Protein 1SIY (pdb70)

Sequence (91 aa):
MTCGQVQGNLAQCIGFLQKGGVVPPSCCTGVKNILNSSRTTADRRAVCSCLKAAAGAVRGINPNNAEALPGKCGVNIPYKISTSTNCNSINMTCGQVQGNLAQCIGFLQKGGVVPPSCCTGVKNILNSSRTTADRRAVCSCLKAAAGAVRGINPNNAEALPGKCGVNIPYKISTSTNCNSINMTCGQVQGNLAQCIGFLQKGGVVPPSCCTGVKNILNSSRTTADRRAVCSCLKAAAGAVRGINPNNAEALPGKCGVNIPYKISTSTNCNSINMTCGQVQGNLAQCIGFLQKGGVVPPSCCTGVKNILNSSRTTADRRAVCSCLKAAAGAVRGINPNNAEALPGKCGVNIPYKISTSTNCNSINMTCGQVQGNLAQCIGFLQKGGVVPPSCCTGVKNILNSSRTTADRRAVCSCLKAAAGAVRGINPNNAEALPGKCGVNIPYKISTSTNCNSINMTCGQVQGNLAQCIGFLQKGGVVPPSCCTGVKNILNSSRTTADRRAVCSCLKAAAGAVRGINPNNAEALPGKCGVNIPYKISTSTNCNSINMTCGQVQGNLAQCIGFLQKGGVVPPSCCTGVKNILNSSRTTADRRAVCSCLKAAAGAVRGINPNNAEALPGKCGVNIPYKISTSTNCNSINMTCGQVQGNLAQCIGFLQKGGVVPPSCCTGVKNILNSSRTTADRRAVCSCLKAAAGAVRGINPNNAEALPGKCGVNIPYKISTSTNCNSINMTCGQVQGNLAQCIGFLQKGGVVPPSCCTGVKNILNSSRTTADRRAVCSCLKAAAGAVRGINPNNAEALPGKCGVNIPYKISTSTNCNSINMTCGQVQGNLAQCIGFLQKGGVVPPSCCTGVKNILNSSRTTADRRAVCSCLKAAAGAVRGINPNNAEALPGKCGVNIPYKISTSTNCNSINMTCGQVQGNLAQCIGFLQKGGVVPPSCCTGVKNILNSSRTTADRRAVCSCLKAAAGAVRGINPNNAEALPGKCGVNIPYKISTSTNCNSINMTCGQVQGNLAQCIGFLQKGGVVPPSCCTGVKNILNSSRTTADRRAVCSCLKAAAGAVRGINPNNAEALPGKCGVNIPYKISTSTNCNSINMTCGQVQGNLAQCIGFLQKGGVVPPSCCTGVKNILNSSRTTADRRAVCSCLKAAAGAVRGINPNNAEALPGKCGVNIPYKISTSTNCNSINMTCGQVQGNLAQCIGFLQKGGVVPPSCCTGVKNILNSSRTTADRRAVCSCLKAAAGAVRGINPNNAEALPGKCGVNIPYKISTSTNCNSINMTCGQVQGNLAQCIGFLQKGGVVPPSCCTGVKNILNSSRTTADRRAVCSCLKAAAGAVRGINPNNAEALPGKCGVNIPYKISTSTNCNSIN

InterPro domains:
  IPR000528 Plant non-specific lipid-transfer protein/Par allergen [PR00382] (2-18)
  IPR000528 Plant non-specific lipid-transfer protein/Par allergen [PR00382] (22-36)
  IPR000528 Plant non-specific lipid-transfer protein/Par allergen [PR00382] (43-58)
  IPR000528 Plant non-specific lipid-transfer protein/Par allergen [PR00382] (60-77)
  IPR000528 Plant non-specific lipid-transfer protein/Par allergen [PR00382] (78-89)
  IPR000528 Plant non-specific lipid-transfer protein/Par allergen [PS00597] (69-90)
  IPR000528 Plant non-specific lipid-transfer protein/Par allergen [PTHR33076] (1-88)
  IPR016140 Bifunctional inhibitor/plant lipid transfer protein/seed storage helical domain [PF00234] (3-87)
  IPR016140 Bifunctional inhibitor/plant lipid transfer protein/seed storage helical domain [SM00499] (3-87)
  IPR036312 Bifunctional inhibitor/plant lipid transfer protein/seed storage helical domain superfamily [G3DSA:1.10.110.10] (1-91)
  IPR036312 Bifunctional inhibitor/plant lipid transfer protein/seed storage helical domain superfamily [SSF47699] (2-90)

GO terms:
  GO:0008289 lipid binding (F, IDA)
  GO:0050830 defense response to Gram-positive bacterium (P, IDA)
  GO:0050832 defense response to fungus (P, IDA)
  GO:0006869 lipid transport (P, IDA)

Nearest PDB structures (foldseek):
  1siy-assembly1_A  TM=9.151E-01  e=8.865E-16  Vigna radiata var. radiata
  2alg-assembly1_A  TM=8.058E-01  e=1.999E-11  Prunus persica
  1mid-assembly1_A  TM=8.187E-01  e=4.586E-09  Hordeum vulgare
  6iwm-assembly1_A  TM=7.610E-01  e=6.526E-09  Solanum melongena
  6frr-assembly1_A  TM=7.558E-01  e=5.281E-09  Artemisia vulgaris

Solvent-accessible surface area: 4925 Å² total; per-residue (Å²): 67,91,73,43,52,0,82,32,2,2,45,80,0,49,33,26,4,62,131,56,66,110,34,39,115,51,1,28,86,9,0,81,53,4,17,95,72,6,195,61,72,65,18,92,93,40,9,10,69,3,12,87,70,10,14,47,39,52,184,66,37,62,106,100,11,26,89,31,2,5,54,120,13,56,8,151,17,125,49,80,13,57,59,90,33,79,14,100,86,37,108

Organism: Vigna radiata var. radiata (NCBI:txid3916)

Secondary structure (DSSP, 8-state):
--TTTTHHHHHHHHHHHTS-S---HHHHHHHHHHHTTT-SSHHHHHHHHHHHHHTT--SS--HHHHHHHHHHHT---SS-S-TTS-SSTT-

B-factor: mean 1.43, std 0.85, range [0.35, 5.39]

Structure (mmCIF, N/CA/C/O backbone):
data_1SIY
#
_entry.id   1SIY
#
loop_
_atom_site.group_PDB
_atom_site.id
_atom_site.type_symbol
_atom_site.label_atom_id
_atom_site.label_alt_id
_atom_site.label_comp_id
_atom_site.label_asym_id
_atom_site.label_entity_id
_atom_site.label_seq_id
_atom_site.pdbx_PDB_ins_code
_atom_site.Cartn_x
_atom_site.Cartn_y
_atom_site.Cartn_z
_atom_site.occupancy
_atom_site.B_iso_or_equiv
_atom_site.auth_seq_id
_atom_site.auth_comp_id
_atom_site.auth_asym_id
_atom_site.auth_atom_id
_atom_site.pdbx_PDB_model_num
ATOM 1 N N . MET A 1 1 ? 13.054 0.064 4.356 1.00 1.70 1 MET A N 1
ATOM 2 C CA . MET A 1 1 ? 11.675 -0.289 4.759 1.00 1.61 1 MET A CA 1
ATOM 3 C C . MET A 1 1 ? 11.548 -0.445 6.258 1.00 0.88 1 MET A C 1
ATOM 4 O O . MET A 1 1 ? 12.328 -1.147 6.902 1.00 1.16 1 MET A O 1
ATOM 20 N N . THR A 1 2 ? 10.563 0.244 6.796 1.00 0.65 2 THR A N 1
ATOM 21 C CA . THR A 1 2 ? 10.076 -0.009 8.132 1.00 1.13 2 THR A CA 1
ATOM 22 C C . THR A 1 2 ? 8.571 -0.161 8.057 1.00 1.10 2 THR A C 1
ATOM 23 O O . THR A 1 2 ? 7.977 0.082 7.000 1.00 1.86 2 THR A O 1
ATOM 34 N N . CYS A 1 3 ? 7.941 -0.544 9.148 1.00 0.81 3 CYS A N 1
ATOM 35 C CA . CYS A 1 3 ? 6.494 -0.612 9.167 1.00 0.69 3 CYS A CA 1
ATOM 36 C C . CYS A 1 3 ? 5.928 0.792 9.371 1.00 0.65 3 CYS A C 1
ATOM 37 O O . CYS A 1 3 ? 4.747 0.976 9.654 1.00 0.79 3 CYS A O 1
ATOM 44 N N . GLY A 1 4 ? 6.801 1.786 9.206 1.00 0.57 4 GLY A N 1
ATOM 45 C CA . GLY A 1 4 ? 6.389 3.173 9.241 1.00 0.56 4 GLY A CA 1
ATOM 46 C C . GLY A 1 4 ? 6.463 3.763 7.854 1.00 0.51 4 GLY A C 1
ATOM 47 O O . GLY A 1 4 ? 5.782 4.736 7.529 1.00 0.53 4 GLY A O 1
ATOM 51 N N . GLN A 1 5 ? 7.304 3.144 7.035 1.00 0.52 5 GLN A N 1
ATOM 52 C CA . GLN A 1 5 ? 7.405 3.477 5.626 1.00 0.51 5 GLN A CA 1
ATOM 53 C C . GLN A 1 5 ? 6.077 3.160 4.952 1.00 0.46 5 GLN A C 1
ATOM 54 O O . GLN A 1 5 ? 5.536 3.963 4.194 1.00 0.52 5 GLN A O 1
ATOM 68 N N . VAL A 1 6 ? 5.547 1.980 5.265 1.00 0.43 6 VAL A N 1
ATOM 69 C CA . VAL A 1 6 ? 4.234 1.566 4.770 1.00 0.44 6 VAL A CA 1
ATOM 70 C C . VAL A 1 6 ? 3.139 2.475 5.319 1.00 0.44 6 VAL A C 1
ATOM 71 O O . VAL A 1 6 ? 2.119 2.698 4.672 1.00 0.49 6 VAL A O 1
ATOM 84 N N . GLN A 1 7 ? 3.351 3.003 6.515 1.00 0.47 7 GLN A N 1
ATOM 85 C CA . GLN A 1 7 ? 2.400 3.933 7.092 1.00 0.54 7 GLN A CA 1
ATOM 86 C C . GLN A 1 7 ? 2.286 5.172 6.222 1.00 0.58 7 GLN A C 1
ATOM 87 O O . GLN A 1 7 ? 1.193 5.631 5.944 1.00 0.70 7 GLN A O 1
ATOM 101 N N . GLY A 1 8 ? 3.407 5.684 5.743 1.00 0.60 8 GLY A N 1
ATOM 102 C CA . GLY A 1 8 ? 3.355 6.839 4.864 1.00 0.70 8 GLY A CA 1
ATOM 103 C C . GLY A 1 8 ? 2.670 6.526 3.542 1.00 0.66 8 GLY A C 1
ATOM 104 O O . GLY A 1 8 ? 2.388 7.422 2.749 1.00 0.82 8 GLY A O 1
ATOM 108 N N . ASN A 1 9 ? 2.427 5.246 3.310 1.00 0.58 9 ASN A N 1
ATOM 109 C CA . ASN A 1 9 ? 1.609 4.793 2.198 1.00 0.63 9 ASN A CA 1
ATOM 110 C C . ASN A 1 9 ? 0.138 4.810 2.620 1.00 0.62 9 ASN A C 1
ATOM 111 O O . ASN A 1 9 ? -0.647 5.649 2.175 1.00 0.78 9 ASN A O 1
ATOM 122 N N . LEU A 1 10 ? -0.208 3.914 3.535 1.00 0.56 10 LEU A N 1
ATOM 123 C CA . LEU A 1 10 ? -1.602 3.661 3.870 1.00 0.66 10 LEU A CA 1
ATOM 124 C C . LEU A 1 10 ? -2.199 4.722 4.793 1.00 0.65 10 LEU A C 1
ATOM 125 O O . LEU A 1 10 ? -3.394 4.996 4.719 1.00 0.72 10 LEU A O 1
ATOM 141 N N . ALA A 1 11 ? -1.383 5.343 5.640 1.00 0.62 11 ALA A N 1
ATOM 142 C CA . ALA A 1 11 ? -1.892 6.339 6.581 1.00 0.69 11 ALA A CA 1
ATOM 143 C C . ALA A 1 11 ? -2.400 7.561 5.833 1.00 0.63 11 ALA A C 1
ATOM 144 O O . ALA A 1 11 ? -3.344 8.222 6.261 1.00 0.72 11 ALA A O 1
ATOM 151 N N . GLN A 1 12 ? -1.779 7.840 4.697 1.00 0.56 12 GLN A N 1
ATOM 152 C CA . GLN A 1 12 ? -2.186 8.956 3.860 1.00 0.53 12 GLN A CA 1
ATOM 153 C C . GLN A 1 12 ? -3.466 8.619 3.119 1.00 0.52 12 GLN A C 1
ATOM 154 O O . GLN A 1 12 ? -4.366 9.447 2.989 1.00 0.60 12 GLN A O 1
ATOM 168 N N . CYS A 1 13 ? -3.540 7.391 2.644 1.00 0.52 13 CYS A N 1
ATOM 169 C CA . CYS A 1 13 ? -4.674 6.942 1.859 1.00 0.56 13 CYS A CA 1
ATOM 170 C C . CYS A 1 13 ? -5.880 6.645 2.733 1.00 0.53 13 CYS A C 1
ATOM 171 O O . CYS A 1 13 ? -7.004 6.697 2.253 1.00 0.56 13 CYS A O 1
ATOM 178 N N . ILE A 1 14 ? -5.645 6.351 4.013 1.00 0.58 14 ILE A N 1
ATOM 179 C CA . ILE A 1 14 ? -6.724 6.081 4.967 1.00 0.67 14 ILE A CA 1
ATOM 180 C C . ILE A 1 14 ? -7.806 7.163 4.916 1.00 0.67 14 ILE A C 1
ATOM 181 O O . ILE A 1 14 ? -8.995 6.865 5.044 1.00 0.77 14 ILE A O 1
ATOM 197 N N . GLY A 1 15 ? -7.396 8.409 4.676 1.00 0.66 15 GLY A N 1
ATOM 198 C CA . GLY A 1 15 ? -8.350 9.509 4.627 1.00 0.76 15 GLY A CA 1
ATOM 199 C C . GLY A 1 15 ? -9.157 9.542 3.344 1.00 0.86 15 GLY A C 1
ATOM 200 O O . GLY A 1 15 ? -9.713 10.570 2.957 1.00 1.45 15 GLY A O 1
ATOM 204 N N . PHE A 1 16 ? -9.190 8.404 2.694 1.00 0.61 16 PHE A N 1
ATOM 205 C CA . PHE A 1 16 ? -10.041 8.141 1.554 1.00 0.60 16 PHE A CA 1
ATOM 206 C C . PHE A 1 16 ? -10.437 6.673 1.599 1.00 0.60 16 PHE A C 1
ATOM 207 O O . PHE A 1 16 ? -11.585 6.301 1.394 1.00 0.69 16 PHE A O 1
ATOM 224 N N . LEU A 1 17 ? -9.431 5.867 1.886 1.00 0.56 17 LEU A N 1
ATOM 225 C CA . LEU A 1 17 ? -9.553 4.436 2.082 1.00 0.67 17 LEU A CA 1
ATOM 226 C C . LEU A 1 17 ? -10.662 4.105 3.085 1.00 0.79 17 LEU A C 1
ATOM 227 O O . LEU A 1 17 ? -11.485 3.222 2.845 1.00 0.87 17 LEU A O 1
ATOM 243 N N . GLN A 1 18 ? -10.674 4.824 4.202 1.00 0.87 18 GLN A N 1
ATOM 244 C CA . GLN A 1 18 ? -11.665 4.642 5.236 1.00 1.07 18 GLN A CA 1
ATOM 245 C C . GLN A 1 18 ? -12.851 5.564 4.984 1.00 1.09 18 GLN A C 1
ATOM 246 O O . GLN A 1 18 ? -14.001 5.130 4.935 1.00 1.20 18 GLN A O 1
ATOM 260 N N . LYS A 1 19 ? -12.550 6.844 4.832 1.00 1.06 19 LYS A N 1
ATOM 261 C CA . LYS A 1 19 ? -13.551 7.848 4.526 1.00 1.21 19 LYS A CA 1
ATOM 262 C C . LYS A 1 19 ? -13.198 8.543 3.217 1.00 1.34 19 LYS A C 1
ATOM 263 O O . LYS A 1 19 ? -12.323 9.403 3.179 1.00 2.08 19 LYS A O 1
ATOM 282 N N . GLY A 1 20 ? -13.860 8.126 2.145 1.00 1.18 20 GLY A N 1
ATOM 283 C CA . GLY A 1 20 ? -13.511 8.581 0.808 1.00 1.47 20 GLY A CA 1
ATOM 284 C C . GLY A 1 20 ? -13.811 10.045 0.544 1.00 1.29 20 GLY A C 1
ATOM 285 O O . GLY A 1 20 ? -14.802 10.373 -0.109 1.00 1.99 20 GLY A O 1
ATOM 289 N N . GLY A 1 21 ? -12.947 10.921 1.036 1.00 1.10 21 GLY A N 1
ATOM 290 C CA . GLY A 1 21 ? -13.075 12.331 0.749 1.00 1.37 21 GLY A CA 1
ATOM 291 C C . GLY A 1 21 ? -12.444 12.690 -0.581 1.00 1.26 21 GLY A C 1
ATOM 292 O O . GLY A 1 21 ? -13.105 13.230 -1.469 1.00 1.79 21 GLY A O 1
ATOM 296 N N . VAL A 1 22 ? -11.161 12.373 -0.718 1.00 1.14 22 VAL A N 1
ATOM 297 C CA . VAL A 1 22 ? -10.414 12.653 -1.936 1.00 1.00 22 VAL A CA 1
ATOM 298 C C . VAL A 1 22 ? -9.027 12.018 -1.847 1.00 0.82 22 VAL A C 1
ATOM 299 O O . VAL A 1 22 ? -8.508 11.823 -0.748 1.00 0.87 22 VAL A O 1
ATOM 312 N N . VAL A 1 23 ? -8.444 11.671 -2.989 1.00 0.71 23 VAL A N 1
ATOM 313 C CA . VAL A 1 23 ? -7.091 11.132 -3.014 1.00 0.58 23 VAL A CA 1
ATOM 314 C C . VAL A 1 23 ? -6.074 12.249 -3.206 1.00 0.54 23 VAL A C 1
ATOM 315 O O . VAL A 1 23 ? -5.984 12.850 -4.280 1.00 0.58 23 VAL A O 1
ATOM 328 N N . PRO A 1 24 ? -5.315 12.553 -2.155 1.00 0.54 24 PRO A N 1
ATOM 329 C CA . PRO A 1 24 ? -4.253 13.554 -2.200 1.00 0.58 24 PRO A CA 1
ATOM 330 C C . PRO A 1 24 ? -2.995 13.032 -2.896 1.00 0.55 24 PRO A C 1
ATOM 331 O O . PRO A 1 24 ? -2.780 11.817 -2.977 1.00 0.47 24 PRO A O 1
ATOM 342 N N . PRO A 1 25 ? -2.127 13.940 -3.377 1.00 0.65 25 PRO A N 1
ATOM 343 C CA . PRO A 1 25 ? -0.838 13.568 -3.979 1.00 0.67 25 PRO A CA 1
ATOM 344 C C . PRO A 1 25 ? 0.132 13.019 -2.935 1.00 0.66 25 PRO A C 1
ATOM 345 O O . PRO A 1 25 ? 1.287 12.718 -3.228 1.00 0.71 25 PRO A O 1
ATOM 356 N N . SER A 1 26 ? -0.369 12.876 -1.722 1.00 0.68 26 SER A N 1
ATOM 357 C CA . SER A 1 26 ? 0.399 12.382 -0.598 1.00 0.73 26 SER A CA 1
ATOM 358 C C . SER A 1 26 ? 0.244 10.878 -0.541 1.00 0.65 26 SER A C 1
ATOM 359 O O . SER A 1 26 ? 1.218 10.129 -0.581 1.00 0.68 26 SER A O 1
ATOM 367 N N . CYS A 1 27 ? -1.016 10.466 -0.458 1.00 0.58 27 CYS A N 1
ATOM 368 C CA . CYS A 1 27 ? -1.395 9.070 -0.539 1.00 0.55 27 CYS A CA 1
ATOM 369 C C . CYS A 1 27 ? -0.747 8.425 -1.755 1.00 0.47 27 CYS A C 1
ATOM 370 O O . CYS A 1 27 ? -0.036 7.436 -1.626 1.00 0.48 27 CYS A O 1
ATOM 377 N N . CYS A 1 28 ? -0.951 9.030 -2.926 1.00 0.42 28 CYS A N 1
ATOM 378 C CA . CYS A 1 28 ? -0.348 8.534 -4.156 1.00 0.40 28 CYS A CA 1
ATOM 379 C C . CYS A 1 28 ? 1.154 8.361 -3.988 1.00 0.45 28 CYS A C 1
ATOM 380 O O . CYS A 1 28 ? 1.695 7.274 -4.210 1.00 0.50 28 CYS A O 1
ATOM 387 N N . THR A 1 29 ? 1.820 9.423 -3.562 1.00 0.51 29 THR A N 1
ATOM 388 C CA . THR A 1 29 ? 3.261 9.407 -3.421 1.00 0.58 29 THR A CA 1
ATOM 389 C C . THR A 1 29 ? 3.732 8.285 -2.492 1.00 0.54 29 THR A C 1
ATOM 390 O O . THR A 1 29 ? 4.671 7.563 -2.822 1.00 0.56 29 THR A O 1
ATOM 401 N N . GLY A 1 30 ? 3.072 8.133 -1.348 1.00 0.54 30 GLY A N 1
ATOM 402 C CA . GLY A 1 30 ? 3.451 7.094 -0.408 1.00 0.57 30 GLY A CA 1
ATOM 403 C C . GLY A 1 30 ? 3.231 5.704 -0.968 1.00 0.47 30 GLY A C 1
ATOM 404 O O . GLY A 1 30 ? 4.062 4.810 -0.777 1.00 0.51 30 GLY A O 1
ATOM 408 N N . VAL A 1 31 ? 2.114 5.523 -1.664 1.00 0.41 31 VAL A N 1
ATOM 409 C CA . VAL A 1 31 ? 1.823 4.255 -2.318 1.00 0.44 31 VAL A CA 1
ATOM 410 C C . VAL A 1 31 ? 2.885 3.939 -3.356 1.00 0.39 31 VAL A C 1
ATOM 411 O O . VAL A 1 31 ? 3.514 2.880 -3.315 1.00 0.40 31 VAL A O 1
ATOM 424 N N . LYS A 1 32 ? 3.101 4.878 -4.268 1.00 0.40 32 LYS A N 1
ATOM 425 C CA . LYS A 1 32 ? 4.076 4.697 -5.330 1.00 0.46 32 LYS A CA 1
ATOM 426 C C . LYS A 1 32 ? 5.473 4.534 -4.737 1.00 0.44 32 LYS A C 1
ATOM 427 O O . LYS A 1 32 ? 6.339 3.885 -5.320 1.00 0.49 32 LYS A O 1
ATOM 446 N N . ASN A 1 33 ? 5.678 5.111 -3.560 1.00 0.41 33 ASN A N 1
ATOM 447 C CA . ASN A 1 33 ? 6.952 4.998 -2.862 1.00 0.44 33 ASN A CA 1
ATOM 448 C C . ASN A 1 33 ? 7.191 3.561 -2.419 1.00 0.39 33 ASN A C 1
ATOM 449 O O . ASN A 1 33 ? 8.203 2.965 -2.759 1.00 0.46 33 ASN A O 1
ATOM 460 N N . ILE A 1 34 ? 6.249 3.004 -1.670 1.00 0.36 34 ILE A N 1
ATOM 461 C CA . ILE A 1 34 ? 6.352 1.628 -1.197 1.00 0.40 34 ILE A CA 1
ATOM 462 C C . ILE A 1 34 ? 6.398 0.630 -2.357 1.00 0.48 34 ILE A C 1
ATOM 463 O O . ILE A 1 34 ? 6.943 -0.464 -2.229 1.00 0.57 34 ILE A O 1
ATOM 479 N N . LEU A 1 35 ? 5.865 1.029 -3.498 1.00 0.56 35 LEU A N 1
ATOM 480 C CA . LEU A 1 35 ? 5.780 0.135 -4.638 1.00 0.79 35 LEU A CA 1
ATOM 481 C C . LEU A 1 35 ? 6.972 0.272 -5.580 1.00 0.93 35 LEU A C 1
ATOM 482 O O . LEU A 1 35 ? 7.576 -0.725 -5.972 1.00 1.31 35 LEU A O 1
ATOM 498 N N . ASN A 1 36 ? 7.314 1.494 -5.940 1.00 0.89 36 ASN A N 1
ATOM 499 C CA . ASN A 1 36 ? 8.396 1.734 -6.887 1.00 1.06 36 ASN A CA 1
ATOM 500 C C . ASN A 1 36 ? 9.665 2.180 -6.185 1.00 1.01 36 ASN A C 1
ATOM 501 O O . ASN A 1 36 ? 10.751 1.679 -6.473 1.00 1.13 36 ASN A O 1
ATOM 512 N N . SER A 1 37 ? 9.528 3.116 -5.260 1.00 0.90 37 SER A N 1
ATOM 513 C CA . SER A 1 37 ? 10.681 3.689 -4.579 1.00 0.98 37 SER A CA 1
ATOM 514 C C . SER A 1 37 ? 11.172 2.794 -3.439 1.00 0.84 37 SER A C 1
ATOM 515 O O . SER A 1 37 ? 12.083 3.168 -2.697 1.00 0.94 37 SER A O 1
ATOM 523 N N . SER A 1 38 ? 10.561 1.624 -3.293 1.00 0.67 38 SER A N 1
ATOM 524 C CA . SER A 1 38 ? 11.039 0.625 -2.354 1.00 0.58 38 SER A CA 1
ATOM 525 C C . SER A 1 38 ? 12.460 0.208 -2.743 1.00 0.67 38 SER A C 1
ATOM 526 O O . SER A 1 38 ? 13.390 0.267 -1.932 1.00 1.22 38 SER A O 1
ATOM 534 N N . ARG A 1 39 ? 12.591 -0.206 -4.003 1.00 0.87 39 ARG A N 1
ATOM 535 C CA . ARG A 1 39 ? 13.877 -0.482 -4.646 1.00 1.08 39 ARG A CA 1
ATOM 536 C C . ARG A 1 39 ? 14.442 -1.846 -4.259 1.00 0.84 39 ARG A C 1
ATOM 537 O O . ARG A 1 39 ? 14.673 -2.692 -5.124 1.00 1.22 39 ARG A O 1
ATOM 558 N N . THR A 1 40 ? 14.652 -2.071 -2.972 1.00 0.62 40 THR A N 1
ATOM 559 C CA . THR A 1 40 ? 15.385 -3.249 -2.534 1.00 0.70 40 THR A CA 1
ATOM 560 C C . THR A 1 40 ? 14.463 -4.447 -2.345 1.00 0.75 40 THR A C 1
ATOM 561 O O . THR A 1 40 ? 13.243 -4.306 -2.284 1.00 0.61 40 THR A O 1
ATOM 572 N N . THR A 1 41 ? 15.064 -5.624 -2.261 1.00 1.03 41 THR A N 1
ATOM 573 C CA . THR A 1 41 ? 14.332 -6.856 -2.023 1.00 1.16 41 THR A CA 1
ATOM 574 C C . THR A 1 41 ? 13.656 -6.820 -0.656 1.00 1.04 41 THR A C 1
ATOM 575 O O . THR A 1 41 ? 12.490 -7.201 -0.509 1.00 0.97 41 THR A O 1
ATOM 586 N N . ALA A 1 42 ? 14.392 -6.339 0.338 1.00 1.12 42 ALA A N 1
ATOM 587 C CA . ALA A 1 42 ? 13.860 -6.201 1.684 1.00 1.18 42 ALA A CA 1
ATOM 588 C C . ALA A 1 42 ? 12.757 -5.152 1.696 1.00 0.98 42 ALA A C 1
ATOM 589 O O . ALA A 1 42 ? 11.822 -5.222 2.485 1.00 1.13 42 ALA A O 1
ATOM 596 N N . ASP A 1 43 ? 12.859 -4.199 0.784 1.00 0.74 43 ASP A N 1
ATOM 597 C CA . ASP A 1 43 ? 11.867 -3.139 0.674 1.00 0.67 43 ASP A CA 1
ATOM 598 C C . ASP A 1 43 ? 10.669 -3.590 -0.146 1.00 0.64 43 ASP A C 1
ATOM 599 O O . ASP A 1 43 ? 9.742 -2.821 -0.372 1.00 0.93 43 ASP A O 1
ATOM 608 N N . ARG A 1 44 ? 10.693 -4.838 -0.592 1.00 0.54 44 ARG A N 1
ATOM 609 C CA . ARG A 1 44 ? 9.575 -5.410 -1.331 1.00 0.61 44 ARG A CA 1
ATOM 610 C C . ARG A 1 44 ? 8.881 -6.491 -0.514 1.00 0.67 44 ARG A C 1
ATOM 611 O O . ARG A 1 44 ? 7.681 -6.422 -0.256 1.00 0.93 44 ARG A O 1
ATOM 632 N N . ARG A 1 45 ? 9.642 -7.487 -0.099 1.00 0.66 45 ARG A N 1
ATOM 633 C CA . ARG A 1 45 ? 9.071 -8.629 0.601 1.00 0.72 45 ARG A CA 1
ATOM 634 C C . ARG A 1 45 ? 8.673 -8.254 2.023 1.00 0.76 45 ARG A C 1
ATOM 635 O O . ARG A 1 45 ? 7.591 -8.612 2.487 1.00 1.28 45 ARG A O 1
ATOM 656 N N . ALA A 1 46 ? 9.528 -7.500 2.699 1.00 0.51 46 ALA A N 1
ATOM 657 C CA . ALA A 1 46 ? 9.249 -7.080 4.065 1.00 0.53 46 ALA A CA 1
ATOM 658 C C . ALA A 1 46 ? 8.190 -5.986 4.089 1.00 0.44 46 ALA A C 1
ATOM 659 O O . ALA A 1 46 ? 7.395 -5.904 5.025 1.00 0.53 46 ALA A O 1
ATOM 666 N N . VAL A 1 47 ? 8.165 -5.152 3.048 1.00 0.35 47 VAL A N 1
ATOM 667 C CA . VAL A 1 47 ? 7.211 -4.053 2.991 1.00 0.38 47 VAL A CA 1
ATOM 668 C C . VAL A 1 47 ? 5.790 -4.597 2.910 1.00 0.42 47 VAL A C 1
ATOM 669 O O . VAL A 1 47 ? 4.867 -4.051 3.516 1.00 0.50 47 VAL A O 1
ATOM 682 N N . CYS A 1 48 ? 5.625 -5.703 2.194 1.00 0.44 48 CYS A N 1
ATOM 683 C CA . CYS A 1 48 ? 4.331 -6.348 2.084 1.00 0.56 48 CYS A CA 1
ATOM 684 C C . CYS A 1 48 ? 3.958 -6.973 3.426 1.00 0.59 48 CYS A C 1
ATOM 685 O O . CYS A 1 48 ? 2.799 -6.948 3.839 1.00 0.68 48 CYS A O 1
ATOM 692 N N . SER A 1 49 ? 4.962 -7.491 4.126 1.00 0.59 49 SER A N 1
ATOM 693 C CA . SER A 1 49 ? 4.759 -8.076 5.447 1.00 0.73 49 SER A CA 1
ATOM 694 C C . SER A 1 49 ? 4.369 -7.020 6.492 1.00 0.73 49 SER A C 1
ATOM 695 O O . SER A 1 49 ? 4.061 -7.357 7.631 1.00 0.96 49 SER A O 1
ATOM 703 N N . CYS A 1 50 ? 4.400 -5.745 6.110 1.00 0.57 50 CYS A N 1
ATOM 704 C CA . CYS A 1 50 ? 3.881 -4.678 6.966 1.00 0.60 50 CYS A CA 1
ATOM 705 C C . CYS A 1 50 ? 2.518 -4.226 6.458 1.00 0.55 50 CYS A C 1
ATOM 706 O O . CYS A 1 50 ? 1.635 -3.862 7.237 1.00 0.59 50 CYS A O 1
ATOM 713 N N . LEU A 1 51 ? 2.358 -4.275 5.140 1.00 0.51 51 LEU A N 1
ATOM 714 C CA . LEU A 1 51 ? 1.109 -3.907 4.487 1.00 0.55 51 LEU A CA 1
ATOM 715 C C . LEU A 1 51 ? -0.050 -4.723 5.055 1.00 0.63 51 LEU A C 1
ATOM 716 O O . LEU A 1 51 ? -1.182 -4.248 5.137 1.00 0.63 51 LEU A O 1
ATOM 732 N N . LYS A 1 52 ? 0.261 -5.947 5.467 1.00 0.80 52 LYS A N 1
ATOM 733 C CA . LYS A 1 52 ? -0.719 -6.864 6.028 1.00 0.99 52 LYS A CA 1
ATOM 734 C C . LYS A 1 52 ? -1.426 -6.281 7.255 1.00 0.92 52 LYS A C 1
ATOM 735 O O . LYS A 1 52 ? -2.651 -6.325 7.342 1.00 1.02 52 LYS A O 1
ATOM 754 N N . ALA A 1 53 ? -0.664 -5.744 8.206 1.00 0.88 53 ALA A N 1
ATOM 755 C CA . ALA A 1 53 ? -1.259 -5.191 9.419 1.00 0.95 53 ALA A CA 1
ATOM 756 C C . ALA A 1 53 ? -1.670 -3.743 9.229 1.00 0.91 53 ALA A C 1
ATOM 757 O O . ALA A 1 53 ? -2.532 -3.240 9.944 1.00 1.10 53 ALA A O 1
ATOM 764 N N . ALA A 1 54 ? -1.050 -3.069 8.277 1.00 0.79 54 ALA A N 1
ATOM 765 C CA . ALA A 1 54 ? -1.437 -1.706 7.961 1.00 0.87 54 ALA A CA 1
ATOM 766 C C . ALA A 1 54 ? -2.803 -1.701 7.285 1.00 0.94 54 ALA A C 1
ATOM 767 O O . ALA A 1 54 ? -3.664 -0.879 7.600 1.00 1.16 54 ALA A O 1
ATOM 774 N N . ALA A 1 55 ? -3.010 -2.653 6.383 1.00 0.88 55 ALA A N 1
ATOM 775 C CA . ALA A 1 55 ? -4.317 -2.867 5.780 1.00 0.97 55 ALA A CA 1
ATOM 776 C C . ALA A 1 55 ? -5.157 -3.759 6.688 1.00 0.96 55 ALA A C 1
ATOM 777 O O . ALA A 1 55 ? -6.290 -4.113 6.372 1.00 1.07 55 ALA A O 1
ATOM 784 N N . GLY A 1 56 ? -4.575 -4.130 7.818 1.00 0.96 56 GLY A N 1
ATOM 785 C CA . GLY A 1 56 ? -5.292 -4.877 8.825 1.00 1.05 56 GLY A CA 1
ATOM 786 C C . GLY A 1 56 ? -5.739 -3.975 9.952 1.00 0.99 56 GLY A C 1
ATOM 787 O O . GLY A 1 56 ? -6.523 -4.376 10.813 1.00 1.08 56 GLY A O 1
ATOM 791 N N . ALA A 1 57 ? -5.246 -2.739 9.928 1.00 0.98 57 ALA A N 1
ATOM 792 C CA . ALA A 1 57 ? -5.607 -1.739 10.921 1.00 1.11 57 ALA A CA 1
ATOM 793 C C . ALA A 1 57 ? -6.915 -1.065 10.522 1.00 1.10 57 ALA A C 1
ATOM 794 O O . ALA A 1 57 ? -7.407 -0.165 11.201 1.00 1.53 57 ALA A O 1
ATOM 801 N N . VAL A 1 58 ? -7.440 -1.508 9.389 1.00 0.89 58 VAL A N 1
ATOM 802 C CA . VAL A 1 58 ? -8.670 -0.984 8.808 1.00 1.10 58 VAL A CA 1
ATOM 803 C C . VAL A 1 58 ? -9.862 -1.064 9.769 1.00 1.08 58 VAL A C 1
ATOM 804 O O . VAL A 1 58 ? -10.491 -2.109 9.932 1.00 1.78 58 VAL A O 1
ATOM 817 N N . ARG A 1 59 ? -10.150 0.052 10.416 1.00 0.92 59 ARG A N 1
ATOM 818 C CA . ARG A 1 59 ? -11.295 0.152 11.313 1.00 1.16 59 ARG A CA 1
ATOM 819 C C . ARG A 1 59 ? -12.361 1.039 10.685 1.00 1.18 59 ARG A C 1
ATOM 820 O O . ARG A 1 59 ? -12.233 2.262 10.675 1.00 1.83 59 ARG A O 1
ATOM 841 N N . GLY A 1 60 ? -13.396 0.417 10.136 1.00 1.26 60 GLY A N 1
ATOM 842 C CA . GLY A 1 60 ? -14.418 1.163 9.429 1.00 1.50 60 GLY A CA 1
ATOM 843 C C . GLY A 1 60 ? -13.958 1.534 8.035 1.00 1.68 60 GLY A C 1
ATOM 844 O O . GLY A 1 60 ? -14.333 2.578 7.498 1.00 2.01 60 GLY A O 1
ATOM 848 N N . ILE A 1 61 ? -13.140 0.667 7.455 1.00 1.67 61 ILE A N 1
ATOM 849 C CA . ILE A 1 61 ? -12.520 0.928 6.166 1.00 1.93 61 ILE A CA 1
ATOM 850 C C . ILE A 1 61 ? -13.474 0.604 5.015 1.00 1.67 61 ILE A C 1
ATOM 851 O O . ILE A 1 61 ? -14.587 0.123 5.230 1.00 2.21 61 ILE A O 1
ATOM 867 N N . ASN A 1 62 ? -13.018 0.863 3.800 1.00 1.52 62 ASN A N 1
ATOM 868 C CA . ASN A 1 62 ? -13.745 0.474 2.596 1.00 1.54 62 ASN A CA 1
ATOM 869 C C . ASN A 1 62 ? -12.833 -0.321 1.668 1.00 1.47 62 ASN A C 1
ATOM 870 O O . ASN A 1 62 ? -11.852 0.208 1.142 1.00 1.53 62 ASN A O 1
ATOM 881 N N . PRO A 1 63 ? -13.151 -1.607 1.452 1.00 1.67 63 PRO A N 1
ATOM 882 C CA . PRO A 1 63 ? -12.319 -2.511 0.651 1.00 1.87 63 PRO A CA 1
ATOM 883 C C . PRO A 1 63 ? -12.251 -2.088 -0.810 1.00 1.64 63 PRO A C 1
ATOM 884 O O . PRO A 1 63 ? -11.252 -2.316 -1.493 1.00 1.59 63 PRO A O 1
ATOM 895 N N . ASN A 1 64 ? -13.320 -1.461 -1.281 1.00 1.59 64 ASN A N 1
ATOM 896 C CA . ASN A 1 64 ? -13.383 -0.973 -2.655 1.00 1.51 64 ASN A CA 1
ATOM 897 C C . ASN A 1 64 ? -12.311 0.088 -2.912 1.00 1.16 64 ASN A C 1
ATOM 898 O O . ASN A 1 64 ? -11.842 0.248 -4.039 1.00 1.11 64 ASN A O 1
ATOM 909 N N . ASN A 1 65 ? -11.916 0.795 -1.861 1.00 0.99 65 ASN A N 1
ATOM 910 C CA . ASN A 1 65 ? -10.896 1.830 -1.974 1.00 0.74 65 ASN A CA 1
ATOM 911 C C . ASN A 1 65 ? -9.500 1.222 -1.928 1.00 0.69 65 ASN A C 1
ATOM 912 O O . ASN A 1 65 ? -8.530 1.852 -2.335 1.00 0.60 65 ASN A O 1
ATOM 923 N N . ALA A 1 66 ? -9.407 -0.010 -1.442 1.00 0.93 66 ALA A N 1
ATOM 924 C CA . ALA A 1 66 ? -8.121 -0.690 -1.317 1.00 1.07 66 ALA A CA 1
ATOM 925 C C . ALA A 1 66 ? -7.539 -1.014 -2.686 1.00 1.02 66 ALA A C 1
ATOM 926 O O . ALA A 1 66 ? -6.332 -0.940 -2.891 1.00 1.05 66 ALA A O 1
ATOM 933 N N . GLU A 1 67 ? -8.409 -1.361 -3.625 1.00 1.07 67 GLU A N 1
ATOM 934 C CA . GLU A 1 67 ? -7.981 -1.649 -4.988 1.00 1.12 67 GLU A CA 1
ATOM 935 C C . GLU A 1 67 ? -7.889 -0.351 -5.789 1.00 0.94 67 GLU A C 1
ATOM 936 O O . GLU A 1 67 ? -7.172 -0.260 -6.784 1.00 1.00 67 GLU A O 1
ATOM 948 N N . ALA A 1 68 ? -8.614 0.661 -5.341 1.00 0.86 68 ALA A N 1
ATOM 949 C CA . ALA A 1 68 ? -8.560 1.973 -5.969 1.00 0.92 68 ALA A CA 1
ATOM 950 C C . ALA A 1 68 ? -7.264 2.679 -5.592 1.00 0.89 68 ALA A C 1
ATOM 951 O O . ALA A 1 68 ? -6.731 3.480 -6.356 1.00 1.14 68 ALA A O 1
ATOM 958 N N . LEU A 1 69 ? -6.765 2.336 -4.413 1.00 0.79 69 LEU A N 1
ATOM 959 C CA . LEU A 1 69 ? -5.561 2.931 -3.842 1.00 1.01 69 LEU A CA 1
ATOM 960 C C . LEU A 1 69 ? -4.390 2.969 -4.844 1.00 1.08 69 LEU A C 1
ATOM 961 O O . LEU A 1 69 ? -3.878 4.050 -5.147 1.00 1.37 69 LEU A O 1
ATOM 977 N N . PRO A 1 70 ? -3.954 1.817 -5.396 1.00 0.88 70 PRO A N 1
ATOM 978 C CA . PRO A 1 70 ? -2.851 1.794 -6.363 1.00 0.91 70 PRO A CA 1
ATOM 979 C C . PRO A 1 70 ? -3.238 2.441 -7.693 1.00 1.02 70 PRO A C 1
ATOM 980 O O . PRO A 1 70 ? -2.412 3.071 -8.363 1.00 1.20 70 PRO A O 1
ATOM 991 N N . GLY A 1 71 ? -4.508 2.309 -8.054 1.00 1.06 71 GLY A N 1
ATOM 992 C CA . GLY A 1 71 ? -4.984 2.814 -9.328 1.00 1.36 71 GLY A CA 1
ATOM 993 C C . GLY A 1 71 ? -4.953 4.327 -9.416 1.00 1.09 71 GLY A C 1
ATOM 994 O O . GLY A 1 71 ? -4.640 4.882 -10.468 1.00 1.18 71 GLY A O 1
ATOM 998 N N . LYS A 1 72 ? -5.267 4.999 -8.314 1.00 0.90 72 LYS A N 1
ATOM 999 C CA . LYS A 1 72 ? -5.349 6.455 -8.315 1.00 0.78 72 LYS A CA 1
ATOM 1000 C C . LYS A 1 72 ? -3.969 7.104 -8.432 1.00 0.73 72 LYS A C 1
ATOM 1001 O O . LYS A 1 72 ? -3.850 8.225 -8.927 1.00 0.99 72 LYS A O 1
ATOM 1020 N N . CYS A 1 73 ? -2.924 6.413 -7.982 1.00 0.63 73 CYS A N 1
ATOM 1021 C CA . CYS A 1 73 ? -1.576 6.964 -8.100 1.00 0.63 73 CYS A CA 1
ATOM 1022 C C . CYS A 1 73 ? -0.965 6.613 -9.455 1.00 0.62 73 CYS A C 1
ATOM 1023 O O . CYS A 1 73 ? -0.107 7.337 -9.965 1.00 0.77 73 CYS A O 1
ATOM 1030 N N . GLY A 1 74 ? -1.407 5.502 -10.033 1.00 0.61 74 GLY A N 1
ATOM 1031 C CA . GLY A 1 74 ? -0.875 5.078 -11.309 1.00 0.67 74 GLY A CA 1
ATOM 1032 C C . GLY A 1 74 ? 0.191 4.025 -11.145 1.00 0.66 74 GLY A C 1
ATOM 1033 O O . GLY A 1 74 ? 1.239 4.083 -11.785 1.00 0.96 74 GLY A O 1
ATOM 1037 N N . VAL A 1 75 ? -0.073 3.067 -10.272 1.00 0.55 75 VAL A N 1
ATOM 1038 C CA . VAL A 1 75 ? 0.862 1.990 -10.013 1.00 0.61 75 VAL A CA 1
ATOM 1039 C C . VAL A 1 75 ? 0.166 0.634 -10.081 1.00 0.80 75 VAL A C 1
ATOM 1040 O O . VAL A 1 75 ? -0.301 0.102 -9.073 1.00 1.70 75 VAL A O 1
ATOM 1053 N N . ASN A 1 76 ? 0.063 0.101 -11.290 1.00 0.78 76 ASN A N 1
ATOM 1054 C CA . ASN A 1 76 ? -0.514 -1.220 -11.497 1.00 0.90 76 ASN A CA 1
ATOM 1055 C C . ASN A 1 76 ? 0.516 -2.297 -11.175 1.00 0.81 76 ASN A C 1
ATOM 1056 O O . ASN A 1 76 ? 1.271 -2.742 -12.042 1.00 0.99 76 ASN A O 1
ATOM 1067 N N . ILE A 1 77 ? 0.559 -2.682 -9.914 1.00 0.78 77 ILE A N 1
ATOM 1068 C CA . ILE A 1 77 ? 1.514 -3.672 -9.435 1.00 0.91 77 ILE A CA 1
ATOM 1069 C C . ILE A 1 77 ? 1.005 -5.098 -9.658 1.00 0.85 77 ILE A C 1
ATOM 1070 O O . ILE A 1 77 ? -0.204 -5.325 -9.732 1.00 0.82 77 ILE A O 1
ATOM 1086 N N . PRO A 1 78 ? 1.928 -6.069 -9.804 1.00 0.96 78 PRO A N 1
ATOM 1087 C CA . PRO A 1 78 ? 1.577 -7.487 -9.977 1.00 1.03 78 PRO A CA 1
ATOM 1088 C C . PRO A 1 78 ? 0.862 -8.051 -8.750 1.00 0.91 78 PRO A C 1
ATOM 1089 O O . PRO A 1 78 ? -0.251 -8.572 -8.849 1.00 1.28 78 PRO A O 1
ATOM 1100 N N . TYR A 1 79 ? 1.517 -7.948 -7.597 1.00 0.89 79 TYR A N 1
ATOM 1101 C CA . TYR A 1 79 ? 0.892 -8.276 -6.319 1.00 0.80 79 TYR A CA 1
ATOM 1102 C C . TYR A 1 79 ? -0.174 -7.235 -6.002 1.00 0.85 79 TYR A C 1
ATOM 1103 O O . TYR A 1 79 ? -0.222 -6.188 -6.638 1.00 1.07 79 TYR A O 1
ATOM 1121 N N . LYS A 1 80 ? -1.026 -7.503 -5.032 1.00 0.87 80 LYS A N 1
ATOM 1122 C CA . LYS A 1 80 ? -2.116 -6.585 -4.742 1.00 1.11 80 LYS A CA 1
ATOM 1123 C C . LYS A 1 80 ? -2.073 -6.063 -3.317 1.00 1.06 80 LYS A C 1
ATOM 1124 O O . LYS A 1 80 ? -1.174 -6.387 -2.544 1.00 1.49 80 LYS A O 1
ATOM 1143 N N . ILE A 1 81 ? -3.071 -5.252 -2.992 1.00 1.13 81 ILE A N 1
ATOM 1144 C CA . ILE A 1 81 ? -3.198 -4.640 -1.677 1.00 1.19 81 ILE A CA 1
ATOM 1145 C C . ILE A 1 81 ? -3.893 -5.619 -0.724 1.00 1.22 81 ILE A C 1
ATOM 1146 O O . ILE A 1 81 ? -4.333 -5.263 0.369 1.00 1.37 81 ILE A O 1
ATOM 1162 N N . SER A 1 82 ? -3.986 -6.868 -1.166 1.00 1.31 82 SER A N 1
ATOM 1163 C CA . SER A 1 82 ? -4.585 -7.923 -0.373 1.00 1.50 82 SER A CA 1
ATOM 1164 C C . SER A 1 82 ? -3.728 -8.217 0.851 1.00 1.47 82 SER A C 1
ATOM 1165 O O . SER A 1 82 ? -2.500 -8.251 0.767 1.00 1.81 82 SER A O 1
ATOM 1173 N N . THR A 1 83 ? -4.386 -8.443 1.978 1.00 1.47 83 THR A N 1
ATOM 1174 C CA . THR A 1 83 ? -3.703 -8.714 3.233 1.00 1.50 83 THR A CA 1
ATOM 1175 C C . THR A 1 83 ? -2.955 -10.048 3.191 1.00 1.59 83 THR A C 1
ATOM 1176 O O . THR A 1 83 ? -2.088 -10.316 4.025 1.00 1.72 83 THR A O 1
ATOM 1187 N N . SER A 1 84 ? -3.287 -10.875 2.211 1.00 1.68 84 SER A N 1
ATOM 1188 C CA . SER A 1 84 ? -2.643 -12.167 2.055 1.00 1.82 84 SER A CA 1
ATOM 1189 C C . SER A 1 84 ? -2.271 -12.405 0.591 1.00 1.55 84 SER A C 1
ATOM 1190 O O . SER A 1 84 ? -2.544 -13.467 0.034 1.00 1.77 84 SER A O 1
ATOM 1198 N N . THR A 1 85 ? -1.626 -11.415 -0.023 1.00 1.28 85 THR A N 1
ATOM 1199 C CA . THR A 1 85 ? -1.223 -11.524 -1.421 1.00 1.11 85 THR A CA 1
ATOM 1200 C C . THR A 1 85 ? 0.091 -12.305 -1.555 1.00 0.96 85 THR A C 1
ATOM 1201 O O . THR A 1 85 ? 0.631 -12.433 -2.657 1.00 1.52 85 THR A O 1
ATOM 1212 N N . ASN A 1 86 ? 0.571 -12.845 -0.426 1.00 1.23 86 ASN A N 1
ATOM 1213 C CA . ASN A 1 86 ? 1.828 -13.604 -0.368 1.00 1.36 86 ASN A CA 1
ATOM 1214 C C . ASN A 1 86 ? 3.025 -12.707 -0.680 1.00 1.10 86 ASN A C 1
ATOM 1215 O O . ASN A 1 86 ? 3.244 -12.305 -1.820 1.00 1.53 86 ASN A O 1
ATOM 1226 N N . CYS A 1 87 ? 3.814 -12.423 0.341 1.00 0.87 87 CYS A N 1
ATOM 1227 C CA . CYS A 1 87 ? 4.822 -11.377 0.259 1.00 0.72 87 CYS A CA 1
ATOM 1228 C C . CYS A 1 87 ? 6.227 -11.920 0.003 1.00 0.83 87 CYS A C 1
ATOM 1229 O O . CYS A 1 87 ? 7.166 -11.146 -0.162 1.00 1.10 87 CYS A O 1
ATOM 1236 N N . ASN A 1 88 ? 6.389 -13.235 -0.034 1.00 0.91 88 ASN A N 1
ATOM 1237 C CA . ASN A 1 88 ? 7.723 -13.806 -0.217 1.00 1.09 88 ASN A CA 1
ATOM 1238 C C . ASN A 1 88 ? 7.964 -14.237 -1.662 1.00 1.10 88 ASN A C 1
ATOM 1239 O O . ASN A 1 88 ? 9.094 -14.183 -2.147 1.00 1.24 88 ASN A O 1
ATOM 1250 N N . SER A 1 89 ? 6.912 -14.641 -2.359 1.00 1.12 89 SER A N 1
ATOM 1251 C CA . SER A 1 89 ? 7.053 -15.128 -3.726 1.00 1.29 89 SER A CA 1
ATOM 1252 C C . SER A 1 89 ? 6.895 -13.988 -4.735 1.00 1.42 89 SER A C 1
ATOM 1253 O O . SER A 1 89 ? 6.753 -14.219 -5.937 1.00 2.21 89 SER A O 1
ATOM 1261 N N . ILE A 1 90 ? 6.927 -12.757 -4.237 1.00 1.14 90 ILE A N 1
ATOM 1262 C CA . ILE A 1 90 ? 6.873 -11.582 -5.100 1.00 1.35 90 ILE A CA 1
ATOM 1263 C C . ILE A 1 90 ? 8.251 -11.293 -5.682 1.00 1.76 90 ILE A C 1
ATOM 1264 O O . ILE A 1 90 ? 8.374 -10.697 -6.753 1.00 2.17 90 ILE A O 1
ATOM 1280 N N . ASN A 1 91 ? 9.270 -11.745 -4.955 1.00 2.27 91 ASN A N 1
ATOM 1281 C CA . ASN A 1 91 ? 10.671 -11.509 -5.291 1.00 2.91 91 ASN A CA 1
ATOM 1282 C C . ASN A 1 91 ? 11.058 -10.050 -5.103 1.00 3.60 91 ASN A C 1
ATOM 1283 O O . ASN A 1 91 ? 11.649 -9.730 -4.049 1.00 4.24 91 ASN A O 1
ATOM 1295 N N . MET A 1 1 ? 12.790 -1.594 5.283 1.00 1.70 1 MET A N 2
ATOM 1296 C CA . MET A 1 1 ? 11.381 -1.431 5.711 1.00 1.61 1 MET A CA 2
ATOM 1297 C C . MET A 1 1 ? 11.268 -1.324 7.218 1.00 0.88 1 MET A C 2
ATOM 1298 O O . MET A 1 1 ? 11.875 -2.098 7.952 1.00 1.16 1 MET A O 2
ATOM 1314 N N . THR A 1 2 ? 10.485 -0.363 7.677 1.00 0.65 2 THR A N 2
ATOM 1315 C CA . THR A 1 2 ? 10.171 -0.259 9.090 1.00 1.13 2 THR A CA 2
ATOM 1316 C C . THR A 1 2 ? 8.732 -0.644 9.366 1.00 1.10 2 THR A C 2
ATOM 1317 O O . THR A 1 2 ? 8.291 -0.679 10.513 1.00 1.86 2 THR A O 2
ATOM 1328 N N . CYS A 1 3 ? 8.011 -0.916 8.288 1.00 0.81 3 CYS A N 2
ATOM 1329 C CA . CYS A 1 3 ? 6.561 -1.089 8.304 1.00 0.69 3 CYS A CA 2
ATOM 1330 C C . CYS A 1 3 ? 5.897 0.275 8.486 1.00 0.65 3 CYS A C 2
ATOM 1331 O O . CYS A 1 3 ? 4.762 0.488 8.069 1.00 0.79 3 CYS A O 2
ATOM 1338 N N . GLY A 1 4 ? 6.642 1.209 9.072 1.00 0.57 4 GLY A N 2
ATOM 1339 C CA . GLY A 1 4 ? 6.220 2.591 9.103 1.00 0.56 4 GLY A CA 2
ATOM 1340 C C . GLY A 1 4 ? 6.545 3.243 7.785 1.00 0.51 4 GLY A C 2
ATOM 1341 O O . GLY A 1 4 ? 5.836 4.133 7.322 1.00 0.53 4 GLY A O 2
ATOM 1345 N N . GLN A 1 5 ? 7.642 2.780 7.186 1.00 0.52 5 GLN A N 2
ATOM 1346 C CA . GLN A 1 5 ? 7.958 3.085 5.802 1.00 0.51 5 GLN A CA 2
ATOM 1347 C C . GLN A 1 5 ? 6.766 2.708 4.942 1.00 0.46 5 GLN A C 2
ATOM 1348 O O . GLN A 1 5 ? 6.334 3.469 4.080 1.00 0.52 5 GLN A O 2
ATOM 1362 N N . VAL A 1 6 ? 6.222 1.523 5.214 1.00 0.43 6 VAL A N 2
ATOM 1363 C CA . VAL A 1 6 ? 5.025 1.051 4.511 1.00 0.44 6 VAL A CA 2
ATOM 1364 C C . VAL A 1 6 ? 3.827 1.932 4.854 1.00 0.44 6 VAL A C 2
ATOM 1365 O O . VAL A 1 6 ? 3.000 2.235 3.999 1.00 0.49 6 VAL A O 2
ATOM 1378 N N . GLN A 1 7 ? 3.749 2.339 6.119 1.00 0.47 7 GLN A N 2
ATOM 1379 C CA . GLN A 1 7 ? 2.642 3.149 6.610 1.00 0.54 7 GLN A CA 2
ATOM 1380 C C . GLN A 1 7 ? 2.530 4.459 5.832 1.00 0.58 7 GLN A C 2
ATOM 1381 O O . GLN A 1 7 ? 1.436 4.985 5.664 1.00 0.70 7 GLN A O 2
ATOM 1395 N N . GLY A 1 8 ? 3.660 4.956 5.329 1.00 0.60 8 GLY A N 2
ATOM 1396 C CA . GLY A 1 8 ? 3.661 6.187 4.551 1.00 0.70 8 GLY A CA 2
ATOM 1397 C C . GLY A 1 8 ? 2.769 6.097 3.325 1.00 0.66 8 GLY A C 2
ATOM 1398 O O . GLY A 1 8 ? 2.333 7.114 2.783 1.00 0.82 8 GLY A O 2
ATOM 1402 N N . ASN A 1 9 ? 2.497 4.872 2.897 1.00 0.58 9 ASN A N 2
ATOM 1403 C CA . ASN A 1 9 ? 1.596 4.622 1.781 1.00 0.63 9 ASN A CA 2
ATOM 1404 C C . ASN A 1 9 ? 0.155 4.900 2.194 1.00 0.62 9 ASN A C 2
ATOM 1405 O O . ASN A 1 9 ? -0.543 5.697 1.568 1.00 0.78 9 ASN A O 2
ATOM 1416 N N . LEU A 1 10 ? -0.272 4.260 3.274 1.00 0.56 10 LEU A N 2
ATOM 1417 C CA . LEU A 1 10 ? -1.669 4.317 3.684 1.00 0.66 10 LEU A CA 2
ATOM 1418 C C . LEU A 1 10 ? -1.966 5.538 4.535 1.00 0.65 10 LEU A C 2
ATOM 1419 O O . LEU A 1 10 ? -3.045 6.096 4.438 1.00 0.72 10 LEU A O 2
ATOM 1435 N N . ALA A 1 11 ? -1.003 5.955 5.353 1.00 0.62 11 ALA A N 2
ATOM 1436 C CA . ALA A 1 11 ? -1.213 7.036 6.323 1.00 0.69 11 ALA A CA 2
ATOM 1437 C C . ALA A 1 11 ? -1.815 8.281 5.681 1.00 0.63 11 ALA A C 2
ATOM 1438 O O . ALA A 1 11 ? -2.575 9.011 6.319 1.00 0.72 11 ALA A O 2
ATOM 1445 N N . GLN A 1 12 ? -1.488 8.506 4.419 1.00 0.56 12 GLN A N 2
ATOM 1446 C CA . GLN A 1 12 ? -1.955 9.683 3.705 1.00 0.53 12 GLN A CA 2
ATOM 1447 C C . GLN A 1 12 ? -3.348 9.463 3.139 1.00 0.52 12 GLN A C 2
ATOM 1448 O O . GLN A 1 12 ? -4.114 10.408 2.960 1.00 0.60 12 GLN A O 2
ATOM 1462 N N . CYS A 1 13 ? -3.681 8.217 2.871 1.00 0.52 13 CYS A N 2
ATOM 1463 C CA . CYS A 1 13 ? -4.949 7.903 2.246 1.00 0.56 13 CYS A CA 2
ATOM 1464 C C . CYS A 1 13 ? -5.897 7.222 3.200 1.00 0.53 13 CYS A C 2
ATOM 1465 O O . CYS A 1 13 ? -7.002 6.869 2.816 1.00 0.56 13 CYS A O 2
ATOM 1472 N N . ILE A 1 14 ? -5.475 7.073 4.449 1.00 0.58 14 ILE A N 2
ATOM 1473 C CA . ILE A 1 14 ? -6.362 6.598 5.502 1.00 0.67 14 ILE A CA 2
ATOM 1474 C C . ILE A 1 14 ? -7.571 7.528 5.601 1.00 0.67 14 ILE A C 2
ATOM 1475 O O . ILE A 1 14 ? -8.664 7.102 5.956 1.00 0.77 14 ILE A O 2
ATOM 1491 N N . GLY A 1 15 ? -7.367 8.797 5.257 1.00 0.66 15 GLY A N 2
ATOM 1492 C CA . GLY A 1 15 ? -8.479 9.735 5.200 1.00 0.76 15 GLY A CA 2
ATOM 1493 C C . GLY A 1 15 ? -9.553 9.293 4.235 1.00 0.86 15 GLY A C 2
ATOM 1494 O O . GLY A 1 15 ? -10.691 9.071 4.622 1.00 1.45 15 GLY A O 2
ATOM 1498 N N . PHE A 1 16 ? -9.172 9.180 2.973 1.00 0.61 16 PHE A N 2
ATOM 1499 C CA . PHE A 1 16 ? -10.055 8.689 1.919 1.00 0.60 16 PHE A CA 2
ATOM 1500 C C . PHE A 1 16 ? -10.547 7.279 2.242 1.00 0.60 16 PHE A C 2
ATOM 1501 O O . PHE A 1 16 ? -11.725 6.962 2.073 1.00 0.69 16 PHE A O 2
ATOM 1518 N N . LEU A 1 17 ? -9.608 6.455 2.685 1.00 0.56 17 LEU A N 2
ATOM 1519 C CA . LEU A 1 17 ? -9.875 5.124 3.220 1.00 0.67 17 LEU A CA 2
ATOM 1520 C C . LEU A 1 17 ? -11.062 5.165 4.180 1.00 0.79 17 LEU A C 2
ATOM 1521 O O . LEU A 1 17 ? -12.032 4.435 4.014 1.00 0.87 17 LEU A O 2
ATOM 1537 N N . GLN A 1 18 ? -10.990 6.044 5.167 1.00 0.87 18 GLN A N 2
ATOM 1538 C CA . GLN A 1 18 ? -12.093 6.235 6.094 1.00 1.07 18 GLN A CA 2
ATOM 1539 C C . GLN A 1 18 ? -13.248 6.908 5.400 1.00 1.09 18 GLN A C 2
ATOM 1540 O O . GLN A 1 18 ? -14.246 6.285 5.033 1.00 1.20 18 GLN A O 2
ATOM 1554 N N . LYS A 1 19 ? -13.085 8.194 5.219 1.00 1.06 19 LYS A N 2
ATOM 1555 C CA . LYS A 1 19 ? -14.117 9.022 4.649 1.00 1.21 19 LYS A CA 2
ATOM 1556 C C . LYS A 1 19 ? -13.514 10.206 3.904 1.00 1.34 19 LYS A C 2
ATOM 1557 O O . LYS A 1 19 ? -13.366 11.297 4.459 1.00 2.08 19 LYS A O 2
ATOM 1576 N N . GLY A 1 20 ? -13.142 9.967 2.659 1.00 1.18 20 GLY A N 2
ATOM 1577 C CA . GLY A 1 20 ? -12.580 11.014 1.832 1.00 1.47 20 GLY A CA 2
ATOM 1578 C C . GLY A 1 20 ? -13.207 11.023 0.458 1.00 1.29 20 GLY A C 2
ATOM 1579 O O . GLY A 1 20 ? -14.179 10.309 0.216 1.00 1.99 20 GLY A O 2
ATOM 1583 N N . GLY A 1 21 ? -12.660 11.819 -0.445 1.00 1.10 21 GLY A N 2
ATOM 1584 C CA . GLY A 1 21 ? -13.229 11.924 -1.773 1.00 1.37 21 GLY A CA 2
ATOM 1585 C C . GLY A 1 21 ? -12.194 11.801 -2.865 1.00 1.26 21 GLY A C 2
ATOM 1586 O O . GLY A 1 21 ? -12.358 11.031 -3.814 1.00 1.79 21 GLY A O 2
ATOM 1590 N N . VAL A 1 22 ? -11.122 12.560 -2.729 1.00 1.14 22 VAL A N 2
ATOM 1591 C CA . VAL A 1 22 ? -10.100 12.638 -3.758 1.00 1.00 22 VAL A CA 2
ATOM 1592 C C . VAL A 1 22 ? -8.755 12.129 -3.240 1.00 0.82 22 VAL A C 2
ATOM 1593 O O . VAL A 1 22 ? -8.330 12.475 -2.136 1.00 0.87 22 VAL A O 2
ATOM 1606 N N . VAL A 1 23 ? -8.113 11.282 -4.035 1.00 0.71 23 VAL A N 2
ATOM 1607 C CA . VAL A 1 23 ? -6.790 10.774 -3.704 1.00 0.58 23 VAL A CA 2
ATOM 1608 C C . VAL A 1 23 ? -5.719 11.761 -4.152 1.00 0.54 23 VAL A C 2
ATOM 1609 O O . VAL A 1 23 ? -5.583 12.044 -5.346 1.00 0.58 23 VAL A O 2
ATOM 1622 N N . PRO A 1 24 ? -4.960 12.304 -3.197 1.00 0.54 24 PRO A N 2
ATOM 1623 C CA . PRO A 1 24 ? -3.922 13.288 -3.484 1.00 0.58 24 PRO A CA 2
ATOM 1624 C C . PRO A 1 24 ? -2.665 12.653 -4.078 1.00 0.55 24 PRO A C 2
ATOM 1625 O O . PRO A 1 24 ? -2.270 11.551 -3.686 1.00 0.47 24 PRO A O 2
ATOM 1636 N N . PRO A 1 25 ? -2.006 13.351 -5.024 1.00 0.65 25 PRO A N 2
ATOM 1637 C CA . PRO A 1 25 ? -0.735 12.902 -5.609 1.00 0.67 25 PRO A CA 2
ATOM 1638 C C . PRO A 1 25 ? 0.350 12.733 -4.543 1.00 0.66 25 PRO A C 2
ATOM 1639 O O . PRO A 1 25 ? 1.369 12.083 -4.764 1.00 0.71 25 PRO A O 2
ATOM 1650 N N . SER A 1 26 ? 0.089 13.301 -3.375 1.00 0.68 26 SER A N 2
ATOM 1651 C CA . SER A 1 26 ? 0.978 13.205 -2.227 1.00 0.73 26 SER A CA 2
ATOM 1652 C C . SER A 1 26 ? 0.955 11.783 -1.704 1.00 0.65 26 SER A C 2
ATOM 1653 O O . SER A 1 26 ? 1.984 11.112 -1.614 1.00 0.68 26 SER A O 2
ATOM 1661 N N . CYS A 1 27 ? -0.250 11.340 -1.375 1.00 0.58 27 CYS A N 2
ATOM 1662 C CA . CYS A 1 27 ? -0.502 9.960 -1.019 1.00 0.55 27 CYS A CA 2
ATOM 1663 C C . CYS A 1 27 ? 0.011 9.047 -2.123 1.00 0.47 27 CYS A C 2
ATOM 1664 O O . CYS A 1 27 ? 0.681 8.050 -1.856 1.00 0.48 27 CYS A O 2
ATOM 1671 N N . CYS A 1 28 ? -0.273 9.426 -3.368 1.00 0.42 28 CYS A N 2
ATOM 1672 C CA . CYS A 1 28 ? 0.174 8.660 -4.523 1.00 0.40 28 CYS A CA 2
ATOM 1673 C C . CYS A 1 28 ? 1.690 8.552 -4.594 1.00 0.45 28 CYS A C 2
ATOM 1674 O O . CYS A 1 28 ? 2.221 7.536 -5.042 1.00 0.50 28 CYS A O 2
ATOM 1681 N N . THR A 1 29 ? 2.384 9.588 -4.146 1.00 0.51 29 THR A N 2
ATOM 1682 C CA . THR A 1 29 ? 3.836 9.560 -4.099 1.00 0.58 29 THR A CA 2
ATOM 1683 C C . THR A 1 29 ? 4.306 8.453 -3.158 1.00 0.54 29 THR A C 2
ATOM 1684 O O . THR A 1 29 ? 5.256 7.735 -3.456 1.00 0.56 29 THR A O 2
ATOM 1695 N N . GLY A 1 30 ? 3.596 8.297 -2.044 1.00 0.54 30 GLY A N 2
ATOM 1696 C CA . GLY A 1 30 ? 3.939 7.273 -1.077 1.00 0.57 30 GLY A CA 2
ATOM 1697 C C . GLY A 1 30 ? 3.695 5.880 -1.609 1.00 0.47 30 GLY A C 2
ATOM 1698 O O . GLY A 1 30 ? 4.453 4.956 -1.317 1.00 0.51 30 GLY A O 2
ATOM 1702 N N . VAL A 1 31 ? 2.630 5.730 -2.387 1.00 0.41 31 VAL A N 2
ATOM 1703 C CA . VAL A 1 31 ? 2.343 4.464 -3.049 1.00 0.44 31 VAL A CA 2
ATOM 1704 C C . VAL A 1 31 ? 3.468 4.122 -4.004 1.00 0.39 31 VAL A C 2
ATOM 1705 O O . VAL A 1 31 ? 3.989 3.005 -4.013 1.00 0.40 31 VAL A O 2
ATOM 1718 N N . LYS A 1 32 ? 3.858 5.109 -4.796 1.00 0.40 32 LYS A N 2
ATOM 1719 C CA . LYS A 1 32 ? 4.975 4.955 -5.706 1.00 0.46 32 LYS A CA 2
ATOM 1720 C C . LYS A 1 32 ? 6.272 4.722 -4.935 1.00 0.44 32 LYS A C 2
ATOM 1721 O O . LYS A 1 32 ? 7.245 4.222 -5.491 1.00 0.49 32 LYS A O 2
ATOM 1740 N N . ASN A 1 33 ? 6.289 5.073 -3.649 1.00 0.41 33 ASN A N 2
ATOM 1741 C CA . ASN A 1 33 ? 7.456 4.799 -2.821 1.00 0.44 33 ASN A CA 2
ATOM 1742 C C . ASN A 1 33 ? 7.497 3.329 -2.437 1.00 0.39 33 ASN A C 2
ATOM 1743 O O . ASN A 1 33 ? 8.488 2.655 -2.678 1.00 0.46 33 ASN A O 2
ATOM 1754 N N . ILE A 1 34 ? 6.422 2.832 -1.847 1.00 0.36 34 ILE A N 2
ATOM 1755 C CA . ILE A 1 34 ? 6.335 1.426 -1.480 1.00 0.40 34 ILE A CA 2
ATOM 1756 C C . ILE A 1 34 ? 6.504 0.505 -2.685 1.00 0.48 34 ILE A C 2
ATOM 1757 O O . ILE A 1 34 ? 7.111 -0.560 -2.578 1.00 0.57 34 ILE A O 2
ATOM 1773 N N . LEU A 1 35 ? 5.997 0.919 -3.830 1.00 0.56 35 LEU A N 2
ATOM 1774 C CA . LEU A 1 35 ? 6.154 0.126 -5.041 1.00 0.79 35 LEU A CA 2
ATOM 1775 C C . LEU A 1 35 ? 7.513 0.349 -5.686 1.00 0.93 35 LEU A C 2
ATOM 1776 O O . LEU A 1 35 ? 8.368 -0.533 -5.688 1.00 1.31 35 LEU A O 2
ATOM 1792 N N . ASN A 1 36 ? 7.711 1.535 -6.225 1.00 0.89 36 ASN A N 2
ATOM 1793 C CA . ASN A 1 36 ? 8.913 1.828 -6.999 1.00 1.06 36 ASN A CA 2
ATOM 1794 C C . ASN A 1 36 ? 10.121 2.045 -6.095 1.00 1.01 36 ASN A C 2
ATOM 1795 O O . ASN A 1 36 ? 11.174 1.443 -6.300 1.00 1.13 36 ASN A O 2
ATOM 1806 N N . SER A 1 37 ? 9.958 2.887 -5.084 1.00 0.90 37 SER A N 2
ATOM 1807 C CA . SER A 1 37 ? 11.079 3.326 -4.260 1.00 0.98 37 SER A CA 2
ATOM 1808 C C . SER A 1 37 ? 11.418 2.340 -3.136 1.00 0.84 37 SER A C 2
ATOM 1809 O O . SER A 1 37 ? 12.225 2.655 -2.261 1.00 0.94 37 SER A O 2
ATOM 1817 N N . SER A 1 38 ? 10.792 1.163 -3.139 1.00 0.67 38 SER A N 2
ATOM 1818 C CA . SER A 1 38 ? 11.219 0.081 -2.259 1.00 0.58 38 SER A CA 2
ATOM 1819 C C . SER A 1 38 ? 12.689 -0.199 -2.549 1.00 0.67 38 SER A C 2
ATOM 1820 O O . SER A 1 38 ? 13.053 -0.512 -3.687 1.00 1.22 38 SER A O 2
ATOM 1828 N N . ARG A 1 39 ? 13.524 -0.046 -1.524 1.00 0.87 39 ARG A N 2
ATOM 1829 C CA . ARG A 1 39 ? 14.983 -0.028 -1.681 1.00 1.08 39 ARG A CA 2
ATOM 1830 C C . ARG A 1 39 ? 15.499 -1.218 -2.482 1.00 0.84 39 ARG A C 2
ATOM 1831 O O . ARG A 1 39 ? 16.416 -1.092 -3.291 1.00 1.22 39 ARG A O 2
ATOM 1852 N N . THR A 1 40 ? 14.891 -2.360 -2.260 1.00 0.62 40 THR A N 2
ATOM 1853 C CA . THR A 1 40 ? 15.310 -3.594 -2.887 1.00 0.70 40 THR A CA 2
ATOM 1854 C C . THR A 1 40 ? 14.180 -4.594 -2.770 1.00 0.75 40 THR A C 2
ATOM 1855 O O . THR A 1 40 ? 13.203 -4.323 -2.089 1.00 0.61 40 THR A O 2
ATOM 1866 N N . THR A 1 41 ? 14.284 -5.730 -3.428 1.00 1.03 41 THR A N 2
ATOM 1867 C CA . THR A 1 41 ? 13.281 -6.768 -3.264 1.00 1.16 41 THR A CA 2
ATOM 1868 C C . THR A 1 41 ? 13.383 -7.353 -1.863 1.00 1.04 41 THR A C 2
ATOM 1869 O O . THR A 1 41 ? 12.417 -7.893 -1.323 1.00 0.97 41 THR A O 2
ATOM 1880 N N . ALA A 1 42 ? 14.555 -7.195 -1.260 1.00 1.12 42 ALA A N 2
ATOM 1881 C CA . ALA A 1 42 ? 14.731 -7.516 0.143 1.00 1.18 42 ALA A CA 2
ATOM 1882 C C . ALA A 1 42 ? 13.888 -6.572 0.991 1.00 0.98 42 ALA A C 2
ATOM 1883 O O . ALA A 1 42 ? 13.632 -6.832 2.167 1.00 1.13 42 ALA A O 2
ATOM 1890 N N . ASP A 1 43 ? 13.445 -5.481 0.370 1.00 0.74 43 ASP A N 2
ATOM 1891 C CA . ASP A 1 43 ? 12.558 -4.531 1.018 1.00 0.67 43 ASP A CA 2
ATOM 1892 C C . ASP A 1 43 ? 11.140 -4.778 0.531 1.00 0.64 43 ASP A C 2
ATOM 1893 O O . ASP A 1 43 ? 10.191 -4.725 1.300 1.00 0.93 43 ASP A O 2
ATOM 1902 N N . ARG A 1 44 ? 11.033 -5.093 -0.760 1.00 0.54 44 ARG A N 2
ATOM 1903 C CA . ARG A 1 44 ? 9.753 -5.340 -1.421 1.00 0.61 44 ARG A CA 2
ATOM 1904 C C . ARG A 1 44 ? 8.999 -6.500 -0.782 1.00 0.67 44 ARG A C 2
ATOM 1905 O O . ARG A 1 44 ? 7.781 -6.438 -0.616 1.00 0.93 44 ARG A O 2
ATOM 1926 N N . ARG A 1 45 ? 9.715 -7.553 -0.419 1.00 0.66 45 ARG A N 2
ATOM 1927 C CA . ARG A 1 45 ? 9.083 -8.697 0.223 1.00 0.72 45 ARG A CA 2
ATOM 1928 C C . ARG A 1 45 ? 8.568 -8.313 1.605 1.00 0.76 45 ARG A C 2
ATOM 1929 O O . ARG A 1 45 ? 7.430 -8.620 1.963 1.00 1.28 45 ARG A O 2
ATOM 1950 N N . ALA A 1 46 ? 9.396 -7.610 2.360 1.00 0.51 46 ALA A N 2
ATOM 1951 C CA . ALA A 1 46 ? 9.035 -7.195 3.708 1.00 0.53 46 ALA A CA 2
ATOM 1952 C C . ALA A 1 46 ? 7.935 -6.139 3.683 1.00 0.44 46 ALA A C 2
ATOM 1953 O O . ALA A 1 46 ? 6.947 -6.240 4.416 1.00 0.53 46 ALA A O 2
ATOM 1960 N N . VAL A 1 47 ? 8.105 -5.140 2.821 1.00 0.35 47 VAL A N 2
ATOM 1961 C CA . VAL A 1 47 ? 7.170 -4.025 2.721 1.00 0.38 47 VAL A CA 2
ATOM 1962 C C . VAL A 1 47 ? 5.781 -4.518 2.319 1.00 0.42 47 VAL A C 2
ATOM 1963 O O . VAL A 1 47 ? 4.772 -3.993 2.777 1.00 0.50 47 VAL A O 2
ATOM 1976 N N . CYS A 1 48 ? 5.742 -5.556 1.496 1.00 0.44 48 CYS A N 2
ATOM 1977 C CA . CYS A 1 48 ? 4.485 -6.112 1.026 1.00 0.56 48 CYS A CA 2
ATOM 1978 C C . CYS A 1 48 ? 3.852 -7.000 2.100 1.00 0.59 48 CYS A C 2
ATOM 1979 O O . CYS A 1 48 ? 2.650 -6.925 2.353 1.00 0.68 48 CYS A O 2
ATOM 1986 N N . SER A 1 49 ? 4.664 -7.819 2.759 1.00 0.59 49 SER A N 2
ATOM 1987 C CA . SER A 1 49 ? 4.162 -8.697 3.807 1.00 0.73 49 SER A CA 2
ATOM 1988 C C . SER A 1 49 ? 3.723 -7.915 5.046 1.00 0.73 49 SER A C 2
ATOM 1989 O O . SER A 1 49 ? 2.912 -8.403 5.832 1.00 0.96 49 SER A O 2
ATOM 1997 N N . CYS A 1 50 ? 4.249 -6.709 5.233 1.00 0.57 50 CYS A N 2
ATOM 1998 C CA . CYS A 1 50 ? 3.773 -5.856 6.316 1.00 0.60 50 CYS A CA 2
ATOM 1999 C C . CYS A 1 50 ? 2.609 -5.008 5.813 1.00 0.55 50 CYS A C 2
ATOM 2000 O O . CYS A 1 50 ? 1.781 -4.537 6.593 1.00 0.59 50 CYS A O 2
ATOM 2007 N N . LEU A 1 51 ? 2.540 -4.856 4.493 1.00 0.51 51 LEU A N 2
ATOM 2008 C CA . LEU A 1 51 ? 1.465 -4.112 3.846 1.00 0.55 51 LEU A CA 2
ATOM 2009 C C . LEU A 1 51 ? 0.120 -4.780 4.117 1.00 0.63 51 LEU A C 2
ATOM 2010 O O . LEU A 1 51 ? -0.882 -4.105 4.354 1.00 0.63 51 LEU A O 2
ATOM 2026 N N . LYS A 1 52 ? 0.112 -6.111 4.102 1.00 0.80 52 LYS A N 2
ATOM 2027 C CA . LYS A 1 52 ? -1.112 -6.870 4.345 1.00 0.99 52 LYS A CA 2
ATOM 2028 C C . LYS A 1 52 ? -1.527 -6.815 5.817 1.00 0.92 52 LYS A C 2
ATOM 2029 O O . LYS A 1 52 ? -2.577 -7.335 6.199 1.00 1.02 52 LYS A O 2
ATOM 2048 N N . ALA A 1 53 ? -0.703 -6.187 6.646 1.00 0.88 53 ALA A N 2
ATOM 2049 C CA . ALA A 1 53 ? -1.092 -5.895 8.016 1.00 0.95 53 ALA A CA 2
ATOM 2050 C C . ALA A 1 53 ? -1.503 -4.437 8.132 1.00 0.91 53 ALA A C 2
ATOM 2051 O O . ALA A 1 53 ? -2.448 -4.110 8.834 1.00 1.10 53 ALA A O 2
ATOM 2058 N N . ALA A 1 54 ? -0.797 -3.566 7.422 1.00 0.79 54 ALA A N 2
ATOM 2059 C CA . ALA A 1 54 ? -1.139 -2.149 7.394 1.00 0.87 54 ALA A CA 2
ATOM 2060 C C . ALA A 1 54 ? -2.541 -1.958 6.825 1.00 0.94 54 ALA A C 2
ATOM 2061 O O . ALA A 1 54 ? -3.334 -1.174 7.343 1.00 1.16 54 ALA A O 2
ATOM 2068 N N . ALA A 1 55 ? -2.846 -2.705 5.770 1.00 0.88 55 ALA A N 2
ATOM 2069 C CA . ALA A 1 55 ? -4.164 -2.660 5.150 1.00 0.97 55 ALA A CA 2
ATOM 2070 C C . ALA A 1 55 ? -5.050 -3.782 5.681 1.00 0.96 55 ALA A C 2
ATOM 2071 O O . ALA A 1 55 ? -6.107 -4.075 5.121 1.00 1.07 55 ALA A O 2
ATOM 2078 N N . GLY A 1 56 ? -4.607 -4.409 6.762 1.00 0.96 56 GLY A N 2
ATOM 2079 C CA . GLY A 1 56 ? -5.380 -5.468 7.383 1.00 1.05 56 GLY A CA 2
ATOM 2080 C C . GLY A 1 56 ? -5.770 -5.120 8.805 1.00 0.99 56 GLY A C 2
ATOM 2081 O O . GLY A 1 56 ? -6.734 -5.661 9.346 1.00 1.08 56 GLY A O 2
ATOM 2085 N N . ALA A 1 57 ? -5.013 -4.209 9.409 1.00 0.98 57 ALA A N 2
ATOM 2086 C CA . ALA A 1 57 ? -5.274 -3.748 10.767 1.00 1.11 57 ALA A CA 2
ATOM 2087 C C . ALA A 1 57 ? -6.380 -2.698 10.772 1.00 1.10 57 ALA A C 2
ATOM 2088 O O . ALA A 1 57 ? -6.786 -2.203 11.823 1.00 1.53 57 ALA A O 2
ATOM 2095 N N . VAL A 1 58 ? -6.855 -2.367 9.581 1.00 0.89 58 VAL A N 2
ATOM 2096 C CA . VAL A 1 58 ? -7.834 -1.306 9.395 1.00 1.10 58 VAL A CA 2
ATOM 2097 C C . VAL A 1 58 ? -9.253 -1.754 9.727 1.00 1.08 58 VAL A C 2
ATOM 2098 O O . VAL A 1 58 ? -9.647 -2.886 9.450 1.00 1.78 58 VAL A O 2
ATOM 2111 N N . ARG A 1 59 ? -10.000 -0.859 10.360 1.00 0.92 59 ARG A N 2
ATOM 2112 C CA . ARG A 1 59 ? -11.428 -1.050 10.573 1.00 1.16 59 ARG A CA 2
ATOM 2113 C C . ARG A 1 59 ? -12.150 0.228 10.172 1.00 1.18 59 ARG A C 2
ATOM 2114 O O . ARG A 1 59 ? -11.913 1.285 10.752 1.00 1.83 59 ARG A O 2
ATOM 2135 N N . GLY A 1 60 ? -13.003 0.137 9.165 1.00 1.26 60 GLY A N 2
ATOM 2136 C CA . GLY A 1 60 ? -13.680 1.317 8.665 1.00 1.50 60 GLY A CA 2
ATOM 2137 C C . GLY A 1 60 ? -12.938 1.942 7.501 1.00 1.68 60 GLY A C 2
ATOM 2138 O O . GLY A 1 60 ? -13.335 2.992 6.993 1.00 2.01 60 GLY A O 2
ATOM 2142 N N . ILE A 1 61 ? -11.852 1.295 7.093 1.00 1.67 61 ILE A N 2
ATOM 2143 C CA . ILE A 1 61 ? -11.046 1.758 5.972 1.00 1.93 61 ILE A CA 2
ATOM 2144 C C . ILE A 1 61 ? -11.560 1.166 4.680 1.00 1.67 61 ILE A C 2
ATOM 2145 O O . ILE A 1 61 ? -11.652 1.829 3.650 1.00 2.21 61 ILE A O 2
ATOM 2161 N N . ASN A 1 62 ? -11.911 -0.084 4.788 1.00 1.52 62 ASN A N 2
ATOM 2162 C CA . ASN A 1 62 ? -12.403 -0.882 3.673 1.00 1.54 62 ASN A CA 2
ATOM 2163 C C . ASN A 1 62 ? -11.314 -1.066 2.627 1.00 1.47 62 ASN A C 2
ATOM 2164 O O . ASN A 1 62 ? -10.860 -0.115 1.995 1.00 1.53 62 ASN A O 2
ATOM 2175 N N . PRO A 1 63 ? -10.896 -2.313 2.413 1.00 1.67 63 PRO A N 2
ATOM 2176 C CA . PRO A 1 63 ? -9.773 -2.617 1.539 1.00 1.87 63 PRO A CA 2
ATOM 2177 C C . PRO A 1 63 ? -10.074 -2.280 0.086 1.00 1.64 63 PRO A C 2
ATOM 2178 O O . PRO A 1 63 ? -9.169 -2.193 -0.742 1.00 1.59 63 PRO A O 2
ATOM 2189 N N . ASN A 1 64 ? -11.352 -2.081 -0.207 1.00 1.59 64 ASN A N 2
ATOM 2190 C CA . ASN A 1 64 ? -11.773 -1.573 -1.508 1.00 1.51 64 ASN A CA 2
ATOM 2191 C C . ASN A 1 64 ? -11.116 -0.225 -1.779 1.00 1.16 64 ASN A C 2
ATOM 2192 O O . ASN A 1 64 ? -10.670 0.046 -2.888 1.00 1.11 64 ASN A O 2
ATOM 2203 N N . ASN A 1 65 ? -11.037 0.605 -0.741 1.00 0.99 65 ASN A N 2
ATOM 2204 C CA . ASN A 1 65 ? -10.414 1.919 -0.849 1.00 0.74 65 ASN A CA 2
ATOM 2205 C C . ASN A 1 65 ? -8.904 1.765 -0.913 1.00 0.69 65 ASN A C 2
ATOM 2206 O O . ASN A 1 65 ? -8.211 2.543 -1.565 1.00 0.60 65 ASN A O 2
ATOM 2217 N N . ALA A 1 66 ? -8.407 0.734 -0.242 1.00 0.93 66 ALA A N 2
ATOM 2218 C CA . ALA A 1 66 ? -6.976 0.479 -0.177 1.00 1.07 66 ALA A CA 2
ATOM 2219 C C . ALA A 1 66 ? -6.430 -0.013 -1.516 1.00 1.02 66 ALA A C 2
ATOM 2220 O O . ALA A 1 66 ? -5.298 0.303 -1.877 1.00 1.05 66 ALA A O 2
ATOM 2227 N N . GLU A 1 67 ? -7.223 -0.788 -2.253 1.00 1.07 67 GLU A N 2
ATOM 2228 C CA . GLU A 1 67 ? -6.803 -1.240 -3.577 1.00 1.12 67 GLU A CA 2
ATOM 2229 C C . GLU A 1 67 ? -7.212 -0.229 -4.640 1.00 0.94 67 GLU A C 2
ATOM 2230 O O . GLU A 1 67 ? -6.757 -0.289 -5.785 1.00 1.00 67 GLU A O 2
ATOM 2242 N N . ALA A 1 68 ? -8.079 0.698 -4.258 1.00 0.86 68 ALA A N 2
ATOM 2243 C CA . ALA A 1 68 ? -8.456 1.796 -5.132 1.00 0.92 68 ALA A CA 2
ATOM 2244 C C . ALA A 1 68 ? -7.286 2.757 -5.279 1.00 0.89 68 ALA A C 2
ATOM 2245 O O . ALA A 1 68 ? -7.087 3.365 -6.332 1.00 1.14 68 ALA A O 2
ATOM 2252 N N . LEU A 1 69 ? -6.505 2.853 -4.211 1.00 0.79 69 LEU A N 2
ATOM 2253 C CA . LEU A 1 69 ? -5.366 3.759 -4.144 1.00 1.01 69 LEU A CA 2
ATOM 2254 C C . LEU A 1 69 ? -4.354 3.520 -5.282 1.00 1.08 69 LEU A C 2
ATOM 2255 O O . LEU A 1 69 ? -4.112 4.426 -6.081 1.00 1.37 69 LEU A O 2
ATOM 2271 N N . PRO A 1 70 ? -3.763 2.307 -5.406 1.00 0.88 70 PRO A N 2
ATOM 2272 C CA . PRO A 1 70 ? -2.790 2.024 -6.472 1.00 0.91 70 PRO A CA 2
ATOM 2273 C C . PRO A 1 70 ? -3.395 2.192 -7.865 1.00 1.02 70 PRO A C 2
ATOM 2274 O O . PRO A 1 70 ? -2.673 2.371 -8.849 1.00 1.20 70 PRO A O 2
ATOM 2285 N N . GLY A 1 71 ? -4.720 2.138 -7.937 1.00 1.06 71 GLY A N 2
ATOM 2286 C CA . GLY A 1 71 ? -5.405 2.333 -9.195 1.00 1.36 71 GLY A CA 2
ATOM 2287 C C . GLY A 1 71 ? -5.396 3.786 -9.623 1.00 1.09 71 GLY A C 2
ATOM 2288 O O . GLY A 1 71 ? -5.242 4.088 -10.806 1.00 1.18 71 GLY A O 2
ATOM 2292 N N . LYS A 1 72 ? -5.561 4.690 -8.662 1.00 0.90 72 LYS A N 2
ATOM 2293 C CA . LYS A 1 72 ? -5.547 6.120 -8.953 1.00 0.78 72 LYS A CA 2
ATOM 2294 C C . LYS A 1 72 ? -4.145 6.567 -9.334 1.00 0.73 72 LYS A C 2
ATOM 2295 O O . LYS A 1 72 ? -3.952 7.320 -10.287 1.00 0.99 72 LYS A O 2
ATOM 2314 N N . CYS A 1 73 ? -3.167 6.081 -8.583 1.00 0.63 73 CYS A N 2
ATOM 2315 C CA . CYS A 1 73 ? -1.779 6.482 -8.768 1.00 0.63 73 CYS A CA 2
ATOM 2316 C C . CYS A 1 73 ? -1.175 5.826 -10.006 1.00 0.62 73 CYS A C 2
ATOM 2317 O O . CYS A 1 73 ? -0.128 6.254 -10.489 1.00 0.77 73 CYS A O 2
ATOM 2324 N N . GLY A 1 74 ? -1.849 4.795 -10.514 1.00 0.61 74 GLY A N 2
ATOM 2325 C CA . GLY A 1 74 ? -1.419 4.143 -11.740 1.00 0.67 74 GLY A CA 2
ATOM 2326 C C . GLY A 1 74 ? -0.014 3.586 -11.646 1.00 0.66 74 GLY A C 2
ATOM 2327 O O . GLY A 1 74 ? 0.853 3.925 -12.451 1.00 0.96 74 GLY A O 2
ATOM 2331 N N . VAL A 1 75 ? 0.218 2.735 -10.658 1.00 0.55 75 VAL A N 2
ATOM 2332 C CA . VAL A 1 75 ? 1.543 2.160 -10.452 1.00 0.61 75 VAL A CA 2
ATOM 2333 C C . VAL A 1 75 ? 1.651 0.758 -11.043 1.00 0.80 75 VAL A C 2
ATOM 2334 O O . VAL A 1 75 ? 2.695 0.117 -10.925 1.00 1.70 75 VAL A O 2
ATOM 2347 N N . ASN A 1 76 ? 0.573 0.302 -11.685 1.00 0.78 76 ASN A N 2
ATOM 2348 C CA . ASN A 1 76 ? 0.509 -1.047 -12.254 1.00 0.90 76 ASN A CA 2
ATOM 2349 C C . ASN A 1 76 ? 0.973 -2.079 -11.228 1.00 0.81 76 ASN A C 2
ATOM 2350 O O . ASN A 1 76 ? 2.054 -2.659 -11.345 1.00 0.99 76 ASN A O 2
ATOM 2361 N N . ILE A 1 77 ? 0.149 -2.291 -10.211 1.00 0.78 77 ILE A N 2
ATOM 2362 C CA . ILE A 1 77 ? 0.546 -3.081 -9.055 1.00 0.91 77 ILE A CA 2
ATOM 2363 C C . ILE A 1 77 ? 0.325 -4.579 -9.301 1.00 0.85 77 ILE A C 2
ATOM 2364 O O . ILE A 1 77 ? -0.778 -5.011 -9.628 1.00 0.82 77 ILE A O 2
ATOM 2380 N N . PRO A 1 78 ? 1.396 -5.386 -9.173 1.00 0.96 78 PRO A N 2
ATOM 2381 C CA . PRO A 1 78 ? 1.353 -6.827 -9.438 1.00 1.03 78 PRO A CA 2
ATOM 2382 C C . PRO A 1 78 ? 0.734 -7.629 -8.292 1.00 0.91 78 PRO A C 2
ATOM 2383 O O . PRO A 1 78 ? 0.494 -8.830 -8.425 1.00 1.28 78 PRO A O 2
ATOM 2394 N N . TYR A 1 79 ? 0.481 -6.970 -7.173 1.00 0.89 79 TYR A N 2
ATOM 2395 C CA . TYR A 1 79 ? -0.104 -7.630 -6.013 1.00 0.80 79 TYR A CA 2
ATOM 2396 C C . TYR A 1 79 ? -1.223 -6.779 -5.428 1.00 0.85 79 TYR A C 2
ATOM 2397 O O . TYR A 1 79 ? -1.648 -5.800 -6.041 1.00 1.07 79 TYR A O 2
ATOM 2415 N N . LYS A 1 80 ? -1.700 -7.154 -4.250 1.00 0.87 80 LYS A N 2
ATOM 2416 C CA . LYS A 1 80 ? -2.774 -6.424 -3.600 1.00 1.11 80 LYS A CA 2
ATOM 2417 C C . LYS A 1 80 ? -2.560 -6.342 -2.099 1.00 1.06 80 LYS A C 2
ATOM 2418 O O . LYS A 1 80 ? -1.627 -6.932 -1.561 1.00 1.49 80 LYS A O 2
ATOM 2437 N N . ILE A 1 81 ? -3.449 -5.613 -1.438 1.00 1.13 81 ILE A N 2
ATOM 2438 C CA . ILE A 1 81 ? -3.356 -5.385 0.000 1.00 1.19 81 ILE A CA 2
ATOM 2439 C C . ILE A 1 81 ? -4.203 -6.393 0.771 1.00 1.22 81 ILE A C 2
ATOM 2440 O O . ILE A 1 81 ? -4.513 -6.198 1.949 1.00 1.37 81 ILE A O 2
ATOM 2456 N N . SER A 1 82 ? -4.570 -7.468 0.096 1.00 1.31 82 SER A N 2
ATOM 2457 C CA . SER A 1 82 ? -5.403 -8.499 0.685 1.00 1.50 82 SER A CA 2
ATOM 2458 C C . SER A 1 82 ? -4.653 -9.263 1.774 1.00 1.47 82 SER A C 2
ATOM 2459 O O . SER A 1 82 ? -3.459 -9.534 1.650 1.00 1.81 82 SER A O 2
ATOM 2467 N N . THR A 1 83 ? -5.375 -9.605 2.832 1.00 1.47 83 THR A N 2
ATOM 2468 C CA . THR A 1 83 ? -4.802 -10.272 3.992 1.00 1.50 83 THR A CA 2
ATOM 2469 C C . THR A 1 83 ? -4.137 -11.596 3.607 1.00 1.59 83 THR A C 2
ATOM 2470 O O . THR A 1 83 ? -3.062 -11.935 4.106 1.00 1.72 83 THR A O 2
ATOM 2481 N N . SER A 1 84 ? -4.772 -12.340 2.712 1.00 1.68 84 SER A N 2
ATOM 2482 C CA . SER A 1 84 ? -4.222 -13.600 2.251 1.00 1.82 84 SER A CA 2
ATOM 2483 C C . SER A 1 84 ? -3.472 -13.391 0.942 1.00 1.55 84 SER A C 2
ATOM 2484 O O . SER A 1 84 ? -3.965 -13.710 -0.143 1.00 1.77 84 SER A O 2
ATOM 2492 N N . THR A 1 85 ? -2.313 -12.777 1.054 1.00 1.28 85 THR A N 2
ATOM 2493 C CA . THR A 1 85 ? -1.413 -12.596 -0.069 1.00 1.11 85 THR A CA 2
ATOM 2494 C C . THR A 1 85 ? 0.028 -12.641 0.424 1.00 0.96 85 THR A C 2
ATOM 2495 O O . THR A 1 85 ? 0.475 -11.749 1.143 1.00 1.52 85 THR A O 2
ATOM 2506 N N . ASN A 1 86 ? 0.739 -13.701 0.077 1.00 1.23 86 ASN A N 2
ATOM 2507 C CA . ASN A 1 86 ? 2.110 -13.859 0.528 1.00 1.36 86 ASN A CA 2
ATOM 2508 C C . ASN A 1 86 ? 3.045 -13.055 -0.361 1.00 1.10 86 ASN A C 2
ATOM 2509 O O . ASN A 1 86 ? 2.972 -13.116 -1.590 1.00 1.53 86 ASN A O 2
ATOM 2520 N N . CYS A 1 87 ? 3.904 -12.281 0.266 1.00 0.87 87 CYS A N 2
ATOM 2521 C CA . CYS A 1 87 ? 4.864 -11.471 -0.456 1.00 0.72 87 CYS A CA 2
ATOM 2522 C C . CYS A 1 87 ? 6.265 -12.006 -0.205 1.00 0.83 87 CYS A C 2
ATOM 2523 O O . CYS A 1 87 ? 7.262 -11.312 -0.391 1.00 1.10 87 CYS A O 2
ATOM 2530 N N . ASN A 1 88 ? 6.317 -13.272 0.191 1.00 0.91 88 ASN A N 2
ATOM 2531 C CA . ASN A 1 88 ? 7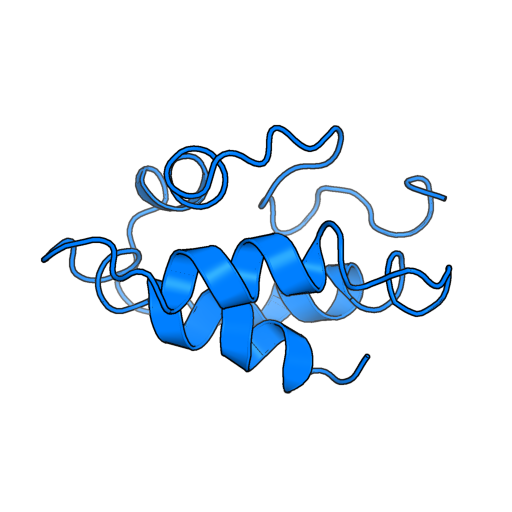.571 -13.945 0.512 1.00 1.09 88 ASN A CA 2
ATOM 2532 C C . ASN A 1 88 ? 8.352 -14.266 -0.759 1.00 1.10 88 ASN A C 2
ATOM 2533 O O . ASN A 1 88 ? 9.548 -14.544 -0.718 1.00 1.24 88 ASN A O 2
ATOM 2544 N N . SER A 1 89 ? 7.673 -14.197 -1.896 1.00 1.12 89 SER A N 2
ATOM 2545 C CA . SER A 1 89 ? 8.302 -14.483 -3.171 1.00 1.29 89 SER A CA 2
ATOM 2546 C C . SER A 1 89 ? 8.264 -13.249 -4.061 1.00 1.42 89 SER A C 2
ATOM 2547 O O . SER A 1 89 ? 9.262 -12.531 -4.164 1.00 2.21 89 SER A O 2
ATOM 2555 N N . ILE A 1 90 ? 7.089 -13.005 -4.659 1.00 1.14 90 ILE A N 2
ATOM 2556 C CA . ILE A 1 90 ? 6.839 -11.855 -5.543 1.00 1.35 90 ILE A CA 2
ATOM 2557 C C . ILE A 1 90 ? 8.056 -11.510 -6.411 1.00 1.76 90 ILE A C 2
ATOM 2558 O O . ILE A 1 90 ? 8.680 -12.401 -6.995 1.00 2.17 90 ILE A O 2
ATOM 2574 N N . ASN A 1 91 ? 8.370 -10.227 -6.502 1.00 2.27 91 ASN A N 2
ATOM 2575 C CA . ASN A 1 91 ? 9.509 -9.744 -7.277 1.00 2.91 91 ASN A CA 2
ATOM 2576 C C . ASN A 1 91 ? 9.663 -8.248 -7.064 1.00 3.60 91 ASN A C 2
ATOM 2577 O O . ASN A 1 91 ? 10.673 -7.820 -6.474 1.00 4.24 91 ASN A O 2
ATOM 2589 N N . MET A 1 1 ? 12.457 -0.823 4.637 1.00 1.70 1 MET A N 3
ATOM 2590 C CA . MET A 1 1 ? 11.131 -1.169 5.194 1.00 1.61 1 MET A CA 3
ATOM 2591 C C . MET A 1 1 ? 11.187 -1.177 6.704 1.00 0.88 1 MET A C 3
ATOM 2592 O O . MET A 1 1 ? 12.006 -1.865 7.306 1.00 1.16 1 MET A O 3
ATOM 2608 N N . THR A 1 2 ? 10.312 -0.398 7.314 1.00 0.65 2 THR A N 3
ATOM 2609 C CA . THR A 1 2 ? 10.273 -0.299 8.761 1.00 1.13 2 THR A CA 3
ATOM 2610 C C . THR A 1 2 ? 8.906 -0.658 9.302 1.00 1.10 2 THR A C 3
ATOM 2611 O O . THR A 1 2 ? 8.666 -0.611 10.507 1.00 1.86 2 THR A O 3
ATOM 2622 N N . CYS A 1 3 ? 8.015 -0.995 8.384 1.00 0.81 3 CYS A N 3
ATOM 2623 C CA . CYS A 1 3 ? 6.602 -1.248 8.670 1.00 0.69 3 CYS A CA 3
ATOM 2624 C C . CYS A 1 3 ? 5.896 0.066 9.004 1.00 0.65 3 CYS A C 3
ATOM 2625 O O . CYS A 1 3 ? 4.688 0.206 8.821 1.00 0.79 3 CYS A O 3
ATOM 2632 N N . GLY A 1 4 ? 6.674 1.040 9.452 1.00 0.57 4 GLY A N 3
ATOM 2633 C CA . GLY A 1 4 ? 6.175 2.385 9.608 1.00 0.56 4 GLY A CA 3
ATOM 2634 C C . GLY A 1 4 ? 6.316 3.120 8.300 1.00 0.51 4 GLY A C 3
ATOM 2635 O O . GLY A 1 4 ? 5.530 4.006 7.978 1.00 0.53 4 GLY A O 3
ATOM 2639 N N . GLN A 1 5 ? 7.348 2.732 7.554 1.00 0.52 5 GLN A N 3
ATOM 2640 C CA . GLN A 1 5 ? 7.499 3.116 6.163 1.00 0.51 5 GLN A CA 3
ATOM 2641 C C . GLN A 1 5 ? 6.254 2.711 5.395 1.00 0.46 5 GLN A C 3
ATOM 2642 O O . GLN A 1 5 ? 5.622 3.531 4.735 1.00 0.52 5 GLN A O 3
ATOM 2656 N N . VAL A 1 6 ? 5.892 1.436 5.521 1.00 0.43 6 VAL A N 3
ATOM 2657 C CA . VAL A 1 6 ? 4.718 0.902 4.827 1.00 0.44 6 VAL A CA 3
ATOM 2658 C C . VAL A 1 6 ? 3.448 1.615 5.274 1.00 0.44 6 VAL A C 3
ATOM 2659 O O . VAL A 1 6 ? 2.614 1.994 4.452 1.00 0.49 6 VAL A O 3
ATOM 2672 N N . GLN A 1 7 ? 3.310 1.792 6.582 1.00 0.47 7 GLN A N 3
ATOM 2673 C CA . GLN A 1 7 ? 2.134 2.431 7.148 1.00 0.54 7 GLN A CA 3
ATOM 2674 C C . GLN A 1 7 ? 2.062 3.894 6.713 1.00 0.58 7 GLN A C 3
ATOM 2675 O O . GLN A 1 7 ? 0.983 4.480 6.670 1.00 0.70 7 GLN A O 3
ATOM 2689 N N . GLY A 1 8 ? 3.215 4.469 6.364 1.00 0.60 8 GLY A N 3
ATOM 2690 C CA . GLY A 1 8 ? 3.252 5.831 5.861 1.00 0.70 8 GLY A CA 3
ATOM 2691 C C . GLY A 1 8 ? 2.469 5.980 4.571 1.00 0.66 8 GLY A C 3
ATOM 2692 O O . GLY A 1 8 ? 1.871 7.026 4.316 1.00 0.82 8 GLY A O 3
ATOM 2696 N N . ASN A 1 9 ? 2.472 4.924 3.760 1.00 0.58 9 ASN A N 3
ATOM 2697 C CA . ASN A 1 9 ? 1.664 4.869 2.543 1.00 0.63 9 ASN A CA 3
ATOM 2698 C C . ASN A 1 9 ? 0.193 5.109 2.877 1.00 0.62 9 ASN A C 3
ATOM 2699 O O . ASN A 1 9 ? -0.420 6.070 2.408 1.00 0.78 9 ASN A O 3
ATOM 2710 N N . LEU A 1 10 ? -0.352 4.259 3.737 1.00 0.56 10 LEU A N 3
ATOM 2711 C CA . LEU A 1 10 ? -1.765 4.318 4.074 1.00 0.66 10 LEU A CA 3
ATOM 2712 C C . LEU A 1 10 ? -2.081 5.536 4.937 1.00 0.65 10 LEU A C 3
ATOM 2713 O O . LEU A 1 10 ? -3.209 6.009 4.948 1.00 0.72 10 LEU A O 3
ATOM 2729 N N . ALA A 1 11 ? -1.076 6.051 5.640 1.00 0.62 11 ALA A N 3
ATOM 2730 C CA . ALA A 1 11 ? -1.257 7.206 6.518 1.00 0.69 11 ALA A CA 3
ATOM 2731 C C . ALA A 1 11 ? -1.744 8.430 5.743 1.00 0.63 11 ALA A C 3
ATOM 2732 O O . ALA A 1 11 ? -2.479 9.261 6.273 1.00 0.72 11 ALA A O 3
ATOM 2739 N N . GLN A 1 12 ? -1.324 8.543 4.490 1.00 0.56 12 GLN A N 3
ATOM 2740 C CA . GLN A 1 12 ? -1.765 9.643 3.643 1.00 0.53 12 GLN A CA 3
ATOM 2741 C C . GLN A 1 12 ? -3.081 9.292 2.976 1.00 0.52 12 GLN A C 3
ATOM 2742 O 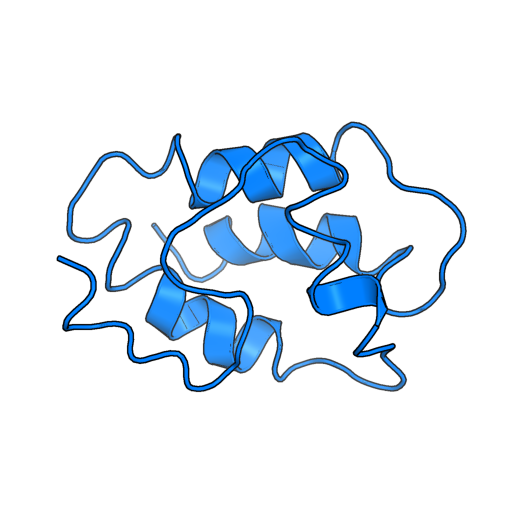O . GLN A 1 12 ? -3.961 10.135 2.806 1.00 0.60 12 GLN A O 3
ATOM 2756 N N . CYS A 1 13 ? -3.203 8.033 2.606 1.00 0.52 13 CYS A N 3
ATOM 2757 C CA . CYS A 1 13 ? -4.326 7.572 1.819 1.00 0.56 13 CYS A CA 3
ATOM 2758 C C . CYS A 1 13 ? -5.573 7.366 2.662 1.00 0.53 13 CYS A C 3
ATOM 2759 O O . CYS A 1 13 ? -6.679 7.400 2.138 1.00 0.56 13 CYS A O 3
ATOM 2766 N N . ILE A 1 14 ? -5.386 7.182 3.969 1.00 0.58 14 ILE A N 3
ATOM 2767 C CA . ILE A 1 14 ? -6.487 6.937 4.905 1.00 0.67 14 ILE A CA 3
ATOM 2768 C C . ILE A 1 14 ? -7.641 7.929 4.719 1.00 0.67 14 ILE A C 3
ATOM 2769 O O . ILE A 1 14 ? -8.808 7.554 4.826 1.00 0.77 14 ILE A O 3
ATOM 2785 N N . GLY A 1 15 ? -7.315 9.179 4.410 1.00 0.66 15 GLY A N 3
ATOM 2786 C CA . GLY A 1 15 ? -8.348 10.196 4.264 1.00 0.76 15 GLY A CA 3
ATOM 2787 C C . GLY A 1 15 ? -9.331 9.900 3.140 1.00 0.86 15 GLY A C 3
ATOM 2788 O O . GLY A 1 15 ? -10.438 10.432 3.110 1.00 1.45 15 GLY A O 3
ATOM 2792 N N . PHE A 1 16 ? -8.925 9.041 2.223 1.00 0.61 16 PHE A N 3
ATOM 2793 C CA . PHE A 1 16 ? -9.790 8.556 1.157 1.00 0.60 16 PHE A CA 3
ATOM 2794 C C . PHE A 1 16 ? -10.099 7.082 1.391 1.00 0.60 16 PHE A C 3
ATOM 2795 O O . PHE A 1 16 ? -11.201 6.602 1.141 1.00 0.69 16 PHE A O 3
ATOM 2812 N N . LEU A 1 17 ? -9.090 6.397 1.889 1.00 0.56 17 LEU A N 3
ATOM 2813 C CA . LEU A 1 17 ? -9.127 4.970 2.169 1.00 0.67 17 LEU A CA 3
ATOM 2814 C C . LEU A 1 17 ? -10.226 4.623 3.183 1.00 0.79 17 LEU A C 3
ATOM 2815 O O . LEU A 1 17 ? -10.817 3.547 3.131 1.00 0.87 17 LEU A O 3
ATOM 2831 N N . GLN A 1 18 ? -10.485 5.537 4.107 1.00 0.87 18 GLN A N 3
ATOM 2832 C CA . GLN A 1 18 ? -11.479 5.334 5.132 1.00 1.07 18 GLN A CA 3
ATOM 2833 C C . GLN A 1 18 ? -12.790 6.017 4.752 1.00 1.09 18 GLN A C 3
ATOM 2834 O O . GLN A 1 18 ? -13.855 5.400 4.759 1.00 1.20 18 GLN A O 3
ATOM 2848 N N . LYS A 1 19 ? -12.690 7.295 4.416 1.00 1.06 19 LYS A N 3
ATOM 2849 C CA . LYS A 1 19 ? -13.856 8.120 4.117 1.00 1.21 19 LYS A CA 3
ATOM 2850 C C . LYS A 1 19 ? -14.436 7.814 2.739 1.00 1.34 19 LYS A C 3
ATOM 2851 O O . LYS A 1 19 ? -15.609 7.460 2.609 1.00 2.08 19 LYS A O 3
ATOM 2870 N N . GLY A 1 20 ? -13.609 7.956 1.716 1.00 1.18 20 GLY A N 3
ATOM 2871 C CA . GLY A 1 20 ? -14.070 7.792 0.354 1.00 1.47 20 GLY A CA 3
ATOM 2872 C C . GLY A 1 20 ? -14.185 9.125 -0.358 1.00 1.29 20 GLY A C 3
ATOM 2873 O O . GLY A 1 20 ? -14.572 10.125 0.251 1.00 1.99 20 GLY A O 3
ATOM 2877 N N . GLY A 1 21 ? -13.841 9.151 -1.638 1.00 1.10 21 GLY A N 3
ATOM 2878 C CA . GLY A 1 21 ? -13.907 10.384 -2.399 1.00 1.37 21 GLY A CA 3
ATOM 2879 C C . GLY A 1 21 ? -12.785 10.505 -3.402 1.00 1.26 21 GLY A C 3
ATOM 2880 O O . GLY A 1 21 ? -12.722 9.753 -4.375 1.00 1.79 21 GLY A O 3
ATOM 2884 N N . VAL A 1 22 ? -11.891 11.448 -3.158 1.00 1.14 22 VAL A N 3
ATOM 2885 C CA . VAL A 1 22 ? -10.800 11.718 -4.075 1.00 1.00 22 VAL A CA 3
ATOM 2886 C C . VAL A 1 22 ? -9.461 11.281 -3.486 1.00 0.82 22 VAL A C 3
ATOM 2887 O O . VAL A 1 22 ? -9.286 11.248 -2.264 1.00 0.87 22 VAL A O 3
ATOM 2900 N N . VAL A 1 23 ? -8.521 10.939 -4.358 1.00 0.71 23 VAL A N 3
ATOM 2901 C CA . VAL A 1 23 ? -7.194 10.527 -3.929 1.00 0.58 23 VAL A CA 3
ATOM 2902 C C . VAL A 1 23 ? -6.217 11.690 -4.036 1.00 0.54 23 VAL A C 3
ATOM 2903 O O . VAL A 1 23 ? -6.045 12.272 -5.107 1.00 0.58 23 VAL A O 3
ATOM 2916 N N . PRO A 1 24 ? -5.579 12.052 -2.919 1.00 0.54 24 PRO A N 3
ATOM 2917 C CA . PRO A 1 24 ? -4.608 13.142 -2.892 1.00 0.58 24 PRO A CA 3
ATOM 2918 C C . PRO A 1 24 ? -3.250 12.728 -3.458 1.00 0.55 24 PRO A C 3
ATOM 2919 O O . PRO A 1 24 ? -2.811 11.591 -3.273 1.00 0.47 24 PRO A O 3
ATOM 2930 N N . PRO A 1 25 ? -2.555 13.655 -4.144 1.00 0.65 25 PRO A N 3
ATOM 2931 C CA . PRO A 1 25 ? -1.202 13.410 -4.674 1.00 0.67 25 PRO A CA 3
ATOM 2932 C C . PRO A 1 25 ? -0.204 13.083 -3.561 1.00 0.66 25 PRO A C 3
ATOM 2933 O O . PRO A 1 25 ? 0.893 12.581 -3.810 1.00 0.71 25 PRO A O 3
ATOM 2944 N N . SER A 1 26 ? -0.620 13.343 -2.333 1.00 0.68 26 SER A N 3
ATOM 2945 C CA . SER A 1 26 ? 0.174 13.053 -1.152 1.00 0.73 26 SER A CA 3
ATOM 2946 C C . SER A 1 26 ? 0.161 11.557 -0.923 1.00 0.65 26 SER A C 3
ATOM 2947 O O . SER A 1 26 ? 1.200 10.917 -0.768 1.00 0.68 26 SER A O 3
ATOM 2955 N N . CYS A 1 27 ? -1.053 11.021 -0.915 1.00 0.58 27 CYS A N 3
ATOM 2956 C CA . CYS A 1 27 ? -1.281 9.591 -0.910 1.00 0.55 27 CYS A CA 3
ATOM 2957 C C . CYS A 1 27 ? -0.510 8.960 -2.053 1.00 0.47 27 CYS A C 3
ATOM 2958 O O . CYS A 1 27 ? 0.236 8.005 -1.863 1.00 0.48 27 CYS A O 3
ATOM 2965 N N . CYS A 1 28 ? -0.660 9.550 -3.229 1.00 0.42 28 CYS A N 3
ATOM 2966 C CA . CYS A 1 28 ? -0.036 9.037 -4.434 1.00 0.40 28 CYS A CA 3
ATOM 2967 C C . CYS A 1 28 ? 1.480 9.033 -4.343 1.00 0.45 28 CYS A C 3
ATOM 2968 O O . CYS A 1 28 ? 2.149 8.207 -4.966 1.00 0.50 28 CYS A O 3
ATOM 2975 N N . THR A 1 29 ? 2.020 9.940 -3.553 1.00 0.51 29 THR A N 3
ATOM 2976 C CA . THR A 1 29 ? 3.444 9.975 -3.313 1.00 0.58 29 THR A CA 3
ATOM 2977 C C . THR A 1 29 ? 3.835 8.890 -2.308 1.00 0.54 29 THR A C 3
ATOM 2978 O O . THR A 1 29 ? 4.885 8.260 -2.434 1.00 0.56 29 THR A O 3
ATOM 2989 N N . GLY A 1 30 ? 2.965 8.657 -1.333 1.00 0.54 30 GLY A N 3
ATOM 2990 C CA . GLY A 1 30 ? 3.223 7.647 -0.322 1.00 0.57 30 GLY A CA 3
ATOM 2991 C C . GLY A 1 30 ? 3.170 6.239 -0.885 1.00 0.47 30 GLY A C 3
ATOM 2992 O O . GLY A 1 30 ? 3.975 5.385 -0.510 1.00 0.51 30 GLY A O 3
ATOM 2996 N N . VAL A 1 31 ? 2.226 5.988 -1.787 1.00 0.41 31 VAL A N 3
ATOM 2997 C CA . VAL A 1 31 ? 2.136 4.682 -2.431 1.00 0.44 31 VAL A CA 3
ATOM 2998 C C . VAL A 1 31 ? 3.345 4.473 -3.328 1.00 0.39 31 VAL A C 3
ATOM 2999 O O . VAL A 1 31 ? 3.993 3.428 -3.293 1.00 0.40 31 VAL A O 3
ATOM 3012 N N . LYS A 1 32 ? 3.645 5.492 -4.125 1.00 0.40 32 LYS A N 3
ATOM 3013 C CA . LYS A 1 32 ? 4.807 5.476 -5.001 1.00 0.46 32 LYS A CA 3
ATOM 3014 C C . LYS A 1 32 ? 6.084 5.252 -4.184 1.00 0.44 32 LYS A C 3
ATOM 3015 O O . LYS A 1 32 ? 7.071 4.708 -4.683 1.00 0.49 32 LYS A O 3
ATOM 3034 N N . ASN A 1 33 ? 6.041 5.671 -2.922 1.00 0.41 33 ASN A N 3
ATOM 3035 C CA . ASN A 1 33 ? 7.149 5.476 -1.992 1.00 0.44 33 ASN A CA 3
ATOM 3036 C C . ASN A 1 33 ? 7.322 3.992 -1.667 1.00 0.39 33 ASN A C 3
ATOM 3037 O O . ASN A 1 33 ? 8.385 3.425 -1.885 1.00 0.46 33 ASN A O 3
ATOM 3048 N N . ILE A 1 34 ? 6.266 3.362 -1.166 1.00 0.36 34 ILE A N 3
ATOM 3049 C CA . ILE A 1 34 ? 6.294 1.933 -0.849 1.00 0.40 34 ILE A CA 3
ATOM 3050 C C . ILE A 1 34 ? 6.597 1.087 -2.086 1.00 0.48 34 ILE A C 3
ATOM 3051 O O . ILE A 1 34 ? 7.070 -0.043 -1.984 1.00 0.57 34 ILE A O 3
ATOM 3067 N N . LEU A 1 35 ? 6.368 1.662 -3.252 1.00 0.56 35 LEU A N 3
ATOM 3068 C CA . LEU A 1 35 ? 6.720 1.015 -4.504 1.00 0.79 35 LEU A CA 3
ATOM 3069 C C . LEU A 1 35 ? 8.201 1.195 -4.839 1.00 0.93 35 LEU A C 3
ATOM 3070 O O . LEU A 1 35 ? 8.996 0.261 -4.739 1.00 1.31 35 LEU A O 3
ATOM 3086 N N . ASN A 1 36 ? 8.561 2.406 -5.232 1.00 0.89 36 ASN A N 3
ATOM 3087 C CA . ASN A 1 36 ? 9.905 2.687 -5.738 1.00 1.06 36 ASN A CA 3
ATOM 3088 C C . ASN A 1 36 ? 10.915 2.927 -4.623 1.00 1.01 36 ASN A C 3
ATOM 3089 O O . ASN A 1 36 ? 12.071 2.526 -4.734 1.00 1.13 36 ASN A O 3
ATOM 3100 N N . SER A 1 37 ? 10.482 3.572 -3.549 1.00 0.90 37 SER A N 3
ATOM 3101 C CA . SER A 1 37 ? 11.396 3.960 -2.481 1.00 0.98 37 SER A CA 3
ATOM 3102 C C . SER A 1 37 ? 11.691 2.796 -1.538 1.00 0.84 37 SER A C 3
ATOM 3103 O O . SER A 1 37 ? 12.562 2.905 -0.677 1.00 0.94 37 SER A O 3
ATOM 3111 N N . SER A 1 38 ? 10.956 1.693 -1.691 1.00 0.67 38 SER A N 3
ATOM 3112 C CA . SER A 1 38 ? 11.292 0.461 -0.991 1.00 0.58 38 SER A CA 3
ATOM 3113 C C . SER A 1 38 ? 12.713 0.059 -1.411 1.00 0.67 38 SER A C 3
ATOM 3114 O O . SER A 1 38 ? 13.530 -0.367 -0.597 1.00 1.22 38 SER A O 3
ATOM 3122 N N . ARG A 1 39 ? 12.969 0.206 -2.713 1.00 0.87 39 ARG A N 3
ATOM 3123 C CA . ARG A 1 39 ? 14.317 0.216 -3.293 1.00 1.08 39 ARG A CA 3
ATOM 3124 C C . ARG A 1 39 ? 14.781 -1.182 -3.651 1.00 0.84 39 ARG A C 3
ATOM 3125 O O . ARG A 1 39 ? 14.980 -1.506 -4.823 1.00 1.22 39 ARG A O 3
ATOM 3146 N N . THR A 1 40 ? 14.945 -2.006 -2.645 1.00 0.62 40 THR A N 3
ATOM 3147 C CA . THR A 1 40 ? 15.499 -3.330 -2.838 1.00 0.70 40 THR A CA 3
ATOM 3148 C C . THR A 1 40 ? 14.406 -4.382 -2.806 1.00 0.75 40 THR A C 3
ATOM 3149 O O . THR A 1 40 ? 13.312 -4.142 -2.307 1.00 0.61 40 THR A O 3
ATOM 3160 N N . THR A 1 41 ? 14.709 -5.546 -3.353 1.00 1.03 41 THR A N 3
ATOM 3161 C CA . THR A 1 41 ? 13.784 -6.664 -3.337 1.00 1.16 41 THR A CA 3
ATOM 3162 C C . THR A 1 41 ? 13.552 -7.117 -1.905 1.00 1.04 41 THR A C 3
ATOM 3163 O O . THR A 1 41 ? 12.468 -7.580 -1.545 1.00 0.97 41 THR A O 3
ATOM 3174 N N . ALA A 1 42 ? 14.582 -6.946 -1.082 1.00 1.12 42 ALA A N 3
ATOM 3175 C CA . ALA A 1 42 ? 14.493 -7.260 0.332 1.00 1.18 42 ALA A CA 3
ATOM 3176 C C . ALA A 1 42 ? 13.488 -6.339 1.007 1.00 0.98 42 ALA A C 3
ATOM 3177 O O . ALA A 1 42 ? 12.969 -6.645 2.079 1.00 1.13 42 ALA A O 3
ATOM 3184 N N . ASP A 1 43 ? 13.203 -5.216 0.359 1.00 0.74 43 ASP A N 3
ATOM 3185 C CA . ASP A 1 43 ? 12.196 -4.291 0.850 1.00 0.67 43 ASP A CA 3
ATOM 3186 C C . ASP A 1 43 ? 10.876 -4.585 0.177 1.00 0.64 43 ASP A C 3
ATOM 3187 O O . ASP A 1 43 ? 9.834 -4.610 0.814 1.00 0.93 43 ASP A O 3
ATOM 3196 N N . ARG A 1 44 ? 10.959 -4.844 -1.118 1.00 0.54 44 ARG A N 3
ATOM 3197 C CA . ARG A 1 44 ? 9.794 -5.053 -1.969 1.00 0.61 44 ARG A CA 3
ATOM 3198 C C . ARG A 1 44 ? 8.942 -6.224 -1.478 1.00 0.67 44 ARG A C 3
ATOM 3199 O O . ARG A 1 44 ? 7.732 -6.251 -1.683 1.00 0.93 44 ARG A O 3
ATOM 3220 N N . ARG A 1 45 ? 9.575 -7.190 -0.827 1.00 0.66 45 ARG A N 3
ATOM 3221 C CA . ARG A 1 45 ? 8.840 -8.295 -0.221 1.00 0.72 45 ARG A CA 3
ATOM 3222 C C . ARG A 1 45 ? 8.442 -7.962 1.211 1.00 0.76 45 ARG A C 3
ATOM 3223 O O . ARG A 1 45 ? 7.311 -8.214 1.629 1.00 1.28 45 ARG A O 3
ATOM 3244 N N . ALA A 1 46 ? 9.376 -7.381 1.953 1.00 0.51 46 ALA A N 3
ATOM 3245 C CA . ALA A 1 46 ? 9.145 -7.038 3.355 1.00 0.53 46 ALA A CA 3
ATOM 3246 C C . ALA A 1 46 ? 8.019 -6.018 3.502 1.00 0.44 46 ALA A C 3
ATOM 3247 O O . ALA A 1 46 ? 7.254 -6.057 4.469 1.00 0.53 46 ALA A O 3
ATOM 3254 N N . VAL A 1 47 ? 7.917 -5.108 2.538 1.00 0.35 47 VAL A N 3
ATOM 3255 C CA . VAL A 1 47 ? 6.863 -4.107 2.539 1.00 0.38 47 VAL A CA 3
ATOM 3256 C C . VAL A 1 47 ? 5.505 -4.771 2.372 1.00 0.42 47 VAL A C 3
ATOM 3257 O O . VAL A 1 47 ? 4.512 -4.294 2.901 1.00 0.50 47 VAL A O 3
ATOM 3270 N N . CYS A 1 48 ? 5.477 -5.896 1.671 1.00 0.44 48 CYS A N 3
ATOM 3271 C CA . CYS A 1 48 ? 4.251 -6.664 1.509 1.00 0.56 48 CYS A CA 3
ATOM 3272 C C . CYS A 1 48 ? 3.885 -7.340 2.828 1.00 0.59 48 CYS A C 3
ATOM 3273 O O . CYS A 1 48 ? 2.722 -7.346 3.238 1.00 0.68 48 CYS A O 3
ATOM 3280 N N . SER A 1 49 ? 4.893 -7.879 3.510 1.00 0.59 49 SER A N 3
ATOM 3281 C CA . SER A 1 49 ? 4.684 -8.546 4.789 1.00 0.73 49 SER A CA 3
ATOM 3282 C C . SER A 1 49 ? 4.128 -7.578 5.834 1.00 0.73 49 SER A C 3
ATOM 3283 O O . SER A 1 49 ? 3.444 -7.990 6.770 1.00 0.96 49 SER A O 3
ATOM 3291 N N . CYS A 1 50 ? 4.426 -6.298 5.674 1.00 0.57 50 CYS A N 3
ATOM 3292 C CA . CYS A 1 50 ? 3.855 -5.279 6.541 1.00 0.60 50 CYS A CA 3
ATOM 3293 C C . CYS A 1 50 ? 2.569 -4.733 5.932 1.00 0.55 50 CYS A C 3
ATOM 3294 O O . CYS A 1 50 ? 1.629 -4.398 6.654 1.00 0.59 50 CYS A O 3
ATOM 3301 N N . LEU A 1 51 ? 2.530 -4.656 4.602 1.00 0.51 51 LEU A N 3
ATOM 3302 C CA . LEU A 1 51 ? 1.340 -4.225 3.878 1.00 0.55 51 LEU A CA 3
ATOM 3303 C C . LEU A 1 51 ? 0.101 -4.988 4.344 1.00 0.63 51 LEU A C 3
ATOM 3304 O O . LEU A 1 51 ? -0.958 -4.397 4.554 1.00 0.63 51 LEU A O 3
ATOM 3320 N N . LYS A 1 52 ? 0.251 -6.296 4.527 1.00 0.80 52 LYS A N 3
ATOM 3321 C CA . LYS A 1 52 ? -0.862 -7.150 4.919 1.00 0.99 52 LYS A CA 3
ATOM 3322 C C . LYS A 1 52 ? -1.366 -6.812 6.324 1.00 0.92 52 LYS A C 3
ATOM 3323 O O . LYS A 1 52 ? -2.519 -7.083 6.658 1.00 1.02 52 LYS A O 3
ATOM 3342 N N . ALA A 1 53 ? -0.510 -6.208 7.143 1.00 0.88 53 ALA A N 3
ATOM 3343 C CA . ALA A 1 53 ? -0.922 -5.754 8.466 1.00 0.95 53 ALA A CA 3
ATOM 3344 C C . ALA A 1 53 ? -1.435 -4.329 8.396 1.00 0.91 53 ALA A C 3
ATOM 3345 O O . ALA A 1 53 ? -2.326 -3.950 9.141 1.00 1.10 53 ALA A O 3
ATOM 3352 N N . ALA A 1 54 ? -0.863 -3.542 7.496 1.00 0.79 54 ALA A N 3
ATOM 3353 C CA . ALA A 1 54 ? -1.308 -2.174 7.282 1.00 0.87 54 ALA A CA 3
ATOM 3354 C C . ALA A 1 54 ? -2.737 -2.158 6.753 1.00 0.94 54 ALA A C 3
ATOM 3355 O O . ALA A 1 54 ? -3.592 -1.433 7.257 1.00 1.16 54 ALA A O 3
ATOM 3362 N N . ALA A 1 55 ? -2.994 -2.996 5.753 1.00 0.88 55 ALA A N 3
ATOM 3363 C CA . ALA A 1 55 ? -4.327 -3.120 5.176 1.00 0.97 55 ALA A CA 3
ATOM 3364 C C . ALA A 1 55 ? -5.251 -3.876 6.123 1.00 0.96 55 ALA A C 3
ATOM 3365 O O . ALA A 1 55 ? -6.469 -3.895 5.942 1.00 1.07 55 ALA A O 3
ATOM 3372 N N . GLY A 1 56 ? -4.663 -4.502 7.135 1.00 0.96 56 GLY A N 3
ATOM 3373 C CA . GLY A 1 56 ? -5.443 -5.200 8.131 1.00 1.05 56 GLY A CA 3
ATOM 3374 C C . GLY A 1 56 ? -5.595 -4.389 9.401 1.00 0.99 56 GLY A C 3
ATOM 3375 O O . GLY A 1 56 ? -6.330 -4.773 10.308 1.00 1.08 56 GLY A O 3
ATOM 3379 N N . ALA A 1 57 ? -4.904 -3.258 9.461 1.00 0.98 57 ALA A N 3
ATOM 3380 C CA . ALA A 1 57 ? -4.949 -2.388 10.630 1.00 1.11 57 ALA A CA 3
ATOM 3381 C C . ALA A 1 57 ? -6.133 -1.431 10.529 1.00 1.10 57 ALA A C 3
ATOM 3382 O O . ALA A 1 57 ? -6.435 -0.685 11.461 1.00 1.53 57 ALA A O 3
ATOM 3389 N N . VAL A 1 58 ? -6.791 -1.469 9.377 1.00 0.89 58 VAL A N 3
ATOM 3390 C CA . VAL A 1 58 ? -7.902 -0.576 9.068 1.00 1.10 58 VAL A CA 3
ATOM 3391 C C . VAL A 1 58 ? -9.045 -0.701 10.084 1.00 1.08 58 VAL A C 3
ATOM 3392 O O . VAL A 1 58 ? -9.686 -1.748 10.205 1.00 1.78 58 VAL A O 3
ATOM 3405 N N . ARG A 1 59 ? -9.260 0.365 10.846 1.00 0.92 59 ARG A N 3
ATOM 3406 C CA . ARG A 1 59 ? -10.372 0.444 11.783 1.00 1.16 59 ARG A CA 3
ATOM 3407 C C . ARG A 1 59 ? -11.343 1.522 11.318 1.00 1.18 59 ARG A C 3
ATOM 3408 O O . ARG A 1 59 ? -11.166 2.705 11.618 1.00 1.83 59 ARG A O 3
ATOM 3429 N N . GLY A 1 60 ? -12.340 1.116 10.550 1.00 1.26 60 GLY A N 3
ATOM 3430 C CA . GLY A 1 60 ? -13.237 2.065 9.920 1.00 1.50 60 GLY A CA 3
ATOM 3431 C C . GLY A 1 60 ? -12.812 2.326 8.495 1.00 1.68 60 GLY A C 3
ATOM 3432 O O . GLY A 1 60 ? -13.554 2.902 7.698 1.00 2.01 60 GLY A O 3
ATOM 3436 N N . ILE A 1 61 ? -11.599 1.884 8.186 1.00 1.67 61 ILE A N 3
ATOM 3437 C CA . ILE A 1 61 ? -11.025 2.059 6.868 1.00 1.93 61 ILE A CA 3
ATOM 3438 C C . ILE A 1 61 ? -11.442 0.903 5.970 1.00 1.67 61 ILE A C 3
ATOM 3439 O O . ILE A 1 61 ? -11.656 -0.218 6.432 1.00 2.21 61 ILE A O 3
ATOM 3455 N N . ASN A 1 62 ? -11.533 1.186 4.692 1.00 1.52 62 ASN A N 3
ATOM 3456 C CA . ASN A 1 62 ? -11.955 0.200 3.712 1.00 1.54 62 ASN A CA 3
ATOM 3457 C C . ASN A 1 62 ? -10.817 -0.107 2.756 1.00 1.47 62 ASN A C 3
ATOM 3458 O O . ASN A 1 62 ? -10.350 0.769 2.031 1.00 1.53 62 ASN A O 3
ATOM 3469 N N . PRO A 1 63 ? -10.364 -1.365 2.731 1.00 1.67 63 PRO A N 3
ATOM 3470 C CA . PRO A 1 63 ? -9.258 -1.772 1.884 1.00 1.87 63 PRO A CA 3
ATOM 3471 C C . PRO A 1 63 ? -9.672 -1.826 0.418 1.00 1.64 63 PRO A C 3
ATOM 3472 O O . PRO A 1 63 ? -8.834 -1.932 -0.471 1.00 1.59 63 PRO A O 3
ATOM 3483 N N . ASN A 1 64 ? -10.974 -1.744 0.181 1.00 1.59 64 ASN A N 3
ATOM 3484 C CA . ASN A 1 64 ? -11.504 -1.610 -1.170 1.00 1.51 64 ASN A CA 3
ATOM 3485 C C . ASN A 1 64 ? -10.949 -0.352 -1.832 1.00 1.16 64 ASN A C 3
ATOM 3486 O O . ASN A 1 64 ? -10.634 -0.348 -3.020 1.00 1.11 64 ASN A O 3
ATOM 3497 N N . ASN A 1 65 ? -10.797 0.701 -1.041 1.00 0.99 65 ASN A N 3
ATOM 3498 C CA . ASN A 1 65 ? -10.270 1.966 -1.537 1.00 0.74 65 ASN A CA 3
ATOM 3499 C C . ASN A 1 65 ? -8.771 1.863 -1.776 1.00 0.69 65 ASN A C 3
ATOM 3500 O O . ASN A 1 65 ? -8.197 2.657 -2.514 1.00 0.60 65 ASN A O 3
ATOM 3511 N N . ALA A 1 66 ? -8.141 0.866 -1.162 1.00 0.93 66 ALA A N 3
ATOM 3512 C CA . ALA A 1 66 ? -6.713 0.639 -1.355 1.00 1.07 66 ALA A CA 3
ATOM 3513 C C . ALA A 1 66 ? -6.454 0.068 -2.739 1.00 1.02 66 ALA A C 3
ATOM 3514 O O . ALA A 1 66 ? -5.358 0.187 -3.275 1.00 1.05 66 ALA A O 3
ATOM 3521 N N . GLU A 1 67 ? -7.481 -0.542 -3.314 1.00 1.07 67 GLU A N 3
ATOM 3522 C CA . GLU A 1 67 ? -7.425 -1.028 -4.683 1.00 1.12 67 GLU A CA 3
ATOM 3523 C C . GLU A 1 67 ? -7.520 0.150 -5.651 1.00 0.94 67 GLU A C 3
ATOM 3524 O O . GLU A 1 67 ? -7.078 0.082 -6.799 1.00 1.00 67 GLU A O 3
ATOM 3536 N N . ALA A 1 68 ? -8.092 1.240 -5.164 1.00 0.86 68 ALA A N 3
ATOM 3537 C CA . ALA A 1 68 ? -8.274 2.438 -5.964 1.00 0.92 68 ALA A CA 3
ATOM 3538 C C . ALA A 1 68 ? -7.010 3.293 -5.968 1.00 0.89 68 ALA A C 3
ATOM 3539 O O . ALA A 1 68 ? -6.798 4.100 -6.877 1.00 1.14 68 ALA A O 3
ATOM 3546 N N . LEU A 1 69 ? -6.170 3.098 -4.958 1.00 0.79 69 LEU A N 3
ATOM 3547 C CA . LEU A 1 69 ? -4.950 3.888 -4.800 1.00 1.01 69 LEU A CA 3
ATOM 3548 C C . LEU A 1 69 ? -4.008 3.732 -6.004 1.00 1.08 69 LEU A C 3
ATOM 3549 O O . LEU A 1 69 ? -3.676 4.723 -6.654 1.00 1.37 69 LEU A O 3
ATOM 3565 N N . PRO A 1 70 ? -3.580 2.494 -6.348 1.00 0.88 70 PRO A N 3
ATOM 3566 C CA . PRO A 1 70 ? -2.633 2.275 -7.447 1.00 0.91 70 PRO A CA 3
ATOM 3567 C C . PRO A 1 70 ? -3.157 2.781 -8.789 1.00 1.02 70 PRO A C 3
ATOM 3568 O O . PRO A 1 70 ? -2.369 3.086 -9.690 1.00 1.20 70 PRO A O 3
ATOM 3579 N N . GLY A 1 71 ? -4.478 2.879 -8.908 1.00 1.06 71 GLY A N 3
ATOM 3580 C CA . GLY A 1 71 ? -5.082 3.347 -10.139 1.00 1.36 71 GLY A CA 3
ATOM 3581 C C . GLY A 1 71 ? -4.944 4.846 -10.313 1.00 1.09 71 GLY A C 3
ATOM 3582 O O . GLY A 1 71 ? -4.398 5.312 -11.310 1.00 1.18 71 GLY A O 3
ATOM 3586 N N . LYS A 1 72 ? -5.414 5.603 -9.329 1.00 0.90 72 LYS A N 3
ATOM 3587 C CA . LYS A 1 72 ? -5.390 7.062 -9.407 1.00 0.78 72 LYS A CA 3
ATOM 3588 C C . LYS A 1 72 ? -3.973 7.615 -9.247 1.00 0.73 72 LYS A C 3
ATOM 3589 O O . LYS A 1 72 ? -3.687 8.742 -9.651 1.00 0.99 72 LYS A O 3
ATOM 3608 N N . CYS A 1 73 ? -3.086 6.819 -8.667 1.00 0.63 73 CYS A N 3
ATOM 3609 C CA . CYS A 1 73 ? -1.705 7.239 -8.470 1.00 0.63 73 CYS A CA 3
ATOM 3610 C C . CYS A 1 73 ? -0.816 6.749 -9.610 1.00 0.62 73 CYS A C 3
ATOM 3611 O O . CYS A 1 73 ? 0.409 6.854 -9.546 1.00 0.77 73 CYS A O 3
ATOM 3618 N N . GLY A 1 74 ? -1.457 6.207 -10.649 1.00 0.61 74 GLY A N 3
ATOM 3619 C CA . GLY A 1 74 ? -0.774 5.890 -11.894 1.00 0.67 74 GLY A CA 3
ATOM 3620 C C . GLY A 1 74 ? 0.363 4.897 -11.750 1.00 0.66 74 GLY A C 3
ATOM 3621 O O . GLY A 1 74 ? 1.371 4.999 -12.452 1.00 0.96 74 GLY A O 3
ATOM 3625 N N . VAL A 1 75 ? 0.215 3.927 -10.863 1.00 0.55 75 VAL A N 3
ATOM 3626 C CA . VAL A 1 75 ? 1.263 2.932 -10.681 1.00 0.61 75 VAL A CA 3
ATOM 3627 C C . VAL A 1 75 ? 0.794 1.534 -11.080 1.00 0.80 75 VAL A C 3
ATOM 3628 O O . VAL A 1 75 ? 1.501 0.839 -11.803 1.00 1.70 75 VAL A O 3
ATOM 3641 N N . ASN A 1 76 ? -0.406 1.156 -10.630 1.00 0.78 76 ASN A N 3
ATOM 3642 C CA . ASN A 1 76 ? -1.013 -0.153 -10.941 1.00 0.90 76 ASN A CA 3
ATOM 3643 C C . ASN A 1 76 ? -0.056 -1.310 -10.654 1.00 0.81 76 ASN A C 3
ATOM 3644 O O . ASN A 1 76 ? 0.777 -1.671 -11.489 1.00 0.99 76 ASN A O 3
ATOM 3655 N N . ILE A 1 77 ? -0.173 -1.899 -9.477 1.00 0.78 77 ILE A N 3
ATOM 3656 C CA . ILE A 1 77 ? 0.749 -2.946 -9.069 1.00 0.91 77 ILE A CA 3
ATOM 3657 C C . ILE A 1 77 ? 0.107 -4.326 -9.160 1.00 0.85 77 ILE A C 3
ATOM 3658 O O . ILE A 1 77 ? -1.118 -4.452 -9.126 1.00 0.82 77 ILE A O 3
ATOM 3674 N N . PRO A 1 78 ? 0.932 -5.373 -9.317 1.00 0.96 78 PRO A N 3
ATOM 3675 C CA . PRO A 1 78 ? 0.477 -6.762 -9.253 1.00 1.03 78 PRO A CA 3
ATOM 3676 C C . PRO A 1 78 ? 0.158 -7.168 -7.816 1.00 0.91 78 PRO A C 3
ATOM 3677 O O . PRO A 1 78 ? -0.076 -6.306 -6.975 1.00 1.28 78 PRO A O 3
ATOM 3688 N N . TYR A 1 79 ? 0.154 -8.480 -7.559 1.00 0.89 79 TYR A N 3
ATOM 3689 C CA . TYR A 1 79 ? -0.125 -9.060 -6.234 1.00 0.80 79 TYR A CA 3
ATOM 3690 C C . TYR A 1 79 ? -1.377 -8.465 -5.580 1.00 0.85 79 TYR A C 3
ATOM 3691 O O . TYR A 1 79 ? -2.213 -7.856 -6.249 1.00 1.07 79 TYR A O 3
ATOM 3709 N N . LYS A 1 80 ? -1.529 -8.694 -4.280 1.00 0.87 80 LYS A N 3
ATOM 3710 C CA . LYS A 1 80 ? -2.698 -8.229 -3.548 1.00 1.11 80 LYS A CA 3
ATOM 3711 C C . LYS A 1 80 ? -2.282 -7.590 -2.231 1.00 1.06 80 LYS A C 3
ATOM 3712 O O . LYS A 1 80 ? -1.153 -7.758 -1.779 1.00 1.49 80 LYS A O 3
ATOM 3731 N N . ILE A 1 81 ? -3.205 -6.858 -1.627 1.00 1.13 81 ILE A N 3
ATOM 3732 C CA . ILE A 1 81 ? -2.968 -6.228 -0.333 1.00 1.19 81 ILE A CA 3
ATOM 3733 C C . ILE A 1 81 ? -3.481 -7.119 0.793 1.00 1.22 81 ILE A C 3
ATOM 3734 O O . ILE A 1 81 ? -3.323 -6.811 1.974 1.00 1.37 81 ILE A O 3
ATOM 3750 N N . SER A 1 82 ? -4.105 -8.219 0.403 1.00 1.31 82 SER A N 3
ATOM 3751 C CA . SER A 1 82 ? -4.711 -9.144 1.342 1.00 1.50 82 SER A CA 3
ATOM 3752 C C . SER A 1 82 ? -3.655 -9.844 2.198 1.00 1.47 82 SER A C 3
ATOM 3753 O O . SER A 1 82 ? -2.478 -9.895 1.838 1.00 1.81 82 SER A O 3
ATOM 3761 N N . THR A 1 83 ? -4.085 -10.402 3.324 1.00 1.47 83 THR A N 3
ATOM 3762 C CA . THR A 1 83 ? -3.181 -11.100 4.229 1.00 1.50 83 THR A CA 3
ATOM 3763 C C . THR A 1 83 ? -2.769 -12.455 3.657 1.00 1.59 83 THR A C 3
ATOM 3764 O O . THR A 1 83 ? -1.811 -13.075 4.120 1.00 1.72 83 THR A O 3
ATOM 3775 N N . SER A 1 84 ? -3.496 -12.903 2.645 1.00 1.68 84 SER A N 3
ATOM 3776 C CA . SER A 1 84 ? -3.229 -14.187 2.013 1.00 1.82 84 SER A CA 3
ATOM 3777 C C . SER A 1 84 ? -2.248 -14.032 0.849 1.00 1.55 84 SER A C 3
ATOM 3778 O O . SER A 1 84 ? -2.165 -14.894 -0.025 1.00 1.77 84 SER A O 3
ATOM 3786 N N . THR A 1 85 ? -1.516 -12.929 0.847 1.00 1.28 85 THR A N 3
ATOM 3787 C CA . THR A 1 85 ? -0.541 -12.657 -0.193 1.00 1.11 85 THR A CA 3
ATOM 3788 C C . THR A 1 85 ? 0.801 -13.280 0.166 1.00 0.96 85 THR A C 3
ATOM 3789 O O . THR A 1 85 ? 1.303 -13.103 1.277 1.00 1.52 85 THR A O 3
ATOM 3800 N N . ASN A 1 86 ? 1.365 -14.026 -0.774 1.00 1.23 86 ASN A N 3
ATOM 3801 C CA . ASN A 1 86 ? 2.639 -14.695 -0.555 1.00 1.36 86 ASN A CA 3
ATOM 3802 C C . ASN A 1 86 ? 3.801 -13.713 -0.709 1.00 1.10 86 ASN A C 3
ATOM 3803 O O . ASN A 1 86 ? 4.570 -13.762 -1.671 1.00 1.53 86 ASN A O 3
ATOM 3814 N N . CYS A 1 87 ? 3.917 -12.820 0.263 1.00 0.87 87 CYS A N 3
ATOM 3815 C CA . CYS A 1 87 ? 4.925 -11.765 0.245 1.00 0.72 87 CYS A CA 3
ATOM 3816 C C . CYS A 1 87 ? 6.338 -12.3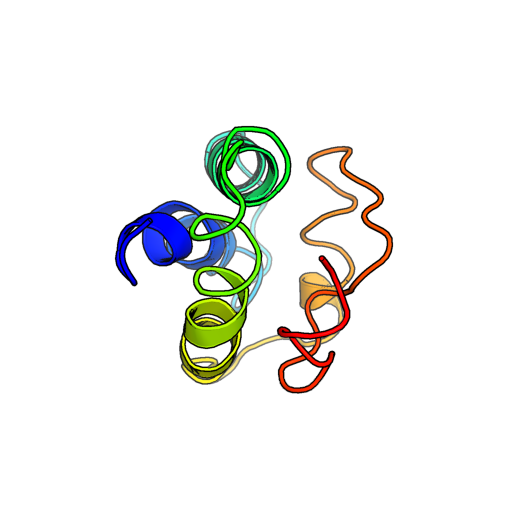42 0.313 1.00 0.83 87 CYS A C 3
ATOM 3817 O O . CYS A 1 87 ? 7.311 -11.658 -0.005 1.00 1.10 87 CYS A O 3
ATOM 3824 N N . ASN A 1 88 ? 6.443 -13.603 0.721 1.00 0.91 88 ASN A N 3
ATOM 3825 C CA . ASN A 1 88 ? 7.729 -14.293 0.764 1.00 1.09 88 ASN A CA 3
ATOM 3826 C C . ASN A 1 88 ? 8.309 -14.452 -0.641 1.00 1.10 88 ASN A C 3
ATOM 3827 O O . ASN A 1 88 ? 9.526 -14.534 -0.814 1.00 1.24 88 ASN A O 3
ATOM 3838 N N . SER A 1 89 ? 7.439 -14.483 -1.645 1.00 1.12 89 SER A N 3
ATOM 3839 C CA . SER A 1 89 ? 7.880 -14.664 -3.018 1.00 1.29 89 SER A CA 3
ATOM 3840 C C . SER A 1 89 ? 7.526 -13.450 -3.872 1.00 1.42 89 SER A C 3
ATOM 3841 O O . SER A 1 89 ? 8.404 -12.648 -4.198 1.00 2.21 89 SER A O 3
ATOM 3849 N N . ILE A 1 90 ? 6.230 -13.319 -4.188 1.00 1.14 90 ILE A N 3
ATOM 3850 C CA . ILE A 1 90 ? 5.710 -12.272 -5.083 1.00 1.35 90 ILE A CA 3
ATOM 3851 C C . ILE A 1 90 ? 6.683 -11.942 -6.219 1.00 1.76 90 ILE A C 3
ATOM 3852 O O . ILE A 1 90 ? 7.014 -12.810 -7.030 1.00 2.17 90 ILE A O 3
ATOM 3868 N N . ASN A 1 91 ? 7.128 -10.692 -6.272 1.00 2.27 91 ASN A N 3
ATOM 3869 C CA . ASN A 1 91 ? 8.113 -10.251 -7.243 1.00 2.91 91 ASN A CA 3
ATOM 3870 C C . ASN A 1 91 ? 8.484 -8.810 -6.955 1.00 3.60 91 ASN A C 3
ATOM 3871 O O . ASN A 1 91 ? 9.604 -8.568 -6.462 1.00 4.24 91 ASN A O 3
ATOM 3883 N N . MET A 1 1 ? 13.396 -0.837 5.033 1.00 1.70 1 MET A N 4
ATOM 3884 C CA . MET A 1 1 ? 11.919 -0.865 5.098 1.00 1.61 1 MET A CA 4
ATOM 3885 C C . MET A 1 1 ? 11.443 -1.103 6.503 1.00 0.88 1 MET A C 4
ATOM 3886 O O . MET A 1 1 ? 11.948 -1.965 7.222 1.00 1.16 1 MET A O 4
ATOM 3902 N N . THR A 1 2 ? 10.469 -0.312 6.882 1.00 0.65 2 THR A N 4
ATOM 3903 C CA . THR A 1 2 ? 9.757 -0.513 8.111 1.00 1.13 2 THR A CA 4
ATOM 3904 C C . THR A 1 2 ? 8.278 -0.380 7.826 1.00 1.10 2 THR A C 4
ATOM 3905 O O . THR A 1 2 ? 7.893 0.159 6.787 1.00 1.86 2 THR A O 4
ATOM 3916 N N . CYS A 1 3 ? 7.441 -0.863 8.726 1.00 0.81 3 CYS A N 4
ATOM 3917 C CA . CYS A 1 3 ? 6.004 -0.720 8.558 1.00 0.69 3 CYS A CA 4
ATOM 3918 C C . CYS A 1 3 ? 5.634 0.756 8.729 1.00 0.65 3 CYS A C 4
ATOM 3919 O O . CYS A 1 3 ? 4.470 1.143 8.655 1.00 0.79 3 CYS A O 4
ATOM 3926 N N . GLY A 1 4 ? 6.664 1.582 8.912 1.00 0.57 4 GLY A N 4
ATOM 3927 C CA . GLY A 1 4 ? 6.479 3.011 8.995 1.00 0.56 4 GLY A CA 4
ATOM 3928 C C . GLY A 1 4 ? 6.723 3.640 7.646 1.00 0.51 4 GLY A C 4
ATOM 3929 O O . GLY A 1 4 ? 6.282 4.756 7.369 1.00 0.53 4 GLY A O 4
ATOM 3933 N N . GLN A 1 5 ? 7.426 2.896 6.797 1.00 0.52 5 GLN A N 4
ATOM 3934 C CA . GLN A 1 5 ? 7.637 3.289 5.418 1.00 0.51 5 GLN A CA 4
ATOM 3935 C C . GLN A 1 5 ? 6.319 3.169 4.676 1.00 0.46 5 GLN A C 4
ATOM 3936 O O . GLN A 1 5 ? 5.905 4.078 3.958 1.00 0.52 5 GLN A O 4
ATOM 3950 N N . VAL A 1 6 ? 5.647 2.038 4.881 1.00 0.43 6 VAL A N 4
ATOM 3951 C CA . VAL A 1 6 ? 4.318 1.826 4.311 1.00 0.44 6 VAL A CA 4
ATOM 3952 C C . VAL A 1 6 ? 3.314 2.757 4.970 1.00 0.44 6 VAL A C 4
ATOM 3953 O O . VAL A 1 6 ? 2.324 3.155 4.364 1.00 0.49 6 VAL A O 4
ATOM 3966 N N . GLN A 1 7 ? 3.578 3.118 6.215 1.00 0.47 7 GLN A N 4
ATOM 3967 C CA . GLN A 1 7 ? 2.729 4.071 6.902 1.00 0.54 7 GLN A CA 4
ATOM 3968 C C . GLN A 1 7 ? 2.947 5.465 6.317 1.00 0.58 7 GLN A C 4
ATOM 3969 O O . GLN A 1 7 ? 2.211 6.393 6.620 1.00 0.70 7 GLN A O 4
ATOM 3983 N N . GLY A 1 8 ? 3.974 5.604 5.482 1.00 0.60 8 GLY A N 4
ATOM 3984 C CA . GLY A 1 8 ? 4.134 6.812 4.694 1.00 0.70 8 GLY A CA 4
ATOM 3985 C C . GLY A 1 8 ? 3.133 6.836 3.555 1.00 0.66 8 GLY A C 4
ATOM 3986 O O . GLY A 1 8 ? 2.600 7.886 3.201 1.00 0.82 8 GLY A O 4
ATOM 3990 N N . ASN A 1 9 ? 2.904 5.659 2.980 1.00 0.58 9 ASN A N 4
ATOM 3991 C CA . ASN A 1 9 ? 1.809 5.437 2.039 1.00 0.63 9 ASN A CA 4
ATOM 3992 C C . ASN A 1 9 ? 0.483 5.706 2.753 1.00 0.62 9 ASN A C 4
ATOM 3993 O O . ASN A 1 9 ? -0.272 6.614 2.396 1.00 0.78 9 ASN A O 4
ATOM 4004 N N . LEU A 1 10 ? 0.258 4.934 3.805 1.00 0.56 10 LEU A N 4
ATOM 4005 C CA . LEU A 1 10 ? -1.002 4.929 4.535 1.00 0.66 10 LEU A CA 4
ATOM 4006 C C . LEU A 1 10 ? -1.370 6.294 5.117 1.00 0.65 10 LEU A C 4
ATOM 4007 O O . LEU A 1 10 ? -2.509 6.731 4.983 1.00 0.72 10 LEU A O 4
ATOM 4023 N N . ALA A 1 11 ? -0.415 6.970 5.750 1.00 0.62 11 ALA A N 4
ATOM 4024 C CA . ALA A 1 11 ? -0.701 8.228 6.449 1.00 0.69 11 ALA A CA 4
ATOM 4025 C C . ALA A 1 11 ? -1.264 9.293 5.513 1.00 0.63 11 ALA A C 4
ATOM 4026 O O . ALA A 1 11 ? -2.020 10.166 5.934 1.00 0.72 11 ALA A O 4
ATOM 4033 N N . GLN A 1 12 ? -0.897 9.218 4.245 1.00 0.56 12 GLN A N 4
ATOM 4034 C CA . GLN A 1 12 ? -1.365 10.183 3.265 1.00 0.53 12 GLN A CA 4
ATOM 4035 C C . GLN A 1 12 ? -2.750 9.807 2.756 1.00 0.52 12 GLN A C 4
ATOM 4036 O O . GLN A 1 12 ? -3.607 10.664 2.535 1.00 0.60 12 GLN A O 4
ATOM 4050 N N . CYS A 1 13 ? -2.955 8.515 2.580 1.00 0.52 13 CYS A N 4
ATOM 4051 C CA . CYS A 1 13 ? -4.182 7.993 1.994 1.00 0.56 13 CYS A CA 4
ATOM 4052 C C . CYS A 1 13 ? -5.278 7.846 3.028 1.00 0.53 13 CYS A C 4
ATOM 4053 O O . CYS A 1 13 ? -6.451 7.829 2.676 1.00 0.56 13 CYS A O 4
ATOM 4060 N N . ILE A 1 14 ? -4.891 7.768 4.298 1.00 0.58 14 ILE A N 4
ATOM 4061 C CA . ILE A 1 14 ? -5.839 7.682 5.409 1.00 0.67 14 ILE A CA 4
ATOM 4062 C C . ILE A 1 14 ? -6.977 8.700 5.259 1.00 0.67 14 ILE A C 4
ATOM 4063 O O . ILE A 1 14 ? -8.124 8.413 5.603 1.00 0.77 14 ILE A O 4
ATOM 4079 N N . GLY A 1 15 ? -6.662 9.870 4.698 1.00 0.66 15 GLY A N 4
ATOM 4080 C CA . GLY A 1 15 ? -7.655 10.918 4.538 1.00 0.76 15 GLY A CA 4
ATOM 4081 C C . GLY A 1 15 ? -8.577 10.705 3.368 1.00 0.86 15 GLY A C 4
ATOM 4082 O O . GLY A 1 15 ? -9.094 11.652 2.776 1.00 1.45 15 GLY A O 4
ATOM 4086 N N . PHE A 1 16 ? -8.751 9.452 3.041 1.00 0.61 16 PHE A N 4
ATOM 4087 C CA . PHE A 1 16 ? -9.760 8.998 2.111 1.00 0.60 16 PHE A CA 4
ATOM 4088 C C . PHE A 1 16 ? -10.027 7.533 2.403 1.00 0.60 16 PHE A C 4
ATOM 4089 O O . PHE A 1 16 ? -11.163 7.072 2.431 1.00 0.69 16 PHE A O 4
ATOM 4106 N N . LEU A 1 17 ? -8.925 6.840 2.625 1.00 0.56 17 LEU A N 4
ATOM 4107 C CA . LEU A 1 17 ? -8.882 5.462 3.077 1.00 0.67 17 LEU A CA 4
ATOM 4108 C C . LEU A 1 17 ? -9.861 5.222 4.225 1.00 0.79 17 LEU A C 4
ATOM 4109 O O . LEU A 1 17 ? -10.754 4.379 4.127 1.00 0.87 17 LEU A O 4
ATOM 4125 N N . GLN A 1 18 ? -9.709 5.993 5.295 1.00 0.87 18 GLN A N 4
ATOM 4126 C CA . GLN A 1 18 ? -10.468 5.779 6.504 1.00 1.07 18 GLN A CA 4
ATOM 4127 C C . GLN A 1 18 ? -11.825 6.469 6.437 1.00 1.09 18 GLN A C 4
ATOM 4128 O O . GLN A 1 18 ? -12.854 5.873 6.756 1.00 1.20 18 GLN A O 4
ATOM 4142 N N . LYS A 1 19 ? -11.818 7.726 6.026 1.00 1.06 19 LYS A N 4
ATOM 4143 C CA . LYS A 1 19 ? -13.033 8.524 5.990 1.00 1.21 19 LYS A CA 4
ATOM 4144 C C . LYS A 1 19 ? -13.807 8.282 4.694 1.00 1.34 19 LYS A C 4
ATOM 4145 O O . LYS A 1 19 ? -14.781 7.527 4.675 1.00 2.08 19 LYS A O 4
ATOM 4164 N N . GLY A 1 20 ? -13.364 8.909 3.613 1.00 1.18 20 GLY A N 4
ATOM 4165 C CA . GLY A 1 20 ? -14.026 8.745 2.337 1.00 1.47 20 GLY A CA 4
ATOM 4166 C C . GLY A 1 20 ? -14.130 10.053 1.585 1.00 1.29 20 GLY A C 4
ATOM 4167 O O . GLY A 1 20 ? -14.460 11.086 2.169 1.00 1.99 20 GLY A O 4
ATOM 4171 N N . GLY A 1 21 ? -13.843 10.019 0.294 1.00 1.10 21 GLY A N 4
ATOM 4172 C CA . GLY A 1 21 ? -13.910 11.221 -0.506 1.00 1.37 21 GLY A CA 4
ATOM 4173 C C . GLY A 1 21 ? -13.129 11.097 -1.789 1.00 1.26 21 GLY A C 4
ATOM 4174 O O . GLY A 1 21 ? -13.524 10.369 -2.701 1.00 1.79 21 GLY A O 4
ATOM 4178 N N . VAL A 1 22 ? -12.006 11.795 -1.847 1.00 1.14 22 VAL A N 4
ATOM 4179 C CA . VAL A 1 22 ? -11.187 11.829 -3.048 1.00 1.00 22 VAL A CA 4
ATOM 4180 C C . VAL A 1 22 ? -9.750 11.434 -2.730 1.00 0.82 22 VAL A C 4
ATOM 4181 O O . VAL A 1 22 ? -9.306 11.546 -1.584 1.00 0.87 22 VAL A O 4
ATOM 4194 N N . VAL A 1 23 ? -9.029 10.973 -3.740 1.00 0.71 23 VAL A N 4
ATOM 4195 C CA . VAL A 1 23 ? -7.655 10.533 -3.552 1.00 0.58 23 VAL A CA 4
ATOM 4196 C C . VAL A 1 23 ? -6.686 11.647 -3.913 1.00 0.54 23 VAL A C 4
ATOM 4197 O O . VAL A 1 23 ? -6.709 12.166 -5.029 1.00 0.58 23 VAL A O 4
ATOM 4210 N N . PRO A 1 24 ? -5.839 12.047 -2.963 1.00 0.54 24 PRO A N 4
ATOM 4211 C CA . PRO A 1 24 ? -4.851 13.094 -3.168 1.00 0.58 24 PRO A CA 4
ATOM 4212 C C . PRO A 1 24 ? -3.580 12.561 -3.826 1.00 0.55 24 PRO A C 4
ATOM 4213 O O . PRO A 1 24 ? -3.100 11.476 -3.485 1.00 0.47 24 PRO A O 4
ATOM 4224 N N . PRO A 1 25 ? -3.014 13.320 -4.780 1.00 0.65 25 PRO A N 4
ATOM 4225 C CA . PRO A 1 25 ? -1.753 12.961 -5.454 1.00 0.67 25 PRO A CA 4
ATOM 4226 C C . PRO A 1 25 ? -0.590 12.799 -4.472 1.00 0.66 25 PRO A C 4
ATOM 4227 O O . PRO A 1 25 ? 0.460 12.258 -4.813 1.00 0.71 25 PRO A O 4
ATOM 4238 N N . SER A 1 26 ? -0.804 13.256 -3.249 1.00 0.68 26 SER A N 4
ATOM 4239 C CA . SER A 1 26 ? 0.181 13.143 -2.185 1.00 0.73 26 SER A CA 4
ATOM 4240 C C . SER A 1 26 ? 0.197 11.703 -1.708 1.00 0.65 26 SER A C 4
ATOM 4241 O O . SER A 1 26 ? 1.235 11.041 -1.678 1.00 0.68 26 SER A O 4
ATOM 4249 N N . CYS A 1 27 ? -0.993 11.239 -1.350 1.00 0.58 27 CYS A N 4
ATOM 4250 C CA . CYS A 1 27 ? -1.248 9.841 -1.079 1.00 0.55 27 CYS A CA 4
ATOM 4251 C C . CYS A 1 27 ? -0.735 8.985 -2.230 1.00 0.47 27 CYS A C 4
ATOM 4252 O O . CYS A 1 27 ? 0.043 8.056 -2.018 1.00 0.48 27 CYS A O 4
ATOM 4259 N N . CYS A 1 28 ? -1.133 9.342 -3.449 1.00 0.42 28 CYS A N 4
ATOM 4260 C CA . CYS A 1 28 ? -0.723 8.599 -4.631 1.00 0.40 28 CYS A CA 4
ATOM 4261 C C . CYS A 1 28 ? 0.790 8.511 -4.752 1.00 0.45 28 CYS A C 4
ATOM 4262 O O . CYS A 1 28 ? 1.331 7.468 -5.126 1.00 0.50 28 CYS A O 4
ATOM 4269 N N . THR A 1 29 ? 1.470 9.598 -4.424 1.00 0.51 29 THR A N 4
ATOM 4270 C CA . THR A 1 29 ? 2.920 9.616 -4.441 1.00 0.58 29 THR A CA 4
ATOM 4271 C C . THR A 1 29 ? 3.481 8.620 -3.429 1.00 0.54 29 THR A C 4
ATOM 4272 O O . THR A 1 29 ? 4.382 7.850 -3.745 1.00 0.56 29 THR A O 4
ATOM 4283 N N . GLY A 1 30 ? 2.913 8.611 -2.227 1.00 0.54 30 GLY A N 4
ATOM 4284 C CA . GLY A 1 30 ? 3.393 7.725 -1.181 1.00 0.57 30 GLY A CA 4
ATOM 4285 C C . GLY A 1 30 ? 3.172 6.263 -1.503 1.00 0.47 30 GLY A C 4
ATOM 4286 O O . GLY A 1 30 ? 4.033 5.425 -1.225 1.00 0.51 30 GLY A O 4
ATOM 4290 N N . VAL A 1 31 ? 2.020 5.949 -2.081 1.00 0.41 31 VAL A N 4
ATOM 4291 C CA . VAL A 1 31 ? 1.749 4.591 -2.537 1.00 0.44 31 VAL A CA 4
ATOM 4292 C C . VAL A 1 31 ? 2.776 4.206 -3.580 1.00 0.39 31 VAL A C 4
ATOM 4293 O O . VAL A 1 31 ? 3.328 3.109 -3.551 1.00 0.40 31 VAL A O 4
ATOM 4306 N N . LYS A 1 32 ? 3.051 5.134 -4.480 1.00 0.40 32 LYS A N 4
ATOM 4307 C CA . LYS A 1 32 ? 4.051 4.922 -5.503 1.00 0.46 32 LYS A CA 4
ATOM 4308 C C . LYS A 1 32 ? 5.442 4.793 -4.879 1.00 0.44 32 LYS A C 4
ATOM 4309 O O . LYS A 1 32 ? 6.290 4.071 -5.398 1.00 0.49 32 LYS A O 4
ATOM 4328 N N . ASN A 1 33 ? 5.672 5.467 -3.750 1.00 0.41 33 ASN A N 4
ATOM 4329 C CA . ASN A 1 33 ? 6.940 5.321 -3.040 1.00 0.44 33 ASN A CA 4
ATOM 4330 C C . ASN A 1 33 ? 7.089 3.896 -2.529 1.00 0.39 33 ASN A C 4
ATOM 4331 O O . ASN A 1 33 ? 8.161 3.308 -2.597 1.00 0.46 33 ASN A O 4
ATOM 4342 N N . ILE A 1 34 ? 6.003 3.333 -2.030 1.00 0.36 34 ILE A N 4
ATOM 4343 C CA . ILE A 1 34 ? 6.009 1.964 -1.547 1.00 0.40 34 ILE A CA 4
ATOM 4344 C C . ILE A 1 34 ? 6.147 0.952 -2.694 1.00 0.48 34 ILE A C 4
ATOM 4345 O O . ILE A 1 34 ? 6.391 -0.237 -2.466 1.00 0.57 34 ILE A O 4
ATOM 4361 N N . LEU A 1 35 ? 6.045 1.446 -3.921 1.00 0.56 35 LEU A N 4
ATOM 4362 C CA . LEU A 1 35 ? 6.078 0.595 -5.104 1.00 0.79 35 LEU A CA 4
ATOM 4363 C C . LEU A 1 35 ? 7.268 0.928 -6.002 1.00 0.93 35 LEU A C 4
ATOM 4364 O O . LEU A 1 35 ? 7.437 0.361 -7.082 1.00 1.31 35 LEU A O 4
ATOM 4380 N N . ASN A 1 36 ? 8.087 1.849 -5.539 1.00 0.89 36 ASN A N 4
ATOM 4381 C CA . ASN A 1 36 ? 9.268 2.277 -6.290 1.00 1.06 36 ASN A CA 4
ATOM 4382 C C . ASN A 1 36 ? 10.457 2.469 -5.351 1.00 1.01 36 ASN A C 4
ATOM 4383 O O . ASN A 1 36 ? 11.552 1.967 -5.604 1.00 1.13 36 ASN A O 4
ATOM 4394 N N . SER A 1 37 ? 10.225 3.172 -4.252 1.00 0.90 37 SER A N 4
ATOM 4395 C CA . SER A 1 37 ? 11.279 3.476 -3.294 1.00 0.98 37 SER A CA 4
ATOM 4396 C C . SER A 1 37 ? 11.576 2.274 -2.395 1.00 0.84 37 SER A C 4
ATOM 4397 O O . SER A 1 37 ? 12.443 2.344 -1.524 1.00 0.94 37 SER A O 4
ATOM 4405 N N . SER A 1 38 ? 10.838 1.182 -2.593 1.00 0.67 38 SER A N 4
ATOM 4406 C CA . SER A 1 38 ? 11.160 -0.084 -1.958 1.00 0.58 38 SER A CA 4
ATOM 4407 C C . SER A 1 38 ? 12.539 -0.532 -2.440 1.00 0.67 38 SER A C 4
ATOM 4408 O O . SER A 1 38 ? 12.680 -1.097 -3.524 1.00 1.22 38 SER A O 4
ATOM 4416 N N . ARG A 1 39 ? 13.538 -0.228 -1.625 1.00 0.87 39 ARG A N 4
ATOM 4417 C CA . ARG A 1 39 ? 14.942 -0.320 -2.008 1.00 1.08 39 ARG A CA 4
ATOM 4418 C C . ARG A 1 39 ? 15.337 -1.704 -2.525 1.00 0.84 39 ARG A C 4
ATOM 4419 O O . ARG A 1 39 ? 15.574 -1.874 -3.721 1.00 1.22 39 ARG A O 4
ATOM 4440 N N . THR A 1 40 ? 15.403 -2.689 -1.642 1.00 0.62 40 THR A N 4
ATOM 4441 C CA . THR A 1 40 ? 15.940 -3.988 -2.018 1.00 0.70 40 THR A CA 4
ATOM 4442 C C . THR A 1 40 ? 14.903 -5.098 -1.924 1.00 0.75 40 THR A C 4
ATOM 4443 O O . THR A 1 40 ? 13.732 -4.852 -1.646 1.00 0.61 40 THR A O 4
ATOM 4454 N N . THR A 1 41 ? 15.359 -6.325 -2.161 1.00 1.03 41 THR A N 4
ATOM 4455 C CA . THR A 1 41 ? 14.533 -7.513 -2.018 1.00 1.16 41 THR A CA 4
ATOM 4456 C C . THR A 1 41 ? 14.036 -7.644 -0.584 1.00 1.04 41 THR A C 4
ATOM 4457 O O . THR A 1 41 ? 12.884 -8.006 -0.336 1.00 0.97 41 THR A O 4
ATOM 4468 N N . ALA A 1 42 ? 14.919 -7.324 0.360 1.00 1.12 42 ALA A N 4
ATOM 4469 C CA . ALA A 1 42 ? 14.586 -7.369 1.774 1.00 1.18 42 ALA A CA 4
ATOM 4470 C C . ALA A 1 42 ? 13.607 -6.258 2.120 1.00 0.98 42 ALA A C 4
ATOM 4471 O O . ALA A 1 42 ? 12.924 -6.309 3.140 1.00 1.13 42 ALA A O 4
ATOM 4478 N N . ASP A 1 43 ? 13.542 -5.255 1.251 1.00 0.74 43 ASP A N 4
ATOM 4479 C CA . ASP A 1 43 ? 12.597 -4.168 1.411 1.00 0.67 43 ASP A CA 4
ATOM 4480 C C . ASP A 1 43 ? 11.276 -4.552 0.765 1.00 0.64 43 ASP A C 4
ATOM 4481 O O . ASP A 1 43 ? 10.205 -4.253 1.289 1.00 0.93 43 ASP A O 4
ATOM 4490 N N . ARG A 1 44 ? 11.375 -5.242 -0.369 1.00 0.54 44 ARG A N 4
ATOM 4491 C CA . ARG A 1 44 ? 10.209 -5.703 -1.114 1.00 0.61 44 ARG A CA 4
ATOM 4492 C C . ARG A 1 44 ? 9.420 -6.736 -0.326 1.00 0.67 44 ARG A C 4
ATOM 4493 O O . ARG A 1 44 ? 8.235 -6.552 -0.072 1.00 0.93 44 ARG A O 4
ATOM 4514 N N . ARG A 1 45 ? 10.091 -7.802 0.090 1.00 0.66 45 ARG A N 4
ATOM 4515 C CA . ARG A 1 45 ? 9.440 -8.901 0.812 1.00 0.72 45 ARG A CA 4
ATOM 4516 C C . ARG A 1 45 ? 9.248 -8.546 2.274 1.00 0.76 45 ARG A C 4
ATOM 4517 O O . ARG A 1 45 ? 9.275 -9.396 3.166 1.00 1.28 45 ARG A O 4
ATOM 4538 N N . ALA A 1 46 ? 9.042 -7.271 2.485 1.00 0.51 46 ALA A N 4
ATOM 4539 C CA . ALA A 1 46 ? 8.735 -6.719 3.788 1.00 0.53 46 ALA A CA 4
ATOM 4540 C C . ALA A 1 46 ? 7.621 -5.690 3.652 1.00 0.44 46 ALA A C 4
ATOM 4541 O O . ALA A 1 46 ? 6.674 -5.670 4.443 1.00 0.53 46 ALA A O 4
ATOM 4548 N N . VAL A 1 47 ? 7.736 -4.844 2.626 1.00 0.35 47 VAL A N 4
ATOM 4549 C CA . VAL A 1 47 ? 6.732 -3.824 2.349 1.00 0.38 47 VAL A CA 4
ATOM 4550 C C . VAL A 1 47 ? 5.380 -4.460 2.038 1.00 0.42 47 VAL A C 4
ATOM 4551 O O . VAL A 1 47 ? 4.343 -3.981 2.498 1.00 0.50 47 VAL A O 4
ATOM 4564 N N . CYS A 1 48 ? 5.404 -5.555 1.293 1.00 0.44 48 CYS A N 4
ATOM 4565 C CA . CYS A 1 48 ? 4.185 -6.259 0.927 1.00 0.56 48 CYS A CA 4
ATOM 4566 C C . CYS A 1 48 ? 3.449 -6.761 2.169 1.00 0.59 48 CYS A C 4
ATOM 4567 O O . CYS A 1 48 ? 2.232 -6.629 2.266 1.00 0.68 48 CYS A O 4
ATOM 4574 N N . SER A 1 49 ? 4.195 -7.317 3.119 1.00 0.59 49 SER A N 4
ATOM 4575 C CA . SER A 1 49 ? 3.619 -7.795 4.373 1.00 0.73 49 SER A CA 4
ATOM 4576 C C . SER A 1 49 ? 2.921 -6.668 5.137 1.00 0.73 49 SER A C 4
ATOM 4577 O O . SER A 1 49 ? 1.765 -6.805 5.532 1.00 0.96 49 SER A O 4
ATOM 4585 N N . CYS A 1 50 ? 3.624 -5.557 5.333 1.00 0.57 50 CYS A N 4
ATOM 4586 C CA . CYS A 1 50 ? 3.075 -4.421 6.074 1.00 0.60 50 CYS A CA 4
ATOM 4587 C C . CYS A 1 50 ? 1.851 -3.854 5.359 1.00 0.55 50 CYS A C 4
ATOM 4588 O O . CYS A 1 50 ? 0.834 -3.558 5.987 1.00 0.59 50 CYS A O 4
ATOM 4595 N N . LEU A 1 51 ? 1.952 -3.731 4.039 1.00 0.51 51 LEU A N 4
ATOM 4596 C CA . LEU A 1 51 ? 0.865 -3.205 3.224 1.00 0.55 51 LEU A CA 4
ATOM 4597 C C . LEU A 1 51 ? -0.375 -4.094 3.321 1.00 0.63 51 LEU A C 4
ATOM 4598 O O . LEU A 1 51 ? -1.477 -3.603 3.563 1.00 0.63 51 LEU A O 4
ATOM 4614 N N . LYS A 1 52 ? -0.192 -5.399 3.155 1.00 0.80 52 LYS A N 4
ATOM 4615 C CA . LYS A 1 52 ? -1.318 -6.323 3.146 1.00 0.99 52 LYS A CA 4
ATOM 4616 C C . LYS A 1 52 ? -1.874 -6.530 4.556 1.00 0.92 52 LYS A C 4
ATOM 4617 O O . LYS A 1 52 ? -3.054 -6.828 4.725 1.00 1.02 52 LYS A O 4
ATOM 4636 N N . ALA A 1 53 ? -1.030 -6.364 5.573 1.00 0.88 53 ALA A N 4
ATOM 4637 C CA . ALA A 1 53 ? -1.488 -6.487 6.952 1.00 0.95 53 ALA A CA 4
ATOM 4638 C C . ALA A 1 53 ? -2.431 -5.354 7.298 1.00 0.91 53 ALA A C 4
ATOM 4639 O O . ALA A 1 53 ? -3.390 -5.549 8.032 1.00 1.10 53 ALA 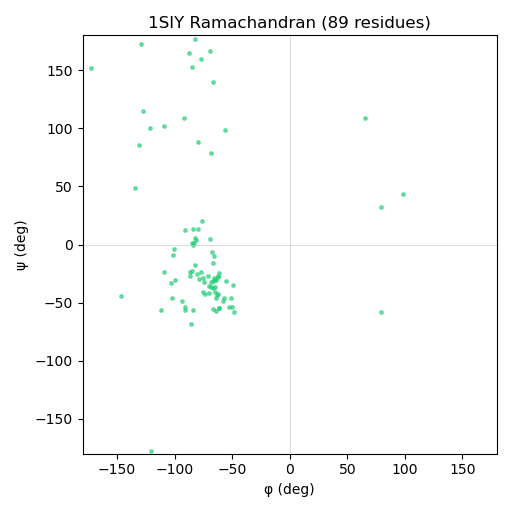A O 4
ATOM 4646 N N . ALA A 1 54 ? -2.158 -4.177 6.750 1.00 0.79 54 ALA A N 4
ATOM 4647 C CA . ALA A 1 54 ? -2.979 -3.000 7.001 1.00 0.87 54 ALA A CA 4
ATOM 4648 C C . ALA A 1 54 ? -4.432 -3.251 6.607 1.00 0.94 54 ALA A C 4
ATOM 4649 O O . ALA A 1 54 ? -5.350 -2.728 7.235 1.00 1.16 54 ALA A O 4
ATOM 4656 N N . ALA A 1 55 ? -4.632 -4.078 5.583 1.00 0.88 55 ALA A N 4
ATOM 4657 C CA . ALA A 1 55 ? -5.972 -4.416 5.118 1.00 0.97 55 ALA A CA 4
ATOM 4658 C C . ALA A 1 55 ? -6.753 -5.187 6.179 1.00 0.96 55 ALA A C 4
ATOM 4659 O O . ALA A 1 55 ? -7.980 -5.102 6.245 1.00 1.07 55 ALA A O 4
ATOM 4666 N N . GLY A 1 56 ? -6.041 -5.941 7.005 1.00 0.96 56 GLY A N 4
ATOM 4667 C CA . GLY A 1 56 ? -6.689 -6.718 8.042 1.00 1.05 56 GLY A CA 4
ATOM 4668 C C . GLY A 1 56 ? -6.525 -6.096 9.414 1.00 0.99 56 GLY A C 4
ATOM 4669 O O . GLY A 1 56 ? -7.295 -6.381 10.330 1.00 1.08 56 GLY A O 4
ATOM 4673 N N . ALA A 1 57 ? -5.506 -5.258 9.558 1.00 0.98 57 ALA A N 4
ATOM 4674 C CA . ALA A 1 57 ? -5.226 -4.593 10.823 1.00 1.11 57 ALA A CA 4
ATOM 4675 C C . ALA A 1 57 ? -6.117 -3.366 10.997 1.00 1.10 57 ALA A C 4
ATOM 4676 O O . ALA A 1 57 ? -6.631 -3.102 12.086 1.00 1.53 57 ALA A O 4
ATOM 4683 N N . VAL A 1 58 ? -6.298 -2.625 9.911 1.00 0.89 58 VAL A N 4
ATOM 4684 C CA . VAL A 1 58 ? -7.073 -1.394 9.929 1.00 1.10 58 VAL A CA 4
ATOM 4685 C C . VAL A 1 58 ? -8.423 -1.616 9.272 1.00 1.08 58 VAL A C 4
ATOM 4686 O O . VAL A 1 58 ? -8.504 -1.892 8.084 1.00 1.78 58 VAL A O 4
ATOM 4699 N N . ARG A 1 59 ? -9.489 -1.510 10.052 1.00 0.92 59 ARG A N 4
ATOM 4700 C CA . ARG A 1 59 ? -10.834 -1.592 9.497 1.00 1.16 59 ARG A CA 4
ATOM 4701 C C . ARG A 1 59 ? -11.165 -0.279 8.828 1.00 1.18 59 ARG A C 4
ATOM 4702 O O . ARG A 1 59 ? -12.104 -0.160 8.041 1.00 1.83 59 ARG A O 4
ATOM 4723 N N . GLY A 1 60 ? -10.336 0.689 9.142 1.00 1.26 60 GLY A N 4
ATOM 4724 C CA . GLY A 1 60 ? -10.396 1.978 8.499 1.00 1.50 60 GLY A CA 4
ATOM 4725 C C . GLY A 1 60 ? -9.568 1.982 7.233 1.00 1.68 60 GLY A C 4
ATOM 4726 O O . GLY A 1 60 ? -9.348 3.026 6.629 1.00 2.01 60 GLY A O 4
ATOM 4730 N N . ILE A 1 61 ? -9.083 0.800 6.848 1.00 1.67 61 ILE A N 4
ATOM 4731 C CA . ILE A 1 61 ? -8.398 0.645 5.577 1.00 1.93 61 ILE A CA 4
ATOM 4732 C C . ILE A 1 61 ? -9.434 0.687 4.481 1.00 1.67 61 ILE A C 4
ATOM 4733 O O . ILE A 1 61 ? -9.148 1.021 3.338 1.00 2.21 61 ILE A O 4
ATOM 4749 N N . ASN A 1 62 ? -10.643 0.369 4.908 1.00 1.52 62 ASN A N 4
ATOM 4750 C CA . ASN A 1 62 ? -11.836 0.308 4.051 1.00 1.54 62 ASN A CA 4
ATOM 4751 C C . ASN A 1 62 ? -11.542 -0.313 2.692 1.00 1.47 62 ASN A C 4
ATOM 4752 O O . ASN A 1 62 ? -11.062 0.363 1.789 1.00 1.53 62 ASN A O 4
ATOM 4763 N N . PRO A 1 63 ? -11.851 -1.608 2.531 1.00 1.67 63 PRO A N 4
ATOM 4764 C CA . PRO A 1 63 ? -11.560 -2.356 1.307 1.00 1.87 63 PRO A CA 4
ATOM 4765 C C . PRO A 1 63 ? -11.898 -1.585 0.028 1.00 1.64 63 PRO A C 4
ATOM 4766 O O . PRO A 1 63 ? -11.153 -1.637 -0.949 1.00 1.59 63 PRO A O 4
ATOM 4777 N N . ASN A 1 64 ? -13.021 -0.867 0.051 1.00 1.59 64 ASN A N 4
ATOM 4778 C CA . ASN A 1 64 ? -13.450 -0.047 -1.084 1.00 1.51 64 ASN A CA 4
ATOM 4779 C C . ASN A 1 64 ? -12.371 0.958 -1.472 1.00 1.16 64 ASN A C 4
ATOM 4780 O O . ASN A 1 64 ? -12.086 1.157 -2.649 1.00 1.11 64 ASN A O 4
ATOM 4791 N N . ASN A 1 65 ? -11.757 1.567 -0.470 1.00 0.99 65 ASN A N 4
ATOM 4792 C CA . ASN A 1 65 ? -10.770 2.609 -0.690 1.00 0.74 65 ASN A CA 4
ATOM 4793 C C . ASN A 1 65 ? -9.383 2.007 -0.843 1.00 0.69 65 ASN A C 4
ATOM 4794 O O . ASN A 1 65 ? -8.550 2.532 -1.575 1.00 0.60 65 ASN A O 4
ATOM 4805 N N . ALA A 1 66 ? -9.147 0.896 -0.156 1.00 0.93 66 ALA A N 4
ATOM 4806 C CA . ALA A 1 66 ? -7.875 0.187 -0.249 1.00 1.07 66 ALA A CA 4
ATOM 4807 C C . ALA A 1 66 ? -7.668 -0.379 -1.652 1.00 1.02 66 ALA A C 4
ATOM 4808 O O . ALA A 1 66 ? -6.550 -0.406 -2.162 1.00 1.05 66 ALA A O 4
ATOM 4815 N N . GLU A 1 67 ? -8.756 -0.826 -2.268 1.00 1.07 67 GLU A N 4
ATOM 4816 C CA . GLU A 1 67 ? -8.711 -1.348 -3.628 1.00 1.12 67 GLU A CA 4
ATOM 4817 C C . GLU A 1 67 ? -8.706 -0.191 -4.627 1.00 0.94 67 GLU A C 4
ATOM 4818 O O . GLU A 1 67 ? -8.119 -0.281 -5.708 1.00 1.00 67 GLU A O 4
ATOM 4830 N N . ALA A 1 68 ? -9.349 0.904 -4.241 1.00 0.86 68 ALA A N 4
ATOM 4831 C CA . ALA A 1 68 ? -9.437 2.096 -5.076 1.00 0.92 68 ALA A CA 4
ATOM 4832 C C . ALA A 1 68 ? -8.102 2.824 -5.146 1.00 0.89 68 ALA A C 4
ATOM 4833 O O . ALA A 1 68 ? -7.831 3.553 -6.103 1.00 1.14 68 ALA A O 4
ATOM 4840 N N . LEU A 1 69 ? -7.285 2.615 -4.126 1.00 0.79 69 LEU A N 4
ATOM 4841 C CA . LEU A 1 69 ? -6.013 3.308 -3.987 1.00 1.01 69 LEU A CA 4
ATOM 4842 C C . LEU A 1 69 ? -5.087 3.060 -5.192 1.00 1.08 69 LEU A C 4
ATOM 4843 O O . LEU A 1 69 ? -4.750 4.006 -5.909 1.00 1.37 69 LEU A O 4
ATOM 4859 N N . PRO A 1 70 ? -4.675 1.798 -5.461 1.00 0.88 70 PRO A N 4
ATOM 4860 C CA . PRO A 1 70 ? -3.811 1.497 -6.605 1.00 0.91 70 PRO A CA 4
ATOM 4861 C C . PRO A 1 70 ? -4.500 1.773 -7.940 1.00 1.02 70 PRO A C 4
ATOM 4862 O O . PRO A 1 70 ? -3.859 1.777 -8.993 1.00 1.20 70 PRO A O 4
ATOM 4873 N N . GLY A 1 71 ? -5.804 2.016 -7.886 1.00 1.06 71 GLY A N 4
ATOM 4874 C CA . GLY A 1 71 ? -6.551 2.346 -9.078 1.00 1.36 71 GLY A CA 4
ATOM 4875 C C . GLY A 1 71 ? -6.308 3.775 -9.519 1.00 1.09 71 GLY A C 4
ATOM 4876 O O . GLY A 1 71 ? -5.750 4.015 -10.589 1.00 1.18 71 GLY A O 4
ATOM 4880 N N . LYS A 1 72 ? -6.709 4.724 -8.681 1.00 0.90 72 LYS A N 4
ATOM 4881 C CA . LYS A 1 72 ? -6.557 6.145 -8.983 1.00 0.78 72 LYS A CA 4
ATOM 4882 C C . LYS A 1 72 ? -5.095 6.552 -9.138 1.00 0.73 72 LYS A C 4
ATOM 4883 O O . LYS A 1 72 ? -4.774 7.432 -9.937 1.00 0.99 72 LYS A O 4
ATOM 4902 N N . CYS A 1 73 ? -4.211 5.910 -8.392 1.00 0.63 73 CYS A N 4
ATOM 4903 C CA . CYS A 1 73 ? -2.800 6.273 -8.417 1.00 0.63 73 CYS A CA 4
ATOM 4904 C C . CYS A 1 73 ? -2.058 5.571 -9.553 1.00 0.62 73 CYS A C 4
ATOM 4905 O O . CYS A 1 73 ? -0.858 5.775 -9.741 1.00 0.77 73 CYS A O 4
ATOM 4912 N N . GLY A 1 74 ? -2.781 4.741 -10.308 1.00 0.61 74 GLY A N 4
ATOM 4913 C CA . GLY A 1 74 ? -2.225 4.126 -11.501 1.00 0.67 74 GLY A CA 4
ATOM 4914 C C . GLY A 1 74 ? -1.078 3.190 -11.196 1.00 0.66 74 GLY A C 4
ATOM 4915 O O . GLY A 1 74 ? -0.163 3.028 -12.002 1.00 0.96 74 GLY A O 4
ATOM 4919 N N . VAL A 1 75 ? -1.134 2.558 -10.040 1.00 0.55 75 VAL A N 4
ATOM 4920 C CA . VAL A 1 75 ? -0.063 1.682 -9.607 1.00 0.61 75 VAL A CA 4
ATOM 4921 C C . VAL A 1 75 ? -0.524 0.229 -9.567 1.00 0.80 75 VAL A C 4
ATOM 4922 O O . VAL A 1 75 ? -0.750 -0.348 -8.504 1.00 1.70 75 VAL A O 4
ATOM 4935 N N . ASN A 1 76 ? -0.698 -0.344 -10.746 1.00 0.78 76 ASN A N 4
ATOM 4936 C CA . ASN A 1 76 ? -1.085 -1.740 -10.859 1.00 0.90 76 ASN A CA 4
ATOM 4937 C C . ASN A 1 76 ? 0.148 -2.630 -10.906 1.00 0.81 76 ASN A C 4
ATOM 4938 O O . ASN A 1 76 ? 0.756 -2.822 -11.960 1.00 0.99 76 ASN A O 4
ATOM 4949 N N . ILE A 1 77 ? 0.536 -3.128 -9.746 1.00 0.78 77 ILE A N 4
ATOM 4950 C CA . ILE A 1 77 ? 1.663 -4.045 -9.632 1.00 0.91 77 ILE A CA 4
ATOM 4951 C C . ILE A 1 77 ? 1.158 -5.475 -9.417 1.00 0.85 77 ILE A C 4
ATOM 4952 O O . ILE A 1 77 ? -0.010 -5.668 -9.085 1.00 0.82 77 ILE A O 4
ATOM 4968 N N . PRO A 1 78 ? 2.025 -6.491 -9.619 1.00 0.96 78 PRO A N 4
ATOM 4969 C CA . PRO A 1 78 ? 1.640 -7.908 -9.497 1.00 1.03 78 PRO A CA 4
ATOM 4970 C C . PRO A 1 78 ? 0.946 -8.234 -8.175 1.00 0.91 78 PRO A C 4
ATOM 4971 O O . PRO A 1 78 ? -0.187 -8.716 -8.163 1.00 1.28 78 PRO A O 4
ATOM 4982 N N . TYR A 1 79 ? 1.630 -7.972 -7.066 1.00 0.89 79 TYR A N 4
ATOM 4983 C CA . TYR A 1 79 ? 1.065 -8.221 -5.745 1.00 0.80 79 TYR A CA 4
ATOM 4984 C C . TYR A 1 79 ? 0.009 -7.173 -5.420 1.00 0.85 79 TYR A C 4
ATOM 4985 O O . TYR A 1 79 ? 0.025 -6.080 -5.984 1.00 1.07 79 TYR A O 4
ATOM 5003 N N . LYS A 1 80 ? -0.901 -7.499 -4.518 1.00 0.87 80 LYS A N 4
ATOM 5004 C CA . LYS A 1 80 ? -2.004 -6.601 -4.217 1.00 1.11 80 LYS A CA 4
ATOM 5005 C C . LYS A 1 80 ? -2.221 -6.433 -2.720 1.00 1.06 80 LYS A C 4
ATOM 5006 O O . LYS A 1 80 ? -1.426 -6.895 -1.905 1.00 1.49 80 LYS A O 4
ATOM 5025 N N . ILE A 1 81 ? -3.315 -5.754 -2.388 1.00 1.13 81 ILE A N 4
ATOM 5026 C CA . ILE A 1 81 ? -3.694 -5.490 -1.006 1.00 1.19 81 ILE A CA 4
ATOM 5027 C C . ILE A 1 81 ? -4.157 -6.779 -0.323 1.00 1.22 81 ILE A C 4
ATOM 5028 O O . ILE A 1 81 ? -4.251 -6.859 0.901 1.00 1.37 81 ILE A O 4
ATOM 5044 N N . SER A 1 82 ? -4.433 -7.782 -1.141 1.00 1.31 82 SER A N 4
ATOM 5045 C CA . SER A 1 82 ? -4.881 -9.081 -0.667 1.00 1.50 82 SER A CA 4
ATOM 5046 C C . SER A 1 82 ? -3.852 -9.688 0.292 1.00 1.47 82 SER A C 4
ATOM 5047 O O . SER A 1 82 ? -2.663 -9.744 -0.013 1.00 1.81 82 SER A O 4
ATOM 5055 N N . THR A 1 83 ? -4.324 -10.152 1.441 1.00 1.47 83 THR A N 4
ATOM 5056 C CA . THR A 1 83 ? -3.441 -10.638 2.494 1.00 1.50 83 THR A CA 4
ATOM 5057 C C . THR A 1 83 ? -2.736 -11.938 2.102 1.00 1.59 83 THR A C 4
ATOM 5058 O O . THR A 1 83 ? -1.687 -12.276 2.655 1.00 1.72 83 THR A O 4
ATOM 5069 N N . SER A 1 84 ? -3.305 -12.654 1.140 1.00 1.68 84 SER A N 4
ATOM 5070 C CA . SER A 1 84 ? -2.734 -13.913 0.672 1.00 1.82 84 SER A CA 4
ATOM 5071 C C . SER A 1 84 ? -1.842 -13.690 -0.549 1.00 1.55 84 SER A C 4
ATOM 5072 O O . SER A 1 84 ? -1.469 -14.643 -1.238 1.00 1.77 84 SER A O 4
ATOM 5080 N N . THR A 1 85 ? -1.498 -12.432 -0.812 1.00 1.28 85 THR A N 4
ATOM 5081 C CA . THR A 1 85 ? -0.668 -12.093 -1.959 1.00 1.11 85 THR A CA 4
ATOM 5082 C C . THR A 1 85 ? 0.728 -12.707 -1.814 1.00 0.96 85 THR A C 4
ATOM 5083 O O . THR A 1 85 ? 1.188 -12.973 -0.697 1.00 1.52 85 THR A O 4
ATOM 5094 N N . ASN A 1 86 ? 1.391 -12.931 -2.942 1.00 1.23 86 ASN A N 4
ATOM 5095 C CA . ASN A 1 86 ? 2.691 -13.608 -2.970 1.00 1.36 86 ASN A CA 4
ATOM 5096 C C . ASN A 1 86 ? 3.829 -12.683 -2.522 1.00 1.10 86 ASN A C 4
ATOM 5097 O O . ASN A 1 86 ? 4.855 -12.567 -3.189 1.00 1.53 86 ASN A O 4
ATOM 5108 N N . CYS A 1 87 ? 3.649 -12.082 -1.354 1.00 0.87 87 CYS A N 4
ATOM 5109 C CA . CYS A 1 87 ? 4.594 -11.117 -0.793 1.00 0.72 87 CYS A CA 4
ATOM 5110 C C . CYS A 1 87 ? 6.031 -11.654 -0.733 1.00 0.83 87 CYS A C 4
ATOM 5111 O O . CYS A 1 87 ? 6.981 -10.940 -1.030 1.00 1.10 87 CYS A O 4
ATOM 5118 N N . ASN A 1 88 ? 6.188 -12.915 -0.378 1.00 0.91 88 ASN A N 4
ATOM 5119 C CA . ASN A 1 88 ? 7.519 -13.486 -0.205 1.00 1.09 88 ASN A CA 4
ATOM 5120 C C . ASN A 1 88 ? 7.990 -14.131 -1.502 1.00 1.10 88 ASN A C 4
ATOM 5121 O O . ASN A 1 88 ? 9.114 -14.616 -1.599 1.00 1.24 88 ASN A O 4
ATOM 5132 N N . SER A 1 89 ? 7.135 -14.097 -2.509 1.00 1.12 89 SER A N 4
ATOM 5133 C CA . SER A 1 89 ? 7.436 -14.726 -3.783 1.00 1.29 89 SER A CA 4
ATOM 5134 C C . SER A 1 89 ? 7.621 -13.682 -4.884 1.00 1.42 89 SER A C 4
ATOM 5135 O O . SER A 1 89 ? 7.871 -14.023 -6.040 1.00 2.21 89 SER A O 4
ATOM 5143 N N . ILE A 1 90 ? 7.500 -12.407 -4.523 1.00 1.14 90 ILE A N 4
ATOM 5144 C CA . ILE A 1 90 ? 7.673 -11.320 -5.486 1.00 1.35 90 ILE A CA 4
ATOM 5145 C C . ILE A 1 90 ? 9.143 -11.113 -5.817 1.00 1.76 90 ILE A C 4
ATOM 5146 O O . ILE A 1 90 ? 9.486 -10.813 -6.960 1.00 2.17 90 ILE A O 4
ATOM 5162 N N . ASN A 1 91 ? 9.992 -11.304 -4.810 1.00 2.27 91 ASN A N 4
ATOM 5163 C CA . ASN A 1 91 ? 11.428 -11.050 -4.918 1.00 2.91 91 ASN A CA 4
ATOM 5164 C C . ASN A 1 91 ? 11.701 -9.564 -5.083 1.00 3.60 91 ASN A C 4
ATOM 5165 O O . ASN A 1 91 ? 11.833 -8.881 -4.053 1.00 4.24 91 ASN A O 4
ATOM 5177 N N . MET A 1 1 ? 13.590 -0.302 4.454 1.00 1.70 1 MET A N 5
ATOM 5178 C CA . MET A 1 1 ? 12.155 -0.519 4.728 1.00 1.61 1 MET A CA 5
ATOM 5179 C C . MET A 1 1 ? 11.877 -0.556 6.208 1.00 0.88 1 MET A C 5
ATOM 5180 O O . MET A 1 1 ? 12.500 -1.293 6.970 1.00 1.16 1 MET A O 5
ATOM 5196 N N . THR A 1 2 ? 10.941 0.275 6.599 1.00 0.65 2 THR A N 5
ATOM 5197 C CA . THR A 1 2 ? 10.351 0.210 7.906 1.00 1.13 2 THR A CA 5
ATOM 5198 C C . THR A 1 2 ? 8.859 0.063 7.716 1.00 1.10 2 THR A C 5
ATOM 5199 O O . THR A 1 2 ? 8.355 0.278 6.610 1.00 1.86 2 THR A O 5
ATOM 5210 N N . CYS A 1 3 ? 8.137 -0.280 8.758 1.00 0.81 3 CYS A N 5
ATOM 5211 C CA . CYS A 1 3 ? 6.693 -0.302 8.661 1.00 0.69 3 CYS A CA 5
ATOM 5212 C C . CYS A 1 3 ? 6.178 1.129 8.785 1.00 0.65 3 CYS A C 5
ATOM 5213 O O . CYS A 1 3 ? 4.979 1.375 8.900 1.00 0.79 3 CYS A O 5
ATOM 5220 N N . GLY A 1 4 ? 7.117 2.072 8.720 1.00 0.57 4 GLY A N 5
ATOM 5221 C CA . GLY A 1 4 ? 6.780 3.478 8.693 1.00 0.56 4 GLY A CA 5
ATOM 5222 C C . GLY A 1 4 ? 6.893 3.996 7.284 1.00 0.51 4 GLY A C 5
ATOM 5223 O O . GLY A 1 4 ? 6.232 4.961 6.894 1.00 0.53 4 GLY A O 5
ATOM 5227 N N . GLN A 1 5 ? 7.750 3.335 6.521 1.00 0.52 5 GLN A N 5
ATOM 5228 C CA . GLN A 1 5 ? 7.863 3.568 5.095 1.00 0.51 5 GLN A CA 5
ATOM 5229 C C . GLN A 1 5 ? 6.558 3.175 4.416 1.00 0.46 5 GLN A C 5
ATOM 5230 O O . GLN A 1 5 ? 6.012 3.921 3.604 1.00 0.52 5 GLN A O 5
ATOM 5244 N N . VAL A 1 6 ? 6.047 2.003 4.789 1.00 0.43 6 VAL A N 5
ATOM 5245 C CA . VAL A 1 6 ? 4.786 1.508 4.250 1.00 0.44 6 VAL A CA 5
ATOM 5246 C C . VAL A 1 6 ? 3.598 2.234 4.886 1.00 0.44 6 VAL A C 5
ATOM 5247 O O . VAL A 1 6 ? 2.508 2.276 4.317 1.00 0.49 6 VAL A O 5
ATOM 5260 N N . GLN A 1 7 ? 3.817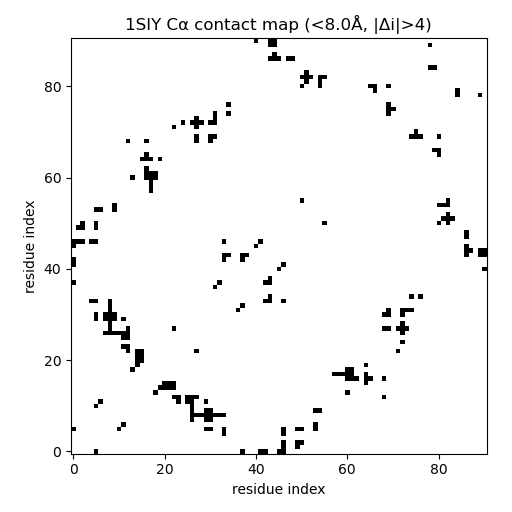 2.815 6.065 1.00 0.47 7 GLN A N 5
ATOM 5261 C CA . GLN A 1 7 ? 2.794 3.630 6.713 1.00 0.54 7 GLN A CA 5
ATOM 5262 C C . GLN A 1 7 ? 2.367 4.753 5.786 1.00 0.58 7 GLN A C 5
ATOM 5263 O O . GLN A 1 7 ? 1.186 4.926 5.518 1.00 0.70 7 GLN A O 5
ATOM 5277 N N . GLY A 1 8 ? 3.347 5.482 5.258 1.00 0.60 8 GLY A N 5
ATOM 5278 C CA . GLY A 1 8 ? 3.066 6.603 4.377 1.00 0.70 8 GLY A CA 5
ATOM 5279 C C . GLY A 1 8 ? 2.342 6.188 3.108 1.00 0.66 8 GLY A C 5
ATOM 5280 O O . GLY A 1 8 ? 1.764 7.021 2.418 1.00 0.82 8 GLY A O 5
ATOM 5284 N N . ASN A 1 9 ? 2.368 4.896 2.807 1.00 0.58 9 ASN A N 5
ATOM 5285 C CA . ASN A 1 9 ? 1.708 4.373 1.618 1.00 0.63 9 ASN A CA 5
ATOM 5286 C C . ASN A 1 9 ? 0.189 4.402 1.793 1.00 0.62 9 ASN A C 5
ATOM 5287 O O . ASN A 1 9 ? -0.541 4.756 0.875 1.00 0.78 9 ASN A O 5
ATOM 5298 N N . LEU A 1 10 ? -0.280 4.063 2.989 1.00 0.56 10 LEU A N 5
ATOM 5299 C CA . LEU A 1 10 ? -1.718 4.017 3.243 1.00 0.66 10 LEU A CA 5
ATOM 5300 C C . LEU A 1 10 ? -2.184 5.148 4.145 1.00 0.65 10 LEU A C 5
ATOM 5301 O O . LEU A 1 10 ? -3.307 5.618 4.011 1.00 0.72 10 LEU A O 5
ATOM 5317 N N . ALA A 1 11 ? -1.325 5.593 5.053 1.00 0.62 11 ALA A N 5
ATOM 5318 C CA . ALA A 1 11 ? -1.703 6.592 6.051 1.00 0.69 11 ALA A CA 5
ATOM 5319 C C . ALA A 1 11 ? -2.150 7.899 5.412 1.00 0.63 11 ALA A C 5
ATOM 5320 O O . ALA A 1 11 ? -2.860 8.689 6.029 1.00 0.72 11 ALA A O 5
ATOM 5327 N N . GLN A 1 12 ? -1.738 8.131 4.180 1.00 0.56 12 GLN A N 5
ATOM 5328 C CA . GLN A 1 12 ? -2.084 9.369 3.507 1.00 0.53 12 GLN A CA 5
ATOM 5329 C C . GLN A 1 12 ? -3.385 9.229 2.742 1.00 0.52 12 GLN A C 5
ATOM 5330 O O . GLN A 1 12 ? -4.063 10.220 2.475 1.00 0.60 12 GLN A O 5
ATOM 5344 N N . CYS A 1 13 ? -3.746 8.007 2.389 1.00 0.52 13 CYS A N 5
ATOM 5345 C CA . CYS A 1 13 ? -5.021 7.782 1.743 1.00 0.56 13 CYS A CA 5
ATOM 5346 C C . CYS A 1 13 ? -6.046 7.297 2.741 1.00 0.53 13 CYS A C 5
ATOM 5347 O O . CYS A 1 13 ? -7.225 7.275 2.436 1.00 0.56 13 CYS A O 5
ATOM 5354 N N . ILE A 1 14 ? -5.583 6.949 3.944 1.00 0.58 14 ILE A N 5
ATOM 5355 C CA . ILE A 1 14 ? -6.421 6.350 4.973 1.00 0.67 14 ILE A CA 5
ATOM 5356 C C . ILE A 1 14 ? -7.691 7.160 5.225 1.00 0.67 14 ILE A C 5
ATOM 5357 O O . ILE A 1 14 ? -8.710 6.609 5.625 1.00 0.77 14 ILE A O 5
ATOM 5373 N N . GLY A 1 15 ? -7.632 8.464 4.981 1.00 0.66 15 GLY A N 5
ATOM 5374 C CA . GLY A 1 15 ? -8.833 9.276 5.068 1.00 0.76 15 GLY A CA 5
ATOM 5375 C C . GLY A 1 15 ? -9.897 8.812 4.099 1.00 0.86 15 GLY A C 5
ATOM 5376 O O . GLY A 1 15 ? -10.977 8.398 4.496 1.00 1.45 15 GLY A O 5
ATOM 5380 N N . PHE A 1 16 ? -9.573 8.884 2.822 1.00 0.61 16 PHE A N 5
ATOM 5381 C CA . PHE A 1 16 ? -10.438 8.387 1.760 1.00 0.60 16 PHE A CA 5
ATOM 5382 C C . PHE A 1 16 ? -10.628 6.879 1.892 1.00 0.60 16 PHE A C 5
ATOM 5383 O O . PHE A 1 16 ? -11.704 6.342 1.643 1.00 0.69 16 PHE A O 5
ATOM 5400 N N . LEU A 1 17 ? -9.556 6.230 2.299 1.00 0.56 17 LEU A N 5
ATOM 5401 C CA . LEU A 1 17 ? -9.500 4.793 2.488 1.00 0.67 17 LEU A CA 5
ATOM 5402 C C . LEU A 1 17 ? -10.571 4.341 3.475 1.00 0.79 17 LEU A C 5
ATOM 5403 O O . LEU A 1 17 ? -11.342 3.425 3.195 1.00 0.87 17 LEU A O 5
ATOM 5419 N N . GLN A 1 18 ? -10.627 5.012 4.622 1.00 0.87 18 GLN A N 5
ATOM 5420 C CA . GLN A 1 18 ? -11.498 4.614 5.705 1.00 1.07 18 GLN A CA 5
ATOM 5421 C C . GLN A 1 18 ? -12.816 5.385 5.669 1.00 1.09 18 GLN A C 5
ATOM 5422 O O . GLN A 1 18 ? -13.894 4.797 5.731 1.00 1.20 18 GLN A O 5
ATOM 5436 N N . LYS A 1 19 ? -12.722 6.704 5.567 1.00 1.06 19 LYS A N 5
ATOM 5437 C CA . LYS A 1 19 ? -13.897 7.563 5.619 1.00 1.21 19 LYS A CA 5
ATOM 5438 C C . LYS A 1 19 ? -14.442 7.803 4.218 1.00 1.34 19 LYS A C 5
ATOM 5439 O O . LYS A 1 19 ? -15.623 7.580 3.946 1.00 2.08 19 LYS A O 5
ATOM 5458 N N . GLY A 1 20 ? -13.568 8.263 3.339 1.00 1.18 20 GLY A N 5
ATOM 5459 C CA . GLY A 1 20 ? -13.965 8.607 1.990 1.00 1.47 20 GLY A CA 5
ATOM 5460 C C . GLY A 1 20 ? -13.481 9.991 1.617 1.00 1.29 20 GLY A C 5
ATOM 5461 O O . GLY A 1 20 ? -12.977 10.719 2.472 1.00 1.99 20 GLY A O 5
ATOM 5465 N N . GLY A 1 21 ? -13.609 10.357 0.351 1.00 1.10 21 GLY A N 5
ATOM 5466 C CA . GLY A 1 21 ? -13.194 11.678 -0.075 1.00 1.37 21 GLY A CA 5
ATOM 5467 C C . GLY A 1 21 ? -12.497 11.671 -1.420 1.00 1.26 21 GLY A C 5
ATOM 5468 O O . GLY A 1 21 ? -13.142 11.541 -2.460 1.00 1.79 21 GLY A O 5
ATOM 5472 N N . VAL A 1 22 ? -11.178 11.807 -1.399 1.00 1.14 22 VAL A N 5
ATOM 5473 C CA . VAL A 1 22 ? -10.388 11.898 -2.620 1.00 1.00 22 VAL A CA 5
ATOM 5474 C C . VAL A 1 22 ? -8.964 11.410 -2.360 1.00 0.82 22 VAL A C 5
ATOM 5475 O O . VAL A 1 22 ? -8.480 11.478 -1.228 1.00 0.87 22 VAL A O 5
ATOM 5488 N N . VAL A 1 23 ? -8.307 10.896 -3.395 1.00 0.71 23 VAL A N 5
ATOM 5489 C CA . VAL A 1 23 ? -6.918 10.481 -3.285 1.00 0.58 23 VAL A CA 5
ATOM 5490 C C . VAL A 1 23 ? -5.989 11.636 -3.646 1.00 0.54 23 VAL A C 5
ATOM 5491 O O . VAL A 1 23 ? -5.928 12.069 -4.797 1.00 0.58 23 VAL A O 5
ATOM 5504 N N . PRO A 1 24 ? -5.279 12.160 -2.647 1.00 0.54 24 PRO A N 5
ATOM 5505 C CA . PRO A 1 24 ? -4.340 13.264 -2.831 1.00 0.58 24 PRO A CA 5
ATOM 5506 C C . PRO A 1 24 ? -3.011 12.809 -3.439 1.00 0.55 24 PRO A C 5
ATOM 5507 O O . PRO A 1 24 ? -2.563 11.683 -3.204 1.00 0.47 24 PRO A O 5
ATOM 5518 N N . PRO A 1 25 ? -2.351 13.690 -4.215 1.00 0.65 25 PRO A N 5
ATOM 5519 C CA . PRO A 1 25 ? -1.013 13.421 -4.767 1.00 0.67 25 PRO A CA 5
ATOM 5520 C C . PRO A 1 25 ? 0.027 13.205 -3.662 1.00 0.66 25 PRO A C 5
ATOM 5521 O O . PRO A 1 25 ? 1.138 12.732 -3.909 1.00 0.71 25 PRO A O 5
ATOM 5532 N N . SER A 1 26 ? -0.370 13.528 -2.442 1.00 0.68 26 SER A N 5
ATOM 5533 C CA . SER A 1 26 ? 0.460 13.317 -1.269 1.00 0.73 26 SER A CA 5
ATOM 5534 C C . SER A 1 26 ? 0.535 11.832 -1.003 1.00 0.65 26 SER A C 5
ATOM 5535 O O . SER A 1 26 ? 1.611 11.238 -0.983 1.00 0.68 26 SER A O 5
ATOM 5543 N N . CYS A 1 27 ? -0.644 11.243 -0.840 1.00 0.58 27 CYS A N 5
ATOM 5544 C CA . CYS A 1 27 ? -0.786 9.809 -0.707 1.00 0.55 27 CYS A CA 5
ATOM 5545 C C . CYS A 1 27 ? -0.102 9.111 -1.865 1.00 0.47 27 CYS A C 5
ATOM 5546 O O . CYS A 1 27 ? 0.615 8.134 -1.668 1.00 0.48 27 CYS A O 5
ATOM 5553 N N . CYS A 1 28 ? -0.306 9.642 -3.073 1.00 0.42 28 CYS A N 5
ATOM 5554 C CA . CYS A 1 28 ? 0.330 9.100 -4.265 1.00 0.40 28 CYS A CA 5
ATOM 5555 C C . CYS A 1 28 ? 1.824 8.932 -4.036 1.00 0.45 28 CYS A C 5
ATOM 5556 O O . CYS A 1 28 ? 2.397 7.883 -4.328 1.00 0.50 28 CYS A O 5
ATOM 5563 N N . THR A 1 29 ? 2.433 9.946 -3.458 1.00 0.51 29 THR A N 5
ATOM 5564 C CA . THR A 1 29 ? 3.861 9.948 -3.254 1.00 0.58 29 THR A CA 5
ATOM 5565 C C . THR A 1 29 ? 4.292 8.796 -2.334 1.00 0.54 29 THR A C 5
ATOM 5566 O O . THR A 1 29 ? 5.314 8.147 -2.570 1.00 0.56 29 THR A O 5
ATOM 5577 N N . GLY A 1 30 ? 3.497 8.535 -1.300 1.00 0.54 30 GLY A N 5
ATOM 5578 C CA . GLY A 1 30 ? 3.781 7.425 -0.407 1.00 0.57 30 GLY A CA 5
ATOM 5579 C C . GLY A 1 30 ? 3.453 6.085 -1.037 1.00 0.47 30 GLY A C 5
ATOM 5580 O O . GLY A 1 30 ? 4.121 5.081 -0.777 1.00 0.51 30 GLY A O 5
ATOM 5584 N N . VAL A 1 31 ? 2.424 6.067 -1.869 1.00 0.41 31 VAL A N 5
ATOM 5585 C CA . VAL A 1 31 ? 2.041 4.857 -2.578 1.00 0.44 31 VAL A CA 5
ATOM 5586 C C . VAL A 1 31 ? 3.111 4.466 -3.580 1.00 0.39 31 VAL A C 5
ATOM 5587 O O . VAL A 1 31 ? 3.566 3.320 -3.598 1.00 0.40 31 VAL A O 5
ATOM 5600 N N . LYS A 1 32 ? 3.537 5.422 -4.392 1.00 0.40 32 LYS A N 5
ATOM 5601 C CA . LYS A 1 32 ? 4.566 5.162 -5.381 1.00 0.46 32 LYS A CA 5
ATOM 5602 C C . LYS A 1 32 ? 5.896 4.873 -4.691 1.00 0.44 32 LYS A C 5
ATOM 5603 O O . LYS A 1 32 ? 6.803 4.297 -5.275 1.00 0.49 32 LYS A O 5
ATOM 5622 N N . ASN A 1 33 ? 5.996 5.260 -3.429 1.00 0.41 33 ASN A N 5
ATOM 5623 C CA . ASN A 1 33 ? 7.183 4.973 -2.639 1.00 0.44 33 ASN A CA 5
ATOM 5624 C C . ASN A 1 33 ? 7.338 3.464 -2.457 1.00 0.39 33 ASN A C 5
ATOM 5625 O O . ASN A 1 33 ? 8.422 2.921 -2.608 1.00 0.46 33 ASN A O 5
ATOM 5636 N N . ILE A 1 34 ? 6.231 2.789 -2.172 1.00 0.36 34 ILE A N 5
ATOM 5637 C CA . ILE A 1 34 ? 6.232 1.333 -1.997 1.00 0.40 34 ILE A CA 5
ATOM 5638 C C . ILE A 1 34 ? 6.176 0.627 -3.355 1.00 0.48 34 ILE A C 5
ATOM 5639 O O . ILE A 1 34 ? 6.474 -0.563 -3.476 1.00 0.57 34 ILE A O 5
ATOM 5655 N N . LEU A 1 35 ? 5.858 1.387 -4.389 1.00 0.56 35 LEU A N 5
ATOM 5656 C CA . LEU A 1 35 ? 5.646 0.820 -5.713 1.00 0.79 35 LEU A CA 5
ATOM 5657 C C . LEU A 1 35 ? 6.593 1.397 -6.739 1.00 0.93 35 LEU A C 5
ATOM 5658 O O . LEU A 1 35 ? 6.333 1.382 -7.942 1.00 1.31 35 LEU A O 5
ATOM 5674 N N . ASN A 1 36 ? 7.695 1.884 -6.240 1.00 0.89 36 ASN A N 5
ATOM 5675 C CA . ASN A 1 36 ? 8.774 2.406 -7.080 1.00 1.06 36 ASN A CA 5
ATOM 5676 C C . ASN A 1 36 ? 10.032 2.627 -6.259 1.00 1.01 36 ASN A C 5
ATOM 5677 O O . ASN A 1 36 ? 11.094 2.105 -6.586 1.00 1.13 36 ASN A O 5
ATOM 5688 N N . SER A 1 37 ? 9.903 3.389 -5.184 1.00 0.90 37 SER A N 5
ATOM 5689 C CA . SER A 1 37 ? 11.045 3.715 -4.347 1.00 0.98 37 SER A CA 5
ATOM 5690 C C . SER A 1 37 ? 11.414 2.549 -3.429 1.00 0.84 37 SER A C 5
ATOM 5691 O O . SER A 1 37 ? 12.395 2.622 -2.692 1.00 0.94 37 SER A O 5
ATOM 5699 N N . SER A 1 38 ? 10.621 1.483 -3.471 1.00 0.67 38 SER A N 5
ATOM 5700 C CA . SER A 1 38 ? 10.950 0.265 -2.760 1.00 0.58 38 SER A CA 5
ATOM 5701 C C . SER A 1 38 ? 12.056 -0.462 -3.530 1.00 0.67 38 SER A C 5
ATOM 5702 O O . SER A 1 38 ? 11.822 -1.049 -4.591 1.00 1.22 38 SER A O 5
ATOM 5710 N N . ARG A 1 39 ? 13.274 -0.379 -3.007 1.00 0.87 39 ARG A N 5
ATOM 5711 C CA . ARG A 1 39 ? 14.467 -0.719 -3.781 1.00 1.08 39 ARG A CA 5
ATOM 5712 C C . ARG A 1 39 ? 14.680 -2.222 -3.906 1.00 0.84 39 ARG A C 5
ATOM 5713 O O . ARG A 1 39 ? 14.363 -2.825 -4.932 1.00 1.22 39 ARG A O 5
ATOM 5734 N N . THR A 1 40 ? 15.235 -2.814 -2.865 1.00 0.62 40 THR A N 5
ATOM 5735 C CA . THR A 1 40 ? 15.642 -4.205 -2.910 1.00 0.70 40 THR A CA 5
ATOM 5736 C C . THR A 1 40 ? 14.535 -5.098 -2.387 1.00 0.75 40 THR A C 5
ATOM 5737 O O . THR A 1 40 ? 13.490 -4.612 -1.971 1.00 0.61 40 THR A O 5
ATOM 5748 N N . THR A 1 41 ? 14.762 -6.399 -2.398 1.00 1.03 41 THR A N 5
ATOM 5749 C CA . THR A 1 41 ? 13.801 -7.343 -1.859 1.00 1.16 41 THR A CA 5
ATOM 5750 C C . THR A 1 41 ? 13.619 -7.114 -0.362 1.00 1.04 41 THR A C 5
ATOM 5751 O O . THR A 1 41 ? 12.532 -7.291 0.180 1.00 0.97 41 THR A O 5
ATOM 5762 N N . ALA A 1 42 ? 14.685 -6.679 0.298 1.00 1.12 42 ALA A N 5
ATOM 5763 C CA . ALA A 1 42 ? 14.629 -6.366 1.720 1.00 1.18 42 ALA A CA 5
ATOM 5764 C C . ALA A 1 42 ? 13.796 -5.111 1.952 1.00 0.98 42 ALA A C 5
ATOM 5765 O O . ALA A 1 42 ? 13.398 -4.810 3.077 1.00 1.13 42 ALA A O 5
ATOM 5772 N N . ASP A 1 43 ? 13.523 -4.395 0.870 1.00 0.74 43 ASP A N 5
ATOM 5773 C CA . ASP A 1 43 ? 12.742 -3.164 0.927 1.00 0.67 43 ASP A CA 5
ATOM 5774 C C . ASP A 1 43 ? 11.431 -3.359 0.167 1.00 0.64 43 ASP A C 5
ATOM 5775 O O . ASP A 1 43 ? 10.654 -2.428 -0.024 1.00 0.93 43 ASP A O 5
ATOM 5784 N N . ARG A 1 44 ? 11.179 -4.601 -0.235 1.00 0.54 44 ARG A N 5
ATOM 5785 C CA . ARG A 1 44 ? 10.059 -4.918 -1.117 1.00 0.61 44 ARG A CA 5
ATOM 5786 C C . ARG A 1 44 ? 9.250 -6.094 -0.574 1.00 0.67 44 ARG A C 5
ATOM 5787 O O . ARG A 1 44 ? 8.026 -6.032 -0.492 1.00 0.93 44 ARG A O 5
ATOM 5808 N N . ARG A 1 45 ? 9.937 -7.154 -0.179 1.00 0.66 45 ARG A N 5
ATOM 5809 C CA . ARG A 1 45 ? 9.284 -8.334 0.372 1.00 0.72 45 ARG A CA 5
ATOM 5810 C C . ARG A 1 45 ? 9.053 -8.168 1.874 1.00 0.76 45 ARG A C 5
ATOM 5811 O O . ARG A 1 45 ? 8.292 -8.908 2.488 1.00 1.28 45 ARG A O 5
ATOM 5832 N N . ALA A 1 46 ? 9.705 -7.185 2.463 1.00 0.51 46 ALA A N 5
ATOM 5833 C CA . ALA A 1 46 ? 9.491 -6.885 3.866 1.00 0.53 46 ALA A CA 5
ATOM 5834 C C . ALA A 1 46 ? 8.320 -5.922 4.025 1.00 0.44 46 ALA A C 5
ATOM 5835 O O . ALA A 1 46 ? 7.623 -5.931 5.039 1.00 0.53 46 ALA A O 5
ATOM 5842 N N . VAL A 1 47 ? 8.095 -5.108 2.996 1.00 0.35 47 VAL A N 5
ATOM 5843 C CA . VAL A 1 47 ? 7.068 -4.074 3.045 1.00 0.38 47 VAL A CA 5
ATOM 5844 C C . VAL A 1 47 ? 5.685 -4.654 2.751 1.00 0.42 47 VAL A C 5
ATOM 5845 O O . VAL A 1 47 ? 4.694 -4.212 3.328 1.00 0.50 47 VAL A O 5
ATOM 5858 N N . CYS A 1 48 ? 5.622 -5.667 1.890 1.00 0.44 48 CYS A N 5
ATOM 5859 C CA . CYS A 1 48 ? 4.353 -6.321 1.581 1.00 0.56 48 CYS A CA 5
ATOM 5860 C C . CYS A 1 48 ? 3.823 -7.055 2.806 1.00 0.59 48 CYS A C 5
ATOM 5861 O O . CYS A 1 48 ? 2.614 -7.150 3.016 1.00 0.68 48 CYS A O 5
ATOM 5868 N N . SER A 1 49 ? 4.746 -7.561 3.615 1.00 0.59 49 SER A N 5
ATOM 5869 C CA . SER A 1 49 ? 4.405 -8.194 4.884 1.00 0.73 49 SER A CA 5
ATOM 5870 C C . SER A 1 49 ? 3.656 -7.219 5.792 1.00 0.73 49 SER A C 5
ATOM 5871 O O . SER A 1 49 ? 2.686 -7.592 6.451 1.00 0.96 49 SER A O 5
ATOM 5879 N N . CYS A 1 50 ? 4.092 -5.965 5.808 1.00 0.57 50 CYS A N 5
ATOM 5880 C CA . CYS A 1 50 ? 3.446 -4.957 6.635 1.00 0.60 50 CYS A CA 5
ATOM 5881 C C . CYS A 1 50 ? 2.239 -4.357 5.918 1.00 0.55 50 CYS A C 5
ATOM 5882 O O . CYS A 1 50 ? 1.287 -3.920 6.561 1.00 0.59 50 CYS A O 5
ATOM 5889 N N . LEU A 1 51 ? 2.278 -4.340 4.586 1.00 0.51 51 LEU A N 5
ATOM 5890 C CA . LEU A 1 51 ? 1.113 -3.958 3.792 1.00 0.55 51 LEU A CA 5
ATOM 5891 C C . LEU A 1 51 ? -0.046 -4.900 4.118 1.00 0.63 51 LEU A C 5
ATOM 5892 O O . LEU A 1 51 ? -1.203 -4.489 4.184 1.00 0.63 51 LEU A O 5
ATOM 5908 N N . LYS A 1 52 ? 0.292 -6.168 4.340 1.00 0.80 52 LYS A N 5
ATOM 5909 C CA . LYS A 1 52 ? -0.664 -7.177 4.784 1.00 0.99 52 LYS A CA 5
ATOM 5910 C C . LYS A 1 52 ? -1.388 -6.730 6.056 1.00 0.92 52 LYS A C 5
ATOM 5911 O O . LYS A 1 52 ? -2.592 -6.945 6.202 1.00 1.02 52 LYS A O 5
ATOM 5930 N N . ALA A 1 53 ? -0.657 -6.101 6.971 1.00 0.88 53 ALA A N 5
ATOM 5931 C CA . ALA A 1 53 ? -1.268 -5.564 8.179 1.00 0.95 53 ALA A CA 5
ATOM 5932 C C . ALA A 1 53 ? -2.059 -4.313 7.856 1.00 0.91 53 ALA A C 5
ATOM 5933 O O . ALA A 1 53 ? -3.181 -4.151 8.317 1.00 1.10 53 ALA A O 5
ATOM 5940 N N . ALA A 1 54 ? -1.463 -3.442 7.051 1.00 0.79 54 ALA A N 5
ATOM 5941 C CA . ALA A 1 54 ? -2.067 -2.166 6.693 1.00 0.87 54 ALA A CA 5
ATOM 5942 C C . ALA A 1 54 ? -3.415 -2.356 6.004 1.00 0.94 54 ALA A C 5
ATOM 5943 O O . ALA A 1 54 ? -4.350 -1.583 6.225 1.00 1.16 54 ALA A O 5
ATOM 5950 N N . ALA A 1 55 ? -3.512 -3.396 5.182 1.00 0.88 55 ALA A N 5
ATOM 5951 C CA . ALA A 1 55 ? -4.761 -3.737 4.506 1.00 0.97 55 ALA A CA 5
ATOM 5952 C C . ALA A 1 55 ? -5.865 -4.026 5.519 1.00 0.96 55 ALA A C 5
ATOM 5953 O O . ALA A 1 55 ? -7.046 -3.806 5.253 1.00 1.07 55 ALA A O 5
ATOM 5960 N N . GLY A 1 56 ? -5.466 -4.514 6.683 1.00 0.96 56 GLY A N 5
ATOM 5961 C CA . GLY A 1 56 ? -6.411 -4.779 7.743 1.00 1.05 56 GLY A CA 5
ATOM 5962 C C . GLY A 1 56 ? -6.224 -3.832 8.909 1.00 0.99 56 GLY A C 5
ATOM 5963 O O . GLY A 1 56 ? -6.669 -4.110 10.021 1.00 1.08 56 GLY A O 5
ATOM 5967 N N . ALA A 1 57 ? -5.555 -2.713 8.650 1.00 0.98 57 ALA A N 5
ATOM 5968 C CA . ALA A 1 57 ? -5.286 -1.712 9.674 1.00 1.11 57 ALA A CA 5
ATOM 5969 C C . ALA A 1 57 ? -5.973 -0.398 9.314 1.00 1.10 57 ALA A C 5
ATOM 5970 O O . ALA A 1 57 ? -5.617 0.666 9.821 1.00 1.53 57 ALA A O 5
ATOM 5977 N N . VAL A 1 58 ? -6.975 -0.489 8.445 1.00 0.89 58 VAL A N 5
ATOM 5978 C CA . VAL A 1 58 ? -7.625 0.693 7.883 1.00 1.10 58 VAL A CA 5
ATOM 5979 C C . VAL A 1 58 ? -8.505 1.400 8.905 1.00 1.08 58 VAL A C 5
ATOM 5980 O O . VAL A 1 58 ? -8.823 2.582 8.760 1.00 1.78 58 VAL A O 5
ATOM 5993 N N . ARG A 1 59 ? -8.865 0.667 9.945 1.00 0.92 59 ARG A N 5
ATOM 5994 C CA . ARG A 1 59 ? -9.732 1.175 11.016 1.00 1.16 59 ARG A CA 5
ATOM 5995 C C . ARG A 1 59 ? -11.094 1.569 10.451 1.00 1.18 59 ARG A C 5
ATOM 5996 O O . ARG A 1 59 ? -11.782 2.449 10.969 1.00 1.83 59 ARG A O 5
ATOM 6017 N N . GLY A 1 60 ? -11.477 0.860 9.404 1.00 1.26 60 GLY A N 5
ATOM 6018 C CA . GLY A 1 60 ? -12.657 1.186 8.633 1.00 1.50 60 GLY A CA 5
ATOM 6019 C C . GLY A 1 60 ? -12.489 0.648 7.235 1.00 1.68 60 GLY A C 5
ATOM 6020 O O . GLY A 1 60 ? -12.338 1.402 6.276 1.00 2.01 60 GLY A O 5
ATOM 6024 N N . ILE A 1 61 ? -12.497 -0.672 7.141 1.00 1.67 61 ILE A N 5
ATOM 6025 C CA . ILE A 1 61 ? -12.032 -1.368 5.952 1.00 1.93 61 ILE A CA 5
ATOM 6026 C C . ILE A 1 61 ? -12.905 -1.092 4.733 1.00 1.67 61 ILE A C 5
ATOM 6027 O O . ILE A 1 61 ? -14.093 -1.423 4.711 1.00 2.21 61 ILE A O 5
ATOM 6043 N N . ASN A 1 62 ? -12.296 -0.488 3.725 1.00 1.52 62 ASN A N 5
ATOM 6044 C CA . ASN A 1 62 ? -12.944 -0.288 2.437 1.00 1.54 62 ASN A CA 5
ATOM 6045 C C . ASN A 1 62 ? -12.091 -0.879 1.324 1.00 1.47 62 ASN A C 5
ATOM 6046 O O . ASN A 1 62 ? -11.114 -0.273 0.887 1.00 1.53 62 ASN A O 5
ATOM 6057 N N . PRO A 1 63 ? -12.452 -2.083 0.856 1.00 1.67 63 PRO A N 5
ATOM 6058 C CA . PRO A 1 63 ? -11.685 -2.812 -0.162 1.00 1.87 63 PRO A CA 5
ATOM 6059 C C . PRO A 1 63 ? -11.625 -2.065 -1.487 1.00 1.64 63 PRO A C 5
ATOM 6060 O O . PRO A 1 63 ? -10.606 -2.089 -2.186 1.00 1.59 63 PRO A O 5
ATOM 6071 N N . ASN A 1 64 ? -12.723 -1.404 -1.831 1.00 1.59 64 ASN A N 5
ATOM 6072 C CA . ASN A 1 64 ? -12.793 -0.638 -3.073 1.00 1.51 64 ASN A CA 5
ATOM 6073 C C . ASN A 1 64 ? -11.760 0.485 -3.062 1.00 1.16 64 ASN A C 5
ATOM 6074 O O . ASN A 1 64 ? -11.106 0.754 -4.069 1.00 1.11 64 ASN A O 5
ATOM 6085 N N . ASN A 1 65 ? -11.583 1.108 -1.901 1.00 0.99 65 ASN A N 5
ATOM 6086 C CA . ASN A 1 65 ? -10.636 2.205 -1.766 1.00 0.74 65 ASN A CA 5
ATOM 6087 C C . ASN A 1 65 ? -9.214 1.672 -1.682 1.00 0.69 65 ASN A C 5
ATOM 6088 O O . ASN A 1 65 ? -8.263 2.357 -2.045 1.00 0.60 65 ASN A O 5
ATOM 6099 N N . ALA A 1 66 ? -9.078 0.437 -1.211 1.00 0.93 66 ALA A N 5
ATOM 6100 C CA . ALA A 1 66 ? -7.777 -0.213 -1.130 1.00 1.07 66 ALA A CA 5
ATOM 6101 C C . ALA A 1 66 ? -7.221 -0.487 -2.524 1.00 1.02 66 ALA A C 5
ATOM 6102 O O . ALA A 1 66 ? -6.011 -0.530 -2.725 1.00 1.05 66 ALA A O 5
ATOM 6109 N N . GLU A 1 67 ? -8.118 -0.667 -3.484 1.00 1.07 67 GLU A N 5
ATOM 6110 C CA . GLU A 1 67 ? -7.722 -0.881 -4.870 1.00 1.12 67 GLU A CA 5
ATOM 6111 C C . GLU A 1 67 ? -7.530 0.462 -5.572 1.00 0.94 67 GLU A C 5
ATOM 6112 O O . GLU A 1 67 ? -6.801 0.569 -6.559 1.00 1.00 67 GLU A O 5
ATOM 6124 N N . ALA A 1 68 ? -8.184 1.489 -5.043 1.00 0.86 68 ALA A N 5
ATOM 6125 C CA . ALA A 1 68 ? -8.040 2.845 -5.559 1.00 0.92 68 ALA A CA 5
ATOM 6126 C C . ALA A 1 68 ? -6.709 3.447 -5.117 1.00 0.89 68 ALA A C 5
ATOM 6127 O O . ALA A 1 68 ? -6.197 4.380 -5.741 1.00 1.14 68 ALA A O 5
ATOM 6134 N N . LEU A 1 69 ? -6.161 2.887 -4.042 1.00 0.79 69 LEU A N 5
ATOM 6135 C CA . LEU A 1 69 ? -4.887 3.328 -3.477 1.00 1.01 69 LEU A CA 5
ATOM 6136 C C . LEU A 1 69 ? -3.762 3.314 -4.530 1.00 1.08 69 LEU A C 5
ATOM 6137 O O . LEU A 1 69 ? -3.186 4.358 -4.831 1.00 1.37 69 LEU A O 5
ATOM 6153 N N . PRO A 1 70 ? -3.444 2.145 -5.137 1.00 0.88 70 PRO A N 5
ATOM 6154 C CA . PRO A 1 70 ? -2.395 2.064 -6.156 1.00 0.91 70 PRO A CA 5
ATOM 6155 C C . PRO A 1 70 ? -2.870 2.568 -7.516 1.00 1.02 70 PRO A C 5
ATOM 6156 O O . PRO A 1 70 ? -2.138 2.508 -8.507 1.00 1.20 70 PRO A O 5
ATOM 6167 N N . GLY A 1 71 ? -4.091 3.072 -7.554 1.00 1.06 71 GLY A N 5
ATOM 6168 C CA . GLY A 1 71 ? -4.662 3.528 -8.797 1.00 1.36 71 GLY A CA 5
ATOM 6169 C C . GLY A 1 71 ? -4.372 4.986 -9.084 1.00 1.09 71 GLY A C 5
ATOM 6170 O O . GLY A 1 71 ? -3.797 5.315 -10.120 1.00 1.18 71 GLY A O 5
ATOM 6174 N N . LYS A 1 72 ? -4.731 5.860 -8.155 1.00 0.90 72 LYS A N 5
ATOM 6175 C CA . LYS A 1 72 ? -4.672 7.297 -8.405 1.00 0.78 72 LYS A CA 5
ATOM 6176 C C . LYS A 1 72 ? -3.271 7.885 -8.216 1.00 0.73 72 LYS A C 5
ATOM 6177 O O . LYS A 1 72 ? -3.114 9.103 -8.140 1.00 0.99 72 LYS A O 5
ATOM 6196 N N . CYS A 1 73 ? -2.255 7.035 -8.152 1.00 0.63 73 CYS A N 5
ATOM 6197 C CA . CYS A 1 73 ? -0.880 7.514 -8.253 1.00 0.63 73 CYS A CA 5
ATOM 6198 C C . CYS A 1 73 ? -0.267 7.032 -9.567 1.00 0.62 73 CYS A C 5
ATOM 6199 O O . CYS A 1 73 ? 0.887 7.328 -9.881 1.00 0.77 73 CYS A O 5
ATOM 6206 N N . GLY A 1 74 ? -1.060 6.290 -10.339 1.00 0.61 74 GLY A N 5
ATOM 6207 C CA . GLY A 1 74 ? -0.590 5.755 -11.601 1.00 0.67 74 GLY A CA 5
ATOM 6208 C C . GLY A 1 74 ? 0.528 4.746 -11.419 1.00 0.66 74 GLY A C 5
ATOM 6209 O O . GLY A 1 74 ? 1.606 4.892 -11.994 1.00 0.96 74 GLY A O 5
ATOM 6213 N N . VAL A 1 75 ? 0.278 3.724 -10.611 1.00 0.55 75 VAL A N 5
ATOM 6214 C CA . VAL A 1 75 ? 1.278 2.691 -10.368 1.00 0.61 75 VAL A CA 5
ATOM 6215 C C . VAL A 1 75 ? 0.753 1.305 -10.717 1.00 0.80 75 VAL A C 5
ATOM 6216 O O . VAL A 1 75 ? 1.335 0.618 -11.559 1.00 1.70 75 VAL A O 5
ATOM 6229 N N . ASN A 1 76 ? -0.361 0.923 -10.094 1.00 0.78 76 ASN A N 5
ATOM 6230 C CA . ASN A 1 76 ? -0.922 -0.426 -10.228 1.00 0.90 76 ASN A CA 5
ATOM 6231 C C . ASN A 1 76 ? 0.028 -1.459 -9.632 1.00 0.81 76 ASN A C 5
ATOM 6232 O O . ASN A 1 76 ? 1.109 -1.718 -10.162 1.00 0.99 76 ASN A O 5
ATOM 6243 N N . ILE A 1 77 ? -0.393 -2.056 -8.532 1.00 0.78 77 ILE A N 5
ATOM 6244 C CA . ILE A 1 77 ? 0.468 -2.935 -7.756 1.00 0.91 77 ILE A CA 5
ATOM 6245 C C . ILE A 1 77 ? 0.546 -4.336 -8.376 1.00 0.85 77 ILE A C 5
ATOM 6246 O O . ILE A 1 77 ? -0.470 -4.912 -8.774 1.00 0.82 77 ILE A O 5
ATOM 6262 N N . PRO A 1 78 ? 1.772 -4.876 -8.518 1.00 0.96 78 PRO A N 5
ATOM 6263 C CA . PRO A 1 78 ? 2.003 -6.194 -9.126 1.00 1.03 78 PRO A CA 5
ATOM 6264 C C . PRO A 1 78 ? 1.432 -7.333 -8.290 1.00 0.91 78 PRO A C 5
ATOM 6265 O O . PRO A 1 78 ? 0.972 -8.345 -8.824 1.00 1.28 78 PRO A O 5
ATOM 6276 N N . TYR A 1 79 ? 1.469 -7.170 -6.979 1.00 0.89 79 TYR A N 5
ATOM 6277 C CA . TYR A 1 79 ? 0.917 -8.164 -6.076 1.00 0.80 79 TYR A CA 5
ATOM 6278 C C . TYR A 1 79 ? -0.380 -7.651 -5.468 1.00 0.85 79 TYR A C 5
ATOM 6279 O O . TYR A 1 79 ? -0.871 -6.594 -5.856 1.00 1.07 79 TYR A O 5
ATOM 6297 N N . LYS A 1 80 ? -0.945 -8.400 -4.534 1.00 0.87 80 LYS A N 5
ATOM 6298 C CA . LYS A 1 80 ? -2.236 -8.036 -3.969 1.00 1.11 80 LYS A CA 5
ATOM 6299 C C . LYS A 1 80 ? -2.092 -6.993 -2.872 1.00 1.06 80 LYS A C 5
ATOM 6300 O O . LYS A 1 80 ? -1.010 -6.790 -2.316 1.00 1.49 80 LYS A O 5
ATOM 6319 N N . ILE A 1 81 ? -3.201 -6.339 -2.573 1.00 1.13 81 ILE A N 5
ATOM 6320 C CA . ILE A 1 81 ? -3.279 -5.410 -1.457 1.00 1.19 81 ILE A CA 5
ATOM 6321 C C . ILE A 1 81 ? -4.092 -6.025 -0.323 1.00 1.22 81 ILE A C 5
ATOM 6322 O O . ILE A 1 81 ? -4.727 -5.322 0.461 1.00 1.37 81 ILE A O 5
ATOM 6338 N N . SER A 1 82 ? -4.052 -7.349 -0.240 1.00 1.31 82 SER A N 5
ATOM 6339 C CA . SER A 1 82 ? -4.848 -8.080 0.733 1.00 1.50 82 SER A CA 5
ATOM 6340 C C . SER A 1 82 ? -3.951 -8.705 1.804 1.00 1.47 82 SER A C 5
ATOM 6341 O O . SER A 1 82 ? -2.729 -8.524 1.797 1.00 1.81 82 SER A O 5
ATOM 6349 N N . THR A 1 83 ? -4.564 -9.441 2.714 1.00 1.47 83 THR A N 5
ATOM 6350 C CA . THR A 1 83 ? -3.849 -10.110 3.784 1.00 1.50 83 THR A CA 5
ATOM 6351 C C . THR A 1 83 ? -3.268 -11.439 3.304 1.00 1.59 83 THR A C 5
ATOM 6352 O O . THR A 1 83 ? -2.256 -11.911 3.817 1.00 1.72 83 THR A O 5
ATOM 6363 N N . SER A 1 84 ? -3.901 -12.017 2.293 1.00 1.68 84 SER A N 5
ATOM 6364 C CA . SER A 1 84 ? -3.487 -13.308 1.761 1.00 1.82 84 SER A CA 5
ATOM 6365 C C . SER A 1 84 ? -2.520 -13.132 0.588 1.00 1.55 84 SER A C 5
ATOM 6366 O O . SER A 1 84 ? -2.364 -14.029 -0.243 1.00 1.77 84 SER A O 5
ATOM 6374 N N . THR A 1 85 ? -1.857 -11.984 0.547 1.00 1.28 85 THR A N 5
ATOM 6375 C CA . THR A 1 85 ? -0.936 -11.660 -0.534 1.00 1.11 85 THR A CA 5
ATOM 6376 C C . THR A 1 85 ? 0.286 -12.584 -0.530 1.00 0.96 85 THR A C 5
ATOM 6377 O O . THR A 1 85 ? 0.771 -12.994 0.526 1.00 1.52 85 THR A O 5
ATOM 6388 N N . ASN A 1 86 ? 0.775 -12.898 -1.725 1.00 1.23 86 ASN A N 5
ATOM 6389 C CA . ASN A 1 86 ? 1.941 -13.767 -1.913 1.00 1.36 86 ASN A CA 5
ATOM 6390 C C . ASN A 1 86 ? 3.245 -13.019 -1.619 1.00 1.10 86 ASN A C 5
ATOM 6391 O O . ASN A 1 86 ? 4.235 -13.182 -2.333 1.00 1.53 86 ASN A O 5
ATOM 6402 N N . CYS A 1 87 ? 3.246 -12.242 -0.542 1.00 0.87 87 CYS A N 5
ATOM 6403 C CA . CYS A 1 87 ? 4.362 -11.363 -0.199 1.00 0.72 87 CYS A CA 5
ATOM 6404 C C . CYS A 1 87 ? 5.693 -12.110 -0.098 1.00 0.83 87 CYS A C 5
ATOM 6405 O O . CYS A 1 87 ? 6.727 -11.600 -0.529 1.00 1.10 87 CYS A O 5
ATOM 6412 N N . ASN A 1 88 ? 5.668 -13.326 0.437 1.00 0.91 88 ASN A N 5
ATOM 6413 C CA . ASN A 1 88 ? 6.895 -14.091 0.650 1.00 1.09 88 ASN A CA 5
ATOM 6414 C C . ASN A 1 88 ? 7.470 -14.587 -0.680 1.00 1.10 88 ASN A C 5
ATOM 6415 O O . ASN A 1 88 ? 8.539 -15.192 -0.726 1.00 1.24 88 ASN A O 5
ATOM 6426 N N . SER A 1 89 ? 6.767 -14.311 -1.769 1.00 1.12 89 SER A N 5
ATOM 6427 C CA . SER A 1 89 ? 7.244 -14.683 -3.084 1.00 1.29 89 SER A CA 5
ATOM 6428 C C . SER A 1 89 ? 7.357 -13.442 -3.959 1.00 1.42 89 SER A C 5
ATOM 6429 O O . SER A 1 89 ? 8.458 -12.929 -4.165 1.00 2.21 89 SER A O 5
ATOM 6437 N N . ILE A 1 90 ? 6.199 -12.947 -4.413 1.00 1.14 90 ILE A N 5
ATOM 6438 C CA . ILE A 1 90 ? 6.097 -11.779 -5.299 1.00 1.35 90 ILE A CA 5
ATOM 6439 C C . ILE A 1 90 ? 7.253 -11.701 -6.307 1.00 1.76 90 ILE A C 5
ATOM 6440 O O . ILE A 1 90 ? 7.597 -12.701 -6.943 1.00 2.17 90 ILE A O 5
ATOM 6456 N N . ASN A 1 91 ? 7.824 -10.515 -6.457 1.00 2.27 91 ASN A N 5
ATOM 6457 C CA . ASN A 1 91 ? 8.920 -10.275 -7.383 1.00 2.91 91 ASN A CA 5
ATOM 6458 C C . ASN A 1 91 ? 9.383 -8.837 -7.233 1.00 3.60 91 ASN A C 5
ATOM 6459 O O . ASN A 1 91 ? 8.552 -7.931 -7.469 1.00 4.24 91 ASN A O 5
ATOM 6471 N N . MET A 1 1 ? 13.180 -0.807 5.026 1.00 1.70 1 MET A N 6
ATOM 6472 C CA . MET A 1 1 ? 11.757 -1.105 5.289 1.00 1.61 1 MET A CA 6
ATOM 6473 C C . MET A 1 1 ? 11.459 -1.244 6.763 1.00 0.88 1 MET A C 6
ATOM 6474 O O . MET A 1 1 ? 12.150 -1.933 7.512 1.00 1.16 1 MET A O 6
ATOM 6490 N N . THR A 1 2 ? 10.416 -0.552 7.155 1.00 0.65 2 THR A N 6
ATOM 6491 C CA . THR A 1 2 ? 9.755 -0.774 8.412 1.00 1.13 2 THR A CA 6
ATOM 6492 C C . THR A 1 2 ? 8.272 -0.622 8.147 1.00 1.10 2 THR A C 6
ATOM 6493 O O . THR A 1 2 ? 7.898 -0.010 7.146 1.00 1.86 2 THR A O 6
ATOM 6504 N N . CYS A 1 3 ? 7.419 -1.165 8.995 1.00 0.81 3 CYS A N 6
ATOM 6505 C CA . CYS A 1 3 ? 5.980 -1.038 8.781 1.00 0.69 3 CYS A CA 6
ATOM 6506 C C . CYS A 1 3 ? 5.548 0.415 8.988 1.00 0.65 3 CYS A C 6
ATOM 6507 O O . CYS A 1 3 ? 4.365 0.741 8.980 1.00 0.79 3 CYS A O 6
ATOM 6514 N N . GLY A 1 4 ? 6.540 1.287 9.149 1.00 0.57 4 GLY A N 6
ATOM 6515 C CA . GLY A 1 4 ? 6.300 2.711 9.199 1.00 0.56 4 GLY A CA 6
ATOM 6516 C C . GLY A 1 4 ? 6.546 3.322 7.840 1.00 0.51 4 GLY A C 6
ATOM 6517 O O . GLY A 1 4 ? 6.036 4.392 7.513 1.00 0.53 4 GLY A O 6
ATOM 6521 N N . GLN A 1 5 ? 7.324 2.604 7.037 1.00 0.52 5 GLN A N 6
ATOM 6522 C CA . GLN A 1 5 ? 7.590 2.998 5.669 1.00 0.51 5 GLN A CA 6
ATOM 6523 C C . GLN A 1 5 ? 6.353 2.741 4.830 1.00 0.46 5 GLN A C 6
ATOM 6524 O O . GLN A 1 5 ? 5.907 3.604 4.074 1.00 0.52 5 GLN A O 6
ATOM 6538 N N . VAL A 1 6 ? 5.784 1.549 4.994 1.00 0.43 6 VAL A N 6
ATOM 6539 C CA . VAL A 1 6 ? 4.554 1.195 4.296 1.00 0.44 6 VAL A CA 6
ATOM 6540 C C . VAL A 1 6 ? 3.375 1.953 4.900 1.00 0.44 6 VAL A C 6
ATOM 6541 O O . VAL A 1 6 ? 2.354 2.161 4.251 1.00 0.49 6 VAL A O 6
ATOM 6554 N N . GLN A 1 7 ? 3.532 2.378 6.149 1.00 0.47 7 GLN A N 6
ATOM 6555 C CA . GLN A 1 7 ? 2.499 3.143 6.827 1.00 0.54 7 GLN A CA 6
ATOM 6556 C C . GLN A 1 7 ? 2.282 4.470 6.118 1.00 0.58 7 GLN A C 6
ATOM 6557 O O . GLN A 1 7 ? 1.164 4.966 6.058 1.00 0.70 7 GLN A O 6
ATOM 6571 N N . GLY A 1 8 ? 3.358 5.023 5.562 1.00 0.60 8 GLY A N 6
ATOM 6572 C CA . GLY A 1 8 ? 3.257 6.257 4.802 1.00 0.70 8 GLY A CA 6
ATOM 6573 C C . GLY A 1 8 ? 2.352 6.112 3.593 1.00 0.66 8 GLY A C 6
ATOM 6574 O O . GLY A 1 8 ? 1.712 7.072 3.171 1.00 0.82 8 GLY A O 6
ATOM 6578 N N . ASN A 1 9 ? 2.294 4.899 3.049 1.00 0.58 9 ASN A N 6
ATOM 6579 C CA . ASN A 1 9 ? 1.422 4.594 1.919 1.00 0.63 9 ASN A CA 6
ATOM 6580 C C . ASN A 1 9 ? -0.040 4.789 2.311 1.00 0.62 9 ASN A C 6
ATOM 6581 O O . ASN A 1 9 ? -0.797 5.475 1.627 1.00 0.78 9 ASN A O 6
ATOM 6592 N N . LEU A 1 10 ? -0.416 4.209 3.442 1.00 0.56 10 LEU A N 6
ATOM 6593 C CA . LEU A 1 10 ? -1.792 4.278 3.915 1.00 0.66 10 LEU A CA 6
ATOM 6594 C C . LEU A 1 10 ? -2.078 5.621 4.583 1.00 0.65 10 LEU A C 6
ATOM 6595 O O . LEU A 1 10 ? -3.161 6.173 4.429 1.00 0.72 10 LEU A O 6
ATOM 6611 N N . ALA A 1 11 ? -1.094 6.150 5.305 1.00 0.62 11 ALA A N 6
ATOM 6612 C CA . ALA A 1 11 ? -1.279 7.343 6.131 1.00 0.69 11 ALA A CA 6
ATOM 6613 C C . ALA A 1 11 ? -1.848 8.523 5.350 1.00 0.63 11 ALA A C 6
ATOM 6614 O O . ALA A 1 11 ? -2.741 9.218 5.833 1.00 0.72 11 ALA A O 6
ATOM 6621 N N . GLN A 1 12 ? -1.354 8.744 4.144 1.00 0.56 12 GLN A N 6
ATOM 6622 C CA . GLN A 1 12 ? -1.755 9.916 3.371 1.00 0.53 12 GLN A CA 6
ATOM 6623 C C . GLN A 1 12 ? -2.997 9.626 2.552 1.00 0.52 12 GLN A C 6
ATOM 6624 O O . GLN A 1 12 ? -3.527 10.500 1.866 1.00 0.60 12 GLN A O 6
ATOM 6638 N N . CYS A 1 13 ? -3.452 8.398 2.624 1.00 0.52 13 CYS A N 6
ATOM 6639 C CA . CYS A 1 13 ? -4.684 8.009 1.980 1.00 0.56 13 CYS A CA 6
ATOM 6640 C C . CYS A 1 13 ? -5.721 7.643 3.002 1.00 0.53 13 CYS A C 6
ATOM 6641 O O . CYS A 1 13 ? -6.818 7.249 2.643 1.00 0.56 13 CYS A O 6
ATOM 6648 N N . ILE A 1 14 ? -5.371 7.800 4.274 1.00 0.58 14 ILE A N 6
ATOM 6649 C CA . ILE A 1 14 ? -6.285 7.486 5.373 1.00 0.67 14 ILE A CA 6
ATOM 6650 C C . ILE A 1 14 ? -7.615 8.216 5.186 1.00 0.67 14 ILE A C 6
ATOM 6651 O O . ILE A 1 14 ? -8.671 7.701 5.550 1.00 0.77 14 ILE A O 6
ATOM 6667 N N . GLY A 1 15 ? -7.556 9.404 4.592 1.00 0.66 15 GLY A N 6
ATOM 6668 C CA . GLY A 1 15 ? -8.775 10.118 4.242 1.00 0.76 15 GLY A CA 6
ATOM 6669 C C . GLY A 1 15 ? -9.685 9.302 3.351 1.00 0.86 15 GLY A C 6
ATOM 6670 O O . GLY A 1 15 ? -10.787 8.936 3.742 1.00 1.45 15 GLY A O 6
ATOM 6674 N N . PHE A 1 16 ? -9.208 9.027 2.147 1.00 0.61 16 PHE A N 6
ATOM 6675 C CA . PHE A 1 16 ? -9.928 8.204 1.180 1.00 0.60 16 PHE A CA 6
ATOM 6676 C C . PHE A 1 16 ? -10.169 6.801 1.735 1.00 0.60 16 PHE A C 6
ATOM 6677 O O . PHE A 1 16 ? -11.190 6.176 1.471 1.00 0.69 16 PHE A O 6
ATOM 6694 N N . LEU A 1 17 ? -9.205 6.331 2.494 1.00 0.56 17 LEU A N 6
ATOM 6695 C CA . LEU A 1 17 ? -9.271 5.053 3.183 1.00 0.67 17 LEU A CA 6
ATOM 6696 C C . LEU A 1 17 ? -10.521 4.978 4.060 1.00 0.79 17 LEU A C 6
ATOM 6697 O O . LEU A 1 17 ? -11.246 3.984 4.041 1.00 0.87 17 LEU A O 6
ATOM 6713 N N . GLN A 1 18 ? -10.778 6.044 4.810 1.00 0.87 18 GLN A N 6
ATOM 6714 C CA . GLN A 1 18 ? -11.936 6.093 5.696 1.00 1.07 18 GLN A CA 6
ATOM 6715 C C . GLN A 1 18 ? -13.165 6.595 4.960 1.00 1.09 18 GLN A C 6
ATOM 6716 O O . GLN A 1 18 ? -14.168 5.893 4.827 1.00 1.20 18 GLN A O 6
ATOM 6730 N N . LYS A 1 19 ? -13.058 7.824 4.491 1.00 1.06 19 LYS A N 6
ATOM 6731 C CA . LYS A 1 19 ? -14.178 8.528 3.871 1.00 1.21 19 LYS A CA 6
ATOM 6732 C C . LYS A 1 19 ? -14.598 7.887 2.550 1.00 1.34 19 LYS A C 6
ATOM 6733 O O . LYS A 1 19 ? -15.782 7.833 2.225 1.00 2.08 19 LYS A O 6
ATOM 6752 N N . GLY A 1 20 ? -13.627 7.394 1.799 1.00 1.18 20 GLY A N 6
ATOM 6753 C CA . GLY A 1 20 ? -13.905 6.904 0.465 1.00 1.47 20 GLY A CA 6
ATOM 6754 C C . GLY A 1 20 ? -13.982 8.041 -0.530 1.00 1.29 20 GLY A C 6
ATOM 6755 O O . GLY A 1 20 ? -14.774 8.005 -1.474 1.00 1.99 20 GLY A O 6
ATOM 6759 N N . GLY A 1 21 ? -13.155 9.058 -0.320 1.00 1.10 21 GLY A N 6
ATOM 6760 C CA . GLY A 1 21 ? -13.190 10.230 -1.164 1.00 1.37 21 GLY A CA 6
ATOM 6761 C C . GLY A 1 21 ? -11.829 10.845 -1.362 1.00 1.26 21 GLY A C 6
ATOM 6762 O O . GLY A 1 21 ? -11.139 11.148 -0.391 1.00 1.79 21 GLY A O 6
ATOM 6766 N N . VAL A 1 22 ? -11.463 10.971 -2.637 1.00 1.14 22 VAL A N 6
ATOM 6767 C CA . VAL A 1 22 ? -10.277 11.699 -3.121 1.00 1.00 22 VAL A CA 6
ATOM 6768 C C . VAL A 1 22 ? -8.945 11.117 -2.632 1.00 0.82 22 VAL A C 6
ATOM 6769 O O . VAL A 1 22 ? -8.711 10.917 -1.442 1.00 0.87 22 VAL A O 6
ATOM 6782 N N . VAL A 1 23 ? -8.070 10.833 -3.590 1.00 0.71 23 VAL A N 6
ATOM 6783 C CA . VAL A 1 23 ? -6.718 10.396 -3.287 1.00 0.58 23 VAL A CA 6
ATOM 6784 C C . VAL A 1 23 ? -5.736 11.499 -3.649 1.00 0.54 23 VAL A C 6
ATOM 6785 O O . VAL A 1 23 ? -5.693 11.949 -4.797 1.00 0.58 23 VAL A O 6
ATOM 6798 N N . PRO A 1 24 ? -4.959 11.973 -2.674 1.00 0.54 24 PRO A N 6
ATOM 6799 C CA . PRO A 1 24 ? -4.022 13.072 -2.874 1.00 0.58 24 PRO A CA 6
ATOM 6800 C C . PRO A 1 24 ? -2.736 12.619 -3.563 1.00 0.55 24 PRO A C 6
ATOM 6801 O O . PRO A 1 24 ? -2.260 11.504 -3.335 1.00 0.47 24 PRO A O 6
ATOM 6812 N N . PRO A 1 25 ? -2.145 13.487 -4.405 1.00 0.65 25 PRO A N 6
ATOM 6813 C CA . PRO A 1 25 ? -0.863 13.211 -5.075 1.00 0.67 25 PRO A CA 6
ATOM 6814 C C . PRO A 1 25 ? 0.259 12.983 -4.068 1.00 0.66 25 PRO A C 6
ATOM 6815 O O . PRO A 1 25 ? 1.319 12.445 -4.395 1.00 0.71 25 PRO A O 6
ATOM 6826 N N . SER A 1 26 ? -0.011 13.367 -2.832 1.00 0.68 26 SER A N 6
ATOM 6827 C CA . SER A 1 26 ? 0.924 13.204 -1.740 1.00 0.73 26 SER A CA 6
ATOM 6828 C C . SER A 1 26 ? 0.988 11.735 -1.387 1.00 0.65 26 SER A C 6
ATOM 6829 O O . SER A 1 26 ? 2.060 11.125 -1.363 1.00 0.68 26 SER A O 6
ATOM 6837 N N . CYS A 1 27 ? -0.191 11.177 -1.134 1.00 0.58 27 CYS A N 6
ATOM 6838 C CA . CYS A 1 27 ? -0.338 9.753 -0.930 1.00 0.55 27 CYS A CA 6
ATOM 6839 C C . CYS A 1 27 ? 0.243 9.014 -2.117 1.00 0.47 27 CYS A C 6
ATOM 6840 O O . CYS A 1 27 ? 1.048 8.106 -1.958 1.00 0.48 27 CYS A O 6
ATOM 6847 N N . CYS A 1 28 ? -0.166 9.441 -3.313 1.00 0.42 28 CYS A N 6
ATOM 6848 C CA . CYS A 1 28 ? 0.240 8.782 -4.543 1.00 0.40 28 CYS A CA 6
ATOM 6849 C C . CYS A 1 28 ? 1.749 8.680 -4.668 1.00 0.45 28 CYS A C 6
ATOM 6850 O O . CYS A 1 28 ? 2.269 7.663 -5.120 1.00 0.50 28 CYS A O 6
ATOM 6857 N N . THR A 1 29 ? 2.450 9.721 -4.253 1.00 0.51 29 THR A N 6
ATOM 6858 C CA . THR A 1 29 ? 3.898 9.688 -4.233 1.00 0.58 29 THR A CA 6
ATOM 6859 C C . THR A 1 29 ? 4.392 8.601 -3.276 1.00 0.54 29 THR A C 6
ATOM 6860 O O . THR A 1 29 ? 5.246 7.795 -3.633 1.00 0.56 29 THR A O 6
ATOM 6871 N N . GLY A 1 30 ? 3.810 8.553 -2.080 1.00 0.54 30 GLY A N 6
ATOM 6872 C CA . GLY A 1 30 ? 4.188 7.546 -1.103 1.00 0.57 30 GLY A CA 6
ATOM 6873 C C . GLY A 1 30 ? 3.796 6.144 -1.532 1.00 0.47 30 GLY A C 6
ATOM 6874 O O . GLY A 1 30 ? 4.484 5.170 -1.211 1.00 0.51 30 GLY A O 6
ATOM 6878 N N . VAL A 1 31 ? 2.681 6.035 -2.240 1.00 0.41 31 VAL A N 6
ATOM 6879 C CA . VAL A 1 31 ? 2.284 4.772 -2.839 1.00 0.44 31 VAL A CA 6
ATOM 6880 C C . VAL A 1 31 ? 3.363 4.320 -3.807 1.00 0.39 31 VAL A C 6
ATOM 6881 O O . VAL A 1 31 ? 3.796 3.168 -3.783 1.00 0.40 31 VAL A O 6
ATOM 6894 N N . LYS A 1 32 ? 3.824 5.252 -4.627 1.00 0.40 32 LYS A N 6
ATOM 6895 C CA . LYS A 1 32 ? 4.890 4.972 -5.568 1.00 0.46 32 LYS A CA 6
ATOM 6896 C C . LYS A 1 32 ? 6.212 4.735 -4.836 1.00 0.44 32 LYS A C 6
ATOM 6897 O O . LYS A 1 32 ? 7.126 4.126 -5.382 1.00 0.49 32 LYS A O 6
ATOM 6916 N N . ASN A 1 33 ? 6.314 5.211 -3.593 1.00 0.41 33 ASN A N 6
ATOM 6917 C CA . ASN A 1 33 ? 7.484 4.919 -2.769 1.00 0.44 33 ASN A CA 6
ATOM 6918 C C . ASN A 1 33 ? 7.536 3.436 -2.429 1.00 0.39 33 ASN A C 6
ATOM 6919 O O . ASN A 1 33 ? 8.553 2.786 -2.614 1.00 0.46 33 ASN A O 6
ATOM 6930 N N . ILE A 1 34 ? 6.429 2.901 -1.948 1.00 0.36 34 ILE A N 6
ATOM 6931 C CA . ILE A 1 34 ? 6.362 1.499 -1.554 1.00 0.40 34 ILE A CA 6
ATOM 6932 C C . ILE A 1 34 ? 6.498 0.559 -2.756 1.00 0.48 34 ILE A C 6
ATOM 6933 O O . ILE A 1 34 ? 6.908 -0.593 -2.615 1.00 0.57 34 ILE A O 6
ATOM 6949 N N . LEU A 1 35 ? 6.193 1.060 -3.941 1.00 0.56 35 LEU A N 6
ATOM 6950 C CA . LEU A 1 35 ? 6.335 0.267 -5.151 1.00 0.79 35 LEU A CA 6
ATOM 6951 C C . LEU A 1 35 ? 7.693 0.488 -5.814 1.00 0.93 35 LEU A C 6
ATOM 6952 O O . LEU A 1 35 ? 8.498 -0.432 -5.942 1.00 1.31 35 LEU A O 6
ATOM 6968 N N . ASN A 1 36 ? 7.931 1.712 -6.233 1.00 0.89 36 ASN A N 6
ATOM 6969 C CA . ASN A 1 36 ? 9.138 2.057 -6.986 1.00 1.06 36 ASN A CA 6
ATOM 6970 C C . ASN A 1 36 ? 10.325 2.384 -6.076 1.00 1.01 36 ASN A C 6
ATOM 6971 O O . ASN A 1 36 ? 11.453 1.984 -6.356 1.00 1.13 36 ASN A O 6
ATOM 6982 N N . SER A 1 37 ? 10.073 3.107 -4.990 1.00 0.90 37 SER A N 6
ATOM 6983 C CA . SER A 1 37 ? 11.151 3.599 -4.133 1.00 0.98 37 SER A CA 6
ATOM 6984 C C . SER A 1 37 ? 11.593 2.543 -3.117 1.00 0.84 37 SER A C 6
ATOM 6985 O O . SER A 1 37 ? 12.567 2.749 -2.389 1.00 0.94 37 SER A O 6
ATOM 6993 N N . SER A 1 38 ? 10.873 1.427 -3.055 1.00 0.67 38 SER A N 6
ATOM 6994 C CA . SER A 1 38 ? 11.310 0.294 -2.255 1.00 0.58 38 SER A CA 6
ATOM 6995 C C . SER A 1 38 ? 12.682 -0.138 -2.767 1.00 0.67 38 SER A C 6
ATOM 6996 O O . SER A 1 38 ? 12.804 -0.640 -3.887 1.00 1.22 38 SER A O 6
ATOM 7004 N N . ARG A 1 39 ? 13.706 0.078 -1.960 1.00 0.87 39 ARG A N 6
ATOM 7005 C CA . ARG A 1 39 ? 15.079 0.020 -2.441 1.00 1.08 39 ARG A CA 6
ATOM 7006 C C . ARG A 1 39 ? 15.482 -1.387 -2.857 1.00 0.84 39 ARG A C 6
ATOM 7007 O O . ARG A 1 39 ? 16.123 -1.576 -3.892 1.00 1.22 39 ARG A O 6
ATOM 7028 N N . THR A 1 40 ? 15.093 -2.370 -2.072 1.00 0.62 40 THR A N 6
ATOM 7029 C CA . THR A 1 40 ? 15.505 -3.739 -2.322 1.00 0.70 40 THR A CA 6
ATOM 7030 C C . THR A 1 40 ? 14.303 -4.671 -2.308 1.00 0.75 40 THR A C 6
ATOM 7031 O O . THR A 1 40 ? 13.188 -4.250 -2.003 1.00 0.61 40 THR A O 6
ATOM 7042 N N . THR A 1 41 ? 14.523 -5.938 -2.628 1.00 1.03 41 THR A N 6
ATOM 7043 C CA . THR A 1 41 ? 13.468 -6.925 -2.524 1.00 1.16 41 THR A CA 6
ATOM 7044 C C . THR A 1 41 ? 13.113 -7.137 -1.067 1.00 1.04 41 THR A C 6
ATOM 7045 O O . THR A 1 41 ? 11.951 -7.253 -0.723 1.00 0.97 41 THR A O 6
ATOM 7056 N N . ALA A 1 42 ? 14.129 -7.162 -0.211 1.00 1.12 42 ALA A N 6
ATOM 7057 C CA . ALA A 1 42 ? 13.911 -7.304 1.222 1.00 1.18 42 ALA A CA 6
ATOM 7058 C C . ALA A 1 42 ? 13.121 -6.122 1.761 1.00 0.98 42 ALA A C 6
ATOM 7059 O O . ALA A 1 42 ? 12.507 -6.200 2.827 1.00 1.13 42 ALA A O 6
ATOM 7066 N N . ASP A 1 43 ? 13.130 -5.035 1.001 1.00 0.74 43 ASP A N 6
ATOM 7067 C CA . ASP A 1 43 ? 12.400 -3.840 1.363 1.00 0.67 43 ASP A CA 6
ATOM 7068 C C . ASP A 1 43 ? 10.949 -3.994 0.929 1.00 0.64 43 ASP A C 6
ATOM 7069 O O . ASP A 1 43 ? 10.026 -3.745 1.702 1.00 0.93 43 ASP A O 6
ATOM 7078 N N . ARG A 1 44 ? 10.760 -4.466 -0.299 1.00 0.54 44 ARG A N 6
ATOM 7079 C CA . ARG A 1 44 ? 9.429 -4.599 -0.881 1.00 0.61 44 ARG A CA 6
ATOM 7080 C C . ARG A 1 44 ? 8.720 -5.839 -0.346 1.00 0.67 44 ARG A C 6
ATOM 7081 O O . ARG A 1 44 ? 7.492 -5.887 -0.256 1.00 0.93 44 ARG A O 6
ATOM 7102 N N . ARG A 1 45 ? 9.511 -6.833 0.003 1.00 0.66 45 ARG A N 6
ATOM 7103 C CA . ARG A 1 45 ? 9.013 -8.085 0.551 1.00 0.72 45 ARG A CA 6
ATOM 7104 C C . ARG A 1 45 ? 8.221 -7.815 1.822 1.00 0.76 45 ARG A C 6
ATOM 7105 O O . ARG A 1 45 ? 7.038 -8.149 1.925 1.00 1.28 45 ARG A O 6
ATOM 7126 N N . ALA A 1 46 ? 8.880 -7.175 2.773 1.00 0.51 46 ALA A N 6
ATOM 7127 C CA . ALA A 1 46 ? 8.264 -6.853 4.044 1.00 0.53 46 ALA A CA 6
ATOM 7128 C C . ALA A 1 46 ? 7.221 -5.757 3.883 1.00 0.44 46 ALA A C 6
ATOM 7129 O O . ALA A 1 46 ? 6.190 -5.766 4.562 1.00 0.53 46 ALA A O 6
ATOM 7136 N N . VAL A 1 47 ? 7.480 -4.816 2.975 1.00 0.35 47 VAL A N 6
ATOM 7137 C CA . VAL A 1 47 ? 6.588 -3.680 2.796 1.00 0.38 47 VAL A CA 6
ATOM 7138 C C . VAL A 1 47 ? 5.222 -4.138 2.317 1.00 0.42 47 VAL A C 6
ATOM 7139 O O . VAL A 1 47 ? 4.203 -3.640 2.778 1.00 0.50 47 VAL A O 6
ATOM 7152 N N . CYS A 1 48 ? 5.204 -5.120 1.429 1.00 0.44 48 CYS A N 6
ATOM 7153 C CA . CYS A 1 48 ? 3.960 -5.612 0.872 1.00 0.56 48 CYS A CA 6
ATOM 7154 C C . CYS A 1 48 ? 3.249 -6.509 1.883 1.00 0.59 48 CYS A C 6
ATOM 7155 O O . CYS A 1 48 ? 2.021 -6.508 1.976 1.00 0.68 48 CYS A O 6
ATOM 7162 N N . SER A 1 49 ? 4.030 -7.254 2.657 1.00 0.59 49 SER A N 6
ATOM 7163 C CA . SER A 1 49 ? 3.475 -8.111 3.695 1.00 0.73 49 SER A CA 6
ATOM 7164 C C . SER A 1 49 ? 2.762 -7.280 4.766 1.00 0.73 49 SER A C 6
ATOM 7165 O O . SER A 1 49 ? 1.655 -7.617 5.184 1.00 0.96 49 SER A O 6
ATOM 7173 N N . CYS A 1 50 ? 3.382 -6.185 5.206 1.00 0.57 50 CYS A N 6
ATOM 7174 C CA . CYS A 1 50 ? 2.747 -5.319 6.199 1.00 0.60 50 CYS A CA 6
ATOM 7175 C C . CYS A 1 50 ? 1.670 -4.468 5.531 1.00 0.55 50 CYS A C 6
ATOM 7176 O O . CYS A 1 50 ? 0.723 -4.020 6.178 1.00 0.59 50 CYS A O 6
ATOM 7183 N N . LEU A 1 51 ? 1.830 -4.259 4.229 1.00 0.51 51 LEU A N 6
ATOM 7184 C CA . LEU A 1 51 ? 0.841 -3.562 3.416 1.00 0.55 51 LEU A CA 6
ATOM 7185 C C . LEU A 1 51 ? -0.501 -4.281 3.482 1.00 0.63 51 LEU A C 6
ATOM 7186 O O . LEU A 1 51 ? -1.519 -3.690 3.845 1.00 0.63 51 LEU A O 6
ATOM 7202 N N . LYS A 1 52 ? -0.486 -5.568 3.154 1.00 0.80 52 LYS A N 6
ATOM 7203 C CA . LYS A 1 52 ? -1.701 -6.368 3.161 1.00 0.99 52 LYS A CA 6
ATOM 7204 C C . LYS A 1 52 ? -2.229 -6.527 4.585 1.00 0.92 52 LYS A C 6
ATOM 7205 O O . LYS A 1 52 ? -3.436 -6.638 4.802 1.00 1.02 52 LYS A O 6
ATOM 7224 N N . ALA A 1 53 ? -1.318 -6.526 5.557 1.00 0.88 53 ALA A N 6
ATOM 7225 C CA . ALA A 1 53 ? -1.706 -6.627 6.955 1.00 0.95 53 ALA A CA 6
ATOM 7226 C C . ALA A 1 53 ? -2.462 -5.390 7.388 1.00 0.91 53 ALA A C 6
ATOM 7227 O O . ALA A 1 53 ? -3.436 -5.491 8.117 1.00 1.10 53 ALA A O 6
ATOM 7234 N N . ALA A 1 54 ? -2.012 -4.227 6.927 1.00 0.79 54 ALA A N 6
ATOM 7235 C CA . ALA A 1 54 ? -2.638 -2.958 7.286 1.00 0.87 54 ALA A CA 6
ATOM 7236 C C . ALA A 1 54 ? -4.106 -2.932 6.881 1.00 0.94 54 ALA A C 6
ATOM 7237 O O . ALA A 1 54 ? -4.942 -2.374 7.592 1.00 1.16 54 ALA A O 6
ATOM 7244 N N . ALA A 1 55 ? -4.413 -3.551 5.745 1.00 0.88 55 ALA A N 6
ATOM 7245 C CA . ALA A 1 55 ? -5.785 -3.615 5.252 1.00 0.97 55 ALA A CA 6
ATOM 7246 C C . ALA A 1 55 ? -6.668 -4.434 6.188 1.00 0.96 55 ALA A C 6
ATOM 7247 O O . ALA A 1 55 ? -7.857 -4.157 6.343 1.00 1.07 55 ALA A O 6
ATOM 7254 N N . GLY A 1 56 ? -6.075 -5.437 6.820 1.00 0.96 56 GLY A N 6
ATOM 7255 C CA . GLY A 1 56 ? -6.810 -6.258 7.761 1.00 1.05 56 GLY A CA 6
ATOM 7256 C C . GLY A 1 56 ? -6.586 -5.823 9.195 1.00 0.99 56 GLY A C 6
ATOM 7257 O O . GLY A 1 56 ? -7.236 -6.322 10.112 1.00 1.08 56 GLY A O 6
ATOM 7261 N N . ALA A 1 57 ? -5.663 -4.893 9.383 1.00 0.98 57 ALA A N 6
ATOM 7262 C CA . ALA A 1 57 ? -5.333 -4.386 10.704 1.00 1.11 57 ALA A CA 6
ATOM 7263 C C . ALA A 1 57 ? -6.222 -3.201 11.054 1.00 1.10 57 ALA A C 6
ATOM 7264 O O . ALA A 1 57 ? -6.917 -3.201 12.071 1.00 1.53 57 ALA A O 6
ATOM 7271 N N . VAL A 1 58 ? -6.206 -2.203 10.180 1.00 0.89 58 VAL A N 6
ATOM 7272 C CA . VAL A 1 58 ? -6.944 -0.968 10.396 1.00 1.10 58 VAL A CA 6
ATOM 7273 C C . VAL A 1 58 ? -8.388 -1.122 9.938 1.00 1.08 58 VAL A C 6
ATOM 7274 O O . VAL A 1 58 ? -8.662 -1.239 8.746 1.00 1.78 58 VAL A O 6
ATOM 7287 N N . ARG A 1 59 ? -9.309 -1.104 10.894 1.00 0.92 59 ARG A N 6
ATOM 7288 C CA . ARG A 1 59 ? -10.727 -1.298 10.599 1.00 1.16 59 ARG A CA 6
ATOM 7289 C C . ARG A 1 59 ? -11.321 -0.056 9.954 1.00 1.18 59 ARG A C 6
ATOM 7290 O O . ARG A 1 59 ? -12.456 -0.055 9.476 1.00 1.83 59 ARG A O 6
ATOM 7311 N N . GLY A 1 60 ? -10.523 0.988 9.935 1.00 1.26 60 GLY A N 6
ATOM 7312 C CA . GLY A 1 60 ? -10.918 2.228 9.301 1.00 1.50 60 GLY A CA 6
ATOM 7313 C C . GLY A 1 60 ? -10.143 2.466 8.029 1.00 1.68 60 GLY A C 6
ATOM 7314 O O . GLY A 1 60 ? -10.261 3.517 7.410 1.00 2.01 60 GLY A O 6
ATOM 7318 N N . ILE A 1 61 ? -9.343 1.481 7.638 1.00 1.67 61 ILE A N 6
ATOM 7319 C CA . ILE A 1 61 ? -8.533 1.602 6.436 1.00 1.93 61 ILE A CA 6
ATOM 7320 C C . ILE A 1 61 ? -9.335 1.166 5.236 1.00 1.67 61 ILE A C 6
ATOM 7321 O O . ILE A 1 61 ? -9.129 1.634 4.120 1.00 2.21 61 ILE A O 6
ATOM 7337 N N . ASN A 1 62 ? -10.270 0.287 5.519 1.00 1.52 62 ASN A N 6
ATOM 7338 C CA . ASN A 1 62 ? -11.132 -0.316 4.507 1.00 1.54 62 ASN A CA 6
ATOM 7339 C C . ASN A 1 62 ? -10.301 -0.991 3.416 1.00 1.47 62 ASN A C 6
ATOM 7340 O O . ASN A 1 62 ? -9.826 -0.335 2.492 1.00 1.53 62 ASN A O 6
ATOM 7351 N N . PRO A 1 63 ? -10.117 -2.318 3.528 1.00 1.67 63 PRO A N 6
ATOM 7352 C CA . PRO A 1 63 ? -9.294 -3.107 2.604 1.00 1.87 63 PRO A CA 6
ATOM 7353 C C . PRO A 1 63 ? -9.499 -2.731 1.135 1.00 1.64 63 PRO A C 6
ATOM 7354 O O . PRO A 1 63 ? -8.534 -2.588 0.384 1.00 1.59 63 PRO A O 6
ATOM 7365 N N . ASN A 1 64 ? -10.756 -2.552 0.741 1.00 1.59 64 ASN A N 6
ATOM 7366 C CA . ASN A 1 64 ? -11.089 -2.224 -0.648 1.00 1.51 64 ASN A CA 6
ATOM 7367 C C . ASN A 1 64 ? -10.479 -0.893 -1.066 1.00 1.16 64 ASN A C 6
ATOM 7368 O O . ASN A 1 64 ? -10.091 -0.721 -2.217 1.00 1.11 64 ASN A O 6
ATOM 7379 N N . ASN A 1 65 ? -10.385 0.040 -0.127 1.00 0.99 65 ASN A N 6
ATOM 7380 C CA . ASN A 1 65 ? -9.803 1.343 -0.405 1.00 0.74 65 ASN A CA 6
ATOM 7381 C C . ASN A 1 65 ? -8.288 1.241 -0.397 1.00 0.69 65 ASN A C 6
ATOM 7382 O O . ASN A 1 65 ? -7.608 1.905 -1.176 1.00 0.60 65 ASN A O 6
ATOM 7393 N N . ALA A 1 66 ? -7.766 0.377 0.466 1.00 0.93 66 ALA A N 6
ATOM 7394 C CA . ALA A 1 66 ? -6.329 0.162 0.568 1.00 1.07 66 ALA A CA 6
ATOM 7395 C C . ALA A 1 66 ? -5.760 -0.380 -0.742 1.00 1.02 66 ALA A C 6
ATOM 7396 O O . ALA A 1 66 ? -4.700 0.047 -1.193 1.00 1.05 66 ALA A O 6
ATOM 7403 N N . GLU A 1 67 ? -6.478 -1.311 -1.367 1.00 1.07 67 GLU A N 6
ATOM 7404 C CA . GLU A 1 67 ? -6.032 -1.867 -2.637 1.00 1.12 67 GLU A CA 6
ATOM 7405 C C . GLU A 1 67 ? -6.607 -1.081 -3.811 1.00 0.94 67 GLU A C 6
ATOM 7406 O O . GLU A 1 67 ? -6.454 -1.466 -4.973 1.00 1.00 67 GLU A O 6
ATOM 7418 N N . ALA A 1 68 ? -7.243 0.038 -3.501 1.00 0.86 68 ALA A N 6
ATOM 7419 C CA . ALA A 1 68 ? -7.753 0.938 -4.522 1.00 0.92 68 ALA A CA 6
ATOM 7420 C C . ALA A 1 68 ? -6.762 2.070 -4.765 1.00 0.89 68 ALA A C 6
ATOM 7421 O O . ALA A 1 68 ? -6.863 2.797 -5.755 1.00 1.14 68 ALA A O 6
ATOM 7428 N N . LEU A 1 69 ? -5.804 2.209 -3.854 1.00 0.79 69 LEU A N 6
ATOM 7429 C CA . LEU A 1 69 ? -4.784 3.250 -3.952 1.00 1.01 69 LEU A CA 6
ATOM 7430 C C . LEU A 1 69 ? -3.956 3.110 -5.233 1.00 1.08 69 LEU A C 6
ATOM 7431 O O . LEU A 1 69 ? -3.825 4.076 -5.985 1.00 1.37 69 LEU A O 6
ATOM 7447 N N . PRO A 1 70 ? -3.391 1.909 -5.518 1.00 0.88 70 PRO A N 6
ATOM 7448 C CA . PRO A 1 70 ? -2.608 1.681 -6.739 1.00 0.91 70 PRO A CA 6
ATOM 7449 C C . PRO A 1 70 ? -3.373 2.070 -8.004 1.00 1.02 70 PRO A C 6
ATOM 7450 O O . PRO A 1 70 ? -2.780 2.525 -8.982 1.00 1.20 70 PRO A O 6
ATOM 7461 N N . GLY A 1 71 ? -4.694 1.925 -7.961 1.00 1.06 71 GLY A N 6
ATOM 7462 C CA . GLY A 1 71 ? -5.521 2.234 -9.114 1.00 1.36 71 GLY A CA 6
ATOM 7463 C C . GLY A 1 71 ? -5.675 3.726 -9.340 1.00 1.09 71 GLY A C 6
ATOM 7464 O O . GLY A 1 71 ? -5.951 4.163 -10.455 1.00 1.18 71 GLY A O 6
ATOM 7468 N N . LYS A 1 72 ? -5.502 4.512 -8.286 1.00 0.90 72 LYS A N 6
ATOM 7469 C CA . LYS A 1 72 ? -5.629 5.963 -8.384 1.00 0.78 72 LYS A CA 6
ATOM 7470 C C . LYS A 1 72 ? -4.273 6.653 -8.474 1.00 0.73 72 LYS A C 6
ATOM 7471 O O . LYS A 1 72 ? -4.206 7.865 -8.675 1.00 0.99 72 LYS A O 6
ATOM 7490 N N . CYS A 1 73 ? -3.196 5.895 -8.333 1.00 0.63 73 CYS A N 6
ATOM 7491 C CA . CYS A 1 73 ? -1.865 6.492 -8.300 1.00 0.63 73 CYS A CA 6
ATOM 7492 C C . CYS A 1 73 ? -0.961 5.974 -9.421 1.00 0.62 73 CYS A C 6
ATOM 7493 O O . CYS A 1 73 ? 0.252 6.171 -9.386 1.00 0.77 73 CYS A O 6
ATOM 7500 N N . GLY A 1 74 ? -1.558 5.320 -10.414 1.00 0.61 74 GLY A N 6
ATOM 7501 C CA . GLY A 1 74 ? -0.833 4.968 -11.626 1.00 0.67 74 GLY A CA 6
ATOM 7502 C C . GLY A 1 74 ? 0.136 3.817 -11.447 1.00 0.66 74 GLY A C 6
ATOM 7503 O O . GLY A 1 74 ? 1.122 3.713 -12.182 1.00 0.96 74 GLY A O 6
ATOM 7507 N N . VAL A 1 75 ? -0.137 2.940 -10.494 1.00 0.55 75 VAL A N 6
ATOM 7508 C CA . VAL A 1 75 ? 0.741 1.807 -10.240 1.00 0.61 75 VAL A CA 6
ATOM 7509 C C . VAL A 1 75 ? -0.033 0.491 -10.156 1.00 0.80 75 VAL A C 6
ATOM 7510 O O . VAL A 1 75 ? -0.363 0.011 -9.073 1.00 1.70 75 VAL A O 6
ATOM 7523 N N . ASN A 1 76 ? -0.338 -0.074 -11.313 1.00 0.78 76 ASN A N 6
ATOM 7524 C CA . ASN A 1 76 ? -1.027 -1.356 -11.384 1.00 0.90 76 ASN A CA 6
ATOM 7525 C C . ASN A 1 76 ? -0.041 -2.513 -11.296 1.00 0.81 76 ASN A C 6
ATOM 7526 O O . ASN A 1 76 ? 0.531 -2.930 -12.303 1.00 0.99 76 ASN A O 6
ATOM 7537 N N . ILE A 1 77 ? 0.183 -3.008 -10.091 1.00 0.78 77 ILE A N 6
ATOM 7538 C CA . ILE A 1 77 ? 0.965 -4.225 -9.915 1.00 0.91 77 ILE A CA 6
ATOM 7539 C C . ILE A 1 77 ? 0.056 -5.438 -9.749 1.00 0.85 77 ILE A C 6
ATOM 7540 O O . ILE A 1 77 ? -1.085 -5.311 -9.292 1.00 0.82 77 ILE A O 6
ATOM 7556 N N . PRO A 1 78 ? 0.548 -6.630 -10.140 1.00 0.96 78 PRO A N 6
ATOM 7557 C CA . PRO A 1 78 ? -0.212 -7.878 -10.047 1.00 1.03 78 PRO A CA 6
ATOM 7558 C C . PRO A 1 78 ? -0.443 -8.320 -8.605 1.00 0.91 78 PRO A C 6
ATOM 7559 O O . PRO A 1 78 ? -1.311 -9.159 -8.339 1.00 1.28 78 PRO A O 6
ATOM 7570 N N . TYR A 1 79 ? 0.328 -7.770 -7.671 1.00 0.89 79 TYR A N 6
ATOM 7571 C CA . TYR A 1 79 ? 0.126 -8.099 -6.273 1.00 0.80 79 TYR A CA 6
ATOM 7572 C C . TYR A 1 79 ? -0.938 -7.200 -5.676 1.00 0.85 79 TYR A C 6
ATOM 7573 O O . TYR A 1 79 ? -1.016 -6.012 -5.988 1.00 1.07 79 TYR A O 6
ATOM 7591 N N . LYS A 1 80 ? -1.782 -7.777 -4.845 1.00 0.87 80 LYS A N 6
ATOM 7592 C CA . LYS A 1 80 ? -2.868 -7.033 -4.253 1.00 1.11 80 LYS A CA 6
ATOM 7593 C C . LYS A 1 80 ? -2.649 -6.839 -2.768 1.00 1.06 80 LYS A C 6
ATOM 7594 O O . LYS A 1 80 ? -1.929 -7.597 -2.125 1.00 1.49 80 LYS A O 6
ATOM 7613 N N . ILE A 1 81 ? -3.290 -5.814 -2.239 1.00 1.13 81 ILE A N 6
ATOM 7614 C CA . ILE A 1 81 ? -3.204 -5.487 -0.829 1.00 1.19 81 ILE A CA 6
ATOM 7615 C C . ILE A 1 81 ? -4.095 -6.462 -0.040 1.00 1.22 81 ILE A C 6
ATOM 7616 O O . ILE A 1 81 ? -4.204 -6.408 1.186 1.00 1.37 81 ILE A O 6
ATOM 7632 N N . SER A 1 82 ? -4.718 -7.377 -0.775 1.00 1.31 82 SER A N 6
ATOM 7633 C CA . SER A 1 82 ? -5.499 -8.452 -0.178 1.00 1.50 82 SER A CA 6
ATOM 7634 C C . SER A 1 82 ? -4.608 -9.337 0.700 1.00 1.47 82 SER A C 6
ATOM 7635 O O . SER A 1 82 ? -3.448 -9.588 0.369 1.00 1.81 82 SER A O 6
ATOM 7643 N N . THR A 1 83 ? -5.159 -9.828 1.806 1.00 1.47 83 THR A N 6
ATOM 7644 C CA . THR A 1 83 ? -4.393 -10.615 2.773 1.00 1.50 83 THR A CA 6
ATOM 7645 C C . THR A 1 83 ? -3.975 -11.978 2.211 1.00 1.59 83 THR A C 6
ATOM 7646 O O . THR A 1 83 ? -3.141 -12.674 2.798 1.00 1.72 83 THR A O 6
ATOM 7657 N N . SER A 1 84 ? -4.548 -12.348 1.075 1.00 1.68 84 SER A N 6
ATOM 7658 C CA . SER A 1 84 ? -4.274 -13.635 0.453 1.00 1.82 84 SER A CA 6
ATOM 7659 C C . SER A 1 84 ? -2.989 -13.598 -0.375 1.00 1.55 84 SER A C 6
ATOM 7660 O O . SER A 1 84 ? -2.484 -14.636 -0.807 1.00 1.77 84 SER A O 6
ATOM 7668 N N . THR A 1 85 ? -2.464 -12.399 -0.591 1.00 1.28 85 THR A N 6
ATOM 7669 C CA . THR A 1 85 ? -1.261 -12.222 -1.387 1.00 1.11 85 THR A CA 6
ATOM 7670 C C . THR A 1 85 ? -0.028 -12.657 -0.609 1.00 0.96 85 THR A C 6
ATOM 7671 O O . THR A 1 85 ? 0.084 -12.401 0.592 1.00 1.52 85 THR A O 6
ATOM 7682 N N . ASN A 1 86 ? 0.889 -13.332 -1.281 1.00 1.23 86 ASN A N 6
ATOM 7683 C CA . ASN A 1 86 ? 2.153 -13.679 -0.665 1.00 1.36 86 ASN A CA 6
ATOM 7684 C C . ASN A 1 86 ? 3.245 -12.759 -1.206 1.00 1.10 86 ASN A C 6
ATOM 7685 O O . ASN A 1 86 ? 3.649 -12.845 -2.363 1.00 1.53 86 ASN A O 6
ATOM 7696 N N . CYS A 1 87 ? 3.679 -11.837 -0.365 1.00 0.87 87 CYS A N 6
ATOM 7697 C CA . CYS A 1 87 ? 4.645 -10.826 -0.768 1.00 0.72 87 CYS A CA 6
ATOM 7698 C C . CYS A 1 87 ? 6.057 -11.266 -0.429 1.00 0.83 87 CYS A C 6
ATOM 7699 O O . CYS A 1 87 ? 7.017 -10.517 -0.605 1.00 1.10 87 CYS A O 6
ATOM 7706 N N . ASN A 1 88 ? 6.180 -12.494 0.045 1.00 0.91 88 ASN A N 6
ATOM 7707 C CA . ASN A 1 88 ? 7.475 -13.055 0.389 1.00 1.09 88 ASN A CA 6
ATOM 7708 C C . ASN A 1 88 ? 8.118 -13.687 -0.836 1.00 1.10 88 ASN A C 6
ATOM 7709 O O . ASN A 1 88 ? 9.047 -14.484 -0.728 1.00 1.24 88 ASN A O 6
ATOM 7720 N N . SER A 1 89 ? 7.623 -13.305 -2.003 1.00 1.12 89 SER A N 6
ATOM 7721 C CA . SER A 1 89 ? 8.196 -13.733 -3.256 1.00 1.29 89 SER A CA 6
ATOM 7722 C C . SER A 1 89 ? 8.316 -12.518 -4.167 1.00 1.42 89 SER A C 6
ATOM 7723 O O . SER A 1 89 ? 9.326 -11.813 -4.121 1.00 2.21 89 SER A O 6
ATOM 7731 N N . ILE A 1 90 ? 7.246 -12.266 -4.931 1.00 1.14 90 ILE A N 6
ATOM 7732 C CA . ILE A 1 90 ? 7.089 -11.081 -5.788 1.00 1.35 90 ILE A CA 6
ATOM 7733 C C . ILE A 1 90 ? 8.386 -10.678 -6.501 1.00 1.76 90 ILE A C 6
ATOM 7734 O O . ILE A 1 90 ? 9.276 -11.505 -6.704 1.00 2.17 90 ILE A O 6
ATOM 7750 N N . ASN A 1 91 ? 8.430 -9.414 -6.922 1.00 2.27 91 ASN A N 6
ATOM 7751 C CA . ASN A 1 91 ? 9.606 -8.792 -7.552 1.00 2.91 91 ASN A CA 6
ATOM 7752 C C . ASN A 1 91 ? 9.157 -7.577 -8.351 1.00 3.60 91 ASN A C 6
ATOM 7753 O O . ASN A 1 91 ? 8.890 -7.726 -9.566 1.00 4.24 91 ASN A O 6
ATOM 7765 N N . MET A 1 1 ? 13.428 -0.443 3.989 1.00 1.70 1 MET A N 7
ATOM 7766 C CA . MET A 1 1 ? 12.140 -0.928 4.525 1.00 1.61 1 MET A CA 7
ATOM 7767 C C . MET A 1 1 ? 12.046 -0.816 6.030 1.00 0.88 1 MET A C 7
ATOM 7768 O O . MET A 1 1 ? 12.942 -1.218 6.772 1.00 1.16 1 MET A O 7
ATOM 7784 N N . THR A 1 2 ? 10.934 -0.246 6.442 1.00 0.65 2 THR A N 7
ATOM 7785 C CA . THR A 1 2 ? 10.418 -0.362 7.784 1.00 1.13 2 THR A CA 7
ATOM 7786 C C . THR A 1 2 ? 8.907 -0.384 7.644 1.00 1.10 2 THR A C 7
ATOM 7787 O O . THR A 1 2 ? 8.388 0.028 6.605 1.00 1.86 2 THR A O 7
ATOM 7798 N N . CYS A 1 3 ? 8.189 -0.833 8.658 1.00 0.81 3 CYS A N 7
ATOM 7799 C CA . CYS A 1 3 ? 6.734 -0.747 8.641 1.00 0.69 3 CYS A CA 7
ATOM 7800 C C . CYS A 1 3 ? 6.329 0.725 8.791 1.00 0.65 3 CYS A C 7
ATOM 7801 O O . CYS A 1 3 ? 5.150 1.070 8.878 1.00 0.79 3 CYS A O 7
ATOM 7808 N N . GLY A 1 4 ? 7.347 1.588 8.790 1.00 0.57 4 GLY A N 7
ATOM 7809 C CA . GLY A 1 4 ? 7.145 3.015 8.846 1.00 0.56 4 GLY A CA 7
ATOM 7810 C C . GLY A 1 4 ? 7.353 3.625 7.482 1.00 0.51 4 GLY A C 7
ATOM 7811 O O . GLY A 1 4 ? 6.751 4.644 7.145 1.00 0.53 4 GLY A O 7
ATOM 7815 N N . GLN A 1 5 ? 8.210 2.982 6.688 1.00 0.52 5 GLN A N 7
ATOM 7816 C CA . GLN A 1 5 ? 8.366 3.343 5.289 1.00 0.51 5 GLN A CA 7
ATOM 7817 C C . GLN A 1 5 ? 7.049 3.070 4.590 1.00 0.46 5 GLN A C 7
ATOM 7818 O O . GLN A 1 5 ? 6.561 3.878 3.799 1.00 0.52 5 GLN A O 7
ATOM 7832 N N . VAL A 1 6 ? 6.472 1.927 4.937 1.00 0.43 6 VAL A N 7
ATOM 7833 C CA . VAL A 1 6 ? 5.157 1.526 4.467 1.00 0.44 6 VAL A CA 7
ATOM 7834 C C . VAL A 1 6 ? 4.093 2.503 4.958 1.00 0.44 6 VAL A C 7
ATOM 7835 O O . VAL A 1 6 ? 3.166 2.849 4.225 1.00 0.49 6 VAL A O 7
ATOM 7848 N N . GLN A 1 7 ? 4.245 2.949 6.204 1.00 0.47 7 GLN A N 7
ATOM 7849 C CA . GLN A 1 7 ? 3.291 3.865 6.819 1.00 0.54 7 GLN A CA 7
ATOM 7850 C C . GLN A 1 7 ? 3.173 5.159 6.017 1.00 0.58 7 GLN A C 7
ATOM 7851 O O . GLN A 1 7 ? 2.131 5.802 6.031 1.00 0.70 7 GLN A O 7
ATOM 7865 N N . GLY A 1 8 ? 4.234 5.522 5.299 1.00 0.60 8 GLY A N 7
ATOM 7866 C CA . GLY A 1 8 ? 4.188 6.712 4.461 1.00 0.70 8 GLY A CA 7
ATOM 7867 C C . GLY A 1 8 ? 3.112 6.615 3.391 1.00 0.66 8 GLY A C 7
ATOM 7868 O O . GLY A 1 8 ? 2.573 7.625 2.946 1.00 0.82 8 GLY A O 7
ATOM 7872 N N . ASN A 1 9 ? 2.804 5.390 2.987 1.00 0.58 9 ASN A N 7
ATOM 7873 C CA . ASN A 1 9 ? 1.704 5.136 2.065 1.00 0.63 9 ASN A CA 7
ATOM 7874 C C . ASN A 1 9 ? 0.383 5.268 2.817 1.00 0.62 9 ASN A C 7
ATOM 7875 O O . ASN A 1 9 ? -0.418 6.166 2.551 1.00 0.78 9 ASN A O 7
ATOM 7886 N N . LEU A 1 10 ? 0.198 4.395 3.801 1.00 0.56 10 LEU A N 7
ATOM 7887 C CA . LEU A 1 10 ? -1.063 4.296 4.528 1.00 0.66 10 LEU A CA 7
ATOM 7888 C C . LEU A 1 10 ? -1.455 5.608 5.202 1.00 0.65 10 LEU A C 7
ATOM 7889 O O . LEU A 1 10 ? -2.589 6.046 5.078 1.00 0.72 10 LEU A O 7
ATOM 7905 N N . ALA A 1 11 ? -0.511 6.248 5.884 1.00 0.62 11 ALA A N 7
ATOM 7906 C CA . ALA A 1 11 ? -0.805 7.426 6.703 1.00 0.69 11 ALA A CA 7
ATOM 7907 C C . ALA A 1 11 ? -1.529 8.515 5.915 1.00 0.63 11 ALA A C 7
ATOM 7908 O O . ALA A 1 11 ? -2.398 9.208 6.445 1.00 0.72 11 ALA A O 7
ATOM 7915 N N . GLN A 1 12 ? -1.181 8.652 4.650 1.00 0.56 12 GLN A N 7
ATOM 7916 C CA . GLN A 1 12 ? -1.738 9.708 3.819 1.00 0.53 12 GLN A CA 7
ATOM 7917 C C . GLN A 1 12 ? -2.979 9.231 3.087 1.00 0.52 12 GLN A C 7
ATOM 7918 O O . GLN A 1 12 ? -3.886 10.010 2.795 1.00 0.60 12 GLN A O 7
ATOM 7932 N N . CYS A 1 13 ? -3.012 7.948 2.803 1.00 0.52 13 CYS A N 7
ATOM 7933 C CA . CYS A 1 13 ? -4.055 7.376 1.978 1.00 0.56 13 CYS A CA 7
ATOM 7934 C C . CYS A 1 13 ? -5.205 6.836 2.812 1.00 0.53 13 CYS A C 7
ATOM 7935 O O . CYS A 1 13 ? -6.292 6.609 2.293 1.00 0.56 13 CYS A O 7
ATOM 7942 N N . ILE A 1 14 ? -4.964 6.659 4.108 1.00 0.58 14 ILE A N 7
ATOM 7943 C CA . ILE A 1 14 ? -5.987 6.166 5.037 1.00 0.67 14 ILE A CA 7
ATOM 7944 C C . ILE A 1 14 ? -7.252 7.038 4.995 1.00 0.67 14 ILE A C 7
ATOM 7945 O O . ILE A 1 14 ? -8.344 6.565 5.303 1.00 0.77 14 ILE A O 7
ATOM 7961 N N . GLY A 1 15 ? -7.105 8.303 4.606 1.00 0.66 15 GLY A N 7
ATOM 7962 C CA . GLY A 1 15 ? -8.264 9.166 4.436 1.00 0.76 15 GLY A CA 7
ATOM 7963 C C . GLY A 1 15 ? -9.269 8.596 3.461 1.00 0.86 15 GLY A C 7
ATOM 7964 O O . GLY A 1 15 ? -10.366 8.219 3.851 1.00 1.45 15 GLY A O 7
ATOM 7968 N N . PHE A 1 16 ? -8.880 8.542 2.195 1.00 0.61 16 PHE A N 7
ATOM 7969 C CA . PHE A 1 16 ? -9.699 7.950 1.137 1.00 0.60 16 PHE A CA 7
ATOM 7970 C C . PHE A 1 16 ? -9.927 6.464 1.405 1.00 0.60 16 PHE A C 7
ATOM 7971 O O . PHE A 1 16 ? -10.984 5.914 1.097 1.00 0.69 16 PHE A O 7
ATOM 7988 N N . LEU A 1 17 ? -8.914 5.829 1.968 1.00 0.56 17 LEU A N 7
ATOM 7989 C CA . LEU A 1 17 ? -9.005 4.457 2.444 1.00 0.67 17 LEU A CA 7
ATOM 7990 C C . LEU A 1 17 ? -10.226 4.270 3.334 1.00 0.79 17 LEU A C 7
ATOM 7991 O O . LEU A 1 17 ? -10.954 3.295 3.193 1.00 0.87 17 LEU A O 7
ATOM 8007 N N . GLN A 1 18 ? -10.452 5.216 4.234 1.00 0.87 18 GLN A N 7
ATOM 8008 C CA . GLN A 1 18 ? -11.538 5.131 5.169 1.00 1.07 18 GLN A CA 7
ATOM 8009 C C . GLN A 1 18 ? -12.788 5.777 4.585 1.00 1.09 18 GLN A C 7
ATOM 8010 O O . GLN A 1 18 ? -13.845 5.155 4.503 1.00 1.20 18 GLN A O 7
ATOM 8024 N N . LYS A 1 19 ? -12.656 7.033 4.186 1.00 1.06 19 LYS A N 7
ATOM 8025 C CA . LYS A 1 19 ? -13.739 7.751 3.525 1.00 1.21 19 LYS A CA 7
ATOM 8026 C C . LYS A 1 19 ? -13.343 8.086 2.093 1.00 1.34 19 LYS A C 7
ATOM 8027 O O . LYS A 1 19 ? -12.682 9.096 1.838 1.00 2.08 19 LYS A O 7
ATOM 8046 N N . GLY A 1 20 ? -13.721 7.212 1.171 1.00 1.18 20 GLY A N 7
ATOM 8047 C CA . GLY A 1 20 ? -13.406 7.403 -0.230 1.00 1.47 20 GLY A CA 7
ATOM 8048 C C . GLY A 1 20 ? -14.060 8.635 -0.820 1.00 1.29 20 GLY A C 7
ATOM 8049 O O . GLY A 1 20 ? -15.280 8.679 -0.996 1.00 1.99 20 GLY A O 7
ATOM 8053 N N . GLY A 1 21 ? -13.248 9.637 -1.118 1.00 1.10 21 GLY A N 7
ATOM 8054 C CA . GLY A 1 21 ? -13.751 10.859 -1.712 1.00 1.37 21 GLY A CA 7
ATOM 8055 C C . GLY A 1 21 ? -12.701 11.542 -2.561 1.00 1.26 21 GLY A C 7
ATOM 8056 O O . GLY A 1 21 ? -12.880 11.709 -3.767 1.00 1.79 21 GLY A O 7
ATOM 8060 N N . VAL A 1 22 ? -11.597 11.919 -1.936 1.00 1.14 22 VAL A N 7
ATOM 8061 C CA . VAL A 1 22 ? -10.523 12.604 -2.634 1.00 1.00 22 VAL A CA 7
ATOM 8062 C C . VAL A 1 22 ? -9.168 11.983 -2.286 1.00 0.82 22 VAL A C 7
ATOM 8063 O O . VAL A 1 22 ? -8.888 11.689 -1.123 1.00 0.87 22 VAL A O 7
ATOM 8076 N N . VAL A 1 23 ? -8.348 11.758 -3.306 1.00 0.71 23 VAL A N 7
ATOM 8077 C CA . VAL A 1 23 ? -7.009 11.220 -3.104 1.00 0.58 23 VAL A CA 7
ATOM 8078 C C . VAL A 1 23 ? -5.969 12.319 -3.275 1.00 0.54 23 VAL A C 7
ATOM 8079 O O . VAL A 1 23 ? -5.838 12.902 -4.351 1.00 0.58 23 VAL A O 7
ATOM 8092 N N . PRO A 1 24 ? -5.236 12.629 -2.207 1.00 0.54 24 PRO A N 7
ATOM 8093 C CA . PRO A 1 24 ? -4.161 13.617 -2.251 1.00 0.58 24 PRO A CA 7
ATOM 8094 C C . PRO A 1 24 ? -2.917 13.086 -2.966 1.00 0.55 24 PRO A C 7
ATOM 8095 O O . PRO A 1 24 ? -2.504 11.947 -2.745 1.00 0.47 24 PRO A O 7
ATOM 8106 N N . PRO A 1 25 ? -2.298 13.913 -3.832 1.00 0.65 25 PRO A N 7
ATOM 8107 C CA . PRO A 1 25 ? -1.063 13.550 -4.549 1.00 0.67 25 PRO A CA 7
ATOM 8108 C C . PRO A 1 25 ? 0.079 13.195 -3.598 1.00 0.66 25 PRO A C 7
ATOM 8109 O O . PRO A 1 25 ? 1.064 12.572 -3.989 1.00 0.71 25 PRO A O 7
ATOM 8120 N N . SER A 1 26 ? -0.087 13.571 -2.343 1.00 0.68 26 SER A N 7
ATOM 8121 C CA . SER A 1 26 ? 0.892 13.290 -1.306 1.00 0.73 26 SER A CA 7
ATOM 8122 C C . SER A 1 26 ? 0.796 11.823 -0.937 1.00 0.65 26 SER A C 7
ATOM 8123 O O . SER A 1 26 ? 1.791 11.097 -0.920 1.00 0.68 26 SER A O 7
ATOM 8131 N N . CYS A 1 27 ? -0.431 11.412 -0.655 1.00 0.58 27 CYS A N 7
ATOM 8132 C CA . CYS A 1 27 ? -0.773 10.013 -0.488 1.00 0.55 27 CYS A CA 7
ATOM 8133 C C . CYS A 1 27 ? -0.245 9.222 -1.676 1.00 0.47 27 CYS A C 7
ATOM 8134 O O . CYS A 1 27 ? 0.457 8.225 -1.510 1.00 0.48 27 CYS A O 7
ATOM 8141 N N . CYS A 1 28 ? -0.537 9.717 -2.875 1.00 0.42 28 CYS A N 7
ATOM 8142 C CA . CYS A 1 28 ? -0.098 9.064 -4.095 1.00 0.40 28 CYS A CA 7
ATOM 8143 C C . CYS A 1 28 ? 1.419 8.960 -4.178 1.00 0.45 28 CYS A C 7
ATOM 8144 O O . CYS A 1 28 ? 1.956 7.983 -4.700 1.00 0.50 28 CYS A O 7
ATOM 8151 N N . THR A 1 29 ? 2.108 9.957 -3.643 1.00 0.51 29 THR A N 7
ATOM 8152 C CA . THR A 1 29 ? 3.557 9.933 -3.597 1.00 0.58 29 THR A CA 7
ATOM 8153 C C . THR A 1 29 ? 4.040 8.779 -2.715 1.00 0.54 29 THR A C 7
ATOM 8154 O O . THR A 1 29 ? 5.016 8.105 -3.035 1.00 0.56 29 THR A O 7
ATOM 8165 N N . GLY A 1 30 ? 3.329 8.544 -1.615 1.00 0.54 30 GLY A N 7
ATOM 8166 C CA . GLY A 1 30 ? 3.697 7.476 -0.705 1.00 0.57 30 GLY A CA 7
ATOM 8167 C C . GLY A 1 30 ? 3.427 6.106 -1.285 1.00 0.47 30 GLY A C 7
ATOM 8168 O O . GLY A 1 30 ? 4.174 5.160 -1.036 1.00 0.51 30 GLY A O 7
ATOM 8172 N N . VAL A 1 31 ? 2.352 5.994 -2.052 1.00 0.41 31 VAL A N 7
ATOM 8173 C CA . VAL A 1 31 ? 2.053 4.757 -2.757 1.00 0.44 31 VAL A CA 7
ATOM 8174 C C . VAL A 1 31 ? 3.160 4.473 -3.755 1.00 0.39 31 VAL A C 7
ATOM 8175 O O . VAL A 1 31 ? 3.679 3.361 -3.829 1.00 0.40 31 VAL A O 7
ATOM 8188 N N . LYS A 1 32 ? 3.532 5.506 -4.502 1.00 0.40 32 LYS A N 7
ATOM 8189 C CA . LYS A 1 32 ? 4.643 5.422 -5.435 1.00 0.46 32 LYS A CA 7
ATOM 8190 C C . LYS A 1 32 ? 5.945 5.086 -4.707 1.00 0.44 32 LYS A C 7
ATOM 8191 O O . LYS A 1 32 ? 6.850 4.494 -5.289 1.00 0.49 32 LYS A O 7
ATOM 8210 N N . ASN A 1 33 ? 6.032 5.449 -3.430 1.00 0.41 33 ASN A N 7
ATOM 8211 C CA . ASN A 1 33 ? 7.188 5.084 -2.622 1.00 0.44 33 ASN A CA 7
ATOM 8212 C C . ASN A 1 33 ? 7.197 3.585 -2.349 1.00 0.39 33 ASN A C 7
ATOM 8213 O O . ASN A 1 33 ? 8.191 2.908 -2.577 1.00 0.46 33 ASN A O 7
ATOM 8224 N N . ILE A 1 34 ? 6.077 3.072 -1.878 1.00 0.36 34 ILE A N 7
ATOM 8225 C CA . ILE A 1 34 ? 5.945 1.656 -1.562 1.00 0.40 34 ILE A CA 7
ATOM 8226 C C . ILE A 1 34 ? 6.046 0.778 -2.813 1.00 0.48 34 ILE A C 7
ATOM 8227 O O . ILE A 1 34 ? 6.350 -0.414 -2.732 1.00 0.57 34 ILE A O 7
ATOM 8243 N N . LEU A 1 35 ? 5.841 1.376 -3.973 1.00 0.56 35 LEU A N 7
ATOM 8244 C CA . LEU A 1 35 ? 6.044 0.666 -5.225 1.00 0.79 35 LEU A CA 7
ATOM 8245 C C . LEU A 1 35 ? 7.458 0.870 -5.755 1.00 0.93 35 LEU A C 7
ATOM 8246 O O . LEU A 1 35 ? 8.283 -0.043 -5.724 1.00 1.31 35 LEU A O 7
ATOM 8262 N N . ASN A 1 36 ? 7.734 2.073 -6.219 1.00 0.89 36 ASN A N 7
ATOM 8263 C CA . ASN A 1 36 ? 9.006 2.381 -6.874 1.00 1.06 36 ASN A CA 7
ATOM 8264 C C . ASN A 1 36 ? 10.143 2.571 -5.873 1.00 1.01 36 ASN A C 7
ATOM 8265 O O . ASN A 1 36 ? 11.242 2.054 -6.071 1.00 1.13 36 ASN A O 7
ATOM 8276 N N . SER A 1 37 ? 9.882 3.306 -4.800 1.00 0.90 37 SER A N 7
ATOM 8277 C CA . SER A 1 37 ? 10.929 3.651 -3.840 1.00 0.98 37 SER A CA 7
ATOM 8278 C C . SER A 1 37 ? 11.293 2.484 -2.921 1.00 0.84 37 SER A C 7
ATOM 8279 O O . SER A 1 37 ? 12.189 2.611 -2.086 1.00 0.94 37 SER A O 7
ATOM 8287 N N . SER A 1 38 ? 10.592 1.362 -3.068 1.00 0.67 38 SER A N 7
ATOM 8288 C CA . SER A 1 38 ? 10.969 0.130 -2.389 1.00 0.58 38 SER A CA 7
ATOM 8289 C C . SER A 1 38 ? 12.430 -0.184 -2.726 1.00 0.67 38 SER A C 7
ATOM 8290 O O . SER A 1 38 ? 12.794 -0.340 -3.898 1.00 1.22 38 SER A O 7
ATOM 8298 N N . ARG A 1 39 ? 13.258 -0.233 -1.689 1.00 0.87 39 ARG A N 7
ATOM 8299 C CA . ARG A 1 39 ? 14.712 -0.255 -1.839 1.00 1.08 39 ARG A CA 7
ATOM 8300 C C . ARG A 1 39 ? 15.211 -1.485 -2.593 1.00 0.84 39 ARG A C 7
ATOM 8301 O O . ARG A 1 39 ? 16.235 -1.426 -3.269 1.00 1.22 39 ARG A O 7
ATOM 8322 N N . THR A 1 40 ? 14.487 -2.584 -2.489 1.00 0.62 40 THR A N 7
ATOM 8323 C CA . THR A 1 40 ? 14.940 -3.848 -3.048 1.00 0.70 40 THR A CA 7
ATOM 8324 C C . THR A 1 40 ? 13.846 -4.897 -2.888 1.00 0.75 40 THR A C 7
ATOM 8325 O O . THR A 1 40 ? 12.745 -4.578 -2.453 1.00 0.61 40 THR A O 7
ATOM 8336 N N . THR A 1 41 ? 14.137 -6.138 -3.230 1.00 1.03 41 THR A N 7
ATOM 8337 C CA . THR A 1 41 ? 13.169 -7.205 -3.059 1.00 1.16 41 THR A CA 7
ATOM 8338 C C . THR A 1 41 ? 13.019 -7.540 -1.582 1.00 1.04 41 THR A C 7
ATOM 8339 O O . THR A 1 41 ? 11.937 -7.905 -1.122 1.00 0.97 41 THR A O 7
ATOM 8350 N N . ALA A 1 42 ? 14.112 -7.411 -0.840 1.00 1.12 42 ALA A N 7
ATOM 8351 C CA . ALA A 1 42 ? 14.066 -7.546 0.607 1.00 1.18 42 ALA A CA 7
ATOM 8352 C C . ALA A 1 42 ? 13.170 -6.464 1.199 1.00 0.98 42 ALA A C 7
ATOM 8353 O O . ALA A 1 42 ? 12.652 -6.599 2.307 1.00 1.13 42 ALA A O 7
ATOM 8360 N N . ASP A 1 43 ? 12.981 -5.400 0.429 1.00 0.74 43 ASP A N 7
ATOM 8361 C CA . ASP A 1 43 ? 12.089 -4.326 0.811 1.00 0.67 43 ASP A CA 7
ATOM 8362 C C . ASP A 1 43 ? 10.683 -4.690 0.349 1.00 0.64 43 ASP A C 7
ATOM 8363 O O . ASP A 1 43 ? 9.723 -4.572 1.096 1.00 0.93 43 ASP A O 7
ATOM 8372 N N . ARG A 1 44 ? 10.609 -5.188 -0.886 1.00 0.54 44 ARG A N 7
ATOM 8373 C CA . ARG A 1 44 ? 9.353 -5.604 -1.515 1.00 0.61 44 ARG A CA 7
ATOM 8374 C C . ARG A 1 44 ? 8.604 -6.627 -0.666 1.00 0.67 44 ARG A C 7
ATOM 8375 O O . ARG A 1 44 ? 7.398 -6.502 -0.443 1.00 0.93 44 ARG A O 7
ATOM 8396 N N . ARG A 1 45 ? 9.315 -7.647 -0.211 1.00 0.66 45 ARG A N 7
ATOM 8397 C CA . ARG A 1 45 ? 8.704 -8.693 0.601 1.00 0.72 45 ARG A CA 7
ATOM 8398 C C . ARG A 1 45 ? 8.149 -8.104 1.889 1.00 0.76 45 ARG A C 7
ATOM 8399 O O . ARG A 1 45 ? 6.980 -8.295 2.227 1.00 1.28 45 ARG A O 7
ATOM 8420 N N . ALA A 1 46 ? 8.994 -7.356 2.582 1.00 0.51 46 ALA A N 7
ATOM 8421 C CA . ALA A 1 46 ? 8.651 -6.820 3.888 1.00 0.53 46 ALA A CA 7
ATOM 8422 C C . ALA A 1 46 ? 7.582 -5.736 3.791 1.00 0.44 46 ALA A C 7
ATOM 8423 O O . ALA A 1 46 ? 6.661 -5.701 4.609 1.00 0.53 46 ALA A O 7
ATOM 8430 N N . VAL A 1 47 ? 7.695 -4.859 2.795 1.00 0.35 47 VAL A N 7
ATOM 8431 C CA . VAL A 1 47 ? 6.713 -3.792 2.603 1.00 0.38 47 VAL A CA 7
ATOM 8432 C C . VAL A 1 47 ? 5.328 -4.389 2.395 1.00 0.42 47 VAL A C 7
ATOM 8433 O O . VAL A 1 47 ? 4.343 -3.871 2.908 1.00 0.50 47 VAL A O 7
ATOM 8446 N N . CYS A 1 48 ? 5.272 -5.507 1.681 1.00 0.44 48 CYS A N 7
ATOM 8447 C CA . CYS A 1 48 ? 4.018 -6.207 1.463 1.00 0.56 48 CYS A CA 7
ATOM 8448 C C . CYS A 1 48 ? 3.526 -6.811 2.775 1.00 0.59 48 CYS A C 7
ATOM 8449 O O . CYS A 1 48 ? 2.355 -6.678 3.130 1.00 0.68 48 CYS A O 7
ATOM 8456 N N . SER A 1 49 ? 4.435 -7.443 3.512 1.00 0.59 49 SER A N 7
ATOM 8457 C CA . SER A 1 49 ? 4.095 -8.048 4.793 1.00 0.73 49 SER A CA 7
ATOM 8458 C C . SER A 1 49 ? 3.585 -6.996 5.780 1.00 0.73 49 SER A C 7
ATOM 8459 O O . SER A 1 49 ? 2.672 -7.256 6.562 1.00 0.96 49 SER A O 7
ATOM 8467 N N . CYS A 1 50 ? 4.167 -5.806 5.735 1.00 0.57 50 CYS A N 7
ATOM 8468 C CA . CYS A 1 50 ? 3.719 -4.714 6.585 1.00 0.60 50 CYS A CA 7
ATOM 8469 C C . CYS A 1 50 ? 2.417 -4.117 6.061 1.00 0.55 50 CYS A C 7
ATOM 8470 O O . CYS A 1 50 ? 1.477 -3.901 6.829 1.00 0.59 50 CYS A O 7
ATOM 8477 N N . LEU A 1 51 ? 2.339 -3.876 4.750 1.00 0.51 51 LEU A N 7
ATOM 8478 C CA . LEU A 1 51 ? 1.158 -3.231 4.190 1.00 0.55 51 LEU A CA 7
ATOM 8479 C C . LEU A 1 51 ? -0.077 -4.121 4.342 1.00 0.63 51 LEU A C 7
ATOM 8480 O O . LEU A 1 51 ? -1.188 -3.618 4.502 1.00 0.63 51 LEU A O 7
ATOM 8496 N N . LYS A 1 52 ? 0.116 -5.442 4.314 1.00 0.80 52 LYS A N 7
ATOM 8497 C CA . LYS A 1 52 ? -1.005 -6.367 4.441 1.00 0.99 52 LYS A CA 7
ATOM 8498 C C . LYS A 1 52 ? -1.506 -6.409 5.883 1.00 0.92 52 LYS A C 7
ATOM 8499 O O . LYS A 1 52 ? -2.663 -6.742 6.137 1.00 1.02 52 LYS A O 7
ATOM 8518 N N . ALA A 1 53 ? -0.636 -6.057 6.828 1.00 0.88 53 ALA A N 7
ATOM 8519 C CA . ALA A 1 53 ? -1.058 -5.930 8.215 1.00 0.95 53 ALA A CA 7
ATOM 8520 C C . ALA A 1 53 ? -1.769 -4.615 8.412 1.00 0.91 53 ALA A C 7
ATOM 8521 O O . ALA A 1 53 ? -2.663 -4.515 9.236 1.00 1.10 53 ALA A O 7
ATOM 8528 N N . ALA A 1 54 ? -1.359 -3.607 7.657 1.00 0.79 54 ALA A N 7
ATOM 8529 C CA . ALA A 1 54 ? -2.027 -2.318 7.684 1.00 0.87 54 ALA A CA 7
ATOM 8530 C C . ALA A 1 54 ? -3.419 -2.445 7.082 1.00 0.94 54 ALA A C 7
ATOM 8531 O O . ALA A 1 54 ? -4.393 -1.934 7.629 1.00 1.16 54 ALA A O 7
ATOM 8538 N N . ALA A 1 55 ? -3.504 -3.166 5.966 1.00 0.88 55 ALA A N 7
ATOM 8539 C CA . ALA A 1 55 ? -4.777 -3.436 5.310 1.00 0.97 55 ALA A CA 7
ATOM 8540 C C . ALA A 1 55 ? -5.586 -4.470 6.092 1.00 0.96 55 ALA A C 7
ATOM 8541 O O . ALA A 1 55 ? -6.756 -4.708 5.802 1.00 1.07 55 ALA A O 7
ATOM 8548 N N . GLY A 1 56 ? -4.943 -5.091 7.073 1.00 0.96 56 GLY A N 7
ATOM 8549 C CA . GLY A 1 56 ? -5.625 -6.035 7.935 1.00 1.05 56 GLY A CA 7
ATOM 8550 C C . GLY A 1 56 ? -5.888 -5.447 9.305 1.00 0.99 56 GLY A C 7
ATOM 8551 O O . GLY A 1 56 ? -6.637 -6.011 10.103 1.00 1.08 56 GLY A O 7
ATOM 8555 N N . ALA A 1 57 ? -5.269 -4.302 9.576 1.00 0.98 57 ALA A N 7
ATOM 8556 C CA . ALA A 1 57 ? -5.437 -3.615 10.847 1.00 1.11 57 ALA A CA 7
ATOM 8557 C C . ALA A 1 57 ? -6.553 -2.584 10.737 1.00 1.10 57 ALA A C 7
ATOM 8558 O O . ALA A 1 57 ? -6.878 -1.890 11.701 1.00 1.53 57 ALA A O 7
ATOM 8565 N N . VAL A 1 58 ? -7.114 -2.485 9.537 1.00 0.89 58 VAL A N 7
ATOM 8566 C CA . VAL A 1 58 ? -8.089 -1.456 9.205 1.00 1.10 58 VAL A CA 7
ATOM 8567 C C . VAL A 1 58 ? -9.356 -1.544 10.055 1.00 1.08 58 VAL A C 7
ATOM 8568 O O . VAL A 1 58 ? -9.926 -2.620 10.251 1.00 1.78 58 VAL A O 7
ATOM 8581 N N . ARG A 1 59 ? -9.775 -0.393 10.561 1.00 0.92 59 ARG A N 7
ATOM 8582 C CA . ARG A 1 59 ? -10.997 -0.276 11.330 1.00 1.16 59 ARG A CA 7
ATOM 8583 C C . ARG A 1 59 ? -11.884 0.813 10.727 1.00 1.18 59 ARG A C 7
ATOM 8584 O O . ARG A 1 59 ? -11.647 2.006 10.931 1.00 1.83 59 ARG A O 7
ATOM 8605 N N . GLY A 1 60 ? -12.876 0.398 9.946 1.00 1.26 60 GLY A N 7
ATOM 8606 C CA . GLY A 1 60 ? -13.764 1.348 9.297 1.00 1.50 60 GLY A CA 7
ATOM 8607 C C . GLY A 1 60 ? -13.180 1.861 7.999 1.00 1.68 60 GLY A C 7
ATOM 8608 O O . GLY A 1 60 ? -13.631 2.871 7.460 1.00 2.01 60 GLY A O 7
ATOM 8612 N N . ILE A 1 61 ? -12.181 1.154 7.498 1.00 1.67 61 ILE A N 7
ATOM 8613 C CA . ILE A 1 61 ? -11.455 1.572 6.311 1.00 1.93 61 ILE A CA 7
ATOM 8614 C C . ILE A 1 61 ? -12.105 1.032 5.047 1.00 1.67 61 ILE A C 7
ATOM 8615 O O . ILE A 1 61 ? -12.887 1.720 4.391 1.00 2.21 61 ILE A O 7
ATOM 8631 N N . ASN A 1 62 ? -11.772 -0.217 4.779 1.00 1.52 62 ASN A N 7
ATOM 8632 C CA . ASN A 1 62 ? -12.158 -0.977 3.591 1.00 1.54 62 ASN A CA 7
ATOM 8633 C C . ASN A 1 62 ? -11.023 -0.978 2.586 1.00 1.47 62 ASN A C 7
ATOM 8634 O O . ASN A 1 62 ? -10.751 0.022 1.919 1.00 1.53 62 ASN A O 7
ATOM 8645 N N . PRO A 1 63 ? -10.346 -2.125 2.465 1.00 1.67 63 PRO A N 7
ATOM 8646 C CA . PRO A 1 63 ? -9.175 -2.259 1.613 1.00 1.87 63 PRO A CA 7
ATOM 8647 C C . PRO A 1 63 ? -9.544 -2.220 0.141 1.00 1.64 63 PRO A C 7
ATOM 8648 O O . PRO A 1 63 ? -8.676 -2.170 -0.724 1.00 1.59 63 PRO A O 7
ATOM 8659 N N . ASN A 1 64 ? -10.840 -2.260 -0.125 1.00 1.59 64 ASN A N 7
ATOM 8660 C CA . ASN A 1 64 ? -11.364 -1.979 -1.457 1.00 1.51 64 ASN A CA 7
ATOM 8661 C C . ASN A 1 64 ? -10.830 -0.635 -1.944 1.00 1.16 64 ASN A C 7
ATOM 8662 O O . ASN A 1 64 ? -10.468 -0.482 -3.106 1.00 1.11 64 ASN A O 7
ATOM 8673 N N . ASN A 1 65 ? -10.752 0.325 -1.028 1.00 0.99 65 ASN A N 7
ATOM 8674 C CA . ASN A 1 65 ? -10.256 1.655 -1.351 1.00 0.74 65 ASN A CA 7
ATOM 8675 C C . ASN A 1 65 ? -8.737 1.640 -1.446 1.00 0.69 65 ASN A C 7
ATOM 8676 O O . ASN A 1 65 ? -8.141 2.394 -2.208 1.00 0.60 65 ASN A O 7
ATOM 8687 N N . ALA A 1 66 ? -8.119 0.756 -0.675 1.00 0.93 66 ALA A N 7
ATOM 8688 C CA . ALA A 1 66 ? -6.669 0.623 -0.670 1.00 1.07 66 ALA A CA 7
ATOM 8689 C C . ALA A 1 66 ? -6.189 -0.070 -1.937 1.00 1.02 66 ALA A C 7
ATOM 8690 O O . ALA A 1 66 ? -5.072 0.153 -2.391 1.00 1.05 66 ALA A O 7
ATOM 8697 N N . GLU A 1 67 ? -7.043 -0.912 -2.502 1.00 1.07 67 GLU A N 7
ATOM 8698 C CA . GLU A 1 67 ? -6.739 -1.592 -3.753 1.00 1.12 67 GLU A CA 7
ATOM 8699 C C . GLU A 1 67 ? -7.158 -0.715 -4.933 1.00 0.94 67 GLU A C 7
ATOM 8700 O O . GLU A 1 67 ? -6.661 -0.868 -6.050 1.00 1.00 67 GLU A O 7
ATOM 8712 N N . ALA A 1 68 ? -8.065 0.217 -4.664 1.00 0.86 68 ALA A N 7
ATOM 8713 C CA . ALA A 1 68 ? -8.446 1.232 -5.638 1.00 0.92 68 ALA A CA 7
ATOM 8714 C C . ALA A 1 68 ? -7.373 2.312 -5.705 1.00 0.89 68 ALA A C 7
ATOM 8715 O O . ALA A 1 68 ? -7.214 3.000 -6.715 1.00 1.14 68 ALA A O 7
ATOM 8722 N N . LEU A 1 69 ? -6.635 2.432 -4.609 1.00 0.79 69 LEU A N 7
ATOM 8723 C CA . LEU A 1 69 ? -5.567 3.414 -4.463 1.00 1.01 69 LEU A CA 7
ATOM 8724 C C . LEU A 1 69 ? -4.518 3.318 -5.587 1.00 1.08 69 LEU A C 7
ATOM 8725 O O . LEU A 1 69 ? -4.204 4.331 -6.215 1.00 1.37 69 LEU A O 7
ATOM 8741 N N . PRO A 1 70 ? -3.958 2.113 -5.871 1.00 0.88 70 PRO A N 7
ATOM 8742 C CA . PRO A 1 70 ? -2.988 1.933 -6.960 1.00 0.91 70 PRO A CA 7
ATOM 8743 C C . PRO A 1 70 ? -3.525 2.419 -8.305 1.00 1.02 70 PRO A C 7
ATOM 8744 O O . PRO A 1 70 ? -2.759 2.836 -9.175 1.00 1.20 70 PRO A O 7
ATOM 8755 N N . GLY A 1 71 ? -4.840 2.367 -8.463 1.00 1.06 71 GLY A N 7
ATOM 8756 C CA . GLY A 1 71 ? -5.459 2.826 -9.687 1.00 1.36 71 GLY A CA 7
ATOM 8757 C C . GLY A 1 71 ? -5.482 4.339 -9.778 1.00 1.09 71 GLY A C 7
ATOM 8758 O O . GLY A 1 71 ? -5.204 4.907 -10.832 1.00 1.18 71 GLY A O 7
ATOM 8762 N N . LYS A 1 72 ? -5.790 4.986 -8.660 1.00 0.90 72 LYS A N 7
ATOM 8763 C CA . LYS A 1 72 ? -5.886 6.439 -8.614 1.00 0.78 72 LYS A CA 7
ATOM 8764 C C . LYS A 1 72 ? -4.524 7.088 -8.824 1.00 0.73 72 LYS A C 7
ATOM 8765 O O . LYS A 1 72 ? -4.406 8.089 -9.530 1.00 0.99 72 LYS A O 7
ATOM 8784 N N . CYS A 1 73 ? -3.496 6.503 -8.223 1.00 0.63 73 CYS A N 7
ATOM 8785 C CA . CYS A 1 73 ? -2.149 7.056 -8.304 1.00 0.63 73 CYS A CA 7
ATOM 8786 C C . CYS A 1 73 ? -1.423 6.548 -9.551 1.00 0.62 73 CYS A C 7
ATOM 8787 O O . CYS A 1 73 ? -0.232 6.802 -9.737 1.00 0.77 73 CYS A O 7
ATOM 8794 N N . GLY A 1 74 ? -2.161 5.829 -10.397 1.00 0.61 74 GLY A N 7
ATOM 8795 C CA . GLY A 1 74 ? -1.656 5.418 -11.696 1.00 0.67 74 GLY A CA 7
ATOM 8796 C C . GLY A 1 74 ? -0.449 4.512 -11.616 1.00 0.66 74 GLY A C 7
ATOM 8797 O O . GLY A 1 74 ? 0.552 4.742 -12.293 1.00 0.96 74 GLY A O 7
ATOM 8801 N N . VAL A 1 75 ? -0.536 3.479 -10.795 1.00 0.55 75 VAL A N 7
ATOM 8802 C CA . VAL A 1 75 ? 0.550 2.522 -10.679 1.00 0.61 75 VAL A CA 7
ATOM 8803 C C . VAL A 1 75 ? 0.070 1.099 -10.963 1.00 0.80 75 VAL A C 7
ATOM 8804 O O . VAL A 1 75 ? 0.106 0.653 -12.112 1.00 1.70 75 VAL A O 7
ATOM 8817 N N . ASN A 1 76 ? -0.394 0.412 -9.916 1.00 0.78 76 ASN A N 7
ATOM 8818 C CA . ASN A 1 76 ? -0.904 -0.963 -10.006 1.00 0.90 76 ASN A CA 7
ATOM 8819 C C . ASN A 1 76 ? 0.223 -1.956 -10.313 1.00 0.81 76 ASN A C 7
ATOM 8820 O O . ASN A 1 76 ? 1.070 -1.723 -11.176 1.00 0.99 76 ASN A O 7
ATOM 8831 N N . ILE A 1 77 ? 0.226 -3.063 -9.579 1.00 0.78 77 ILE A N 7
ATOM 8832 C CA . ILE A 1 77 ? 1.264 -4.085 -9.695 1.00 0.91 77 ILE A CA 7
ATOM 8833 C C . ILE A 1 77 ? 0.631 -5.477 -9.756 1.00 0.85 77 ILE A C 7
ATOM 8834 O O . ILE A 1 77 ? -0.579 -5.614 -9.547 1.00 0.82 77 ILE A O 7
ATOM 8850 N N . PRO A 1 78 ? 1.425 -6.526 -10.074 1.00 0.96 78 PRO A N 7
ATOM 8851 C CA . PRO A 1 78 ? 0.939 -7.914 -10.107 1.00 1.03 78 PRO A CA 7
ATOM 8852 C C . PRO A 1 78 ? 0.194 -8.311 -8.835 1.00 0.91 78 PRO A C 7
ATOM 8853 O O . PRO A 1 78 ? -0.957 -8.744 -8.898 1.00 1.28 78 PRO A O 7
ATOM 8864 N N . TYR A 1 79 ? 0.838 -8.159 -7.682 1.00 0.89 79 TYR A N 7
ATOM 8865 C CA . TYR A 1 79 ? 0.176 -8.441 -6.415 1.00 0.80 79 TYR A CA 7
ATOM 8866 C C . TYR A 1 79 ? -0.787 -7.312 -6.079 1.00 0.85 79 TYR A C 7
ATOM 8867 O O . TYR A 1 79 ? -0.722 -6.235 -6.668 1.00 1.07 79 TYR A O 7
ATOM 8885 N N . LYS A 1 80 ? -1.681 -7.549 -5.135 1.00 0.87 80 LYS A N 7
ATOM 8886 C CA . LYS A 1 80 ? -2.682 -6.557 -4.787 1.00 1.11 80 LYS A CA 7
ATOM 8887 C C . LYS A 1 80 ? -2.679 -6.276 -3.298 1.00 1.06 80 LYS A C 7
ATOM 8888 O O . LYS A 1 80 ? -1.886 -6.848 -2.553 1.00 1.49 80 LYS A O 7
ATOM 8907 N N . ILE A 1 81 ? -3.573 -5.393 -2.875 1.00 1.13 81 ILE A N 7
ATOM 8908 C CA . ILE A 1 81 ? -3.683 -5.020 -1.476 1.00 1.19 81 ILE A CA 7
ATOM 8909 C C . ILE A 1 81 ? -4.526 -6.048 -0.732 1.00 1.22 81 ILE A C 7
ATOM 8910 O O . ILE A 1 81 ? -4.505 -6.123 0.498 1.00 1.37 81 ILE A O 7
ATOM 8926 N N . SER A 1 82 ? -5.268 -6.843 -1.496 1.00 1.31 82 SER A N 7
ATOM 8927 C CA . SER A 1 82 ? -6.039 -7.938 -0.928 1.00 1.50 82 SER A CA 7
ATOM 8928 C C . SER A 1 82 ? -5.101 -8.899 -0.202 1.00 1.47 82 SER A C 7
ATOM 8929 O O . SER A 1 82 ? -4.083 -9.327 -0.755 1.00 1.81 82 SER A O 7
ATOM 8937 N N . THR A 1 83 ? -5.456 -9.240 1.028 1.00 1.47 83 THR A N 7
ATOM 8938 C CA . THR A 1 83 ? -4.591 -10.014 1.909 1.00 1.50 83 THR A CA 7
ATOM 8939 C C . THR A 1 83 ? -4.561 -11.503 1.549 1.00 1.59 83 THR A C 7
ATOM 8940 O O . THR A 1 83 ? -4.448 -12.366 2.423 1.00 1.72 83 THR A O 7
ATOM 8951 N N . SER A 1 84 ? -4.637 -11.798 0.260 1.00 1.68 84 SER A N 7
ATOM 8952 C CA . SER A 1 84 ? -4.604 -13.169 -0.219 1.00 1.82 84 SER A CA 7
ATOM 8953 C C . SER A 1 84 ? -3.259 -13.494 -0.872 1.00 1.55 84 SER A C 7
ATOM 8954 O O . SER A 1 84 ? -2.945 -14.658 -1.122 1.00 1.77 84 SER A O 7
ATOM 8962 N N . THR A 1 85 ? -2.466 -12.466 -1.141 1.00 1.28 85 THR A N 7
ATOM 8963 C CA . THR A 1 85 ? -1.178 -12.654 -1.793 1.00 1.11 85 THR A CA 7
ATOM 8964 C C . THR A 1 85 ? -0.107 -13.034 -0.764 1.00 0.96 85 THR A C 7
ATOM 8965 O O . THR A 1 85 ? -0.161 -12.614 0.396 1.00 1.52 85 THR A O 7
ATOM 8976 N N . ASN A 1 86 ? 0.842 -13.862 -1.183 1.00 1.23 86 ASN A N 7
ATOM 8977 C CA . ASN A 1 86 ? 1.914 -14.303 -0.302 1.00 1.36 86 ASN A CA 7
ATOM 8978 C C . ASN A 1 86 ? 3.154 -13.444 -0.509 1.00 1.10 86 ASN A C 7
ATOM 8979 O O . ASN A 1 86 ? 3.930 -13.661 -1.443 1.00 1.53 86 ASN A O 7
ATOM 8990 N N . CYS A 1 87 ? 3.329 -12.476 0.376 1.00 0.87 87 CYS A N 7
ATOM 8991 C CA . CYS A 1 87 ? 4.395 -11.483 0.261 1.00 0.72 87 CYS A CA 7
ATOM 8992 C C . CYS A 1 87 ? 5.781 -12.102 0.411 1.00 0.83 87 CYS A C 7
ATOM 8993 O O . CYS A 1 87 ? 6.775 -11.530 -0.033 1.00 1.10 87 CYS A O 7
ATOM 9000 N N . ASN A 1 88 ? 5.848 -13.278 1.010 1.00 0.91 88 ASN A N 7
ATOM 9001 C CA . ASN A 1 88 ? 7.128 -13.924 1.264 1.00 1.09 88 ASN A CA 7
ATOM 9002 C C . ASN A 1 88 ? 7.603 -14.678 0.029 1.00 1.10 88 ASN A C 7
ATOM 9003 O O . ASN A 1 88 ? 8.586 -15.416 0.075 1.00 1.24 88 ASN A O 7
ATOM 9014 N N . SER A 1 89 ? 6.901 -14.487 -1.080 1.00 1.12 89 SER A N 7
ATOM 9015 C CA . SER A 1 89 ? 7.241 -15.144 -2.323 1.00 1.29 89 SER A CA 7
ATOM 9016 C C . SER A 1 89 ? 6.862 -14.254 -3.496 1.00 1.42 89 SER A C 7
ATOM 9017 O O . SER A 1 89 ? 6.738 -14.718 -4.629 1.00 2.21 89 SER A O 7
ATOM 9025 N N . ILE A 1 90 ? 6.678 -12.970 -3.220 1.00 1.14 90 ILE A N 7
ATOM 9026 C CA . ILE A 1 90 ? 6.374 -12.023 -4.275 1.00 1.35 90 ILE A CA 7
ATOM 9027 C C . ILE A 1 90 ? 7.654 -11.556 -4.944 1.00 1.76 90 ILE A C 7
ATOM 9028 O O . ILE A 1 90 ? 8.759 -11.821 -4.458 1.00 2.17 90 ILE A O 7
ATOM 9044 N N . ASN A 1 91 ? 7.481 -10.868 -6.050 1.00 2.27 91 ASN A N 7
ATOM 9045 C CA . ASN A 1 91 ? 8.585 -10.294 -6.815 1.00 2.91 91 ASN A CA 7
ATOM 9046 C C . ASN A 1 91 ? 8.025 -9.576 -8.033 1.00 3.60 91 ASN A C 7
ATOM 9047 O O . ASN A 1 91 ? 7.896 -10.218 -9.097 1.00 4.24 91 ASN A O 7
ATOM 9059 N N . MET A 1 1 ? 13.419 0.251 4.009 1.00 1.70 1 MET A N 8
ATOM 9060 C CA . MET A 1 1 ? 12.143 -0.363 4.434 1.00 1.61 1 MET A CA 8
ATOM 9061 C C . MET A 1 1 ? 12.025 -0.428 5.936 1.00 0.88 1 MET A C 8
ATOM 9062 O O . MET A 1 1 ? 12.979 -0.710 6.657 1.00 1.16 1 MET A O 8
ATOM 9078 N N . THR A 1 2 ? 10.829 -0.125 6.368 1.00 0.65 2 THR A N 8
ATOM 9079 C CA . THR A 1 2 ? 10.383 -0.339 7.713 1.00 1.13 2 THR A CA 8
ATOM 9080 C C . THR A 1 2 ? 8.875 -0.391 7.648 1.00 1.10 2 THR A C 8
ATOM 9081 O O . THR A 1 2 ? 8.297 0.069 6.661 1.00 1.86 2 THR A O 8
ATOM 9092 N N . CYS A 1 3 ? 8.223 -0.941 8.650 1.00 0.81 3 CYS A N 8
ATOM 9093 C CA . CYS A 1 3 ? 6.771 -1.011 8.629 1.00 0.69 3 CYS A CA 8
ATOM 9094 C C . CYS A 1 3 ? 6.188 0.392 8.833 1.00 0.65 3 CYS A C 8
ATOM 9095 O O . CYS A 1 3 ? 4.982 0.570 9.000 1.00 0.79 3 CYS A O 8
ATOM 9102 N N . GLY A 1 4 ? 7.075 1.385 8.788 1.00 0.57 4 GLY A N 8
ATOM 9103 C CA . GLY A 1 4 ? 6.671 2.773 8.802 1.00 0.56 4 GLY A CA 8
ATOM 9104 C C . GLY A 1 4 ? 6.811 3.377 7.421 1.00 0.51 4 GLY A C 8
ATOM 9105 O O . GLY A 1 4 ? 6.238 4.423 7.119 1.00 0.53 4 GLY A O 8
ATOM 9109 N N . GLN A 1 5 ? 7.573 2.690 6.575 1.00 0.52 5 GLN A N 8
ATOM 9110 C CA . GLN A 1 5 ? 7.719 3.077 5.180 1.00 0.51 5 GLN A CA 8
ATOM 9111 C C . GLN A 1 5 ? 6.414 2.790 4.456 1.00 0.46 5 GLN A C 8
ATOM 9112 O O . GLN A 1 5 ? 5.909 3.618 3.700 1.00 0.52 5 GLN A O 8
ATOM 9126 N N . VAL A 1 6 ? 5.864 1.610 4.715 1.00 0.43 6 VAL A N 8
ATOM 9127 C CA . VAL A 1 6 ? 4.557 1.243 4.181 1.00 0.44 6 VAL A CA 8
ATOM 9128 C C . VAL A 1 6 ? 3.474 2.137 4.776 1.00 0.44 6 VAL A C 8
ATOM 9129 O O . VAL A 1 6 ? 2.474 2.442 4.127 1.00 0.49 6 VAL A O 8
ATOM 9142 N N . GLN A 1 7 ? 3.682 2.566 6.016 1.00 0.47 7 GLN A N 8
ATOM 9143 C CA . GLN A 1 7 ? 2.786 3.534 6.628 1.00 0.54 7 GLN A CA 8
ATOM 9144 C C . GLN A 1 7 ? 2.768 4.813 5.810 1.00 0.58 7 GLN A C 8
ATOM 9145 O O . GLN A 1 7 ? 1.719 5.381 5.568 1.00 0.70 7 GLN A O 8
ATOM 9159 N N . GLY A 1 8 ? 3.924 5.243 5.340 1.00 0.60 8 GLY A N 8
ATOM 9160 C CA . GLY A 1 8 ? 3.971 6.435 4.515 1.00 0.70 8 GLY A CA 8
ATOM 9161 C C . GLY A 1 8 ? 3.230 6.262 3.200 1.00 0.66 8 GLY A C 8
ATOM 9162 O O . GLY A 1 8 ? 3.023 7.225 2.468 1.00 0.82 8 GLY A O 8
ATOM 9166 N N . ASN A 1 9 ? 2.844 5.027 2.903 1.00 0.58 9 ASN A N 8
ATOM 9167 C CA . ASN A 1 9 ? 1.963 4.733 1.780 1.00 0.63 9 ASN A CA 8
ATOM 9168 C C . ASN A 1 9 ? 0.508 4.808 2.238 1.00 0.62 9 ASN A C 8
ATOM 9169 O O . ASN A 1 9 ? -0.247 5.700 1.845 1.00 0.78 9 ASN A O 8
ATOM 9180 N N . LEU A 1 10 ? 0.146 3.895 3.128 1.00 0.56 10 LEU A N 8
ATOM 9181 C CA . LEU A 1 10 ? -1.250 3.648 3.456 1.00 0.66 10 LEU A CA 8
ATOM 9182 C C . LEU A 1 10 ? -1.776 4.547 4.575 1.00 0.65 10 LEU A C 8
ATOM 9183 O O . LEU A 1 10 ? -2.984 4.664 4.753 1.00 0.72 10 LEU A O 8
ATOM 9199 N N . ALA A 1 11 ? -0.889 5.201 5.313 1.00 0.62 11 ALA A N 8
ATOM 9200 C CA . ALA A 1 11 ? -1.318 6.047 6.428 1.00 0.69 11 ALA A CA 8
ATOM 9201 C C . ALA A 1 11 ? -1.848 7.388 5.931 1.00 0.63 11 ALA A C 8
ATOM 9202 O O . ALA A 1 11 ? -2.541 8.098 6.658 1.00 0.72 11 ALA A O 8
ATOM 9209 N N . GLN A 1 12 ? -1.528 7.732 4.691 1.00 0.56 12 GLN A N 8
ATOM 9210 C CA . GLN A 1 12 ? -2.014 8.979 4.114 1.00 0.53 12 GLN A CA 8
ATOM 9211 C C . GLN A 1 12 ? -3.395 8.774 3.526 1.00 0.52 12 GLN A C 8
ATOM 9212 O O . GLN A 1 12 ? -4.283 9.611 3.682 1.00 0.60 12 GLN A O 8
ATOM 9226 N N . CYS A 1 13 ? -3.576 7.648 2.863 1.00 0.52 13 CYS A N 8
ATOM 9227 C CA . CYS A 1 13 ? -4.845 7.337 2.241 1.00 0.56 13 CYS A CA 8
ATOM 9228 C C . CYS A 1 13 ? -5.763 6.586 3.176 1.00 0.53 13 CYS A C 8
ATOM 9229 O O . CYS A 1 13 ? -6.906 6.335 2.825 1.00 0.56 13 CYS A O 8
ATOM 9236 N N . ILE A 1 14 ? -5.275 6.258 4.371 1.00 0.58 14 ILE A N 8
ATOM 9237 C CA . ILE A 1 14 ? -6.077 5.570 5.369 1.00 0.67 14 ILE A CA 8
ATOM 9238 C C . ILE A 1 14 ? -7.372 6.340 5.662 1.00 0.67 14 ILE A C 8
ATOM 9239 O O . ILE A 1 14 ? -8.358 5.761 6.103 1.00 0.77 14 ILE A O 8
ATOM 9255 N N . GLY A 1 15 ? -7.358 7.650 5.408 1.00 0.66 15 GLY A N 8
ATOM 9256 C CA . GLY A 1 15 ? -8.575 8.441 5.523 1.00 0.76 15 GLY A CA 8
ATOM 9257 C C . GLY A 1 15 ? -9.636 8.003 4.536 1.00 0.86 15 GLY A C 8
ATOM 9258 O O . GLY A 1 15 ? -10.707 7.544 4.923 1.00 1.45 15 GLY A O 8
ATOM 9262 N N . PHE A 1 16 ? -9.332 8.173 3.257 1.00 0.61 16 PHE A N 8
ATOM 9263 C CA . PHE A 1 16 ? -10.178 7.690 2.170 1.00 0.60 16 PHE A CA 8
ATOM 9264 C C . PHE A 1 16 ? -10.431 6.190 2.319 1.00 0.60 16 PHE A C 8
ATOM 9265 O O . PHE A 1 16 ? -11.525 5.697 2.064 1.00 0.69 16 PHE A O 8
ATOM 9282 N N . LEU A 1 17 ? -9.391 5.498 2.736 1.00 0.56 17 LEU A N 8
ATOM 9283 C CA . LEU A 1 17 ? -9.422 4.073 3.016 1.00 0.67 17 LEU A CA 8
ATOM 9284 C C . LEU A 1 17 ? -10.508 3.729 4.040 1.00 0.79 17 LEU A C 8
ATOM 9285 O O . LEU A 1 17 ? -11.223 2.739 3.895 1.00 0.87 17 LEU A O 8
ATOM 9301 N N . GLN A 1 18 ? -10.624 4.556 5.065 1.00 0.87 18 GLN A N 8
ATOM 9302 C CA . GLN A 1 18 ? -11.583 4.335 6.130 1.00 1.07 18 GLN A CA 8
ATOM 9303 C C . GLN A 1 18 ? -12.934 4.983 5.827 1.00 1.09 18 GLN A C 8
ATOM 9304 O O . GLN A 1 18 ? -13.952 4.300 5.728 1.00 1.20 18 GLN A O 8
ATOM 9318 N N . LYS A 1 19 ? -12.937 6.303 5.679 1.00 1.06 19 LYS A N 8
ATOM 9319 C CA . LYS A 1 19 ? -14.176 7.059 5.643 1.00 1.21 19 LYS A CA 8
ATOM 9320 C C . LYS A 1 19 ? -14.663 7.282 4.214 1.00 1.34 19 LYS A C 8
ATOM 9321 O O . LYS A 1 19 ? -15.846 7.548 3.986 1.00 2.08 19 LYS A O 8
ATOM 9340 N N . GLY A 1 20 ? -13.754 7.174 3.258 1.00 1.18 20 GLY A N 8
ATOM 9341 C CA . GLY A 1 20 ? -14.110 7.400 1.871 1.00 1.47 20 GLY A CA 8
ATOM 9342 C C . GLY A 1 20 ? -14.133 8.872 1.511 1.00 1.29 20 GLY A C 8
ATOM 9343 O O . GLY A 1 20 ? -15.148 9.548 1.687 1.00 1.99 20 GLY A O 8
ATOM 9347 N N . GLY A 1 21 ? -13.011 9.374 1.012 1.00 1.10 21 GLY A N 8
ATOM 9348 C CA . GLY A 1 21 ? -12.931 10.761 0.599 1.00 1.37 21 GLY A CA 8
ATOM 9349 C C . GLY A 1 21 ? -12.219 10.916 -0.720 1.00 1.26 21 GLY A C 8
ATOM 9350 O O . GLY A 1 21 ? -12.709 10.468 -1.759 1.00 1.79 21 GLY A O 8
ATOM 9354 N N . VAL A 1 22 ? -11.050 11.529 -0.679 1.00 1.14 22 VAL A N 8
ATOM 9355 C CA . VAL A 1 22 ? -10.278 11.771 -1.883 1.00 1.00 22 VAL A CA 8
ATOM 9356 C C . VAL A 1 22 ? -8.840 11.300 -1.704 1.00 0.82 22 VAL A C 8
ATOM 9357 O O . VAL A 1 22 ? -8.352 11.182 -0.577 1.00 0.87 22 VAL A O 8
ATOM 9370 N N . VAL A 1 23 ? -8.170 11.028 -2.811 1.00 0.71 23 VAL A N 8
ATOM 9371 C CA . VAL A 1 23 ? -6.796 10.559 -2.775 1.00 0.58 23 VAL A CA 8
ATOM 9372 C C . VAL A 1 23 ? -5.850 11.655 -3.249 1.00 0.54 23 VAL A C 8
ATOM 9373 O O . VAL A 1 23 ? -5.900 12.077 -4.404 1.00 0.58 23 VAL A O 8
ATOM 9386 N N . PRO A 1 24 ? -4.995 12.146 -2.349 1.00 0.54 24 PRO A N 8
ATOM 9387 C CA . PRO A 1 24 ? -4.054 13.217 -2.642 1.00 0.58 24 PRO A CA 8
ATOM 9388 C C . PRO A 1 24 ? -2.772 12.701 -3.295 1.00 0.55 24 PRO A C 8
ATOM 9389 O O . PRO A 1 24 ? -2.365 11.557 -3.070 1.00 0.47 24 PRO A O 8
ATOM 9400 N N . PRO A 1 25 ? -2.100 13.545 -4.101 1.00 0.65 25 PRO A N 8
ATOM 9401 C CA . PRO A 1 25 ? -0.824 13.190 -4.733 1.00 0.67 25 PRO A CA 8
ATOM 9402 C C . PRO A 1 25 ? 0.265 12.911 -3.700 1.00 0.66 25 PRO A C 8
ATOM 9403 O O . PRO A 1 25 ? 1.312 12.347 -4.017 1.00 0.71 25 PRO A O 8
ATOM 9414 N N . SER A 1 26 ? -0.013 13.284 -2.463 1.00 0.68 26 SER A N 8
ATOM 9415 C CA . SER A 1 26 ? 0.894 13.059 -1.352 1.00 0.73 26 SER A CA 8
ATOM 9416 C C . SER A 1 26 ? 0.916 11.578 -1.043 1.00 0.65 26 SER A C 8
ATOM 9417 O O . SER A 1 26 ? 1.961 10.929 -1.100 1.00 0.68 26 SER A O 8
ATOM 9425 N N . CYS A 1 27 ? -0.267 11.060 -0.746 1.00 0.58 27 CYS A N 8
ATOM 9426 C CA . CYS A 1 27 ? -0.474 9.635 -0.583 1.00 0.55 27 CYS A CA 8
ATOM 9427 C C . CYS A 1 27 ? 0.026 8.895 -1.814 1.00 0.47 27 CYS A C 8
ATOM 9428 O O . CYS A 1 27 ? 0.714 7.884 -1.708 1.00 0.48 27 CYS A O 8
ATOM 9435 N N . CYS A 1 28 ? -0.302 9.430 -2.989 1.00 0.42 28 CYS A N 8
ATOM 9436 C CA . CYS A 1 28 ? 0.113 8.820 -4.242 1.00 0.40 28 CYS A CA 8
ATOM 9437 C C . CYS A 1 28 ? 1.627 8.765 -4.376 1.00 0.45 28 CYS A C 8
ATOM 9438 O O . CYS A 1 28 ? 2.166 7.905 -5.077 1.00 0.50 28 CYS A O 8
ATOM 9445 N N . THR A 1 29 ? 2.314 9.673 -3.706 1.00 0.51 29 THR A N 8
ATOM 9446 C CA . THR A 1 29 ? 3.759 9.645 -3.689 1.00 0.58 29 THR A CA 8
ATOM 9447 C C . THR A 1 29 ? 4.243 8.581 -2.704 1.00 0.54 29 THR A C 8
ATOM 9448 O O . THR A 1 29 ? 5.257 7.927 -2.931 1.00 0.56 29 THR A O 8
ATOM 9459 N N . GLY A 1 30 ? 3.492 8.397 -1.620 1.00 0.54 30 GLY A N 8
ATOM 9460 C CA . GLY A 1 30 ? 3.794 7.342 -0.668 1.00 0.57 30 GLY A CA 8
ATOM 9461 C C . GLY A 1 30 ? 3.581 5.963 -1.267 1.00 0.47 30 GLY A C 8
ATOM 9462 O O . GLY A 1 30 ? 4.354 5.037 -1.014 1.00 0.51 30 GLY A O 8
ATOM 9466 N N . VAL A 1 31 ? 2.528 5.826 -2.065 1.00 0.41 31 VAL A N 8
ATOM 9467 C CA . VAL A 1 31 ? 2.289 4.591 -2.797 1.00 0.44 31 VAL A CA 8
ATOM 9468 C C . VAL A 1 31 ? 3.418 4.363 -3.786 1.00 0.39 31 VAL A C 8
ATOM 9469 O O . VAL A 1 31 ? 3.997 3.280 -3.844 1.00 0.40 31 VAL A O 8
ATOM 9482 N N . LYS A 1 32 ? 3.744 5.404 -4.550 1.00 0.40 32 LYS A N 8
ATOM 9483 C CA . LYS A 1 32 ? 4.847 5.337 -5.498 1.00 0.46 32 LYS A CA 8
ATOM 9484 C C . LYS A 1 32 ? 6.156 5.031 -4.768 1.00 0.44 32 LYS A C 8
ATOM 9485 O O . LYS A 1 32 ? 7.040 4.372 -5.312 1.00 0.49 32 LYS A O 8
ATOM 9504 N N . ASN A 1 33 ? 6.265 5.513 -3.533 1.00 0.41 33 ASN A N 8
ATOM 9505 C CA . ASN A 1 33 ? 7.412 5.217 -2.674 1.00 0.44 33 ASN A CA 8
ATOM 9506 C C . ASN A 1 33 ? 7.536 3.717 -2.477 1.00 0.39 33 ASN A C 8
ATOM 9507 O O . ASN A 1 33 ? 8.585 3.130 -2.706 1.00 0.46 33 ASN A O 8
ATOM 9518 N N . ILE A 1 34 ? 6.444 3.103 -2.065 1.00 0.36 34 ILE A N 8
ATOM 9519 C CA . ILE A 1 34 ? 6.397 1.669 -1.849 1.00 0.40 34 ILE A CA 8
ATOM 9520 C C . ILE A 1 34 ? 6.596 0.873 -3.147 1.00 0.48 34 ILE A C 8
ATOM 9521 O O . ILE A 1 34 ? 6.840 -0.335 -3.129 1.00 0.57 34 ILE A O 8
ATOM 9537 N N . LEU A 1 35 ? 6.519 1.555 -4.272 1.00 0.56 35 LEU A N 8
ATOM 9538 C CA . LEU A 1 35 ? 6.896 0.963 -5.552 1.00 0.79 35 LEU A CA 8
ATOM 9539 C C . LEU A 1 35 ? 8.384 1.161 -5.836 1.00 0.93 35 LEU A C 8
ATOM 9540 O O . LEU A 1 35 ? 9.155 0.207 -5.926 1.00 1.31 35 LEU A O 8
ATOM 9556 N N . ASN A 1 36 ? 8.765 2.416 -5.975 1.00 0.89 36 ASN A N 8
ATOM 9557 C CA . ASN A 1 36 ? 10.120 2.797 -6.381 1.00 1.06 36 ASN A CA 8
ATOM 9558 C C . ASN A 1 36 ? 11.131 2.676 -5.240 1.00 1.01 36 ASN A C 8
ATOM 9559 O O . ASN A 1 36 ? 12.201 2.086 -5.405 1.00 1.13 36 ASN A O 8
ATOM 9570 N N . SER A 1 37 ? 10.786 3.233 -4.088 1.00 0.90 37 SER A N 8
ATOM 9571 C CA . SER A 1 37 ? 11.726 3.365 -2.987 1.00 0.98 37 SER A CA 8
ATOM 9572 C C . SER A 1 37 ? 11.864 2.062 -2.208 1.00 0.84 37 SER A C 8
ATOM 9573 O O . SER A 1 37 ? 12.767 1.931 -1.380 1.00 0.94 37 SER A O 8
ATOM 9581 N N . SER A 1 38 ? 10.969 1.108 -2.443 1.00 0.67 38 SER A N 8
ATOM 9582 C CA . SER A 1 38 ? 11.168 -0.229 -1.915 1.00 0.58 38 SER A CA 8
ATOM 9583 C C . SER A 1 38 ? 12.282 -0.880 -2.735 1.00 0.67 38 SER A C 8
ATOM 9584 O O . SER A 1 38 ? 12.042 -1.471 -3.788 1.00 1.22 38 SER A O 8
ATOM 9592 N N . ARG A 1 39 ? 13.508 -0.717 -2.273 1.00 0.87 39 ARG A N 8
ATOM 9593 C CA . ARG A 1 39 ? 14.658 -0.915 -3.137 1.00 1.08 39 ARG A CA 8
ATOM 9594 C C . ARG A 1 39 ? 15.214 -2.330 -3.088 1.00 0.84 39 ARG A C 8
ATOM 9595 O O . ARG A 1 39 ? 15.129 -3.074 -4.063 1.00 1.22 39 ARG A O 8
ATOM 9616 N N . THR A 1 40 ? 15.782 -2.695 -1.958 1.00 0.62 40 THR A N 8
ATOM 9617 C CA . THR A 1 40 ? 16.579 -3.907 -1.869 1.00 0.70 40 THR A CA 8
ATOM 9618 C C . THR A 1 40 ? 15.712 -5.127 -1.600 1.00 0.75 40 THR A C 8
ATOM 9619 O O . THR A 1 40 ? 14.492 -5.024 -1.538 1.00 0.61 40 THR A O 8
ATOM 9630 N N . THR A 1 41 ? 16.344 -6.278 -1.439 1.00 1.03 41 THR A N 8
ATOM 9631 C CA . THR A 1 41 ? 15.624 -7.499 -1.130 1.00 1.16 41 THR A CA 8
ATOM 9632 C C . THR A 1 41 ? 14.987 -7.389 0.246 1.00 1.04 41 THR A C 8
ATOM 9633 O O . THR A 1 41 ? 13.842 -7.764 0.438 1.00 0.97 41 THR A O 8
ATOM 9644 N N . ALA A 1 42 ? 15.733 -6.839 1.197 1.00 1.12 42 ALA A N 8
ATOM 9645 C CA . ALA A 1 42 ? 15.218 -6.639 2.543 1.00 1.18 42 ALA A CA 8
ATOM 9646 C C . ALA A 1 42 ? 14.084 -5.622 2.539 1.00 0.98 42 ALA A C 8
ATOM 9647 O O . ALA A 1 42 ? 13.285 -5.554 3.471 1.00 1.13 42 ALA A O 8
ATOM 9654 N N . ASP A 1 43 ? 14.028 -4.833 1.476 1.00 0.74 43 ASP A N 8
ATOM 9655 C CA . ASP A 1 43 ? 12.949 -3.870 1.287 1.00 0.67 43 ASP A CA 8
ATOM 9656 C C . ASP A 1 43 ? 11.771 -4.519 0.585 1.00 0.64 43 ASP A C 8
ATOM 9657 O O . ASP A 1 43 ? 10.625 -4.360 1.000 1.00 0.93 43 ASP A O 8
ATOM 9666 N N . ARG A 1 44 ? 12.065 -5.267 -0.462 1.00 0.54 44 ARG A N 8
ATOM 9667 C CA . ARG A 1 44 ? 11.028 -5.877 -1.282 1.00 0.61 44 ARG A CA 8
ATOM 9668 C C . ARG A 1 44 ? 10.722 -7.280 -0.788 1.00 0.67 44 ARG A C 8
ATOM 9669 O O . ARG A 1 44 ? 10.222 -8.099 -1.541 1.00 0.93 44 ARG A O 8
ATOM 9690 N N . ARG A 1 45 ? 11.077 -7.541 0.465 1.00 0.66 45 ARG A N 8
ATOM 9691 C CA . ARG A 1 45 ? 10.715 -8.771 1.156 1.00 0.72 45 ARG A CA 8
ATOM 9692 C C . ARG A 1 45 ? 10.492 -8.428 2.615 1.00 0.76 45 ARG A C 8
ATOM 9693 O O . ARG A 1 45 ? 11.014 -9.057 3.541 1.00 1.28 45 ARG A O 8
ATOM 9714 N N . ALA A 1 46 ? 9.727 -7.379 2.772 1.00 0.51 46 ALA A N 8
ATOM 9715 C CA . ALA A 1 46 ? 9.278 -6.884 4.059 1.00 0.53 46 ALA A CA 8
ATOM 9716 C C . ALA A 1 46 ? 8.105 -5.938 3.841 1.00 0.44 46 ALA A C 8
ATOM 9717 O O . ALA A 1 46 ? 7.183 -5.851 4.659 1.00 0.53 46 ALA A O 8
ATOM 9724 N N . VAL A 1 47 ? 8.151 -5.224 2.717 1.00 0.35 47 VAL A N 8
ATOM 9725 C CA . VAL A 1 47 ? 7.113 -4.277 2.358 1.00 0.38 47 VAL A CA 8
ATOM 9726 C C . VAL A 1 47 ? 5.761 -4.957 2.143 1.00 0.42 47 VAL A C 8
ATOM 9727 O O . VAL A 1 47 ? 4.739 -4.425 2.561 1.00 0.50 47 VAL A O 8
ATOM 9740 N N . CYS A 1 48 ? 5.745 -6.137 1.528 1.00 0.44 48 CYS A N 8
ATOM 9741 C CA . CYS A 1 48 ? 4.482 -6.838 1.300 1.00 0.56 48 CYS A CA 8
ATOM 9742 C C . CYS A 1 48 ? 3.965 -7.380 2.626 1.00 0.59 48 CYS A C 8
ATOM 9743 O O . CYS A 1 48 ? 2.760 -7.374 2.889 1.00 0.68 48 CYS A O 8
ATOM 9750 N N . SER A 1 49 ? 4.887 -7.838 3.466 1.00 0.59 49 SER A N 8
ATOM 9751 C CA . SER A 1 49 ? 4.545 -8.258 4.819 1.00 0.73 49 SER A CA 8
ATOM 9752 C C . SER A 1 49 ? 3.808 -7.141 5.565 1.00 0.73 49 SER A C 8
ATOM 9753 O O . SER A 1 49 ? 2.712 -7.349 6.089 1.00 0.96 49 SER A O 8
ATOM 9761 N N . CYS A 1 50 ? 4.395 -5.947 5.572 1.00 0.57 50 CYS A N 8
ATOM 9762 C CA . CYS A 1 50 ? 3.818 -4.810 6.283 1.00 0.60 50 CYS A CA 8
ATOM 9763 C C . CYS A 1 50 ? 2.600 -4.255 5.548 1.00 0.55 50 CYS A C 8
ATOM 9764 O O . CYS A 1 50 ? 1.659 -3.771 6.175 1.00 0.59 50 CYS A O 8
ATOM 9771 N N . LEU A 1 51 ? 2.618 -4.347 4.221 1.00 0.51 51 LEU A N 8
ATOM 9772 C CA . LEU A 1 51 ? 1.528 -3.849 3.384 1.00 0.55 51 LEU A CA 8
ATOM 9773 C C . LEU A 1 51 ? 0.190 -4.420 3.836 1.00 0.63 51 LEU A C 8
ATOM 9774 O O . LEU A 1 51 ? -0.797 -3.695 3.966 1.00 0.63 51 LEU A O 8
ATOM 9790 N N . LYS A 1 52 ? 0.173 -5.720 4.100 1.00 0.80 52 LYS A N 8
ATOM 9791 C CA . LYS A 1 52 ? -1.042 -6.399 4.525 1.00 0.99 52 LYS A CA 8
ATOM 9792 C C . LYS A 1 52 ? -1.492 -5.921 5.900 1.00 0.92 52 LYS A C 8
ATOM 9793 O O . LYS A 1 52 ? -2.680 -5.725 6.138 1.00 1.02 52 LYS A O 8
ATOM 9812 N N . ALA A 1 53 ? -0.544 -5.722 6.806 1.00 0.88 53 ALA A N 8
ATOM 9813 C CA . ALA A 1 53 ? -0.881 -5.298 8.154 1.00 0.95 53 ALA A CA 8
ATOM 9814 C C . ALA A 1 53 ? -1.352 -3.854 8.165 1.00 0.91 53 ALA A C 8
ATOM 9815 O O . ALA A 1 53 ? -2.260 -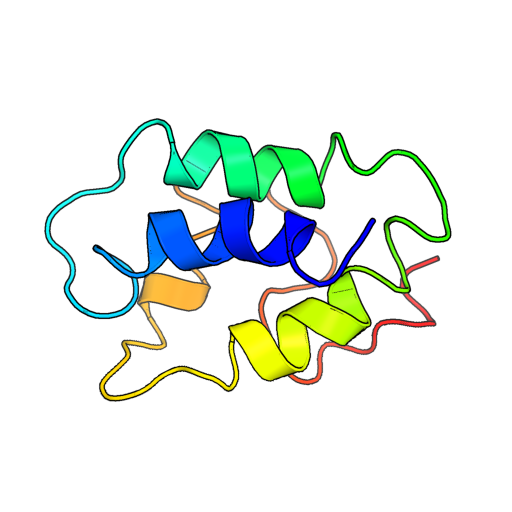3.503 8.905 1.00 1.10 53 ALA A O 8
ATOM 9822 N N . ALA A 1 54 ? -0.735 -3.023 7.340 1.00 0.79 54 ALA A N 8
ATOM 9823 C CA . ALA A 1 54 ? -1.087 -1.614 7.275 1.00 0.87 54 ALA A CA 8
ATOM 9824 C C . ALA A 1 54 ? -2.479 -1.428 6.680 1.00 0.94 54 ALA A C 8
ATOM 9825 O O . ALA A 1 54 ? -3.292 -0.674 7.215 1.00 1.16 54 ALA A O 8
ATOM 9832 N N . ALA A 1 55 ? -2.759 -2.136 5.590 1.00 0.88 55 ALA A N 8
ATOM 9833 C CA . ALA A 1 55 ? -4.065 -2.055 4.942 1.00 0.97 55 ALA A CA 8
ATOM 9834 C C . ALA A 1 55 ? -5.130 -2.751 5.781 1.00 0.96 55 ALA A C 8
ATOM 9835 O O . ALA A 1 55 ? -6.318 -2.448 5.674 1.00 1.07 55 ALA A O 8
ATOM 9842 N N . GLY A 1 56 ? -4.697 -3.693 6.612 1.00 0.96 56 GLY A N 8
ATOM 9843 C CA . GLY A 1 56 ? -5.615 -4.394 7.485 1.00 1.05 56 GLY A CA 8
ATOM 9844 C C . GLY A 1 56 ? -5.661 -3.789 8.874 1.00 0.99 56 GLY A C 8
ATOM 9845 O O . GLY A 1 56 ? -6.373 -4.279 9.752 1.00 1.08 56 GLY A O 8
ATOM 9849 N N . ALA A 1 57 ? -4.905 -2.712 9.069 1.00 0.98 57 ALA A N 8
ATOM 9850 C CA . ALA A 1 57 ? -4.857 -2.020 10.353 1.00 1.11 57 ALA A CA 8
ATOM 9851 C C . ALA A 1 57 ? -6.010 -1.033 10.461 1.00 1.10 57 ALA A C 8
ATOM 9852 O O . ALA A 1 57 ? -6.202 -0.381 11.489 1.00 1.53 57 ALA A O 8
ATOM 9859 N N . VAL A 1 58 ? -6.765 -0.927 9.378 1.00 0.89 58 VAL A N 8
ATOM 9860 C CA . VAL A 1 58 ? -7.848 0.036 9.272 1.00 1.10 58 VAL A CA 8
ATOM 9861 C C . VAL A 1 58 ? -9.020 -0.303 10.189 1.00 1.08 58 VAL A C 8
ATOM 9862 O O . VAL A 1 58 ? -9.055 -1.351 10.834 1.00 1.78 58 VAL A O 8
ATOM 9875 N N . ARG A 1 59 ? -9.975 0.609 10.224 1.00 0.92 59 ARG A N 8
ATOM 9876 C CA . ARG A 1 59 ? -11.191 0.458 11.002 1.00 1.16 59 ARG A CA 8
ATOM 9877 C C . ARG A 1 59 ? -12.311 1.127 10.226 1.00 1.18 59 ARG A C 8
ATOM 9878 O O . ARG A 1 59 ? -12.118 2.204 9.663 1.00 1.83 59 ARG A O 8
ATOM 9899 N N . GLY A 1 60 ? -13.456 0.474 10.158 1.00 1.26 60 GLY A N 8
ATOM 9900 C CA . GLY A 1 60 ? -14.451 0.830 9.164 1.00 1.50 60 GLY A CA 8
ATOM 9901 C C . GLY A 1 60 ? -14.181 0.047 7.899 1.00 1.68 60 GLY A C 8
ATOM 9902 O O . GLY A 1 60 ? -15.098 -0.382 7.198 1.00 2.01 60 GLY A O 8
ATOM 9906 N N . ILE A 1 61 ? -12.884 -0.126 7.637 1.00 1.67 61 ILE A N 8
ATOM 9907 C CA . ILE A 1 61 ? -12.364 -1.071 6.656 1.00 1.93 61 ILE A CA 8
ATOM 9908 C C . ILE A 1 61 ? -12.464 -0.556 5.228 1.00 1.67 61 ILE A C 8
ATOM 9909 O O . ILE A 1 61 ? -13.441 0.086 4.841 1.00 2.21 61 ILE A O 8
ATOM 9925 N N . ASN A 1 62 ? -11.415 -0.831 4.460 1.00 1.52 62 ASN A N 8
ATOM 9926 C CA . ASN A 1 62 ? -11.367 -0.490 3.043 1.00 1.54 62 ASN A CA 8
ATOM 9927 C C . ASN A 1 62 ? -11.538 -1.720 2.155 1.00 1.47 62 ASN A C 8
ATOM 9928 O O . ASN A 1 62 ? -10.564 -2.385 1.814 1.00 1.53 62 ASN A O 8
ATOM 9939 N N . PRO A 1 63 ? -12.772 -2.062 1.778 1.00 1.67 63 PRO A N 8
ATOM 9940 C CA . PRO A 1 63 ? -13.020 -3.130 0.821 1.00 1.87 63 PRO A CA 8
ATOM 9941 C C . PRO A 1 63 ? -12.779 -2.655 -0.602 1.00 1.64 63 PRO A C 8
ATOM 9942 O O . PRO A 1 63 ? -11.947 -3.205 -1.320 1.00 1.59 63 PRO A O 8
ATOM 9953 N N . ASN A 1 64 ? -13.495 -1.617 -1.000 1.00 1.59 64 ASN A N 8
ATOM 9954 C CA . ASN A 1 64 ? -13.321 -1.044 -2.323 1.00 1.51 64 ASN A CA 8
ATOM 9955 C C . ASN A 1 64 ? -12.112 -0.122 -2.352 1.00 1.16 64 ASN A C 8
ATOM 9956 O O . ASN A 1 64 ? -11.406 -0.048 -3.353 1.00 1.11 64 ASN A O 8
ATOM 9967 N N . ASN A 1 65 ? -11.852 0.539 -1.227 1.00 0.99 65 ASN A N 8
ATOM 9968 C CA . ASN A 1 65 ? -10.848 1.594 -1.171 1.00 0.74 65 ASN A CA 8
ATOM 9969 C C . ASN A 1 65 ? -9.437 1.025 -1.266 1.00 0.69 65 ASN A C 8
ATOM 9970 O O . ASN A 1 65 ? -8.537 1.666 -1.809 1.00 0.60 65 ASN A O 8
ATOM 9981 N N . ALA A 1 66 ? -9.249 -0.187 -0.753 1.00 0.93 66 ALA A N 8
ATOM 9982 C CA . ALA A 1 66 ? -7.945 -0.839 -0.796 1.00 1.07 66 ALA A CA 8
ATOM 9983 C C . ALA A 1 66 ? -7.553 -1.156 -2.230 1.00 1.02 66 ALA A C 8
ATOM 9984 O O . ALA A 1 66 ? -6.436 -0.870 -2.659 1.00 1.05 66 ALA A O 8
ATOM 9991 N N . GLU A 1 67 ? -8.491 -1.722 -2.978 1.00 1.07 67 GLU A N 8
ATOM 9992 C CA . GLU A 1 67 ? -8.245 -2.072 -4.375 1.00 1.12 67 GLU A CA 8
ATOM 9993 C C . GLU A 1 67 ? -8.347 -0.829 -5.268 1.00 0.94 67 GLU A C 8
ATOM 9994 O O . GLU A 1 67 ? -7.996 -0.860 -6.448 1.00 1.00 67 GLU A O 8
ATOM 10006 N N . ALA A 1 68 ? -8.817 0.267 -4.691 1.00 0.86 68 ALA A N 8
ATOM 10007 C CA . ALA A 1 68 ? -8.982 1.508 -5.433 1.00 0.92 68 ALA A CA 8
ATOM 10008 C C . ALA A 1 68 ? -7.688 2.311 -5.470 1.00 0.89 68 ALA A C 8
ATOM 10009 O O . ALA A 1 68 ? -7.358 2.915 -6.491 1.00 1.14 68 ALA A O 8
ATOM 10016 N N . LEU A 1 69 ? -6.960 2.298 -4.358 1.00 0.79 69 LEU A N 8
ATOM 10017 C CA . LEU A 1 69 ? -5.752 3.111 -4.198 1.00 1.01 69 LEU A CA 8
ATOM 10018 C C . LEU A 1 69 ? -4.758 2.955 -5.364 1.00 1.08 69 LEU A C 8
ATOM 10019 O O . LEU A 1 69 ? -4.373 3.955 -5.974 1.00 1.37 69 LEU A O 8
ATOM 10035 N N . PRO A 1 70 ? -4.330 1.720 -5.711 1.00 0.88 70 PRO A N 8
ATOM 10036 C CA . PRO A 1 70 ? -3.380 1.511 -6.811 1.00 0.91 70 PRO A CA 8
ATOM 10037 C C . PRO A 1 70 ? -3.929 2.026 -8.142 1.00 1.02 70 PRO A C 8
ATOM 10038 O O . PRO A 1 70 ? -3.175 2.389 -9.047 1.00 1.20 70 PRO A O 8
ATOM 10049 N N . GLY A 1 71 ? -5.251 2.081 -8.242 1.00 1.06 71 GLY A N 8
ATOM 10050 C CA . GLY A 1 71 ? -5.882 2.631 -9.420 1.00 1.36 71 GLY A CA 8
ATOM 10051 C C . GLY A 1 71 ? -5.781 4.144 -9.460 1.00 1.09 71 GLY A C 8
ATOM 10052 O O . GLY A 1 71 ? -5.463 4.722 -10.498 1.00 1.18 71 GLY A O 8
ATOM 10056 N N . LYS A 1 72 ? -6.029 4.775 -8.313 1.00 0.90 72 LYS A N 8
ATOM 10057 C CA . LYS A 1 72 ? -6.005 6.230 -8.188 1.00 0.78 72 LYS A CA 8
ATOM 10058 C C . LYS A 1 72 ? -4.633 6.800 -8.555 1.00 0.73 72 LYS A C 8
ATOM 10059 O O . LYS A 1 72 ? -4.536 7.769 -9.308 1.00 0.99 72 LYS A O 8
ATOM 10078 N N . CYS A 1 73 ? -3.580 6.191 -8.023 1.00 0.63 73 CYS A N 8
ATOM 10079 C CA . CYS A 1 73 ? -2.224 6.712 -8.196 1.00 0.63 73 CYS A CA 8
ATOM 10080 C C . CYS A 1 73 ? -1.557 6.154 -9.454 1.00 0.62 73 CYS A C 8
ATOM 10081 O O . CYS A 1 73 ? -0.366 6.368 -9.680 1.00 0.77 73 CYS A O 8
ATOM 10088 N N . GLY A 1 74 ? -2.334 5.438 -10.265 1.00 0.61 74 GLY A N 8
ATOM 10089 C CA . GLY A 1 74 ? -1.864 4.996 -11.565 1.00 0.67 74 GLY A CA 8
ATOM 10090 C C . GLY A 1 74 ? -0.754 3.972 -11.476 1.00 0.66 74 GLY A C 8
ATOM 10091 O O . GLY A 1 74 ? 0.139 3.943 -12.323 1.00 0.96 74 GLY A O 8
ATOM 10095 N N . VAL A 1 75 ? -0.806 3.129 -10.457 1.00 0.55 75 VAL A N 8
ATOM 10096 C CA . VAL A 1 75 ? 0.209 2.110 -10.277 1.00 0.61 75 VAL A CA 8
ATOM 10097 C C . VAL A 1 75 ? -0.414 0.716 -10.205 1.00 0.80 75 VAL A C 8
ATOM 10098 O O . VAL A 1 75 ? -0.601 0.141 -9.131 1.00 1.70 75 VAL A O 8
ATOM 10111 N N . ASN A 1 76 ? -0.777 0.197 -11.367 1.00 0.78 76 ASN A N 8
ATOM 10112 C CA . ASN A 1 76 ? -1.313 -1.150 -11.468 1.00 0.90 76 ASN A CA 8
ATOM 10113 C C . ASN A 1 76 ? -0.186 -2.166 -11.380 1.00 0.81 76 ASN A C 8
ATOM 10114 O O . ASN A 1 76 ? 0.495 -2.467 -12.360 1.00 0.99 76 ASN A O 8
ATOM 10125 N N . ILE A 1 77 ? 0.030 -2.638 -10.171 1.00 0.78 77 ILE A N 8
ATOM 10126 C CA . ILE A 1 77 ? 1.080 -3.603 -9.882 1.00 0.91 77 ILE A CA 8
ATOM 10127 C C . ILE A 1 77 ? 0.513 -5.023 -9.814 1.00 0.85 77 ILE A C 8
ATOM 10128 O O . ILE A 1 77 ? -0.679 -5.204 -9.568 1.00 0.82 77 ILE A O 8
ATOM 10144 N N . PRO A 1 78 ? 1.356 -6.044 -10.061 1.00 0.96 78 PRO A N 8
ATOM 10145 C CA . PRO A 1 78 ? 0.924 -7.451 -10.085 1.00 1.03 78 PRO A CA 8
ATOM 10146 C C . PRO A 1 78 ? 0.286 -7.910 -8.774 1.00 0.91 78 PRO A C 8
ATOM 10147 O O . PRO A 1 78 ? -0.834 -8.422 -8.771 1.00 1.28 78 PRO A O 8
ATOM 10158 N N . TYR A 1 79 ? 0.998 -7.729 -7.665 1.00 0.89 79 TYR A N 8
ATOM 10159 C CA . TYR A 1 79 ? 0.492 -8.150 -6.361 1.00 0.80 79 TYR A CA 8
ATOM 10160 C C . TYR A 1 79 ? -0.582 -7.189 -5.859 1.00 0.85 79 TYR A C 8
ATOM 10161 O O . TYR A 1 79 ? -0.805 -6.126 -6.445 1.00 1.07 79 TYR A O 8
ATOM 10179 N N . LYS A 1 80 ? -1.241 -7.554 -4.770 1.00 0.87 80 LYS A N 8
ATOM 10180 C CA . LYS A 1 80 ? -2.369 -6.773 -4.290 1.00 1.11 80 LYS A CA 8
ATOM 10181 C C . LYS A 1 80 ? -2.141 -6.194 -2.904 1.00 1.06 80 LYS A C 8
ATOM 10182 O O . LYS A 1 80 ? -1.782 -6.898 -1.962 1.00 1.49 80 LYS A O 8
ATOM 10201 N N . ILE A 1 81 ? -2.369 -4.891 -2.806 1.00 1.13 81 ILE A N 8
ATOM 10202 C CA . ILE A 1 81 ? -2.333 -4.174 -1.538 1.00 1.19 81 ILE A CA 8
ATOM 10203 C C . ILE A 1 81 ? -3.578 -4.514 -0.717 1.00 1.22 81 ILE A C 8
ATOM 10204 O O . ILE A 1 81 ? -3.609 -4.336 0.498 1.00 1.37 81 ILE A O 8
ATOM 10220 N N . SER A 1 82 ? -4.576 -5.068 -1.397 1.00 1.31 82 SER A N 8
ATOM 10221 C CA . SER A 1 82 ? -5.875 -5.379 -0.803 1.00 1.50 82 SER A CA 8
ATOM 10222 C C . SER A 1 82 ? -5.818 -6.592 0.147 1.00 1.47 82 SER A C 8
ATOM 10223 O O . SER A 1 82 ? -6.786 -7.343 0.261 1.00 1.81 82 SER A O 8
ATOM 10231 N N . THR A 1 83 ? -4.677 -6.763 0.822 1.00 1.47 83 THR A N 8
ATOM 10232 C CA . THR A 1 83 ? -4.469 -7.796 1.848 1.00 1.50 83 THR A CA 8
ATOM 10233 C C . THR A 1 83 ? -4.737 -9.213 1.342 1.00 1.59 83 THR A C 8
ATOM 10234 O O . THR A 1 83 ? -4.908 -10.142 2.131 1.00 1.72 83 THR A O 8
ATOM 10245 N N . SER A 1 84 ? -4.737 -9.384 0.029 1.00 1.68 84 SER A N 8
ATOM 10246 C CA . SER A 1 84 ? -4.927 -10.694 -0.562 1.00 1.82 84 SER A CA 8
ATOM 10247 C C . SER A 1 84 ? -3.906 -10.913 -1.667 1.00 1.55 84 SER A C 8
ATOM 10248 O O . SER A 1 84 ? -4.174 -10.662 -2.845 1.00 1.77 84 SER A O 8
ATOM 10256 N N . THR A 1 85 ? -2.711 -11.326 -1.268 1.00 1.28 85 THR A N 8
ATOM 10257 C CA . THR A 1 85 ? -1.646 -11.613 -2.211 1.00 1.11 85 THR A CA 8
ATOM 10258 C C . THR A 1 85 ? -0.565 -12.468 -1.548 1.00 0.96 85 THR A C 8
ATOM 10259 O O . THR A 1 85 ? -0.480 -12.538 -0.317 1.00 1.52 85 THR A O 8
ATOM 10270 N N . ASN A 1 86 ? 0.242 -13.123 -2.367 1.00 1.23 86 ASN A N 8
ATOM 10271 C CA . ASN A 1 86 ? 1.312 -13.976 -1.876 1.00 1.36 86 ASN A CA 8
ATOM 10272 C C . ASN A 1 86 ? 2.547 -13.158 -1.518 1.00 1.10 86 ASN A C 8
ATOM 10273 O O . ASN A 1 86 ? 3.389 -12.879 -2.369 1.00 1.53 86 ASN A O 8
ATOM 10284 N N . CYS A 1 87 ? 2.649 -12.765 -0.260 1.00 0.87 87 CYS A N 8
ATOM 10285 C CA . CYS A 1 87 ? 3.831 -12.059 0.205 1.00 0.72 87 CYS A CA 8
ATOM 10286 C C . CYS A 1 87 ? 4.890 -13.057 0.649 1.00 0.83 87 CYS A C 8
ATOM 10287 O O . CYS A 1 87 ? 5.218 -13.138 1.828 1.00 1.10 87 CYS A O 8
ATOM 10294 N N . ASN A 1 88 ? 5.378 -13.857 -0.285 1.00 0.91 88 ASN A N 8
ATOM 10295 C CA . ASN A 1 88 ? 6.493 -14.762 0.000 1.00 1.09 88 ASN A CA 8
ATOM 10296 C C . ASN A 1 88 ? 7.534 -14.717 -1.106 1.00 1.10 88 ASN A C 8
ATOM 10297 O O . ASN A 1 88 ? 8.701 -15.040 -0.889 1.00 1.24 88 ASN A O 8
ATOM 10308 N N . SER A 1 89 ? 7.119 -14.303 -2.289 1.00 1.12 89 SER A N 8
ATOM 10309 C CA . SER A 1 89 ? 8.046 -14.114 -3.383 1.00 1.29 89 SER A CA 8
ATOM 10310 C C . SER A 1 89 ? 8.364 -12.641 -3.484 1.00 1.42 89 SER A C 8
ATOM 10311 O O . SER A 1 89 ? 9.499 -12.242 -3.742 1.00 2.21 89 SER A O 8
ATOM 10319 N N . ILE A 1 90 ? 7.333 -11.839 -3.294 1.00 1.14 90 ILE A N 8
ATOM 10320 C CA . ILE A 1 90 ? 7.509 -10.442 -3.000 1.00 1.35 90 ILE A CA 8
ATOM 10321 C C . ILE A 1 90 ? 7.780 -10.302 -1.495 1.00 1.76 90 ILE A C 8
ATOM 10322 O O . ILE A 1 90 ? 8.923 -10.181 -1.105 1.00 2.17 90 ILE A O 8
ATOM 10338 N N . ASN A 1 91 ? 6.739 -10.394 -0.663 1.00 2.27 91 ASN A N 8
ATOM 10339 C CA . ASN A 1 91 ? 6.890 -10.395 0.801 1.00 2.91 91 ASN A CA 8
ATOM 10340 C C . ASN A 1 91 ? 7.319 -9.026 1.337 1.00 3.60 91 ASN A C 8
ATOM 10341 O O . ASN A 1 91 ? 7.121 -8.776 2.539 1.00 4.24 91 ASN A O 8
ATOM 10353 N N . MET A 1 1 ? 12.956 -0.759 4.492 1.00 1.70 1 MET A N 9
ATOM 10354 C CA . MET A 1 1 ? 11.620 -1.190 4.958 1.00 1.61 1 MET A CA 9
ATOM 10355 C C . MET A 1 1 ? 11.613 -1.299 6.466 1.00 0.88 1 MET A C 9
ATOM 10356 O O . MET A 1 1 ? 12.477 -1.944 7.058 1.00 1.16 1 MET A O 9
ATOM 10372 N N . THR A 1 2 ? 10.642 -0.650 7.087 1.00 0.65 2 THR A N 9
ATOM 10373 C CA . THR A 1 2 ? 10.519 -0.694 8.530 1.00 1.13 2 THR A CA 9
ATOM 10374 C C . THR A 1 2 ? 9.102 -0.965 8.975 1.00 1.10 2 THR A C 9
ATOM 10375 O O . THR A 1 2 ? 8.803 -0.909 10.162 1.00 1.86 2 THR A O 9
ATOM 10386 N N . CYS A 1 3 ? 8.238 -1.236 8.010 1.00 0.81 3 CYS A N 9
ATOM 10387 C CA . CYS A 1 3 ? 6.792 -1.312 8.241 1.00 0.69 3 CYS A CA 9
ATOM 10388 C C . CYS A 1 3 ? 6.255 0.101 8.500 1.00 0.65 3 CYS A C 9
ATOM 10389 O O . CYS A 1 3 ? 5.128 0.434 8.145 1.00 0.79 3 CYS A O 9
ATOM 10396 N N . GLY A 1 4 ? 7.108 0.945 9.077 1.00 0.57 4 GLY A N 9
ATOM 10397 C CA . GLY A 1 4 ? 6.816 2.354 9.194 1.00 0.56 4 GLY A CA 9
ATOM 10398 C C . GLY A 1 4 ? 7.037 3.032 7.868 1.00 0.51 4 GLY A C 9
ATOM 10399 O O . GLY A 1 4 ? 6.390 4.025 7.543 1.00 0.53 4 GLY A O 9
ATOM 10403 N N . GLN A 1 5 ? 7.977 2.485 7.101 1.00 0.52 5 GLN A N 9
ATOM 10404 C CA . GLN A 1 5 ? 8.136 2.852 5.704 1.00 0.51 5 GLN A CA 9
ATOM 10405 C C . GLN A 1 5 ? 6.814 2.637 4.986 1.00 0.46 5 GLN A C 9
ATOM 10406 O O . GLN A 1 5 ? 6.374 3.477 4.204 1.00 0.52 5 GLN A O 9
ATOM 10420 N N . VAL A 1 6 ? 6.179 1.502 5.275 1.00 0.43 6 VAL A N 9
ATOM 10421 C CA . VAL A 1 6 ? 4.857 1.197 4.708 1.00 0.44 6 VAL A CA 9
ATOM 10422 C C . VAL A 1 6 ? 3.815 2.212 5.163 1.00 0.44 6 VAL A C 9
ATOM 10423 O O . VAL A 1 6 ? 2.906 2.563 4.410 1.00 0.49 6 VAL A O 9
ATOM 10436 N N . GLN A 1 7 ? 3.954 2.684 6.397 1.00 0.47 7 GLN A N 9
ATOM 10437 C CA . GLN A 1 7 ? 2.994 3.614 6.969 1.00 0.54 7 GLN A CA 9
ATOM 10438 C C . GLN A 1 7 ? 2.861 4.856 6.092 1.00 0.58 7 GLN A C 9
ATOM 10439 O O . GLN A 1 7 ? 1.774 5.387 5.934 1.00 0.70 7 GLN A O 9
ATOM 10453 N N . GLY A 1 8 ? 3.962 5.287 5.481 1.00 0.60 8 GLY A N 9
ATOM 10454 C CA . GLY A 1 8 ? 3.915 6.446 4.601 1.00 0.70 8 GLY A CA 9
ATOM 10455 C C . GLY A 1 8 ? 3.040 6.218 3.376 1.00 0.66 8 GLY A C 9
ATOM 10456 O O . GLY A 1 8 ? 2.685 7.164 2.669 1.00 0.82 8 GLY A O 9
ATOM 10460 N N . ASN A 1 9 ? 2.698 4.959 3.126 1.00 0.58 9 ASN A N 9
ATOM 10461 C CA . ASN A 1 9 ? 1.759 4.604 2.074 1.00 0.63 9 ASN A CA 9
ATOM 10462 C C . ASN A 1 9 ? 0.332 4.612 2.626 1.00 0.62 9 ASN A C 9
ATOM 10463 O O . ASN A 1 9 ? -0.518 5.373 2.163 1.00 0.78 9 ASN A O 9
ATOM 10474 N N . LEU A 1 10 ? 0.092 3.792 3.642 1.00 0.56 10 LEU A N 9
ATOM 10475 C CA . LEU A 1 10 ? -1.254 3.609 4.186 1.00 0.66 10 LEU A CA 9
ATOM 10476 C C . LEU A 1 10 ? -1.757 4.826 4.975 1.00 0.65 10 LEU A C 9
ATOM 10477 O O . LEU A 1 10 ? -2.941 5.168 4.899 1.00 0.72 10 LEU A O 9
ATOM 10493 N N . ALA A 1 11 ? -0.867 5.490 5.708 1.00 0.62 11 ALA A N 9
ATOM 10494 C CA . ALA A 1 11 ? -1.261 6.583 6.603 1.00 0.69 11 ALA A CA 9
ATOM 10495 C C . ALA A 1 11 ? -1.891 7.743 5.842 1.00 0.63 11 ALA A C 9
ATOM 10496 O O . ALA A 1 11 ? -2.789 8.416 6.347 1.00 0.72 11 ALA A O 9
ATOM 10503 N N . GLN A 1 12 ? -1.435 7.958 4.622 1.00 0.56 12 GLN A N 9
ATOM 10504 C CA . GLN A 1 12 ? -1.905 9.077 3.815 1.00 0.53 12 GLN A CA 9
ATOM 10505 C C . GLN A 1 12 ? -3.283 8.804 3.238 1.00 0.52 12 GLN A C 9
ATOM 10506 O O . GLN A 1 12 ? -3.978 9.723 2.809 1.00 0.60 12 GLN A O 9
ATOM 10520 N N . CYS A 1 13 ? -3.675 7.546 3.220 1.00 0.52 13 CYS A N 9
ATOM 10521 C CA . CYS A 1 13 ? -4.968 7.173 2.687 1.00 0.56 13 CYS A CA 9
ATOM 10522 C C . CYS A 1 13 ? -5.966 6.939 3.787 1.00 0.53 13 CYS A C 9
ATOM 10523 O O . CYS A 1 13 ? -7.131 6.739 3.508 1.00 0.56 13 CYS A O 9
ATOM 10530 N N . ILE A 1 14 ? -5.527 7.024 5.039 1.00 0.58 14 ILE A N 9
ATOM 10531 C CA . ILE A 1 14 ? -6.439 6.845 6.169 1.00 0.67 14 ILE A CA 9
ATOM 10532 C C . ILE A 1 14 ? -7.643 7.781 6.037 1.00 0.67 14 ILE A C 9
ATOM 10533 O O . ILE A 1 14 ? -8.759 7.439 6.430 1.00 0.77 14 ILE A O 9
ATOM 10549 N N . GLY A 1 15 ? -7.412 8.943 5.433 1.00 0.66 15 GLY A N 9
ATOM 10550 C CA . GLY A 1 15 ? -8.498 9.864 5.157 1.00 0.76 15 GLY A CA 9
ATOM 10551 C C . GLY A 1 15 ? -9.465 9.323 4.133 1.00 0.86 15 GLY A C 9
ATOM 10552 O O . GLY A 1 15 ? -10.594 8.996 4.463 1.00 1.45 15 GLY A O 9
ATOM 10556 N N . PHE A 1 16 ? -9.005 9.238 2.888 1.00 0.61 16 PHE A N 9
ATOM 10557 C CA . PHE A 1 16 ? -9.816 8.752 1.772 1.00 0.60 16 PHE A CA 9
ATOM 10558 C C . PHE A 1 16 ? -10.373 7.357 2.036 1.00 0.60 16 PHE A C 9
ATOM 10559 O O . PHE A 1 16 ? -11.526 7.069 1.721 1.00 0.69 16 PHE A O 9
ATOM 10576 N N . LEU A 1 17 ? -9.530 6.497 2.592 1.00 0.56 17 LEU A N 9
ATOM 10577 C CA . LEU A 1 17 ? -9.918 5.139 2.939 1.00 0.67 17 LEU A CA 9
ATOM 10578 C C . LEU A 1 17 ? -11.131 5.162 3.871 1.00 0.79 17 LEU A C 9
ATOM 10579 O O . LEU A 1 17 ? -11.939 4.240 3.874 1.00 0.87 17 LEU A O 9
ATOM 10595 N N . GLN A 1 18 ? -11.243 6.218 4.671 1.00 0.87 18 GLN A N 9
ATOM 10596 C CA . GLN A 1 18 ? -12.453 6.456 5.447 1.00 1.07 18 GLN A CA 9
ATOM 10597 C C . GLN A 1 18 ? -13.444 7.241 4.621 1.00 1.09 18 GLN A C 9
ATOM 10598 O O . GLN A 1 18 ? -14.404 6.703 4.067 1.00 1.20 18 GLN A O 9
ATOM 10612 N N . LYS A 1 19 ? -13.166 8.525 4.549 1.00 1.06 19 LYS A N 9
ATOM 10613 C CA . LYS A 1 19 ? -14.003 9.479 3.840 1.00 1.21 19 LYS A CA 9
ATOM 10614 C C . LYS A 1 19 ? -13.138 10.377 2.963 1.00 1.34 19 LYS A C 9
ATOM 10615 O O . LYS A 1 19 ? -12.434 11.257 3.463 1.00 2.08 19 LYS A O 9
ATOM 10634 N N . GLY A 1 20 ? -13.174 10.142 1.664 1.00 1.18 20 GLY A N 9
ATOM 10635 C CA . GLY A 1 20 ? -12.350 10.910 0.758 1.00 1.47 20 GLY A CA 9
ATOM 10636 C C . GLY A 1 20 ? -12.975 11.093 -0.607 1.00 1.29 20 GLY A C 9
ATOM 10637 O O . GLY A 1 20 ? -13.034 12.210 -1.122 1.00 1.99 20 GLY A O 9
ATOM 10641 N N . GLY A 1 21 ? -13.446 10.004 -1.198 1.00 1.10 21 GLY A N 9
ATOM 10642 C CA . GLY A 1 21 ? -13.951 10.070 -2.556 1.00 1.37 21 GLY A CA 9
ATOM 10643 C C . GLY A 1 21 ? -12.839 9.924 -3.566 1.00 1.26 21 GLY A C 9
ATOM 10644 O O . GLY A 1 21 ? -12.830 8.999 -4.381 1.00 1.79 21 GLY A O 9
ATOM 10648 N N . VAL A 1 22 ? -11.893 10.846 -3.496 1.00 1.14 22 VAL A N 9
ATOM 10649 C CA . VAL A 1 22 ? -10.751 10.851 -4.386 1.00 1.00 22 VAL A CA 9
ATOM 10650 C C . VAL A 1 22 ? -9.465 10.638 -3.599 1.00 0.82 22 VAL A C 9
ATOM 10651 O O . VAL A 1 22 ? -9.414 10.908 -2.398 1.00 0.87 22 VAL A O 9
ATOM 10664 N N . VAL A 1 23 ? -8.436 10.139 -4.268 1.00 0.71 23 VAL A N 9
ATOM 10665 C CA . VAL A 1 23 ? -7.166 9.869 -3.614 1.00 0.58 23 VAL A CA 9
ATOM 10666 C C . VAL A 1 23 ? -6.241 11.072 -3.714 1.00 0.54 23 VAL A C 9
ATOM 10667 O O . VAL A 1 23 ? -6.020 11.610 -4.800 1.00 0.58 23 VAL A O 9
ATOM 10680 N N . PRO A 1 24 ? -5.695 11.515 -2.575 1.00 0.54 24 PRO A N 9
ATOM 10681 C CA . PRO A 1 24 ? -4.777 12.649 -2.522 1.00 0.58 24 PRO A CA 9
ATOM 10682 C C . PRO A 1 24 ? -3.403 12.286 -3.083 1.00 0.55 24 PRO A C 9
ATOM 10683 O O . PRO A 1 24 ? -2.953 11.142 -2.954 1.00 0.47 24 PRO A O 9
ATOM 10694 N N . PRO A 1 25 ? -2.704 13.261 -3.693 1.00 0.65 25 PRO A N 9
ATOM 10695 C CA . PRO A 1 25 ? -1.383 13.041 -4.299 1.00 0.67 25 PRO A CA 9
ATOM 10696 C C . PRO A 1 25 ? -0.334 12.670 -3.260 1.00 0.66 25 PRO A C 9
ATOM 10697 O O . PRO A 1 25 ? 0.786 12.289 -3.590 1.00 0.71 25 PRO A O 9
ATOM 10708 N N . SER A 1 26 ? -0.729 12.744 -2.003 1.00 0.68 26 SER A N 9
ATOM 10709 C CA . SER A 1 26 ? 0.158 12.469 -0.894 1.00 0.73 26 SER A CA 9
ATOM 10710 C C . SER A 1 26 ? 0.224 10.974 -0.687 1.00 0.65 26 SER A C 9
ATOM 10711 O O . SER A 1 26 ? 1.299 10.392 -0.547 1.00 0.68 26 SER A O 9
ATOM 10719 N N . CYS A 1 27 ? -0.947 10.353 -0.706 1.00 0.58 27 CYS A N 9
ATOM 10720 C CA . CYS A 1 27 ? -1.035 8.918 -0.598 1.00 0.55 27 CYS A CA 9
ATOM 10721 C C . CYS A 1 27 ? -0.442 8.291 -1.836 1.00 0.47 27 CYS A C 9
ATOM 10722 O O . CYS A 1 27 ? 0.350 7.364 -1.740 1.00 0.48 27 CYS A O 9
ATOM 10729 N N . CYS A 1 28 ? -0.793 8.838 -2.998 1.00 0.42 28 CYS A N 9
ATOM 10730 C CA . CYS A 1 28 ? -0.303 8.305 -4.256 1.00 0.40 28 CYS A CA 9
ATOM 10731 C C . CYS A 1 28 ? 1.213 8.327 -4.323 1.00 0.45 28 CYS A C 9
ATOM 10732 O O . CYS A 1 28 ? 1.835 7.386 -4.820 1.00 0.50 28 CYS A O 9
ATOM 10739 N N . THR A 1 29 ? 1.807 9.388 -3.803 1.00 0.51 29 THR A N 9
ATOM 10740 C CA . THR A 1 29 ? 3.253 9.485 -3.746 1.00 0.58 29 THR A CA 9
ATOM 10741 C C . THR A 1 29 ? 3.813 8.494 -2.724 1.00 0.54 29 THR A C 9
ATOM 10742 O O . THR A 1 29 ? 4.884 7.929 -2.917 1.00 0.56 29 THR A O 9
ATOM 10753 N N . GLY A 1 30 ? 3.065 8.267 -1.651 1.00 0.54 30 GLY A N 9
ATOM 10754 C CA . GLY A 1 30 ? 3.481 7.308 -0.645 1.00 0.57 30 GLY A CA 9
ATOM 10755 C C . GLY A 1 30 ? 3.402 5.883 -1.144 1.00 0.47 30 GLY A C 9
ATOM 10756 O O . GLY A 1 30 ? 4.244 5.055 -0.793 1.00 0.51 30 GLY A O 9
ATOM 10760 N N . VAL A 1 31 ? 2.383 5.587 -1.948 1.00 0.41 31 VAL A N 9
ATOM 10761 C CA . VAL A 1 31 ? 2.316 4.304 -2.630 1.00 0.44 31 VAL A CA 9
ATOM 10762 C C . VAL A 1 31 ? 3.521 4.195 -3.534 1.00 0.39 31 VAL A C 9
ATOM 10763 O O . VAL A 1 31 ? 4.269 3.229 -3.475 1.00 0.40 31 VAL A O 9
ATOM 10776 N N . LYS A 1 32 ? 3.710 5.232 -4.344 1.00 0.40 32 LYS A N 9
ATOM 10777 C CA . LYS A 1 32 ? 4.845 5.316 -5.243 1.00 0.46 32 LYS A CA 9
ATOM 10778 C C . LYS A 1 32 ? 6.154 5.106 -4.472 1.00 0.44 32 LYS A C 9
ATOM 10779 O O . LYS A 1 32 ? 7.097 4.512 -4.991 1.00 0.49 32 LYS A O 9
ATOM 10798 N N . ASN A 1 33 ? 6.199 5.580 -3.221 1.00 0.41 33 ASN A N 9
ATOM 10799 C CA . ASN A 1 33 ? 7.357 5.352 -2.357 1.00 0.44 33 ASN A CA 9
ATOM 10800 C C . ASN A 1 33 ? 7.544 3.866 -2.103 1.00 0.39 33 ASN A C 9
ATOM 10801 O O . ASN A 1 33 ? 8.587 3.300 -2.397 1.00 0.46 33 ASN A O 9
ATOM 10812 N N . ILE A 1 34 ? 6.522 3.239 -1.555 1.00 0.36 34 ILE A N 9
ATOM 10813 C CA . ILE A 1 34 ? 6.546 1.814 -1.289 1.00 0.40 34 ILE A CA 9
ATOM 10814 C C . ILE A 1 34 ? 6.799 0.985 -2.551 1.00 0.48 34 ILE A C 9
ATOM 10815 O O . ILE A 1 34 ? 7.428 -0.071 -2.494 1.00 0.57 34 ILE A O 9
ATOM 10831 N N . LEU A 1 35 ? 6.344 1.480 -3.683 1.00 0.56 35 LEU A N 9
ATOM 10832 C CA . LEU A 1 35 ? 6.471 0.748 -4.933 1.00 0.79 35 LEU A CA 9
ATOM 10833 C C . LEU A 1 35 ? 7.848 0.949 -5.573 1.00 0.93 35 LEU A C 9
ATOM 10834 O O . LEU A 1 35 ? 8.554 -0.020 -5.860 1.00 1.31 35 LEU A O 9
ATOM 10850 N N . ASN A 1 36 ? 8.232 2.202 -5.779 1.00 0.89 36 ASN A N 9
ATOM 10851 C CA . ASN A 1 36 ? 9.483 2.516 -6.469 1.00 1.06 36 ASN A CA 9
ATOM 10852 C C . ASN A 1 36 ? 10.635 2.641 -5.476 1.00 1.01 36 ASN A C 9
ATOM 10853 O O . ASN A 1 36 ? 11.701 2.054 -5.669 1.00 1.13 36 ASN A O 9
ATOM 10864 N N . SER A 1 37 ? 10.406 3.382 -4.401 1.00 0.90 37 SER A N 9
ATOM 10865 C CA . SER A 1 37 ? 11.459 3.699 -3.444 1.00 0.98 37 SER A CA 9
ATOM 10866 C C . SER A 1 37 ? 11.735 2.535 -2.483 1.00 0.84 37 SER A C 9
ATOM 10867 O O . SER A 1 37 ? 12.520 2.675 -1.542 1.00 0.94 37 SER A O 9
ATOM 10875 N N . SER A 1 38 ? 11.078 1.396 -2.708 1.00 0.67 38 SER A N 9
ATOM 10876 C CA . SER A 1 38 ? 11.456 0.160 -2.034 1.00 0.58 38 SER A CA 9
ATOM 10877 C C . SER A 1 38 ? 12.915 -0.134 -2.381 1.00 0.67 38 SER A C 9
ATOM 10878 O O . SER A 1 38 ? 13.253 -0.320 -3.553 1.00 1.22 38 SER A O 9
ATOM 10886 N N . ARG A 1 39 ? 13.771 -0.128 -1.366 1.00 0.87 39 ARG A N 9
ATOM 10887 C CA . ARG A 1 39 ? 15.218 -0.166 -1.568 1.00 1.08 39 ARG A CA 9
ATOM 10888 C C . ARG A 1 39 ? 15.651 -1.371 -2.400 1.00 0.84 39 ARG A C 9
ATOM 10889 O O . ARG A 1 39 ? 16.422 -1.239 -3.352 1.00 1.22 39 ARG A O 9
ATOM 10910 N N . THR A 1 40 ? 15.154 -2.541 -2.039 1.00 0.62 40 THR A N 9
ATOM 10911 C CA . THR A 1 40 ? 15.554 -3.777 -2.685 1.00 0.70 40 THR A CA 9
ATOM 10912 C C . THR A 1 40 ? 14.349 -4.695 -2.851 1.00 0.75 40 THR A C 9
ATOM 10913 O O . THR A 1 40 ? 13.231 -4.337 -2.482 1.00 0.61 40 THR A O 9
ATOM 10924 N N . THR A 1 41 ? 14.571 -5.878 -3.395 1.00 1.03 41 THR A N 9
ATOM 10925 C CA . THR A 1 41 ? 13.539 -6.898 -3.426 1.00 1.16 41 THR A CA 9
ATOM 10926 C C . THR A 1 41 ? 13.275 -7.398 -2.010 1.00 1.04 41 THR A C 9
ATOM 10927 O O . THR A 1 41 ? 12.138 -7.695 -1.641 1.00 0.97 41 THR A O 9
ATOM 10938 N N . ALA A 1 42 ? 14.337 -7.466 -1.215 1.00 1.12 42 ALA A N 9
ATOM 10939 C CA . ALA A 1 42 ? 14.225 -7.821 0.192 1.00 1.18 42 ALA A CA 9
ATOM 10940 C C . ALA A 1 42 ? 13.463 -6.742 0.945 1.00 0.98 42 ALA A C 9
ATOM 10941 O O . ALA A 1 42 ? 12.953 -6.971 2.044 1.00 1.13 42 ALA A O 9
ATOM 10948 N N . ASP A 1 43 ? 13.379 -5.565 0.334 1.00 0.74 43 ASP A N 9
ATOM 10949 C CA . ASP A 1 43 ? 12.639 -4.455 0.899 1.00 0.67 43 ASP A CA 9
ATOM 10950 C C . ASP A 1 43 ? 11.190 -4.557 0.460 1.00 0.64 43 ASP A C 9
ATOM 10951 O O . ASP A 1 43 ? 10.269 -4.312 1.235 1.00 0.93 43 ASP A O 9
ATOM 10960 N N . ARG A 1 44 ? 11.006 -4.965 -0.791 1.00 0.54 44 ARG A N 9
ATOM 10961 C CA . ARG A 1 44 ? 9.685 -5.036 -1.394 1.00 0.61 44 ARG A CA 9
ATOM 10962 C C . ARG A 1 44 ? 8.921 -6.282 -0.933 1.00 0.67 44 ARG A C 9
ATOM 10963 O O . ARG A 1 44 ? 7.700 -6.256 -0.803 1.00 0.93 44 ARG A O 9
ATOM 10984 N N . ARG A 1 45 ? 9.628 -7.372 -0.676 1.00 0.66 45 ARG A N 9
ATOM 10985 C CA . ARG A 1 45 ? 8.970 -8.560 -0.145 1.00 0.72 45 ARG A CA 9
ATOM 10986 C C . ARG A 1 45 ? 8.613 -8.325 1.321 1.00 0.76 45 ARG A C 9
ATOM 10987 O O . ARG A 1 45 ? 7.607 -8.829 1.828 1.00 1.28 45 ARG A O 9
ATOM 11008 N N . ALA A 1 46 ? 9.423 -7.520 1.991 1.00 0.51 46 ALA A N 9
ATOM 11009 C CA . ALA A 1 46 ? 9.152 -7.147 3.365 1.00 0.53 46 ALA A CA 9
ATOM 11010 C C . ALA A 1 46 ? 8.011 -6.141 3.420 1.00 0.44 46 ALA A C 9
ATOM 11011 O O . ALA A 1 46 ? 7.111 -6.249 4.254 1.00 0.53 46 ALA A O 9
ATOM 11018 N N . VAL A 1 47 ? 8.042 -5.173 2.512 1.00 0.35 47 VAL A N 9
ATOM 11019 C CA . VAL A 1 47 ? 7.025 -4.133 2.467 1.00 0.38 47 VAL A CA 9
ATOM 11020 C C . VAL A 1 47 ? 5.653 -4.740 2.186 1.00 0.42 47 VAL A C 9
ATOM 11021 O O . VAL A 1 47 ? 4.648 -4.298 2.736 1.00 0.50 47 VAL A O 9
ATOM 11034 N N . CYS A 1 48 ? 5.627 -5.781 1.362 1.00 0.44 48 CYS A N 9
ATOM 11035 C CA . CYS A 1 48 ? 4.389 -6.471 1.034 1.00 0.56 48 CYS A CA 9
ATOM 11036 C C . CYS A 1 48 ? 3.864 -7.217 2.262 1.00 0.59 48 CYS A C 9
ATOM 11037 O O . CYS A 1 48 ? 2.658 -7.319 2.480 1.00 0.68 48 CYS A O 9
ATOM 11044 N N . SER A 1 49 ? 4.785 -7.708 3.085 1.00 0.59 49 SER A N 9
ATOM 11045 C CA . SER A 1 49 ? 4.423 -8.442 4.288 1.00 0.73 49 SER A CA 9
ATOM 11046 C C . SER A 1 49 ? 3.832 -7.504 5.345 1.00 0.73 49 SER A C 9
ATOM 11047 O O . SER A 1 49 ? 2.883 -7.860 6.044 1.00 0.96 49 SER A O 9
ATOM 11055 N N . CYS A 1 50 ? 4.391 -6.305 5.455 1.00 0.57 50 CYS A N 9
ATOM 11056 C CA . CYS A 1 50 ? 3.844 -5.296 6.356 1.00 0.60 50 CYS A CA 9
ATOM 11057 C C . CYS A 1 50 ? 2.545 -4.743 5.793 1.00 0.55 50 CYS A C 9
ATOM 11058 O O . CYS A 1 50 ? 1.627 -4.406 6.536 1.00 0.59 50 CYS A O 9
ATOM 11065 N N . LEU A 1 51 ? 2.481 -4.679 4.464 1.00 0.51 51 LEU A N 9
ATOM 11066 C CA . LEU A 1 51 ? 1.300 -4.197 3.756 1.00 0.55 51 LEU A CA 9
ATOM 11067 C C . LEU A 1 51 ? 0.054 -4.948 4.223 1.00 0.63 51 LEU A C 9
ATOM 11068 O O . LEU A 1 51 ? -1.029 -4.373 4.320 1.00 0.63 51 LEU A O 9
ATOM 11084 N N . LYS A 1 52 ? 0.230 -6.231 4.534 1.00 0.80 52 LYS A N 9
ATOM 11085 C CA . LYS A 1 52 ? -0.850 -7.064 5.056 1.00 0.99 52 LYS A CA 9
ATOM 11086 C C . LYS A 1 52 ? -1.437 -6.459 6.326 1.00 0.92 52 LYS A C 9
ATOM 11087 O O . LYS A 1 52 ? -2.645 -6.246 6.427 1.00 1.02 52 LYS A O 9
ATOM 11106 N N . ALA A 1 53 ? -0.570 -6.168 7.287 1.00 0.88 53 ALA A N 9
ATOM 11107 C CA . ALA A 1 53 ? -1.003 -5.657 8.577 1.00 0.95 53 ALA A CA 9
ATOM 11108 C C . ALA A 1 53 ? -1.385 -4.188 8.488 1.00 0.91 53 ALA A C 9
ATOM 11109 O O . ALA A 1 53 ? -2.149 -3.695 9.310 1.00 1.10 53 ALA A O 9
ATOM 11116 N N . ALA A 1 54 ? -0.842 -3.497 7.495 1.00 0.79 54 ALA A N 9
ATOM 11117 C CA . ALA A 1 54 ? -1.147 -2.091 7.283 1.00 0.87 54 ALA A CA 9
ATOM 11118 C C . ALA A 1 54 ? -2.532 -1.928 6.666 1.00 0.94 54 ALA A C 9
ATOM 11119 O O . ALA A 1 54 ? -3.353 -1.157 7.156 1.00 1.16 54 ALA A O 9
ATOM 11126 N N . ALA A 1 55 ? -2.791 -2.678 5.600 1.00 0.88 55 ALA A N 9
ATOM 11127 C CA . ALA A 1 55 ? -4.100 -2.665 4.957 1.00 0.97 55 ALA A CA 9
ATOM 11128 C C . ALA A 1 55 ? -5.129 -3.337 5.856 1.00 0.96 55 ALA A C 9
ATOM 11129 O O . ALA A 1 55 ? -6.325 -3.092 5.742 1.00 1.07 55 ALA A O 9
ATOM 11136 N N . GLY A 1 56 ? -4.648 -4.188 6.754 1.00 0.96 56 GLY A N 9
ATOM 11137 C CA . GLY A 1 56 ? -5.519 -4.844 7.702 1.00 1.05 56 GLY A CA 9
ATOM 11138 C C . GLY A 1 56 ? -5.553 -4.136 9.040 1.00 0.99 56 GLY A C 9
ATOM 11139 O O . GLY A 1 56 ? -6.109 -4.653 10.005 1.00 1.08 56 GLY A O 9
ATOM 11143 N N . ALA A 1 57 ? -4.951 -2.952 9.104 1.00 0.98 57 ALA A N 9
ATOM 11144 C CA . ALA A 1 57 ? -4.953 -2.157 10.331 1.00 1.11 57 ALA A CA 9
ATOM 11145 C C . ALA A 1 57 ? -6.147 -1.217 10.341 1.00 1.10 57 ALA A C 9
ATOM 11146 O O . ALA A 1 57 ? -6.408 -0.523 11.324 1.00 1.53 57 ALA A O 9
ATOM 11153 N N . VAL A 1 58 ? -6.861 -1.216 9.229 1.00 0.89 58 VAL A N 9
ATOM 11154 C CA . VAL A 1 58 ? -7.987 -0.323 9.017 1.00 1.10 58 VAL A CA 9
ATOM 11155 C C . VAL A 1 58 ? -9.176 -0.684 9.922 1.00 1.08 58 VAL A C 9
ATOM 11156 O O . VAL A 1 58 ? -9.930 -1.620 9.655 1.00 1.78 58 VAL A O 9
ATOM 11169 N N . ARG A 1 59 ? -9.309 0.040 11.028 1.00 0.92 59 ARG A N 9
ATOM 11170 C CA . ARG A 1 59 ? -10.423 -0.148 11.941 1.00 1.16 59 ARG A CA 9
ATOM 11171 C C . ARG A 1 59 ? -11.368 1.043 11.844 1.00 1.18 59 ARG A C 9
ATOM 11172 O O . ARG A 1 59 ? -11.098 2.111 12.395 1.00 1.83 59 ARG A O 9
ATOM 11193 N N . GLY A 1 60 ? -12.457 0.859 11.118 1.00 1.26 60 GLY A N 9
ATOM 11194 C CA . GLY A 1 60 ? -13.328 1.969 10.780 1.00 1.50 60 GLY A CA 9
ATOM 11195 C C . GLY A 1 60 ? -13.001 2.471 9.398 1.00 1.68 60 GLY A C 9
ATOM 11196 O O . GLY A 1 60 ? -13.839 3.039 8.702 1.00 2.01 60 GLY A O 9
ATOM 11200 N N . ILE A 1 61 ? -11.758 2.246 9.015 1.00 1.67 61 ILE A N 9
ATOM 11201 C CA . ILE A 1 61 ? -11.277 2.588 7.696 1.00 1.93 61 ILE A CA 9
ATOM 11202 C C . ILE A 1 61 ? -11.714 1.512 6.709 1.00 1.67 61 ILE A C 9
ATOM 11203 O O . ILE A 1 61 ? -11.823 0.337 7.067 1.00 2.21 61 ILE A O 9
ATOM 11219 N N . ASN A 1 62 ? -11.968 1.918 5.480 1.00 1.52 62 ASN A N 9
ATOM 11220 C CA . ASN A 1 62 ? -12.453 1.007 4.454 1.00 1.54 62 ASN A CA 9
ATOM 11221 C C . ASN A 1 62 ? -11.299 0.479 3.622 1.00 1.47 62 ASN A C 9
ATOM 11222 O O . ASN A 1 62 ? -10.618 1.237 2.930 1.00 1.53 62 ASN A O 9
ATOM 11233 N N . PRO A 1 63 ? -11.067 -0.837 3.661 1.00 1.67 63 PRO A N 9
ATOM 11234 C CA . PRO A 1 63 ? -10.027 -1.467 2.875 1.00 1.87 63 PRO A CA 9
ATOM 11235 C C . PRO A 1 63 ? -10.478 -1.682 1.436 1.00 1.64 63 PRO A C 9
ATOM 11236 O O . PRO A 1 63 ? -9.681 -2.032 0.564 1.00 1.59 63 PRO A O 9
ATOM 11247 N N . ASN A 1 64 ? -11.764 -1.445 1.194 1.00 1.59 64 ASN A N 9
ATOM 11248 C CA . ASN A 1 64 ? -12.315 -1.477 -0.156 1.00 1.51 64 ASN A CA 9
ATOM 11249 C C . ASN A 1 64 ? -11.809 -0.267 -0.940 1.00 1.16 64 ASN A C 9
ATOM 11250 O O . ASN A 1 64 ? -11.781 -0.264 -2.169 1.00 1.11 64 ASN A O 9
ATOM 11261 N N . ASN A 1 65 ? -11.404 0.762 -0.206 1.00 0.99 65 ASN A N 9
ATOM 11262 C CA . ASN A 1 65 ? -10.822 1.952 -0.801 1.00 0.74 65 ASN A CA 9
ATOM 11263 C C . ASN A 1 65 ? -9.332 1.732 -1.031 1.00 0.69 65 ASN A C 9
ATOM 11264 O O . ASN A 1 65 ? -8.725 2.356 -1.897 1.00 0.60 65 ASN A O 9
ATOM 11275 N N . ALA A 1 66 ? -8.751 0.823 -0.254 1.00 0.93 66 ALA A N 9
ATOM 11276 C CA . ALA A 1 66 ? -7.332 0.504 -0.370 1.00 1.07 66 ALA A CA 9
ATOM 11277 C C . ALA A 1 66 ? -7.046 -0.220 -1.678 1.00 1.02 66 ALA A C 9
ATOM 11278 O O . ALA A 1 66 ? -6.023 0.002 -2.315 1.00 1.05 66 ALA A O 9
ATOM 11285 N N . GLU A 1 67 ? -7.971 -1.075 -2.086 1.00 1.07 67 GLU A N 9
ATOM 11286 C CA . GLU A 1 67 ? -7.839 -1.801 -3.342 1.00 1.12 67 GLU A CA 9
ATOM 11287 C C . GLU A 1 67 ? -8.158 -0.891 -4.527 1.00 0.94 67 GLU A C 9
ATOM 11288 O O . GLU A 1 67 ? -7.947 -1.256 -5.685 1.00 1.00 67 GLU A O 9
ATOM 11300 N N . ALA A 1 68 ? -8.670 0.296 -4.223 1.00 0.86 68 ALA A N 9
ATOM 11301 C CA . ALA A 1 68 ? -8.964 1.303 -5.236 1.00 0.92 68 ALA A CA 9
ATOM 11302 C C . ALA A 1 68 ? -7.768 2.233 -5.407 1.00 0.89 68 ALA A C 9
ATOM 11303 O O . ALA A 1 68 ? -7.601 2.876 -6.444 1.00 1.14 68 ALA A O 9
ATOM 11310 N N . LEU A 1 69 ? -6.932 2.267 -4.377 1.00 0.79 69 LEU A N 9
ATOM 11311 C CA . LEU A 1 69 ? -5.753 3.128 -4.334 1.00 1.01 69 LEU A CA 9
ATOM 11312 C C . LEU A 1 69 ? -4.817 2.919 -5.539 1.00 1.08 69 LEU A C 9
ATOM 11313 O O . LEU A 1 69 ? -4.514 3.882 -6.250 1.00 1.37 69 LEU A O 9
ATOM 11329 N N . PRO A 1 70 ? -4.350 1.673 -5.808 1.00 0.88 70 PRO A N 9
ATOM 11330 C CA . PRO A 1 70 ? -3.435 1.403 -6.929 1.00 0.91 70 PRO A CA 9
ATOM 11331 C C . PRO A 1 70 ? -4.003 1.881 -8.259 1.00 1.02 70 PRO A C 9
ATOM 11332 O O . PRO A 1 70 ? -3.278 2.381 -9.123 1.00 1.20 70 PRO A O 9
ATOM 11343 N N . GLY A 1 71 ? -5.312 1.741 -8.400 1.00 1.06 71 GLY A N 9
ATOM 11344 C CA . GLY A 1 71 ? -5.984 2.141 -9.617 1.00 1.36 71 GLY A CA 9
ATOM 11345 C C . GLY A 1 71 ? -5.910 3.637 -9.864 1.00 1.09 71 GLY A C 9
ATOM 11346 O O . GLY A 1 71 ? -5.741 4.074 -11.002 1.00 1.18 71 GLY A O 9
ATOM 11350 N N . LYS A 1 72 ? -6.030 4.423 -8.802 1.00 0.90 72 LYS A N 9
ATOM 11351 C CA . LYS A 1 72 ? -6.034 5.875 -8.928 1.00 0.78 72 LYS A CA 9
ATOM 11352 C C . LYS A 1 72 ? -4.631 6.419 -9.177 1.00 0.73 72 LYS A C 9
ATOM 11353 O O . LYS A 1 72 ? -4.434 7.268 -10.046 1.00 0.99 72 LYS A O 9
ATOM 11372 N N . CYS A 1 73 ? -3.654 5.916 -8.432 1.00 0.63 73 CYS A N 9
ATOM 11373 C CA . CYS A 1 73 ? -2.274 6.389 -8.562 1.00 0.63 73 CYS A CA 9
ATOM 11374 C C . CYS A 1 73 ? -1.643 5.879 -9.858 1.00 0.62 73 CYS A C 9
ATOM 11375 O O . CYS A 1 73 ? -0.543 6.294 -10.228 1.00 0.77 73 CYS A O 9
ATOM 11382 N N . GLY A 1 74 ? -2.349 4.979 -10.542 1.00 0.61 74 GLY A N 9
ATOM 11383 C CA . GLY A 1 74 ? -1.910 4.516 -11.841 1.00 0.67 74 GLY A CA 9
ATOM 11384 C C . GLY A 1 74 ? -0.826 3.477 -11.726 1.00 0.66 74 GLY A C 9
ATOM 11385 O O . GLY A 1 74 ? 0.044 3.371 -12.589 1.00 0.96 74 GLY A O 9
ATOM 11389 N N . VAL A 1 75 ? -0.886 2.697 -10.663 1.00 0.55 75 VAL A N 9
ATOM 11390 C CA . VAL A 1 75 ? 0.145 1.718 -10.384 1.00 0.61 75 VAL A CA 9
ATOM 11391 C C . VAL A 1 75 ? -0.438 0.319 -10.224 1.00 0.80 75 VAL A C 9
ATOM 11392 O O . VAL A 1 75 ? -0.721 -0.137 -9.117 1.00 1.70 75 VAL A O 9
ATOM 11405 N N . ASN A 1 76 ? -0.659 -0.338 -11.354 1.00 0.78 76 ASN A N 9
ATOM 11406 C CA . ASN A 1 76 ? -1.102 -1.727 -11.361 1.00 0.90 76 ASN A CA 9
ATOM 11407 C C . ASN A 1 76 ? 0.058 -2.643 -11.007 1.00 0.81 76 ASN A C 9
ATOM 11408 O O . ASN A 1 76 ? 0.773 -3.134 -11.884 1.00 0.99 76 ASN A O 9
ATOM 11419 N N . ILE A 1 77 ? 0.263 -2.833 -9.718 1.00 0.78 77 ILE A N 9
ATOM 11420 C CA . ILE A 1 77 ? 1.365 -3.645 -9.222 1.00 0.91 77 ILE A CA 9
ATOM 11421 C C . ILE A 1 77 ? 1.057 -5.136 -9.344 1.00 0.85 77 ILE A C 9
ATOM 11422 O O . ILE A 1 77 ? -0.110 -5.536 -9.360 1.00 0.82 77 ILE A O 9
ATOM 11438 N N . PRO A 1 78 ? 2.111 -5.967 -9.462 1.00 0.96 78 PRO A N 9
ATOM 11439 C CA . PRO A 1 78 ? 1.971 -7.417 -9.647 1.00 1.03 78 PRO A CA 9
ATOM 11440 C C . PRO A 1 78 ? 1.238 -8.088 -8.493 1.00 0.91 78 PRO A C 9
ATOM 11441 O O . PRO A 1 78 ? 0.276 -8.828 -8.702 1.00 1.28 78 PRO A O 9
ATOM 11452 N N . TYR A 1 79 ? 1.693 -7.835 -7.277 1.00 0.89 79 TYR A N 9
ATOM 11453 C CA . TYR A 1 79 ? 1.064 -8.415 -6.102 1.00 0.80 79 TYR A CA 9
ATOM 11454 C C . TYR A 1 79 ? -0.185 -7.626 -5.732 1.00 0.85 79 TYR A C 9
ATOM 11455 O O . TYR A 1 79 ? -0.391 -6.514 -6.216 1.00 1.07 79 TYR A O 9
ATOM 11473 N N . LYS A 1 80 ? -1.018 -8.200 -4.881 1.00 0.87 80 LYS A N 9
ATOM 11474 C CA . LYS A 1 80 ? -2.290 -7.582 -4.543 1.00 1.11 80 LYS A CA 9
ATOM 11475 C C . LYS A 1 80 ? -2.260 -6.949 -3.165 1.00 1.06 80 LYS A C 9
ATOM 11476 O O . LYS A 1 80 ? -1.910 -7.588 -2.175 1.00 1.49 80 LYS A O 9
ATOM 11495 N N . ILE A 1 81 ? -2.662 -5.693 -3.122 1.00 1.13 81 ILE A N 9
ATOM 11496 C CA . ILE A 1 81 ? -2.697 -4.925 -1.881 1.00 1.19 81 ILE A CA 9
ATOM 11497 C C . ILE A 1 81 ? -3.799 -5.442 -0.952 1.00 1.22 81 ILE A C 9
ATOM 11498 O O . ILE A 1 81 ? -3.702 -5.332 0.268 1.00 1.37 81 ILE A O 9
ATOM 11514 N N . SER A 1 82 ? -4.825 -6.034 -1.550 1.00 1.31 82 SER A N 9
ATOM 11515 C CA . SER A 1 82 ? -5.967 -6.586 -0.816 1.00 1.50 82 SER A CA 9
ATOM 11516 C C . SER A 1 82 ? -5.597 -7.837 0.005 1.00 1.47 82 SER A C 9
ATOM 11517 O O . SER A 1 82 ? -6.464 -8.643 0.336 1.00 1.81 82 SER A O 9
ATOM 11525 N N . THR A 1 83 ? -4.310 -7.976 0.330 1.00 1.47 83 THR A N 9
ATOM 11526 C CA . THR A 1 83 ? -3.776 -9.078 1.148 1.00 1.50 83 THR A CA 9
ATOM 11527 C C . THR A 1 83 ? -4.084 -10.460 0.561 1.00 1.59 83 THR A C 9
ATOM 11528 O O . THR A 1 83 ? -3.961 -11.474 1.246 1.00 1.72 83 THR A O 9
ATOM 11539 N N . SER A 1 84 ? -4.435 -10.503 -0.719 1.00 1.68 84 SER A N 9
ATOM 11540 C CA . SER A 1 84 ? -4.817 -11.750 -1.369 1.00 1.82 84 SER A CA 9
ATOM 11541 C C . SER A 1 84 ? -3.640 -12.352 -2.137 1.00 1.55 84 SER A C 9
ATOM 11542 O O . SER A 1 84 ? -3.824 -13.154 -3.049 1.00 1.77 84 SER A O 9
ATOM 11550 N N . THR A 1 85 ? -2.432 -11.981 -1.743 1.00 1.28 85 THR A N 9
ATOM 11551 C CA . THR A 1 85 ? -1.236 -12.398 -2.456 1.00 1.11 85 THR A CA 9
ATOM 11552 C C . THR A 1 85 ? -0.168 -12.872 -1.485 1.00 0.96 85 THR A C 9
ATOM 11553 O O . THR A 1 85 ? -0.270 -12.657 -0.272 1.00 1.52 85 THR A O 9
ATOM 11564 N N . ASN A 1 86 ? 0.841 -13.535 -2.022 1.00 1.23 86 ASN A N 9
ATOM 11565 C CA . ASN A 1 86 ? 2.004 -13.902 -1.246 1.00 1.36 86 ASN A CA 9
ATOM 11566 C C . ASN A 1 86 ? 2.984 -12.734 -1.234 1.00 1.10 86 ASN A C 9
ATOM 11567 O O . ASN A 1 86 ? 2.985 -11.913 -2.156 1.00 1.53 86 ASN A O 9
ATOM 11578 N N . CYS A 1 87 ? 3.778 -12.627 -0.182 1.00 0.87 87 CYS A N 9
ATOM 11579 C CA . CYS A 1 87 ? 4.694 -11.503 -0.048 1.00 0.72 87 CYS A CA 9
ATOM 11580 C C . CYS A 1 87 ? 6.065 -11.934 0.453 1.00 0.83 87 CYS A C 9
ATOM 11581 O O . CYS A 1 87 ? 7.008 -11.149 0.436 1.00 1.10 87 CYS A O 9
ATOM 11588 N N . ASN A 1 88 ? 6.191 -13.179 0.891 1.00 0.91 88 ASN A N 9
ATOM 11589 C CA . ASN A 1 88 ? 7.453 -13.644 1.459 1.00 1.09 88 ASN A CA 9
ATOM 11590 C C . ASN A 1 88 ? 8.499 -13.843 0.364 1.00 1.10 88 ASN A C 9
ATOM 11591 O O . ASN A 1 88 ? 9.680 -14.049 0.647 1.00 1.24 88 ASN A O 9
ATOM 11602 N N . SER A 1 89 ? 8.066 -13.750 -0.885 1.00 1.12 89 SER A N 9
ATOM 11603 C CA . SER A 1 89 ? 8.954 -13.927 -2.017 1.00 1.29 89 SER A CA 9
ATOM 11604 C C . SER A 1 89 ? 8.678 -12.862 -3.070 1.00 1.42 89 SER A C 9
ATOM 11605 O O . SER A 1 89 ? 9.555 -12.067 -3.389 1.00 2.21 89 SER A O 9
ATOM 11613 N N . ILE A 1 90 ? 7.430 -12.867 -3.557 1.00 1.14 90 ILE A N 9
ATOM 11614 C CA . ILE A 1 90 ? 6.909 -11.949 -4.589 1.00 1.35 90 ILE A CA 9
ATOM 11615 C C . ILE A 1 90 ? 7.744 -11.929 -5.869 1.00 1.76 90 ILE A C 9
ATOM 11616 O O . ILE A 1 90 ? 8.966 -11.798 -5.860 1.00 2.17 90 ILE A O 9
ATOM 11632 N N . ASN A 1 91 ? 7.050 -12.053 -6.976 1.00 2.27 91 ASN A N 9
ATOM 11633 C CA . ASN A 1 91 ? 7.669 -11.949 -8.292 1.00 2.91 91 ASN A CA 9
ATOM 11634 C C . ASN A 1 91 ? 6.658 -11.412 -9.295 1.00 3.60 91 ASN A C 9
ATOM 11635 O O . ASN A 1 91 ? 6.114 -12.209 -10.086 1.00 4.24 91 ASN A O 9
ATOM 11647 N N . MET A 1 1 ? 13.408 0.510 4.809 1.00 1.70 1 MET A N 10
ATOM 11648 C CA . MET A 1 1 ? 12.120 -0.117 5.175 1.00 1.61 1 MET A CA 10
ATOM 11649 C C . MET A 1 1 ? 11.897 -0.111 6.666 1.00 0.88 1 MET A C 10
ATOM 11650 O O . MET A 1 1 ? 12.749 -0.515 7.456 1.00 1.16 1 MET A O 10
ATOM 11666 N N . THR A 1 2 ? 10.731 0.358 7.022 1.00 0.65 2 THR A N 10
ATOM 11667 C CA . THR A 1 2 ? 10.191 0.181 8.338 1.00 1.13 2 THR A CA 10
ATOM 11668 C C . THR A 1 2 ? 8.687 0.084 8.185 1.00 1.10 2 THR A C 10
ATOM 11669 O O . THR A 1 2 ? 8.144 0.558 7.186 1.00 1.86 2 THR A O 10
ATOM 11680 N N . CYS A 1 3 ? 8.000 -0.523 9.137 1.00 0.81 3 CYS A N 10
ATOM 11681 C CA . CYS A 1 3 ? 6.548 -0.605 9.049 1.00 0.69 3 CYS A CA 10
ATOM 11682 C C . CYS A 1 3 ? 5.949 0.765 9.380 1.00 0.65 3 CYS A C 10
ATOM 11683 O O . CYS A 1 3 ? 4.747 0.917 9.593 1.00 0.79 3 CYS A O 10
ATOM 11690 N N . GLY A 1 4 ? 6.824 1.764 9.390 1.00 0.57 4 GLY A N 10
ATOM 11691 C CA . GLY A 1 4 ? 6.407 3.139 9.543 1.00 0.56 4 GLY A CA 10
ATOM 11692 C C . GLY A 1 4 ? 6.600 3.875 8.238 1.00 0.51 4 GLY A C 10
ATOM 11693 O O . GLY A 1 4 ? 6.005 4.928 8.004 1.00 0.53 4 GLY A O 10
ATOM 11697 N N . GLN A 1 5 ? 7.428 3.279 7.382 1.00 0.52 5 GLN A N 10
ATOM 11698 C CA . GLN A 1 5 ? 7.673 3.782 6.045 1.00 0.51 5 GLN A CA 10
ATOM 11699 C C . GLN A 1 5 ? 6.428 3.544 5.206 1.00 0.46 5 GLN A C 10
ATOM 11700 O O . GLN A 1 5 ? 5.866 4.469 4.613 1.00 0.52 5 GLN A O 10
ATOM 11714 N N . VAL A 1 6 ? 5.993 2.290 5.202 1.00 0.43 6 VAL A N 10
ATOM 11715 C CA . VAL A 1 6 ? 4.762 1.895 4.535 1.00 0.44 6 VAL A CA 10
ATOM 11716 C C . VAL A 1 6 ? 3.578 2.632 5.135 1.00 0.44 6 VAL A C 10
ATOM 11717 O O . VAL A 1 6 ? 2.707 3.126 4.417 1.00 0.49 6 VAL A O 10
ATOM 11730 N N . GLN A 1 7 ? 3.566 2.702 6.459 1.00 0.47 7 GLN A N 10
ATOM 11731 C CA . GLN A 1 7 ? 2.487 3.349 7.182 1.00 0.54 7 GLN A CA 10
ATOM 11732 C C . GLN A 1 7 ? 2.357 4.808 6.766 1.00 0.58 7 GLN A C 10
ATOM 11733 O O . GLN A 1 7 ? 1.253 5.302 6.595 1.00 0.70 7 GLN A O 10
ATOM 11747 N N . GLY A 1 8 ? 3.485 5.483 6.586 1.00 0.60 8 GLY A N 10
ATOM 11748 C CA . GLY A 1 8 ? 3.462 6.870 6.156 1.00 0.70 8 GLY A CA 10
ATOM 11749 C C . GLY A 1 8 ? 2.867 7.020 4.771 1.00 0.66 8 GLY A C 10
ATOM 11750 O O . GLY A 1 8 ? 2.090 7.939 4.513 1.00 0.82 8 GLY A O 10
ATOM 11754 N N . ASN A 1 9 ? 3.227 6.101 3.884 1.00 0.58 9 ASN A N 10
ATOM 11755 C CA . ASN A 1 9 ? 2.701 6.084 2.524 1.00 0.63 9 ASN A CA 10
ATOM 11756 C C . ASN A 1 9 ? 1.199 5.839 2.534 1.00 0.62 9 ASN A C 10
ATOM 11757 O O . ASN A 1 9 ? 0.433 6.607 1.953 1.00 0.78 9 ASN A O 10
ATOM 11768 N N . LEU A 1 10 ? 0.776 4.797 3.235 1.00 0.56 10 LEU A N 10
ATOM 11769 C CA . LEU A 1 10 ? -0.638 4.451 3.298 1.00 0.66 10 LEU A CA 10
ATOM 11770 C C . LEU A 1 10 ? -1.442 5.463 4.114 1.00 0.65 10 LEU A C 10
ATOM 11771 O O . LEU A 1 10 ? -2.624 5.675 3.843 1.00 0.72 10 LEU A O 10
ATOM 11787 N N . ALA A 1 11 ? -0.798 6.103 5.092 1.00 0.62 11 ALA A N 10
ATOM 11788 C CA . ALA A 1 11 ? -1.472 7.066 5.969 1.00 0.69 11 ALA A CA 10
ATOM 11789 C C . ALA A 1 11 ? -2.133 8.180 5.175 1.00 0.63 11 ALA A C 10
ATOM 11790 O O . ALA A 1 11 ? -3.242 8.604 5.489 1.00 0.72 11 ALA A O 10
ATOM 11797 N N . GLN A 1 12 ? -1.454 8.639 4.133 1.00 0.56 12 GLN A N 10
ATOM 11798 C CA . GLN A 1 12 ? -1.962 9.731 3.314 1.00 0.53 12 GLN A CA 10
ATOM 11799 C C . GLN A 1 12 ? -3.177 9.289 2.515 1.00 0.52 12 GLN A C 10
ATOM 11800 O O . GLN A 1 12 ? -4.000 10.107 2.103 1.00 0.60 12 GLN A O 10
ATOM 11814 N N . CYS A 1 13 ? -3.279 7.995 2.288 1.00 0.52 13 CYS A N 10
ATOM 11815 C CA . CYS A 1 13 ? -4.378 7.446 1.525 1.00 0.56 13 CYS A CA 10
ATOM 11816 C C . CYS A 1 13 ? -5.519 7.037 2.441 1.00 0.53 13 CYS A C 10
ATOM 11817 O O . CYS A 1 13 ? -6.649 6.887 1.987 1.00 0.56 13 CYS A O 10
ATOM 11824 N N . ILE A 1 14 ? -5.212 6.873 3.729 1.00 0.58 14 ILE A N 10
ATOM 11825 C CA . ILE A 1 14 ? -6.185 6.397 4.722 1.00 0.67 14 ILE A CA 10
ATOM 11826 C C . ILE A 1 14 ? -7.467 7.243 4.736 1.00 0.67 14 ILE A C 10
ATOM 11827 O O . ILE A 1 14 ? -8.534 6.743 5.076 1.00 0.77 14 ILE A O 10
ATOM 11843 N N . GLY A 1 15 ? -7.372 8.507 4.353 1.00 0.66 15 GLY A N 10
ATOM 11844 C CA . GLY A 1 15 ? -8.570 9.323 4.228 1.00 0.76 15 GLY A CA 10
ATOM 11845 C C . GLY A 1 15 ? -9.573 8.722 3.272 1.00 0.86 15 GLY A C 10
ATOM 11846 O O . GLY A 1 15 ? -10.680 8.354 3.662 1.00 1.45 15 GLY A O 10
ATOM 11850 N N . PHE A 1 16 ? -9.176 8.633 2.017 1.00 0.61 16 PHE A N 10
ATOM 11851 C CA . PHE A 1 16 ? -9.972 7.978 0.991 1.00 0.60 16 PHE A CA 10
ATOM 11852 C C . PHE A 1 16 ? -10.174 6.510 1.342 1.00 0.60 16 PHE A C 10
ATOM 11853 O O . PHE A 1 16 ? -11.233 5.937 1.108 1.00 0.69 16 PHE A O 10
ATOM 11870 N N . LEU A 1 17 ? -9.134 5.925 1.904 1.00 0.56 17 LEU A N 10
ATOM 11871 C CA . LEU A 1 17 ? -9.130 4.534 2.322 1.00 0.67 17 LEU A CA 10
ATOM 11872 C C . LEU A 1 17 ? -10.293 4.259 3.272 1.00 0.79 17 LEU A C 10
ATOM 11873 O O . LEU A 1 17 ? -11.044 3.293 3.101 1.00 0.87 17 LEU A O 10
ATOM 11889 N N . GLN A 1 18 ? -10.449 5.131 4.257 1.00 0.87 18 GLN A N 10
ATOM 11890 C CA . GLN A 1 18 ? -11.399 4.926 5.316 1.00 1.07 18 GLN A CA 10
ATOM 11891 C C . GLN A 1 18 ? -12.725 5.609 5.017 1.00 1.09 18 GLN A C 10
ATOM 11892 O O . GLN A 1 18 ? -13.779 4.977 5.050 1.00 1.20 18 GLN A O 10
ATOM 11906 N N . LYS A 1 19 ? -12.673 6.894 4.724 1.00 1.06 19 LYS A N 10
ATOM 11907 C CA . LYS A 1 19 ? -13.891 7.676 4.556 1.00 1.21 19 LYS A CA 10
ATOM 11908 C C . LYS A 1 19 ? -14.198 7.899 3.080 1.00 1.34 19 LYS A C 10
ATOM 11909 O O . LYS A 1 19 ? -15.361 7.942 2.671 1.00 2.08 19 LYS A O 10
ATOM 11928 N N . GLY A 1 20 ? -13.153 8.035 2.284 1.00 1.18 20 GLY A N 10
ATOM 11929 C CA . GLY A 1 20 ? -13.324 8.198 0.855 1.00 1.47 20 GLY A CA 10
ATOM 11930 C C . GLY A 1 20 ? -13.640 9.625 0.468 1.00 1.29 20 GLY A C 10
ATOM 11931 O O . GLY A 1 20 ? -13.665 10.516 1.317 1.00 1.99 20 GLY A O 10
ATOM 11935 N N . GLY A 1 21 ? -13.883 9.843 -0.815 1.00 1.10 21 GLY A N 10
ATOM 11936 C CA . GLY A 1 21 ? -14.218 11.167 -1.291 1.00 1.37 21 GLY A CA 10
ATOM 11937 C C . GLY A 1 21 ? -13.209 11.713 -2.277 1.00 1.26 21 GLY A C 10
ATOM 11938 O O . GLY A 1 21 ? -13.579 12.193 -3.348 1.00 1.79 21 GLY A O 10
ATOM 11942 N N . VAL A 1 22 ? -11.932 11.632 -1.930 1.00 1.14 22 VAL A N 10
ATOM 11943 C CA . VAL A 1 22 ? -10.886 12.209 -2.764 1.00 1.00 22 VAL A CA 10
ATOM 11944 C C . VAL A 1 22 ? -9.533 11.553 -2.493 1.00 0.82 22 VAL A C 10
ATOM 11945 O O . VAL A 1 22 ? -9.234 11.170 -1.361 1.00 0.87 22 VAL A O 10
ATOM 11958 N N . VAL A 1 23 ? -8.737 11.397 -3.542 1.00 0.71 23 VAL A N 10
ATOM 11959 C CA . VAL A 1 23 ? -7.368 10.928 -3.399 1.00 0.58 23 VAL A CA 10
ATOM 11960 C C . VAL A 1 23 ? -6.392 12.079 -3.605 1.00 0.54 23 VAL A C 10
ATOM 11961 O O . VAL A 1 23 ? -6.347 12.687 -4.677 1.00 0.58 23 VAL A O 10
ATOM 11974 N N . PRO A 1 24 ? -5.607 12.399 -2.574 1.00 0.54 24 PRO A N 10
ATOM 11975 C CA . PRO A 1 24 ? -4.598 13.451 -2.648 1.00 0.58 24 PRO A CA 10
ATOM 11976 C C . PRO A 1 24 ? -3.344 13.000 -3.402 1.00 0.55 24 PRO A C 10
ATOM 11977 O O . PRO A 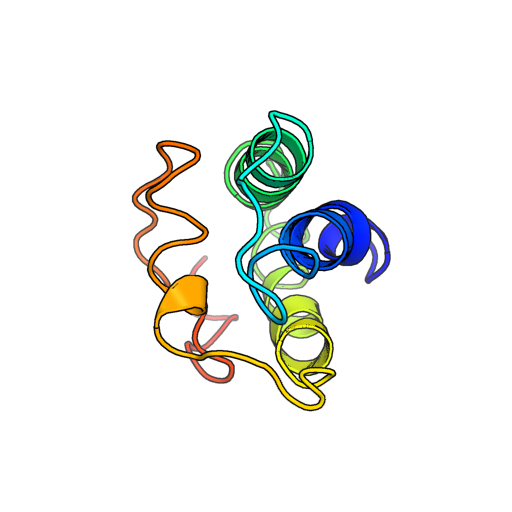1 24 ? -2.953 11.828 -3.337 1.00 0.47 24 PRO A O 10
ATOM 11988 N N . PRO A 1 25 ? -2.679 13.933 -4.106 1.00 0.65 25 PRO A N 10
ATOM 11989 C CA . PRO A 1 25 ? -1.446 13.653 -4.862 1.00 0.67 25 PRO A CA 10
ATOM 11990 C C . PRO A 1 25 ? -0.262 13.381 -3.939 1.00 0.66 25 PRO A C 10
ATOM 11991 O O . PRO A 1 25 ? 0.854 13.145 -4.385 1.00 0.71 25 PRO A O 10
ATOM 12002 N N . SER A 1 26 ? -0.531 13.402 -2.650 1.00 0.68 26 SER A N 10
ATOM 12003 C CA . SER A 1 26 ? 0.474 13.145 -1.635 1.00 0.73 26 SER A CA 10
ATOM 12004 C C . SER A 1 26 ? 0.430 11.672 -1.301 1.00 0.65 26 SER A C 10
ATOM 12005 O O . SER A 1 26 ? 1.452 11.004 -1.166 1.00 0.68 26 SER A O 10
ATOM 12013 N N . CYS A 1 27 ? -0.794 11.186 -1.194 1.00 0.58 27 CYS A N 10
ATOM 12014 C CA . CYS A 1 27 ? -1.073 9.780 -1.001 1.00 0.55 27 CYS A CA 10
ATOM 12015 C C . CYS A 1 27 ? -0.563 8.984 -2.190 1.00 0.47 27 CYS A C 10
ATOM 12016 O O . CYS A 1 27 ? 0.121 7.976 -2.026 1.00 0.48 27 CYS A O 10
ATOM 12023 N N . CYS A 1 28 ? -0.855 9.461 -3.391 1.00 0.42 28 CYS A N 10
ATOM 12024 C CA . CYS A 1 28 ? -0.441 8.756 -4.586 1.00 0.40 28 CYS A CA 10
ATOM 12025 C C . CYS A 1 28 ? 1.059 8.864 -4.823 1.00 0.45 28 CYS A C 10
ATOM 12026 O O . CYS A 1 28 ? 1.693 7.902 -5.250 1.00 0.50 28 CYS A O 10
ATOM 12033 N N . THR A 1 29 ? 1.626 10.024 -4.527 1.00 0.51 29 THR A N 10
ATOM 12034 C CA . THR A 1 29 ? 3.064 10.210 -4.627 1.00 0.58 29 THR A CA 10
ATOM 12035 C C . THR A 1 29 ? 3.800 9.351 -3.598 1.00 0.54 29 THR A C 10
ATOM 12036 O O . THR A 1 29 ? 4.829 8.748 -3.904 1.00 0.56 29 THR A O 10
ATOM 12047 N N . GLY A 1 30 ? 3.250 9.280 -2.393 1.00 0.54 30 GLY A N 10
ATOM 12048 C CA . GLY A 1 30 ? 3.886 8.532 -1.332 1.00 0.57 30 GLY A CA 10
ATOM 12049 C C . GLY A 1 30 ? 3.807 7.043 -1.528 1.00 0.47 30 GLY A C 10
ATOM 12050 O O . GLY A 1 30 ? 4.816 6.356 -1.463 1.00 0.51 30 GLY A O 10
ATOM 12054 N N . VAL A 1 31 ? 2.610 6.535 -1.763 1.00 0.41 31 VAL A N 10
ATOM 12055 C CA . VAL A 1 31 ? 2.433 5.105 -1.945 1.00 0.44 31 VAL A CA 10
ATOM 12056 C C . VAL A 1 31 ? 3.179 4.633 -3.185 1.00 0.39 31 VAL A C 10
ATOM 12057 O O . VAL A 1 31 ? 3.591 3.474 -3.276 1.00 0.40 31 VAL A O 10
ATOM 12070 N N . LYS A 1 32 ? 3.374 5.540 -4.131 1.00 0.40 32 LYS A N 10
ATOM 12071 C CA . LYS A 1 32 ? 4.200 5.245 -5.283 1.00 0.46 32 LYS A CA 10
ATOM 12072 C C . LYS A 1 32 ? 5.614 4.884 -4.825 1.00 0.44 32 LYS A C 10
ATOM 12073 O O . LYS A 1 32 ? 6.321 4.137 -5.505 1.00 0.49 32 LYS A O 10
ATOM 12092 N N . ASN A 1 33 ? 6.019 5.375 -3.651 1.00 0.41 33 ASN A N 10
ATOM 12093 C CA . ASN A 1 33 ? 7.309 4.980 -3.101 1.00 0.44 33 ASN A CA 10
ATOM 12094 C C . ASN A 1 33 ? 7.257 3.535 -2.621 1.00 0.39 33 ASN A C 10
ATOM 12095 O O . ASN A 1 33 ? 8.132 2.744 -2.935 1.00 0.46 33 ASN A O 10
ATOM 12106 N N . ILE A 1 34 ? 6.215 3.187 -1.884 1.00 0.36 34 ILE A N 10
ATOM 12107 C CA . ILE A 1 34 ? 6.132 1.869 -1.269 1.00 0.40 34 ILE A CA 10
ATOM 12108 C C . ILE A 1 34 ? 5.832 0.776 -2.287 1.00 0.48 34 ILE A C 10
ATOM 12109 O O . ILE A 1 34 ? 6.084 -0.403 -2.041 1.00 0.57 34 ILE A O 10
ATOM 12125 N N . LEU A 1 35 ? 5.321 1.172 -3.433 1.00 0.56 35 LEU A N 10
ATOM 12126 C CA . LEU A 1 35 ? 4.937 0.218 -4.454 1.00 0.79 35 LEU A CA 10
ATOM 12127 C C . LEU A 1 35 ? 5.959 0.158 -5.577 1.00 0.93 35 LEU A C 10
ATOM 12128 O O . LEU A 1 35 ? 6.374 -0.920 -6.006 1.00 1.31 35 LEU A O 10
ATOM 12144 N N . ASN A 1 36 ? 6.344 1.318 -6.061 1.00 0.89 36 ASN A N 10
ATOM 12145 C CA . ASN A 1 36 ? 7.300 1.408 -7.157 1.00 1.06 36 ASN A CA 10
ATOM 12146 C C . ASN A 1 36 ? 8.721 1.621 -6.648 1.00 1.01 36 ASN A C 10
ATOM 12147 O O . ASN A 1 36 ? 9.658 0.952 -7.095 1.00 1.13 36 ASN A O 10
ATOM 12158 N N . SER A 1 37 ? 8.878 2.546 -5.714 1.00 0.90 37 SER A N 10
ATOM 12159 C CA . SER A 1 37 ? 10.202 2.968 -5.269 1.00 0.98 37 SER A CA 10
ATOM 12160 C C . SER A 1 37 ? 10.748 2.091 -4.138 1.00 0.84 37 SER A C 10
ATOM 12161 O O . SER A 1 37 ? 11.803 2.394 -3.577 1.00 0.94 37 SER A O 10
ATOM 12169 N N . SER A 1 38 ? 10.026 1.027 -3.785 1.00 0.67 38 SER A N 10
ATOM 12170 C CA . SER A 1 38 ? 10.549 0.019 -2.873 1.00 0.58 38 SER A CA 10
ATOM 12171 C C . SER A 1 38 ? 11.831 -0.537 -3.471 1.00 0.67 38 SER A C 10
ATOM 12172 O O . SER A 1 38 ? 11.808 -1.303 -4.435 1.00 1.22 38 SER A O 10
ATOM 12180 N N . ARG A 1 39 ? 12.940 -0.101 -2.893 1.00 0.87 39 ARG A N 10
ATOM 12181 C CA . ARG A 1 39 ? 14.256 -0.181 -3.519 1.00 1.08 39 ARG A CA 10
ATOM 12182 C C . ARG A 1 39 ? 14.625 -1.586 -3.964 1.00 0.84 39 ARG A C 10
ATOM 12183 O O . ARG A 1 39 ? 14.538 -1.922 -5.146 1.00 1.22 39 ARG A O 10
ATOM 12204 N N . THR A 1 40 ? 15.038 -2.393 -3.016 1.00 0.62 40 THR A N 10
ATOM 12205 C CA . THR A 1 40 ? 15.562 -3.703 -3.314 1.00 0.70 40 THR A CA 10
ATOM 12206 C C . THR A 1 40 ? 14.543 -4.773 -2.973 1.00 0.75 40 THR A C 10
ATOM 12207 O O . THR A 1 40 ? 13.461 -4.466 -2.476 1.00 0.61 40 THR A O 10
ATOM 12218 N N . THR A 1 41 ? 14.884 -6.020 -3.236 1.00 1.03 41 THR A N 10
ATOM 12219 C CA . THR A 1 41 ? 14.034 -7.135 -2.868 1.00 1.16 41 THR A CA 10
ATOM 12220 C C . THR A 1 41 ? 13.808 -7.145 -1.362 1.00 1.04 41 THR A C 10
ATOM 12221 O O . THR A 1 41 ? 12.701 -7.390 -0.895 1.00 0.97 41 THR A O 10
ATOM 12232 N N . ALA A 1 42 ? 14.866 -6.849 -0.615 1.00 1.12 42 ALA A N 10
ATOM 12233 C CA . ALA A 1 42 ? 14.789 -6.780 0.838 1.00 1.18 42 ALA A CA 10
ATOM 12234 C C . ALA A 1 42 ? 13.857 -5.659 1.287 1.00 0.98 42 ALA A C 10
ATOM 12235 O O . ALA A 1 42 ? 13.353 -5.672 2.410 1.00 1.13 42 ALA A O 10
ATOM 12242 N N . ASP A 1 43 ? 13.615 -4.698 0.398 1.00 0.74 43 ASP A N 10
ATOM 12243 C CA . ASP A 1 43 ? 12.751 -3.574 0.710 1.00 0.67 43 ASP A CA 10
ATOM 12244 C C . ASP A 1 43 ? 11.326 -3.918 0.283 1.00 0.64 43 ASP A C 10
ATOM 12245 O O . ASP A 1 43 ? 10.370 -3.642 0.997 1.00 0.93 43 ASP A O 10
ATOM 12254 N N . ARG A 1 44 ? 11.217 -4.589 -0.865 1.00 0.54 44 ARG A N 10
ATOM 12255 C CA . ARG A 1 44 ? 9.924 -4.981 -1.438 1.00 0.61 44 ARG A CA 10
ATOM 12256 C C . ARG A 1 44 ? 9.285 -6.130 -0.659 1.00 0.67 44 ARG A C 10
ATOM 12257 O O . ARG A 1 44 ? 8.098 -6.105 -0.335 1.00 0.93 44 ARG A O 10
ATOM 12278 N N . ARG A 1 45 ? 10.091 -7.132 -0.360 1.00 0.66 45 ARG A N 10
ATOM 12279 C CA . ARG A 1 45 ? 9.629 -8.334 0.326 1.00 0.72 45 ARG A CA 10
ATOM 12280 C C . ARG A 1 45 ? 9.383 -8.046 1.806 1.00 0.76 45 ARG A C 10
ATOM 12281 O O . ARG A 1 45 ? 8.874 -8.886 2.555 1.00 1.28 45 ARG A O 10
ATOM 12302 N N . ALA A 1 46 ? 9.746 -6.845 2.216 1.00 0.51 46 ALA A N 10
ATOM 12303 C CA . ALA A 1 46 ? 9.457 -6.368 3.554 1.00 0.53 46 ALA A CA 10
ATOM 12304 C C . ALA A 1 46 ? 8.195 -5.506 3.566 1.00 0.44 46 ALA A C 10
ATOM 12305 O O . ALA A 1 46 ? 7.354 -5.649 4.456 1.00 0.53 46 ALA A O 10
ATOM 12312 N N . VAL A 1 47 ? 8.054 -4.614 2.582 1.00 0.35 47 VAL A N 10
ATOM 12313 C CA . VAL A 1 47 ? 6.877 -3.746 2.520 1.00 0.38 47 VAL A CA 10
ATOM 12314 C C . VAL A 1 47 ? 5.598 -4.549 2.333 1.00 0.42 47 VAL A C 10
ATOM 12315 O O . VAL A 1 47 ? 4.584 -4.259 2.971 1.00 0.50 47 VAL A O 10
ATOM 12328 N N . CYS A 1 48 ? 5.643 -5.571 1.488 1.00 0.44 48 CYS A N 10
ATOM 12329 C CA . CYS A 1 48 ? 4.474 -6.427 1.279 1.00 0.56 48 CYS A CA 10
ATOM 12330 C C . CYS A 1 48 ? 4.013 -7.036 2.596 1.00 0.59 48 CYS A C 10
ATOM 12331 O O . CYS A 1 48 ? 2.817 -7.272 2.802 1.00 0.68 48 CYS A O 10
ATOM 12338 N N . SER A 1 49 ? 4.971 -7.283 3.478 1.00 0.59 49 SER A N 10
ATOM 12339 C CA . SER A 1 49 ? 4.683 -7.791 4.809 1.00 0.73 49 SER A CA 10
ATOM 12340 C C . SER A 1 49 ? 3.986 -6.724 5.653 1.00 0.73 49 SER A C 10
ATOM 12341 O O . SER A 1 49 ? 2.929 -6.976 6.230 1.00 0.96 49 SER A O 10
ATOM 12349 N N . CYS A 1 50 ? 4.562 -5.528 5.703 1.00 0.57 50 CYS A N 10
ATOM 12350 C CA . CYS A 1 50 ? 3.974 -4.432 6.472 1.00 0.60 50 CYS A CA 10
ATOM 12351 C C . CYS A 1 50 ? 2.596 -4.067 5.925 1.00 0.55 50 CYS A C 10
ATOM 12352 O O . CYS A 1 50 ? 1.690 -3.746 6.688 1.00 0.59 50 CYS A O 10
ATOM 12359 N N . LEU A 1 51 ? 2.435 -4.133 4.600 1.00 0.51 51 LEU A N 10
ATOM 12360 C CA . LEU A 1 51 ? 1.131 -3.941 3.961 1.00 0.55 51 LEU A CA 10
ATOM 12361 C C . LEU A 1 51 ? 0.047 -4.803 4.608 1.00 0.63 51 LEU A C 10
ATOM 12362 O O . LEU A 1 51 ? -1.120 -4.428 4.620 1.00 0.63 51 LEU A O 10
ATOM 12378 N N . LYS A 1 52 ? 0.428 -5.956 5.149 1.00 0.80 52 LYS A N 10
ATOM 12379 C CA . LYS A 1 52 ? -0.544 -6.871 5.735 1.00 0.99 52 LYS A CA 10
ATOM 12380 C C . LYS A 1 52 ? -0.999 -6.406 7.114 1.00 0.92 52 LYS A C 10
ATOM 12381 O O . LYS A 1 52 ? -1.972 -6.920 7.656 1.00 1.02 52 LYS A O 10
ATOM 12400 N N . ALA A 1 53 ? -0.293 -5.446 7.682 1.00 0.88 53 ALA A N 10
ATOM 12401 C CA . ALA A 1 53 ? -0.726 -4.841 8.933 1.00 0.95 53 ALA A CA 10
ATOM 12402 C C . ALA A 1 53 ? -1.179 -3.409 8.700 1.00 0.91 53 ALA A C 10
ATOM 12403 O O . ALA A 1 53 ? -2.135 -2.950 9.309 1.00 1.10 53 ALA A O 10
ATOM 12410 N N . ALA A 1 54 ? -0.497 -2.713 7.802 1.00 0.79 54 ALA A N 10
ATOM 12411 C CA . ALA A 1 54 ? -0.868 -1.347 7.457 1.00 0.87 54 ALA A CA 10
ATOM 12412 C C . ALA A 1 54 ? -2.209 -1.324 6.731 1.00 0.94 54 ALA A C 10
ATOM 12413 O O . ALA A 1 54 ? -3.096 -0.541 7.070 1.00 1.16 54 ALA A O 10
ATOM 12420 N N . ALA A 1 55 ? -2.361 -2.203 5.747 1.00 0.88 55 ALA A N 10
ATOM 12421 C CA . ALA A 1 55 ? -3.610 -2.307 5.005 1.00 0.97 55 ALA A CA 10
ATOM 12422 C C . ALA A 1 55 ? -4.419 -3.481 5.531 1.00 0.96 55 ALA A C 10
ATOM 12423 O O . ALA A 1 55 ? -5.531 -3.745 5.081 1.00 1.07 55 ALA A O 10
ATOM 12430 N N . GLY A 1 56 ? -3.835 -4.183 6.491 1.00 0.96 56 GLY A N 10
ATOM 12431 C CA . GLY A 1 56 ? -4.511 -5.293 7.121 1.00 1.05 56 GLY A CA 10
ATOM 12432 C C . GLY A 1 56 ? -5.211 -4.875 8.394 1.00 0.99 56 GLY A C 10
ATOM 12433 O O . GLY A 1 56 ? -6.105 -5.569 8.876 1.00 1.08 56 GLY A O 10
ATOM 12437 N N . ALA A 1 57 ? -4.787 -3.748 8.957 1.00 0.98 57 ALA A N 10
ATOM 12438 C CA . ALA A 1 57 ? -5.458 -3.182 10.115 1.00 1.11 57 ALA A CA 10
ATOM 12439 C C . ALA A 1 57 ? -6.811 -2.630 9.690 1.00 1.10 57 ALA A C 10
ATOM 12440 O O . ALA A 1 57 ? -7.846 -3.226 9.984 1.00 1.53 57 ALA A O 10
ATOM 12447 N N . VAL A 1 58 ? -6.762 -1.494 8.976 1.00 0.89 58 VAL A N 10
ATOM 12448 C CA . VAL A 1 58 ? -7.926 -0.862 8.336 1.00 1.10 58 VAL A CA 10
ATOM 12449 C C . VAL A 1 58 ? -9.221 -0.997 9.139 1.00 1.08 58 VAL A C 10
ATOM 12450 O O . VAL A 1 58 ? -10.282 -1.282 8.587 1.00 1.78 58 VAL A O 10
ATOM 12463 N N . ARG A 1 59 ? -9.133 -0.759 10.439 1.00 0.92 59 ARG A N 10
ATOM 12464 C CA . ARG A 1 59 ? -10.307 -0.765 11.292 1.00 1.16 59 ARG A CA 10
ATOM 12465 C C . ARG A 1 59 ? -11.129 0.493 11.044 1.00 1.18 59 ARG A C 10
ATOM 12466 O O . ARG A 1 59 ? -10.733 1.594 11.425 1.00 1.83 59 ARG A O 10
ATOM 12487 N N . GLY A 1 60 ? -12.263 0.323 10.386 1.00 1.26 60 GLY A N 10
ATOM 12488 C CA . GLY A 1 60 ? -13.067 1.455 9.977 1.00 1.50 60 GLY A CA 10
ATOM 12489 C C . GLY A 1 60 ? -12.812 1.802 8.528 1.00 1.68 60 GLY A C 10
ATOM 12490 O O . GLY A 1 60 ? -13.513 2.621 7.937 1.00 2.01 60 GLY A O 10
ATOM 12494 N N . ILE A 1 61 ? -11.806 1.157 7.957 1.00 1.67 61 ILE A N 10
ATOM 12495 C CA . ILE A 1 61 ? -11.397 1.422 6.591 1.00 1.93 61 ILE A CA 10
ATOM 12496 C C . ILE A 1 61 ? -12.096 0.472 5.632 1.00 1.67 61 ILE A C 10
ATOM 12497 O O . ILE A 1 61 ? -12.401 -0.668 5.982 1.00 2.21 61 ILE A O 10
ATOM 12513 N N . ASN A 1 62 ? -12.346 0.954 4.429 1.00 1.52 62 ASN A N 10
ATOM 12514 C CA . ASN A 1 62 ? -12.940 0.132 3.387 1.00 1.54 62 ASN A CA 10
ATOM 12515 C C . ASN A 1 62 ? -11.831 -0.560 2.616 1.00 1.47 62 ASN A C 10
ATOM 12516 O O . ASN A 1 62 ? -11.030 0.097 1.950 1.00 1.53 62 ASN A O 10
ATOM 12527 N N . PRO A 1 63 ? -11.767 -1.892 2.686 1.00 1.67 63 PRO A N 10
ATOM 12528 C CA . PRO A 1 63 ? -10.696 -2.654 2.052 1.00 1.87 63 PRO A CA 10
ATOM 12529 C C . PRO A 1 63 ? -10.780 -2.577 0.534 1.00 1.64 63 PRO A C 10
ATOM 12530 O O . PRO A 1 63 ? -9.790 -2.777 -0.172 1.00 1.59 63 PRO A O 10
ATOM 12541 N N . ASN A 1 64 ? -11.974 -2.267 0.043 1.00 1.59 64 ASN A N 10
ATOM 12542 C CA . ASN A 1 64 ? -12.184 -2.023 -1.379 1.00 1.51 64 ASN A CA 10
ATOM 12543 C C . ASN A 1 64 ? -11.318 -0.857 -1.845 1.00 1.16 64 ASN A C 10
ATOM 12544 O O . ASN A 1 64 ? -10.843 -0.838 -2.978 1.00 1.11 64 ASN A O 10
ATOM 12555 N N . ASN A 1 65 ? -11.107 0.108 -0.954 1.00 0.99 65 ASN A N 10
ATOM 12556 C CA . ASN A 1 65 ? -10.275 1.264 -1.252 1.00 0.74 65 ASN A CA 10
ATOM 12557 C C . ASN A 1 65 ? -8.806 0.919 -1.072 1.00 0.69 65 ASN A C 10
ATOM 12558 O O . ASN A 1 65 ? -7.934 1.604 -1.593 1.00 0.60 65 ASN A O 10
ATOM 12569 N N . ALA A 1 66 ? -8.541 -0.148 -0.329 1.00 0.93 66 ALA A N 10
ATOM 12570 C CA . ALA A 1 66 ? -7.175 -0.589 -0.079 1.00 1.07 66 ALA A CA 10
ATOM 12571 C C . ALA A 1 66 ? -6.583 -1.237 -1.321 1.00 1.02 66 ALA A C 10
ATOM 12572 O O . ALA A 1 66 ? -5.423 -1.017 -1.656 1.00 1.05 66 ALA A O 10
ATOM 12579 N N . GLU A 1 67 ? -7.388 -2.028 -2.013 1.00 1.07 67 GLU A N 10
ATOM 12580 C CA . GLU A 1 67 ? -6.949 -2.647 -3.254 1.00 1.12 67 GLU A CA 10
ATOM 12581 C C . GLU A 1 67 ? -7.118 -1.677 -4.419 1.00 0.94 67 GLU A C 10
ATOM 12582 O O . GLU A 1 67 ? -6.527 -1.859 -5.484 1.00 1.00 67 GLU A O 10
ATOM 12594 N N . ALA A 1 68 ? -7.924 -0.644 -4.202 1.00 0.86 68 ALA A N 10
ATOM 12595 C CA . ALA A 1 68 ? -8.064 0.441 -5.168 1.00 0.92 68 ALA A CA 10
ATOM 12596 C C . ALA A 1 68 ? -6.947 1.458 -4.971 1.00 0.89 68 ALA A C 10
ATOM 12597 O O . ALA A 1 68 ? -6.661 2.271 -5.850 1.00 1.14 68 ALA A O 10
ATOM 12604 N N . LEU A 1 69 ? -6.314 1.382 -3.805 1.00 0.79 69 LEU A N 10
ATOM 12605 C CA . LEU A 1 69 ? -5.253 2.301 -3.409 1.00 1.01 69 LEU A CA 10
ATOM 12606 C C . LEU A 1 69 ? -4.109 2.340 -4.439 1.00 1.08 69 LEU A C 10
ATOM 12607 O O . LEU A 1 69 ? -3.687 3.427 -4.834 1.00 1.37 69 LEU A O 10
ATOM 12623 N N . PRO A 1 70 ? -3.575 1.179 -4.876 1.00 0.88 70 PRO A N 10
ATOM 12624 C CA . PRO A 1 70 ? -2.577 1.142 -5.951 1.00 0.91 70 PRO A CA 10
ATOM 12625 C C . PRO A 1 70 ? -3.133 1.656 -7.278 1.00 1.02 70 PRO A C 10
ATOM 12626 O O . PRO A 1 70 ? -2.482 2.429 -7.983 1.00 1.20 70 PRO A O 10
ATOM 12637 N N . GLY A 1 71 ? -4.358 1.240 -7.590 1.00 1.06 71 GLY A N 10
ATOM 12638 C CA . GLY A 1 71 ? -4.965 1.545 -8.874 1.00 1.36 71 GLY A CA 10
ATOM 12639 C C . GLY A 1 71 ? -5.046 3.030 -9.177 1.00 1.09 71 GLY A C 10
ATOM 12640 O O . GLY A 1 71 ? -4.549 3.481 -10.208 1.00 1.18 71 GLY A O 10
ATOM 12644 N N . LYS A 1 72 ? -5.642 3.799 -8.272 1.00 0.90 72 LYS A N 10
ATOM 12645 C CA . LYS A 1 72 ? -5.866 5.223 -8.515 1.00 0.78 72 LYS A CA 10
ATOM 12646 C C . LYS A 1 72 ? -4.576 6.044 -8.424 1.00 0.73 72 LYS A C 10
ATOM 12647 O O . LYS A 1 72 ? -4.605 7.267 -8.550 1.00 0.99 72 LYS A O 10
ATOM 12666 N N . CYS A 1 73 ? -3.450 5.380 -8.211 1.00 0.63 73 CYS A N 10
ATOM 12667 C CA . CYS A 1 73 ? -2.171 6.072 -8.134 1.00 0.63 73 CYS A CA 10
ATOM 12668 C C . CYS A 1 73 ? -1.279 5.708 -9.315 1.00 0.62 73 CYS A C 10
ATOM 12669 O O . CYS A 1 73 ? -0.110 6.089 -9.367 1.00 0.77 73 CYS A O 10
ATOM 12676 N N . GLY A 1 74 ? -1.840 4.969 -10.270 1.00 0.61 74 GLY A N 10
ATOM 12677 C CA . GLY A 1 74 ? -1.128 4.666 -11.499 1.00 0.67 74 GLY A CA 10
ATOM 12678 C C . GLY A 1 74 ? -0.105 3.557 -11.341 1.00 0.66 74 GLY A C 10
ATOM 12679 O O . GLY A 1 74 ? 0.574 3.184 -12.300 1.00 0.96 74 GLY A O 10
ATOM 12683 N N . VAL A 1 75 ? 0.005 3.019 -10.142 1.00 0.55 75 VAL A N 10
ATOM 12684 C CA . VAL A 1 75 ? 0.974 1.973 -9.867 1.00 0.61 75 VAL A CA 10
ATOM 12685 C C . VAL A 1 75 ? 0.344 0.591 -9.988 1.00 0.80 75 VAL A C 10
ATOM 12686 O O . VAL A 1 75 ? -0.093 0.001 -9.002 1.00 1.70 75 VAL A O 10
ATOM 12699 N N . ASN A 1 76 ? 0.280 0.096 -11.215 1.00 0.78 76 ASN A N 10
ATOM 12700 C CA . ASN A 1 76 ? -0.228 -1.242 -11.470 1.00 0.90 76 ASN A CA 10
ATOM 12701 C C . ASN A 1 76 ? 0.924 -2.236 -11.448 1.00 0.81 76 ASN A C 10
ATOM 12702 O O . ASN A 1 76 ? 1.602 -2.456 -12.454 1.00 0.99 76 ASN A O 10
ATOM 12713 N N . ILE A 1 77 ? 1.165 -2.790 -10.274 1.00 0.78 77 ILE A N 10
ATOM 12714 C CA . ILE A 1 77 ? 2.256 -3.731 -10.065 1.00 0.91 77 ILE A CA 10
ATOM 12715 C C . ILE A 1 77 ? 1.742 -5.171 -10.151 1.00 0.85 77 ILE A C 10
ATOM 12716 O O . ILE A 1 77 ? 0.529 -5.396 -10.104 1.00 0.82 77 ILE A O 10
ATOM 12732 N N . PRO A 1 78 ? 2.651 -6.157 -10.311 1.00 0.96 78 PRO A N 10
ATOM 12733 C CA . PRO A 1 78 ? 2.291 -7.580 -10.383 1.00 1.03 78 PRO A CA 10
ATOM 12734 C C . PRO A 1 78 ? 1.369 -8.023 -9.245 1.00 0.91 78 PRO A C 10
ATOM 12735 O O . PRO A 1 78 ? 0.335 -8.643 -9.488 1.00 1.28 78 PRO A O 10
ATOM 12746 N N . TYR A 1 79 ? 1.744 -7.711 -8.009 1.00 0.89 79 TYR A N 10
ATOM 12747 C CA . TYR A 1 79 ? 0.915 -8.057 -6.864 1.00 0.80 79 TYR A CA 10
ATOM 12748 C C . TYR A 1 79 ? -0.204 -7.038 -6.703 1.00 0.85 79 TYR A C 10
ATOM 12749 O O . TYR A 1 79 ? -0.192 -5.992 -7.342 1.00 1.07 79 TYR A O 10
ATOM 12767 N N . LYS A 1 80 ? -1.165 -7.328 -5.846 1.00 0.87 80 LYS A N 10
ATOM 12768 C CA . LYS A 1 80 ? -2.305 -6.443 -5.693 1.00 1.11 80 LYS A CA 10
ATOM 12769 C C . LYS A 1 80 ? -2.400 -5.895 -4.275 1.00 1.06 80 LYS A C 10
ATOM 12770 O O . LYS A 1 80 ? -3.463 -5.468 -3.837 1.00 1.49 80 LYS A O 10
ATOM 12789 N N . ILE A 1 81 ? -1.258 -5.918 -3.587 1.00 1.13 81 ILE A N 10
ATOM 12790 C CA . ILE A 1 81 ? -1.073 -5.421 -2.201 1.00 1.19 81 ILE A CA 10
ATOM 12791 C C . ILE A 1 81 ? -1.915 -6.178 -1.165 1.00 1.22 81 ILE A C 10
ATOM 12792 O O . ILE A 1 81 ? -1.488 -6.344 -0.018 1.00 1.37 81 ILE A O 10
ATOM 12808 N N . SER A 1 82 ? -3.087 -6.654 -1.574 1.00 1.31 82 SER A N 10
ATOM 12809 C CA . SER A 1 82 ? -4.014 -7.339 -0.685 1.00 1.50 82 SER A CA 10
ATOM 12810 C C . SER A 1 82 ? -3.410 -8.627 -0.119 1.00 1.47 82 SER A C 10
ATOM 12811 O O . SER A 1 82 ? -2.308 -9.039 -0.493 1.00 1.81 82 SER A O 10
ATOM 12819 N N . THR A 1 83 ? -4.150 -9.259 0.774 1.00 1.47 83 THR A N 10
ATOM 12820 C CA . THR A 1 83 ? -3.712 -10.470 1.447 1.00 1.50 83 THR A CA 10
ATOM 12821 C C . THR A 1 83 ? -3.505 -11.633 0.475 1.00 1.59 83 THR A C 10
ATOM 12822 O O . THR A 1 83 ? -2.686 -12.515 0.723 1.00 1.72 83 THR A O 10
ATOM 12833 N N . SER A 1 84 ? -4.226 -11.600 -0.640 1.00 1.68 84 SER A N 10
ATOM 12834 C CA . SER A 1 84 ? -4.222 -12.689 -1.613 1.00 1.82 84 SER A CA 10
ATOM 12835 C C . SER A 1 84 ? -2.828 -12.971 -2.187 1.00 1.55 84 SER A C 10
ATOM 12836 O O . SER A 1 84 ? -2.529 -14.106 -2.561 1.00 1.77 84 SER A O 10
ATOM 12844 N N . THR A 1 85 ? -1.972 -11.954 -2.257 1.00 1.28 85 THR A N 10
ATOM 12845 C CA . THR A 1 85 ? -0.623 -12.148 -2.790 1.00 1.11 85 THR A CA 10
ATOM 12846 C C . THR A 1 85 ? 0.300 -12.733 -1.716 1.00 0.96 85 THR A C 10
ATOM 12847 O O . THR A 1 85 ? 1.374 -13.253 -2.015 1.00 1.52 85 THR A O 10
ATOM 12858 N N . ASN A 1 86 ? -0.141 -12.623 -0.464 1.00 1.23 86 ASN A N 10
ATOM 12859 C CA . ASN A 1 86 ? 0.519 -13.238 0.702 1.00 1.36 86 ASN A CA 10
ATOM 12860 C C . ASN A 1 86 ? 1.885 -12.628 1.026 1.00 1.10 86 ASN A C 10
ATOM 12861 O O . ASN A 1 86 ? 2.414 -12.832 2.116 1.00 1.53 86 ASN A O 10
ATOM 12872 N N . CYS A 1 87 ? 2.434 -11.885 0.082 1.00 0.87 87 CYS A N 10
ATOM 12873 C CA . CYS A 1 87 ? 3.741 -11.217 0.227 1.00 0.72 87 CYS A CA 10
ATOM 12874 C C . CYS A 1 87 ? 4.907 -12.204 0.137 1.00 0.83 87 CYS A C 10
ATOM 12875 O O . CYS A 1 87 ? 6.018 -11.819 -0.222 1.00 1.10 87 CYS A O 10
ATOM 12882 N N . ASN A 1 88 ? 4.645 -13.476 0.424 1.00 0.91 88 ASN A N 10
ATOM 12883 C CA . ASN A 1 88 ? 5.688 -14.502 0.409 1.00 1.09 88 ASN A CA 10
ATOM 12884 C C . ASN A 1 88 ? 6.318 -14.630 -0.967 1.00 1.10 88 ASN A C 10
ATOM 12885 O O . ASN A 1 88 ? 7.444 -15.100 -1.098 1.00 1.24 88 ASN A O 10
ATOM 12896 N N . SER A 1 89 ? 5.584 -14.226 -1.988 1.00 1.12 89 SER A N 10
ATOM 12897 C CA . SER A 1 89 ? 6.131 -14.164 -3.323 1.00 1.29 89 SER A CA 10
ATOM 12898 C C . SER A 1 89 ? 5.393 -13.114 -4.137 1.00 1.42 89 SER A C 10
ATOM 12899 O O . SER A 1 89 ? 4.322 -13.365 -4.695 1.00 2.21 89 SER A O 10
ATOM 12907 N N . ILE A 1 90 ? 5.954 -11.932 -4.146 1.00 1.14 90 ILE A N 10
ATOM 12908 C CA . ILE A 1 90 ? 5.437 -10.829 -4.945 1.00 1.35 90 ILE A CA 10
ATOM 12909 C C . ILE A 1 90 ? 6.389 -10.548 -6.096 1.00 1.76 90 ILE A C 10
ATOM 12910 O O . ILE A 1 90 ? 5.972 -10.142 -7.179 1.00 2.17 90 ILE A O 10
ATOM 12926 N N . ASN A 1 91 ? 7.668 -10.812 -5.830 1.00 2.27 91 ASN A N 10
ATOM 12927 C CA . ASN A 1 91 ? 8.765 -10.472 -6.722 1.00 2.91 91 ASN A CA 10
ATOM 12928 C C . ASN A 1 91 ? 8.735 -8.995 -7.091 1.00 3.60 91 ASN A C 10
ATOM 12929 O O . ASN A 1 91 ? 9.246 -8.178 -6.299 1.00 4.24 91 ASN A O 10
ATOM 12941 N N . MET A 1 1 ? 13.146 0.439 3.429 1.00 1.70 1 MET A N 11
ATOM 12942 C CA . MET A 1 1 ? 12.158 -0.255 4.288 1.00 1.61 1 MET A CA 11
ATOM 12943 C C . MET A 1 1 ? 12.392 0.036 5.757 1.00 0.88 1 MET A C 11
ATOM 12944 O O . MET A 1 1 ? 13.496 -0.131 6.274 1.00 1.16 1 MET A O 11
ATOM 12960 N N . THR A 1 2 ? 11.342 0.483 6.420 1.00 0.65 2 THR A N 11
ATOM 12961 C CA . THR A 1 2 ? 11.359 0.613 7.859 1.00 1.13 2 THR A CA 11
ATOM 12962 C C . THR A 1 2 ? 10.062 0.121 8.461 1.00 1.10 2 THR A C 11
ATOM 12963 O O . THR A 1 2 ? 9.875 0.180 9.673 1.00 1.86 2 THR A O 11
ATOM 12974 N N . CYS A 1 3 ? 9.166 -0.347 7.592 1.00 0.81 3 CYS A N 11
ATOM 12975 C CA . CYS A 1 3 ? 7.778 -0.658 7.956 1.00 0.69 3 CYS A CA 11
ATOM 12976 C C . CYS A 1 3 ? 7.028 0.651 8.206 1.00 0.65 3 CYS A C 11
ATOM 12977 O O . CYS A 1 3 ? 5.852 0.789 7.877 1.00 0.79 3 CYS A O 11
ATOM 12984 N N . GLY A 1 4 ? 7.748 1.632 8.732 1.00 0.57 4 GLY A N 11
ATOM 12985 C CA . GLY A 1 4 ? 7.215 2.964 8.870 1.00 0.56 4 GLY A CA 11
ATOM 12986 C C . GLY A 1 4 ? 7.233 3.654 7.533 1.00 0.51 4 GLY A C 11
ATOM 12987 O O . GLY A 1 4 ? 6.429 4.549 7.265 1.00 0.53 4 GLY A O 11
ATOM 12991 N N . GLN A 1 5 ? 8.164 3.223 6.685 1.00 0.52 5 GLN A N 11
ATOM 12992 C CA . GLN A 1 5 ? 8.189 3.658 5.306 1.00 0.51 5 GLN A CA 11
ATOM 12993 C C . GLN A 1 5 ? 6.978 3.086 4.585 1.00 0.46 5 GLN A C 11
ATOM 12994 O O . GLN A 1 5 ? 6.393 3.741 3.729 1.00 0.52 5 GLN A O 11
ATOM 13008 N N . VAL A 1 6 ? 6.581 1.869 4.976 1.00 0.43 6 VAL A N 11
ATOM 13009 C CA . VAL A 1 6 ? 5.356 1.262 4.445 1.00 0.44 6 VAL A CA 11
ATOM 13010 C C . VAL A 1 6 ? 4.137 2.061 4.888 1.00 0.44 6 VAL A C 11
ATOM 13011 O O . VAL A 1 6 ? 3.218 2.296 4.101 1.00 0.49 6 VAL A O 11
ATOM 13024 N N . GLN A 1 7 ? 4.136 2.476 6.153 1.00 0.47 7 GLN A N 11
ATOM 13025 C CA . GLN A 1 7 ? 3.041 3.272 6.698 1.00 0.54 7 GLN A CA 11
ATOM 13026 C C . GLN A 1 7 ? 2.839 4.539 5.877 1.00 0.58 7 GLN A C 11
ATOM 13027 O O . GLN A 1 7 ? 1.722 5.018 5.740 1.00 0.70 7 GLN A O 11
ATOM 13041 N N . GLY A 1 8 ? 3.921 5.052 5.301 1.00 0.60 8 GLY A N 11
ATOM 13042 C CA . GLY A 1 8 ? 3.838 6.256 4.495 1.00 0.70 8 GLY A CA 11
ATOM 13043 C C . GLY A 1 8 ? 2.984 6.078 3.249 1.00 0.66 8 GLY A C 11
ATOM 13044 O O . GLY A 1 8 ? 2.690 7.044 2.546 1.00 0.82 8 GLY A O 11
ATOM 13048 N N . ASN A 1 9 ? 2.608 4.840 2.969 1.00 0.58 9 ASN A N 11
ATOM 13049 C CA . ASN A 1 9 ? 1.675 4.543 1.894 1.00 0.63 9 ASN A CA 11
ATOM 13050 C C . ASN A 1 9 ? 0.245 4.594 2.434 1.00 0.62 9 ASN A C 11
ATOM 13051 O O . ASN A 1 9 ? -0.548 5.464 2.066 1.00 0.78 9 ASN A O 11
ATOM 13062 N N . LEU A 1 10 ? -0.055 3.699 3.365 1.00 0.56 10 LEU A N 11
ATOM 13063 C CA . LEU A 1 10 ? -1.427 3.490 3.811 1.00 0.66 10 LEU A CA 11
ATOM 13064 C C . LEU A 1 10 ? -1.891 4.526 4.831 1.00 0.65 10 LEU A C 11
ATOM 13065 O O . LEU A 1 10 ? -3.091 4.752 4.965 1.00 0.72 10 LEU A O 11
ATOM 13081 N N . ALA A 1 11 ? -0.964 5.200 5.510 1.00 0.62 11 ALA A N 11
ATOM 13082 C CA . ALA A 1 11 ? -1.342 6.134 6.564 1.00 0.69 11 ALA A CA 11
ATOM 13083 C C . ALA A 1 11 ? -1.817 7.404 5.907 1.00 0.63 11 ALA A C 11
ATOM 13084 O O . ALA A 1 11 ? -2.565 8.198 6.473 1.00 0.72 11 ALA A O 11
ATOM 13091 N N . GLN A 1 12 ? -1.380 7.547 4.676 1.00 0.56 12 GLN A N 11
ATOM 13092 C CA . GLN A 1 12 ? -1.703 8.685 3.856 1.00 0.53 12 GLN A CA 11
ATOM 13093 C C . GLN A 1 12 ? -2.991 8.424 3.095 1.00 0.52 12 GLN A C 11
ATOM 13094 O O . GLN A 1 12 ? -3.843 9.300 2.968 1.00 0.60 12 GLN A O 11
ATOM 13108 N N . CYS A 1 13 ? -3.134 7.201 2.610 1.00 0.52 13 CYS A N 11
ATOM 13109 C CA . CYS A 1 13 ? -4.309 6.812 1.846 1.00 0.56 13 CYS A CA 11
ATOM 13110 C C . CYS A 1 13 ? -5.519 6.601 2.742 1.00 0.53 13 CYS A C 11
ATOM 13111 O O . CYS A 1 13 ? -6.650 6.722 2.282 1.00 0.56 13 CYS A O 11
ATOM 13118 N N . ILE A 1 14 ? -5.282 6.305 4.019 1.00 0.58 14 ILE A N 11
ATOM 13119 C CA . ILE A 1 14 ? -6.361 6.107 4.994 1.00 0.67 14 ILE A CA 11
ATOM 13120 C C . ILE A 1 14 ? -7.407 7.227 4.931 1.00 0.67 14 ILE A C 11
ATOM 13121 O O . ILE A 1 14 ? -8.600 6.979 5.112 1.00 0.77 14 ILE A O 11
ATOM 13137 N N . GLY A 1 15 ? -6.966 8.445 4.619 1.00 0.66 15 GLY A N 11
ATOM 13138 C CA . GLY A 1 15 ? -7.872 9.585 4.576 1.00 0.76 15 GLY A CA 11
ATOM 13139 C C . GLY A 1 15 ? -8.843 9.548 3.421 1.00 0.86 15 GLY A C 11
ATOM 13140 O O . GLY A 1 15 ? -9.550 10.518 3.151 1.00 1.45 15 GLY A O 11
ATOM 13144 N N . PHE A 1 16 ? -8.866 8.428 2.743 1.00 0.61 16 PHE A N 11
ATOM 13145 C CA . PHE A 1 16 ? -9.859 8.153 1.737 1.00 0.60 16 PHE A CA 11
ATOM 13146 C C . PHE A 1 16 ? -10.182 6.665 1.780 1.00 0.60 16 PHE A C 11
ATOM 13147 O O . PHE A 1 16 ? -11.330 6.252 1.664 1.00 0.69 16 PHE A O 11
ATOM 13164 N N . LEU A 1 17 ? -9.131 5.885 1.967 1.00 0.56 17 LEU A N 11
ATOM 13165 C CA . LEU A 1 17 ? -9.203 4.445 2.138 1.00 0.67 17 LEU A CA 11
ATOM 13166 C C . LEU A 1 17 ? -10.185 4.062 3.250 1.00 0.79 17 LEU A C 11
ATOM 13167 O O . LEU A 1 17 ? -10.802 3.001 3.196 1.00 0.87 17 LEU A O 11
ATOM 13183 N N . GLN A 1 18 ? -10.331 4.928 4.253 1.00 0.87 18 GLN A N 11
ATOM 13184 C CA . GLN A 1 18 ? -11.220 4.670 5.361 1.00 1.07 18 GLN A CA 11
ATOM 13185 C C . GLN A 1 18 ? -12.575 5.353 5.160 1.00 1.09 18 GLN A C 11
ATOM 13186 O O . GLN A 1 18 ? -13.606 4.685 5.105 1.00 1.20 18 GLN A O 11
ATOM 13200 N N . LYS A 1 19 ? -12.581 6.684 5.052 1.00 1.06 19 LYS A N 11
ATOM 13201 C CA . LYS A 1 19 ? -13.837 7.430 4.964 1.00 1.21 19 LYS A CA 11
ATOM 13202 C C . LYS A 1 19 ? -13.834 8.427 3.810 1.00 1.34 19 LYS A C 11
ATOM 13203 O O . LYS A 1 19 ? -14.523 9.445 3.864 1.00 2.08 19 LYS A O 11
ATOM 13222 N N . GLY A 1 20 ? -13.093 8.131 2.758 1.00 1.18 20 GLY A N 11
ATOM 13223 C CA . GLY A 1 20 ? -12.974 9.075 1.666 1.00 1.47 20 GLY A CA 11
ATOM 13224 C C . GLY A 1 20 ? -13.478 8.525 0.350 1.00 1.29 20 GLY A C 11
ATOM 13225 O O . GLY A 1 20 ? -14.227 7.548 0.316 1.00 1.99 20 GLY A O 11
ATOM 13229 N N . GLY A 1 21 ? -13.053 9.155 -0.733 1.00 1.10 21 GLY A N 11
ATOM 13230 C CA . GLY A 1 21 ? -13.483 8.765 -2.059 1.00 1.37 21 GLY A CA 11
ATOM 13231 C C . GLY A 1 21 ? -12.487 9.215 -3.090 1.00 1.26 21 GLY A C 11
ATOM 13232 O O . GLY A 1 21 ? -11.864 8.405 -3.781 1.00 1.79 21 GLY A O 11
ATOM 13236 N N . VAL A 1 22 ? -12.361 10.523 -3.192 1.00 1.14 22 VAL A N 11
ATOM 13237 C CA . VAL A 1 22 ? -11.313 11.156 -3.971 1.00 1.00 22 VAL A CA 11
ATOM 13238 C C . VAL A 1 22 ? -9.947 10.810 -3.380 1.00 0.82 22 VAL A C 11
ATOM 13239 O O . VAL A 1 22 ? -9.759 10.867 -2.163 1.00 0.87 22 VAL A O 11
ATOM 13252 N N . VAL A 1 23 ? -9.010 10.426 -4.232 1.00 0.71 23 VAL A N 11
ATOM 13253 C CA . VAL A 1 23 ? -7.684 10.044 -3.774 1.00 0.58 23 VAL A CA 11
ATOM 13254 C C . VAL A 1 23 ? -6.745 11.240 -3.800 1.00 0.54 23 VAL A C 11
ATOM 13255 O O . VAL A 1 23 ? -6.552 11.867 -4.843 1.00 0.58 23 VAL A O 11
ATOM 13268 N N . PRO A 1 24 ? -6.167 11.585 -2.646 1.00 0.54 24 PRO A N 11
ATOM 13269 C CA . PRO A 1 24 ? -5.259 12.718 -2.517 1.00 0.58 24 PRO A CA 11
ATOM 13270 C C . PRO A 1 24 ? -3.839 12.381 -2.983 1.00 0.55 24 PRO A C 11
ATOM 13271 O O . PRO A 1 24 ? -3.385 11.242 -2.853 1.00 0.47 24 PRO A O 11
ATOM 13282 N N . PRO A 1 25 ? -3.115 13.381 -3.518 1.00 0.65 25 PRO A N 11
ATOM 13283 C CA . PRO A 1 25 ? -1.763 13.187 -4.066 1.00 0.67 25 PRO A CA 11
ATOM 13284 C C . PRO A 1 25 ? -0.742 12.792 -3.003 1.00 0.66 25 PRO A C 11
ATOM 13285 O O . PRO A 1 25 ? 0.340 12.310 -3.320 1.00 0.71 25 PRO A O 11
ATOM 13296 N N . SER A 1 26 ? -1.107 12.970 -1.746 1.00 0.68 26 SER A N 11
ATOM 13297 C CA . SER A 1 26 ? -0.226 12.645 -0.634 1.00 0.73 26 SER A CA 11
ATOM 13298 C C . SER A 1 26 ? -0.194 11.141 -0.456 1.00 0.65 26 SER A C 11
ATOM 13299 O O . SER A 1 26 ? 0.869 10.525 -0.368 1.00 0.68 26 SER A O 11
ATOM 13307 N N . CYS A 1 27 ? -1.387 10.574 -0.401 1.00 0.58 27 CYS A N 11
ATOM 13308 C CA . CYS A 1 27 ? -1.570 9.140 -0.467 1.00 0.55 27 CYS A CA 11
ATOM 13309 C C . CYS A 1 27 ? -0.870 8.592 -1.702 1.00 0.47 27 CYS A C 11
ATOM 13310 O O . CYS A 1 27 ? -0.108 7.631 -1.618 1.00 0.48 27 CYS A O 11
ATOM 13317 N N . CYS A 1 28 ? -1.099 9.243 -2.836 1.00 0.42 28 CYS A N 11
ATOM 13318 C CA . CYS A 1 28 ? -0.485 8.835 -4.090 1.00 0.40 28 CYS A CA 11
ATOM 13319 C C . CYS A 1 28 ? 1.036 8.822 -4.007 1.00 0.45 28 CYS A C 11
ATOM 13320 O O . CYS A 1 28 ? 1.679 7.876 -4.465 1.00 0.50 28 CYS A O 11
ATOM 13327 N N . THR A 1 29 ? 1.607 9.859 -3.415 1.00 0.51 29 THR A N 11
ATOM 13328 C CA . THR A 1 29 ? 3.043 9.925 -3.215 1.00 0.58 29 THR A CA 11
ATOM 13329 C C . THR A 1 29 ? 3.525 8.753 -2.361 1.00 0.54 29 THR A C 11
ATOM 13330 O O . THR A 1 29 ? 4.582 8.177 -2.623 1.00 0.56 29 THR A O 11
ATOM 13341 N N . GLY A 1 30 ? 2.730 8.383 -1.362 1.00 0.54 30 GLY A N 11
ATOM 13342 C CA . GLY A 1 30 ? 3.098 7.290 -0.488 1.00 0.57 30 GLY A CA 11
ATOM 13343 C C . GLY A 1 30 ? 3.049 5.948 -1.181 1.00 0.47 30 GLY A C 11
ATOM 13344 O O . GLY A 1 30 ? 3.915 5.100 -0.963 1.00 0.51 30 GLY A O 11
ATOM 13348 N N . VAL A 1 31 ? 2.038 5.742 -2.014 1.00 0.41 31 VAL A N 11
ATOM 13349 C CA . VAL A 1 31 ? 1.962 4.521 -2.801 1.00 0.44 31 VAL A CA 11
ATOM 13350 C C . VAL A 1 31 ? 3.131 4.477 -3.770 1.00 0.39 31 VAL A C 11
ATOM 13351 O O . VAL A 1 31 ? 3.718 3.422 -4.014 1.00 0.40 31 VAL A O 11
ATOM 13364 N N . LYS A 1 32 ? 3.482 5.642 -4.305 1.00 0.40 32 LYS A N 11
ATOM 13365 C CA . LYS A 1 32 ? 4.655 5.766 -5.155 1.00 0.46 32 LYS A CA 11
ATOM 13366 C C . LYS A 1 32 ? 5.922 5.457 -4.356 1.00 0.44 32 LYS A C 11
ATOM 13367 O O . LYS A 1 32 ? 6.909 4.991 -4.915 1.00 0.49 32 LYS A O 11
ATOM 13386 N N . ASN A 1 33 ? 5.892 5.708 -3.045 1.00 0.41 33 ASN A N 11
ATOM 13387 C CA . ASN A 1 33 ? 7.029 5.379 -2.182 1.00 0.44 33 ASN A CA 11
ATOM 13388 C C . ASN A 1 33 ? 7.221 3.868 -2.110 1.00 0.39 33 ASN A C 11
ATOM 13389 O O . ASN A 1 33 ? 8.308 3.356 -2.338 1.00 0.46 33 ASN A O 11
ATOM 13400 N N . ILE A 1 34 ? 6.149 3.158 -1.803 1.00 0.36 34 ILE A N 11
ATOM 13401 C CA . ILE A 1 34 ? 6.194 1.705 -1.657 1.00 0.40 34 ILE A CA 11
ATOM 13402 C C . ILE A 1 34 ? 6.367 1.010 -3.016 1.00 0.48 34 ILE A C 11
ATOM 13403 O O . ILE A 1 34 ? 6.660 -0.181 -3.097 1.00 0.57 34 ILE A O 11
ATOM 13419 N N . LEU A 1 35 ? 6.239 1.786 -4.083 1.00 0.56 35 LEU A N 11
ATOM 13420 C CA . LEU A 1 35 ? 6.522 1.297 -5.428 1.00 0.79 35 LEU A CA 11
ATOM 13421 C C . LEU A 1 35 ? 7.933 1.675 -5.873 1.00 0.93 35 LEU A C 11
ATOM 13422 O O . LEU A 1 35 ? 8.807 0.821 -6.014 1.00 1.31 35 LEU A O 11
ATOM 13438 N N . ASN A 1 36 ? 8.138 2.966 -6.093 1.00 0.89 36 ASN A N 11
ATOM 13439 C CA . ASN A 1 36 ? 9.392 3.483 -6.634 1.00 1.06 36 ASN A CA 11
ATOM 13440 C C . ASN A 1 36 ? 10.486 3.532 -5.576 1.00 1.01 36 ASN A C 11
ATOM 13441 O O . ASN A 1 36 ? 11.625 3.144 -5.834 1.00 1.13 36 ASN A O 11
ATOM 13452 N N . SER A 1 37 ? 10.138 3.993 -4.382 1.00 0.90 37 SER A N 11
ATOM 13453 C CA . SER A 1 37 ? 11.115 4.166 -3.314 1.00 0.98 37 SER A CA 11
ATOM 13454 C C . SER A 1 37 ? 11.393 2.849 -2.586 1.00 0.84 37 SER A C 11
ATOM 13455 O O . SER A 1 37 ? 12.179 2.810 -1.635 1.00 0.94 37 SER A O 11
ATOM 13463 N N . SER A 1 38 ? 10.736 1.779 -3.017 1.00 0.67 38 SER A N 11
ATOM 13464 C CA . SER A 1 38 ? 11.086 0.445 -2.562 1.00 0.58 38 SER A CA 11
ATOM 13465 C C . SER A 1 38 ? 12.514 0.159 -3.027 1.00 0.67 38 SER A C 11
ATOM 13466 O O . SER A 1 38 ? 12.768 0.003 -4.225 1.00 1.22 38 SER A O 11
ATOM 13474 N N . ARG A 1 39 ? 13.438 0.131 -2.073 1.00 0.87 39 ARG A N 11
ATOM 13475 C CA . ARG A 1 39 ? 14.867 0.178 -2.371 1.00 1.08 39 ARG A CA 11
ATOM 13476 C C . ARG A 1 39 ? 15.336 -1.002 -3.218 1.00 0.84 39 ARG A C 11
ATOM 13477 O O . ARG A 1 39 ? 16.090 -0.823 -4.173 1.00 1.22 39 ARG A O 11
ATOM 13498 N N . THR A 1 40 ? 14.895 -2.198 -2.872 1.00 0.62 40 THR A N 11
ATOM 13499 C CA . THR A 1 40 ? 15.433 -3.400 -3.484 1.00 0.70 40 THR A CA 11
ATOM 13500 C C . THR A 1 40 ? 14.522 -4.593 -3.199 1.00 0.75 40 THR A C 11
ATOM 13501 O O . THR A 1 40 ? 13.411 -4.425 -2.706 1.00 0.61 40 THR A O 11
ATOM 13512 N N . THR A 1 41 ? 14.994 -5.791 -3.496 1.00 1.03 41 THR A N 11
ATOM 13513 C CA . THR A 1 41 ? 14.217 -6.998 -3.278 1.00 1.16 41 THR A CA 11
ATOM 13514 C C . THR A 1 41 ? 13.964 -7.211 -1.791 1.00 1.04 41 THR A C 11
ATOM 13515 O O . THR A 1 41 ? 12.882 -7.641 -1.386 1.00 0.97 41 THR A O 11
ATOM 13526 N N . ALA A 1 42 ? 14.969 -6.890 -0.983 1.00 1.12 42 ALA A N 11
ATOM 13527 C CA . ALA A 1 42 ? 14.858 -6.974 0.466 1.00 1.18 42 ALA A CA 11
ATOM 13528 C C . ALA A 1 42 ? 13.804 -6.004 0.975 1.00 0.98 42 ALA A C 11
ATOM 13529 O O . ALA A 1 42 ? 13.299 -6.143 2.085 1.00 1.13 42 ALA A O 11
ATOM 13536 N N . ASP A 1 43 ? 13.481 -5.026 0.143 1.00 0.74 43 ASP A N 11
ATOM 13537 C CA . ASP A 1 43 ? 12.462 -4.045 0.464 1.00 0.67 43 ASP A CA 11
ATOM 13538 C C . ASP A 1 43 ? 11.110 -4.575 0.014 1.00 0.64 43 ASP A C 11
ATOM 13539 O O . ASP A 1 43 ? 10.108 -4.439 0.705 1.00 0.93 43 ASP A O 11
ATOM 13548 N N . ARG A 1 44 ? 11.120 -5.226 -1.144 1.00 0.54 44 ARG A N 11
ATOM 13549 C CA . ARG A 1 44 ? 9.906 -5.728 -1.777 1.00 0.61 44 ARG A CA 11
ATOM 13550 C C . ARG A 1 44 ? 9.206 -6.788 -0.930 1.00 0.67 44 ARG A C 11
ATOM 13551 O O . ARG A 1 44 ? 8.042 -6.629 -0.571 1.00 0.93 44 ARG A O 11
ATOM 13572 N N . ARG A 1 45 ? 9.905 -7.861 -0.591 1.00 0.66 45 ARG A N 11
ATOM 13573 C CA . ARG A 1 45 ? 9.281 -8.938 0.177 1.00 0.72 45 ARG A CA 11
ATOM 13574 C C . ARG A 1 45 ? 9.294 -8.628 1.671 1.00 0.76 45 ARG A C 11
ATOM 13575 O O . ARG A 1 45 ? 9.072 -9.506 2.506 1.00 1.28 45 ARG A O 11
ATOM 13596 N N . ALA A 1 46 ? 9.547 -7.371 1.999 1.00 0.51 46 ALA A N 11
ATOM 13597 C CA . ALA A 1 46 ? 9.442 -6.902 3.369 1.00 0.53 46 ALA A CA 11
ATOM 13598 C C . ALA A 1 46 ? 8.292 -5.911 3.489 1.00 0.44 46 ALA A C 11
ATOM 13599 O O . ALA A 1 46 ? 7.539 -5.929 4.467 1.00 0.53 46 ALA A O 11
ATOM 13606 N N . VAL A 1 47 ? 8.147 -5.064 2.472 1.00 0.35 47 VAL A N 11
ATOM 13607 C CA . VAL A 1 47 ? 7.086 -4.067 2.440 1.00 0.38 47 VAL A CA 11
ATOM 13608 C C . VAL A 1 47 ? 5.717 -4.733 2.432 1.00 0.42 47 VAL A C 11
ATOM 13609 O O . VAL A 1 47 ? 4.765 -4.191 2.968 1.00 0.50 47 VAL A O 11
ATOM 13622 N N . CYS A 1 48 ? 5.631 -5.924 1.853 1.00 0.44 48 CYS A N 11
ATOM 13623 C CA . CYS A 1 48 ? 4.377 -6.676 1.833 1.00 0.56 48 CYS A CA 11
ATOM 13624 C C . CYS A 1 48 ? 4.047 -7.233 3.216 1.00 0.59 48 CYS A C 11
ATOM 13625 O O . CYS A 1 48 ? 2.889 -7.256 3.630 1.00 0.68 48 CYS A O 11
ATOM 13632 N N . SER A 1 49 ? 5.072 -7.677 3.925 1.00 0.59 49 SER A N 11
ATOM 13633 C CA . SER A 1 49 ? 4.903 -8.189 5.278 1.00 0.73 49 SER A CA 11
ATOM 13634 C C . SER A 1 49 ? 4.404 -7.080 6.204 1.00 0.73 49 SER A C 11
ATOM 13635 O O . SER A 1 49 ? 3.560 -7.309 7.074 1.00 0.96 49 SER A O 11
ATOM 13643 N N . CYS A 1 50 ? 4.913 -5.869 6.002 1.00 0.57 50 CYS A N 11
ATOM 13644 C CA . CYS A 1 50 ? 4.463 -4.722 6.776 1.00 0.60 50 CYS A CA 11
ATOM 13645 C C . CYS A 1 50 ? 3.167 -4.160 6.197 1.00 0.55 50 CYS A C 11
ATOM 13646 O O . CYS A 1 50 ? 2.327 -3.644 6.933 1.00 0.59 50 CYS A O 11
ATOM 13653 N N . LEU A 1 51 ? 3.012 -4.262 4.873 1.00 0.51 51 LEU A N 11
ATOM 13654 C CA . LEU A 1 51 ? 1.753 -3.941 4.209 1.00 0.55 51 LEU A CA 11
ATOM 13655 C C . LEU A 1 51 ? 0.602 -4.629 4.951 1.00 0.63 51 LEU A C 11
ATOM 13656 O O . LEU A 1 51 ? -0.471 -4.065 5.130 1.00 0.63 51 LEU A O 11
ATOM 13672 N N . LYS A 1 52 ? 0.866 -5.856 5.402 1.00 0.80 52 LYS A N 11
ATOM 13673 C CA . LYS A 1 52 ? -0.115 -6.660 6.122 1.00 0.99 52 LYS A CA 11
ATOM 13674 C C . LYS A 1 52 ? -0.570 -5.990 7.423 1.00 0.92 52 LYS A C 11
ATOM 13675 O O . LYS A 1 52 ? -1.684 -6.219 7.886 1.00 1.02 52 LYS A O 11
ATOM 13694 N N . ALA A 1 53 ? 0.282 -5.162 8.017 1.00 0.88 53 ALA A N 11
ATOM 13695 C CA . ALA A 1 53 ? -0.095 -4.455 9.236 1.00 0.95 53 ALA A CA 11
ATOM 13696 C C . ALA A 1 53 ? -0.731 -3.119 8.904 1.00 0.91 53 ALA A C 11
ATOM 13697 O O . ALA A 1 53 ? -1.499 -2.582 9.693 1.00 1.10 53 ALA A O 11
ATOM 13704 N N . ALA A 1 54 ? -0.402 -2.584 7.741 1.00 0.79 54 ALA A N 11
ATOM 13705 C CA . ALA A 1 54 ? -1.010 -1.350 7.272 1.00 0.87 54 ALA A CA 11
ATOM 13706 C C . ALA A 1 54 ? -2.429 -1.627 6.786 1.00 0.94 54 ALA A C 11
ATOM 13707 O O . ALA A 1 54 ? -3.386 -0.985 7.216 1.00 1.16 54 ALA A O 11
ATOM 13714 N N . ALA A 1 55 ? -2.556 -2.625 5.918 1.00 0.88 55 ALA A N 11
ATOM 13715 C CA . ALA A 1 55 ? -3.857 -3.077 5.442 1.00 0.97 55 ALA A CA 11
ATOM 13716 C C . ALA A 1 55 ? -4.529 -3.941 6.499 1.00 0.96 55 ALA A C 11
ATOM 13717 O O . ALA A 1 55 ? -5.654 -4.406 6.323 1.00 1.07 55 ALA A O 11
ATOM 13724 N N . GLY A 1 56 ? -3.813 -4.165 7.589 1.00 0.96 56 GLY A N 11
ATOM 13725 C CA . GLY A 1 56 ? -4.361 -4.888 8.711 1.00 1.05 56 GLY A CA 11
ATOM 13726 C C . GLY A 1 56 ? -4.649 -3.967 9.875 1.00 0.99 56 GLY A C 11
ATOM 13727 O O . GLY A 1 56 ? -5.118 -4.407 10.925 1.00 1.08 56 GLY A O 11
ATOM 13731 N N . ALA A 1 57 ? -4.353 -2.682 9.690 1.00 0.98 57 ALA A N 11
ATOM 13732 C CA . ALA A 1 57 ? -4.650 -1.672 10.696 1.00 1.11 57 ALA A CA 11
ATOM 13733 C C . ALA A 1 57 ? -6.029 -1.078 10.431 1.00 1.10 57 ALA A C 11
ATOM 13734 O O . ALA A 1 57 ? -6.568 -0.319 11.236 1.00 1.53 57 ALA A O 11
ATOM 13741 N N . VAL A 1 58 ? -6.568 -1.439 9.271 1.00 0.89 58 VAL A N 11
ATOM 13742 C CA . VAL A 1 58 ? -7.859 -0.960 8.786 1.00 1.10 58 VAL A CA 11
ATOM 13743 C C . VAL A 1 58 ? -8.971 -1.098 9.829 1.00 1.08 58 VAL A C 11
ATOM 13744 O O . VAL A 1 58 ? -9.369 -2.201 10.209 1.00 1.78 58 VAL A O 11
ATOM 13757 N N . ARG A 1 59 ? -9.443 0.035 10.314 1.00 0.92 59 ARG A N 11
ATOM 13758 C CA . ARG A 1 59 ? -10.567 0.075 11.219 1.00 1.16 59 ARG A CA 11
ATOM 13759 C C . ARG A 1 59 ? -11.659 0.953 10.624 1.00 1.18 59 ARG A C 11
ATOM 13760 O O . ARG A 1 59 ? -11.548 2.178 10.615 1.00 1.83 59 ARG A O 11
ATOM 13781 N N . GLY A 1 60 ? -12.694 0.315 10.100 1.00 1.26 60 GLY A N 11
ATOM 13782 C CA . GLY A 1 60 ? -13.725 1.042 9.393 1.00 1.50 60 GLY A CA 11
ATOM 13783 C C . GLY A 1 60 ? -13.286 1.366 7.986 1.00 1.68 60 GLY A C 11
ATOM 13784 O O . GLY A 1 60 ? -13.703 2.366 7.405 1.00 2.01 60 GLY A O 11
ATOM 13788 N N . ILE A 1 61 ? -12.436 0.510 7.439 1.00 1.67 61 ILE A N 11
ATOM 13789 C CA . ILE A 1 61 ? -11.839 0.760 6.143 1.00 1.93 61 ILE A CA 11
ATOM 13790 C C . ILE A 1 61 ? -12.816 0.468 5.011 1.00 1.67 61 ILE A C 11
ATOM 13791 O O . ILE A 1 61 ? -13.862 -0.156 5.212 1.00 2.21 61 ILE A O 11
ATOM 13807 N N . ASN A 1 62 ? -12.454 0.922 3.824 1.00 1.52 62 ASN A N 11
ATOM 13808 C CA . ASN A 1 62 ? -13.241 0.668 2.620 1.00 1.54 62 ASN A CA 11
ATOM 13809 C C . ASN A 1 62 ? -12.451 -0.195 1.640 1.00 1.47 62 ASN A C 11
ATOM 13810 O O . ASN A 1 62 ? -11.436 0.237 1.096 1.00 1.53 62 ASN A O 11
ATOM 13821 N N . PRO A 1 63 ? -12.912 -1.433 1.414 1.00 1.67 63 PRO A N 11
ATOM 13822 C CA . PRO A 1 63 ? -12.230 -2.397 0.543 1.00 1.87 63 PRO A CA 11
ATOM 13823 C C . PRO A 1 63 ? -12.109 -1.917 -0.903 1.00 1.64 63 PRO A C 11
ATOM 13824 O O . PRO A 1 63 ? -11.075 -2.110 -1.540 1.00 1.59 63 PRO A O 11
ATOM 13835 N N . ASN A 1 64 ? -13.162 -1.298 -1.423 1.00 1.59 64 ASN A N 11
ATOM 13836 C CA . ASN A 1 64 ? -13.154 -0.843 -2.815 1.00 1.51 64 ASN A CA 11
ATOM 13837 C C . ASN A 1 64 ? -12.145 0.291 -3.008 1.00 1.16 64 ASN A C 11
ATOM 13838 O O . ASN A 1 64 ? -11.548 0.433 -4.076 1.00 1.11 64 ASN A O 11
ATOM 13849 N N . ASN A 1 65 ? -11.952 1.084 -1.959 1.00 0.99 65 ASN A N 11
ATOM 13850 C CA . ASN A 1 65 ? -10.982 2.178 -1.975 1.00 0.74 65 ASN A CA 11
ATOM 13851 C C . ASN A 1 65 ? -9.559 1.637 -1.903 1.00 0.69 65 ASN A C 11
ATOM 13852 O O . ASN A 1 65 ? -8.606 2.327 -2.261 1.00 0.60 65 ASN A O 11
ATOM 13863 N N . ALA A 1 66 ? -9.420 0.394 -1.465 1.00 0.93 66 ALA A N 11
ATOM 13864 C CA . ALA A 1 66 ? -8.111 -0.233 -1.361 1.00 1.07 66 ALA A CA 11
ATOM 13865 C C . ALA A 1 66 ? -7.493 -0.429 -2.740 1.00 1.02 66 ALA A C 11
ATOM 13866 O O . ALA A 1 66 ? -6.359 -0.026 -2.982 1.00 1.05 66 ALA A O 11
ATOM 13873 N N . GLU A 1 67 ? -8.249 -1.022 -3.655 1.00 1.07 67 GLU A N 11
ATOM 13874 C CA . GLU A 1 67 ? -7.746 -1.279 -5.000 1.00 1.12 67 GLU A CA 11
ATOM 13875 C C . GLU A 1 67 ? -7.883 -0.041 -5.870 1.00 0.94 67 GLU A C 11
ATOM 13876 O O . GLU A 1 67 ? -7.562 -0.063 -7.058 1.00 1.00 67 GLU A O 11
ATOM 13888 N N . ALA A 1 68 ? -8.344 1.035 -5.267 1.00 0.86 68 ALA A N 11
ATOM 13889 C CA . ALA A 1 68 ? -8.565 2.273 -5.984 1.00 0.92 68 ALA A CA 11
ATOM 13890 C C . ALA A 1 68 ? -7.294 3.118 -6.031 1.00 0.89 68 ALA A C 11
ATOM 13891 O O . ALA A 1 68 ? -6.993 3.747 -7.049 1.00 1.14 68 ALA A O 11
ATOM 13898 N N . LEU A 1 69 ? -6.533 3.104 -4.941 1.00 0.79 69 LEU A N 11
ATOM 13899 C CA . LEU A 1 69 ? -5.296 3.880 -4.861 1.00 1.01 69 LEU A CA 11
ATOM 13900 C C . LEU A 1 69 ? -4.226 3.414 -5.874 1.00 1.08 69 LEU A C 11
ATOM 13901 O O . LEU A 1 69 ? -3.563 4.261 -6.477 1.00 1.37 69 LEU A O 11
ATOM 13917 N N . PRO A 1 70 ? -4.040 2.090 -6.127 1.00 0.88 70 PRO A N 11
ATOM 13918 C CA . PRO A 1 70 ? -3.066 1.632 -7.128 1.00 0.91 70 PRO A CA 11
ATOM 13919 C C . PRO A 1 70 ? -3.495 1.980 -8.553 1.00 1.02 70 PRO A C 11
ATOM 13920 O O . PRO A 1 70 ? -2.741 1.787 -9.509 1.00 1.20 70 PRO A O 11
ATOM 13931 N N . GLY A 1 71 ? -4.709 2.490 -8.687 1.00 1.06 71 GLY A N 11
ATOM 13932 C CA . GLY A 1 71 ? -5.188 2.925 -9.978 1.00 1.36 71 GLY A CA 11
ATOM 13933 C C . GLY A 1 71 ? -5.035 4.420 -10.157 1.00 1.09 71 GLY A C 11
ATOM 13934 O O . GLY A 1 71 ? -4.357 4.878 -11.079 1.00 1.18 71 GLY A O 11
ATOM 13938 N N . LYS A 1 72 ? -5.648 5.176 -9.255 1.00 0.90 72 LYS A N 11
ATOM 13939 C CA . LYS A 1 72 ? -5.623 6.632 -9.313 1.00 0.78 72 LYS A CA 11
ATOM 13940 C C . LYS A 1 72 ? -4.202 7.184 -9.315 1.00 0.73 72 LYS A C 11
ATOM 13941 O O . LYS A 1 72 ? -3.908 8.156 -10.011 1.00 0.99 72 LYS A O 11
ATOM 13960 N N . CYS A 1 73 ? -3.320 6.556 -8.556 1.00 0.63 73 CYS A N 11
ATOM 13961 C CA . CYS A 1 73 ? -1.992 7.105 -8.333 1.00 0.63 73 CYS A CA 11
ATOM 13962 C C . CYS A 1 73 ? -0.995 6.648 -9.394 1.00 0.62 73 CYS A C 11
ATOM 13963 O O . CYS A 1 73 ? 0.201 6.904 -9.276 1.00 0.77 73 CYS A O 11
ATOM 13970 N N . GLY A 1 74 ? -1.493 5.984 -10.435 1.00 0.61 74 GLY A N 11
ATOM 13971 C CA . GLY A 1 74 ? -0.629 5.555 -11.519 1.00 0.67 74 GLY A CA 11
ATOM 13972 C C . GLY A 1 74 ? 0.352 4.513 -11.048 1.00 0.66 74 GLY A C 11
ATOM 13973 O O . GLY A 1 74 ? 1.567 4.699 -11.119 1.00 0.96 74 GLY A O 11
ATOM 13977 N N . VAL A 1 75 ? -0.187 3.419 -10.554 1.00 0.55 75 VAL A N 11
ATOM 13978 C CA . VAL A 1 75 ? 0.609 2.403 -9.903 1.00 0.61 75 VAL A CA 11
ATOM 13979 C C . VAL A 1 75 ? 0.680 1.126 -10.735 1.00 0.80 75 VAL A C 11
ATOM 13980 O O . VAL A 1 75 ? 1.764 0.734 -11.173 1.00 1.70 75 VAL A O 11
ATOM 13993 N N . ASN A 1 76 ? -0.478 0.508 -10.956 1.00 0.78 76 ASN A N 11
ATOM 13994 C CA . ASN A 1 76 ? -0.587 -0.731 -11.738 1.00 0.90 76 ASN A CA 11
ATOM 13995 C C . ASN A 1 76 ? 0.341 -1.824 -11.206 1.00 0.81 76 ASN A C 11
ATOM 13996 O O . ASN A 1 76 ? 1.506 -1.923 -11.599 1.00 0.99 76 ASN A O 11
ATOM 14007 N N . ILE A 1 77 ? -0.180 -2.644 -10.311 1.00 0.78 77 ILE A N 11
ATOM 14008 C CA . ILE A 1 77 ? 0.596 -3.729 -9.731 1.00 0.91 77 ILE A CA 11
ATOM 14009 C C . ILE A 1 77 ? -0.192 -5.034 -9.782 1.00 0.85 77 ILE A C 11
ATOM 14010 O O . ILE A 1 77 ? -1.408 -5.037 -9.595 1.00 0.82 77 ILE A O 11
ATOM 14026 N N . PRO A 1 78 ? 0.492 -6.152 -10.078 1.00 0.96 78 PRO A N 11
ATOM 14027 C CA . PRO A 1 78 ? -0.141 -7.474 -10.179 1.00 1.03 78 PRO A CA 11
ATOM 14028 C C . PRO A 1 78 ? -0.727 -7.926 -8.848 1.00 0.91 78 PRO A C 11
ATOM 14029 O O . PRO A 1 78 ? -1.797 -8.538 -8.792 1.00 1.28 78 PRO A O 11
ATOM 14040 N N . TYR A 1 79 ? -0.003 -7.627 -7.782 1.00 0.89 79 TYR A N 11
ATOM 14041 C CA . TYR A 1 79 ? -0.464 -7.913 -6.435 1.00 0.80 79 TYR A CA 11
ATOM 14042 C C . TYR A 1 79 ? -1.373 -6.792 -5.957 1.00 0.85 79 TYR A C 11
ATOM 14043 O O . TYR A 1 79 ? -1.494 -5.760 -6.615 1.00 1.07 79 TYR A O 11
ATOM 14061 N N . LYS A 1 80 ? -2.005 -6.980 -4.814 1.00 0.87 80 LYS A N 11
ATOM 14062 C CA . LYS A 1 80 ? -2.924 -5.983 -4.303 1.00 1.11 80 LYS A CA 11
ATOM 14063 C C . LYS A 1 80 ? -2.512 -5.525 -2.918 1.00 1.06 80 LYS A C 11
ATOM 14064 O O . LYS A 1 80 ? -1.751 -6.202 -2.225 1.00 1.49 80 LYS A O 11
ATOM 14083 N N . ILE A 1 81 ? -3.019 -4.361 -2.532 1.00 1.13 81 ILE A N 11
ATOM 14084 C CA . ILE A 1 81 ? -2.820 -3.830 -1.194 1.00 1.19 81 ILE A CA 11
ATOM 14085 C C . ILE A 1 81 ? -3.555 -4.711 -0.184 1.00 1.22 81 ILE A C 11
ATOM 14086 O O . ILE A 1 81 ? -3.167 -4.803 0.979 1.00 1.37 81 ILE A O 11
ATOM 14102 N N . SER A 1 82 ? -4.616 -5.362 -0.657 1.00 1.31 82 SER A N 11
ATOM 14103 C CA . SER A 1 82 ? -5.320 -6.359 0.125 1.00 1.50 82 SER A CA 11
ATOM 14104 C C . SER A 1 82 ? -4.319 -7.390 0.643 1.00 1.47 82 SER A C 11
ATOM 14105 O O . SER A 1 82 ? -3.495 -7.896 -0.120 1.00 1.81 82 SER A O 11
ATOM 14113 N N . THR A 1 83 ? -4.409 -7.714 1.925 1.00 1.47 83 THR A N 11
ATOM 14114 C CA . THR A 1 83 ? -3.343 -8.435 2.607 1.00 1.50 83 THR A CA 11
ATOM 14115 C C . THR A 1 83 ? -3.358 -9.942 2.297 1.00 1.59 83 THR A C 11
ATOM 14116 O O . THR A 1 83 ? -2.786 -10.750 3.031 1.00 1.72 83 THR A O 11
ATOM 14127 N N . SER A 1 84 ? -3.971 -10.306 1.182 1.00 1.68 84 SER A N 11
ATOM 14128 C CA . SER A 1 84 ? -3.956 -11.681 0.710 1.00 1.82 84 SER A CA 11
ATOM 14129 C C . SER A 1 84 ? -2.723 -11.887 -0.177 1.00 1.55 84 SER A C 11
ATOM 14130 O O . SER A 1 84 ? -2.595 -12.889 -0.886 1.00 1.77 84 SER A O 11
ATOM 14138 N N . THR A 1 85 ? -1.816 -10.918 -0.112 1.00 1.28 85 THR A N 11
ATOM 14139 C CA . THR A 1 85 ? -0.618 -10.898 -0.929 1.00 1.11 85 THR A CA 11
ATOM 14140 C C . THR A 1 85 ? 0.338 -12.033 -0.570 1.00 0.96 85 THR A C 11
ATOM 14141 O O . THR A 1 85 ? 0.631 -12.268 0.605 1.00 1.52 85 THR A O 11
ATOM 14152 N N . ASN A 1 86 ? 0.814 -12.738 -1.586 1.00 1.23 86 ASN A N 11
ATOM 14153 C CA . ASN A 1 86 ? 1.846 -13.754 -1.401 1.00 1.36 86 ASN A CA 11
ATOM 14154 C C . ASN A 1 86 ? 3.194 -13.060 -1.220 1.00 1.10 86 ASN A C 11
ATOM 14155 O O . ASN A 1 86 ? 4.050 -13.083 -2.107 1.00 1.53 86 ASN A O 11
ATOM 14166 N N . CYS A 1 87 ? 3.353 -12.429 -0.060 1.00 0.87 87 CYS A N 11
ATOM 14167 C CA . CYS A 1 87 ? 4.482 -11.546 0.229 1.00 0.72 87 CYS A CA 11
ATOM 14168 C C . CYS A 1 87 ? 5.829 -12.209 -0.040 1.00 0.83 87 CYS A C 11
ATOM 14169 O O . CYS A 1 87 ? 6.703 -11.618 -0.676 1.00 1.10 87 CYS A O 11
ATOM 14176 N N . ASN A 1 88 ? 5.975 -13.446 0.407 1.00 0.91 88 ASN A N 11
ATOM 14177 C CA . ASN A 1 88 ? 7.261 -14.147 0.364 1.00 1.09 88 ASN A CA 11
ATOM 14178 C C . ASN A 1 88 ? 7.785 -14.323 -1.059 1.00 1.10 88 ASN A C 11
ATOM 14179 O O . ASN A 1 88 ? 8.965 -14.600 -1.257 1.00 1.24 88 ASN A O 11
ATOM 14190 N N . SER A 1 89 ? 6.925 -14.167 -2.056 1.00 1.12 89 SER A N 11
ATOM 14191 C CA . SER A 1 89 ? 7.353 -14.369 -3.433 1.00 1.29 89 SER A CA 11
ATOM 14192 C C . SER A 1 89 ? 6.715 -13.369 -4.395 1.00 1.42 89 SER A C 11
ATOM 14193 O O . SER A 1 89 ? 6.550 -13.665 -5.580 1.00 2.21 89 SER A O 11
ATOM 14201 N N . ILE A 1 90 ? 6.378 -12.178 -3.911 1.00 1.14 90 ILE A N 11
ATOM 14202 C CA . ILE A 1 90 ? 5.884 -11.129 -4.804 1.00 1.35 90 ILE A CA 11
ATOM 14203 C C . ILE A 1 90 ? 7.001 -10.661 -5.728 1.00 1.76 90 ILE A C 11
ATOM 14204 O O . ILE A 1 90 ? 6.752 -10.057 -6.770 1.00 2.17 90 ILE A O 11
ATOM 14220 N N . ASN A 1 91 ? 8.231 -10.946 -5.326 1.00 2.27 91 ASN A N 11
ATOM 14221 C CA . ASN A 1 91 ? 9.398 -10.618 -6.128 1.00 2.91 91 ASN A CA 11
ATOM 14222 C C . ASN A 1 91 ? 9.648 -11.690 -7.185 1.00 3.60 91 ASN A C 11
ATOM 14223 O O . ASN A 1 91 ? 9.191 -11.504 -8.330 1.00 4.24 91 ASN A O 11
ATOM 14235 N N . MET A 1 1 ? 13.603 1.325 6.440 1.00 1.70 1 MET A N 12
ATOM 14236 C CA . MET A 1 1 ? 12.507 0.947 7.367 1.00 1.61 1 MET A CA 12
ATOM 14237 C C . MET A 1 1 ? 11.532 -0.030 6.708 1.00 0.88 1 MET A C 12
ATOM 14238 O O . MET A 1 1 ? 11.135 -1.019 7.321 1.00 1.16 1 MET A O 12
ATOM 14254 N N . THR A 1 2 ? 11.121 0.264 5.475 1.00 0.65 2 THR A N 12
ATOM 14255 C CA . THR A 1 2 ? 10.303 -0.655 4.690 1.00 1.13 2 THR A CA 12
ATOM 14256 C C . THR A 1 2 ? 8.847 -0.661 5.157 1.00 1.10 2 THR A C 12
ATOM 14257 O O . THR A 1 2 ? 8.035 0.030 4.581 1.00 1.86 2 THR A O 12
ATOM 14268 N N . CYS A 1 3 ? 8.520 -1.415 6.209 1.00 0.81 3 CYS A N 12
ATOM 14269 C CA . CYS A 1 3 ? 7.141 -1.485 6.707 1.00 0.69 3 CYS A CA 12
ATOM 14270 C C . CYS A 1 3 ? 6.638 -0.092 7.097 1.00 0.65 3 CYS A C 12
ATOM 14271 O O . CYS A 1 3 ? 5.473 0.246 6.903 1.00 0.79 3 CYS A O 12
ATOM 14278 N N . GLY A 1 4 ? 7.545 0.730 7.603 1.00 0.57 4 GLY A N 12
ATOM 14279 C CA . GLY A 1 4 ? 7.193 2.101 7.952 1.00 0.56 4 GLY A CA 12
ATOM 14280 C C . GLY A 1 4 ? 7.172 2.976 6.722 1.00 0.51 4 GLY A C 12
ATOM 14281 O O . GLY A 1 4 ? 6.511 4.012 6.679 1.00 0.53 4 GLY A O 12
ATOM 14285 N N . GLN A 1 5 ? 7.913 2.538 5.723 1.00 0.52 5 GLN A N 12
ATOM 14286 C CA . GLN A 1 5 ? 7.900 3.153 4.410 1.00 0.51 5 GLN A CA 12
ATOM 14287 C C . GLN A 1 5 ? 6.534 2.901 3.767 1.00 0.46 5 GLN A C 12
ATOM 14288 O O . GLN A 1 5 ? 5.948 3.792 3.156 1.00 0.52 5 GLN A O 12
ATOM 14302 N N . VAL A 1 6 ? 6.034 1.675 3.950 1.00 0.43 6 VAL A N 12
ATOM 14303 C CA . VAL A 1 6 ? 4.706 1.278 3.481 1.00 0.44 6 VAL A CA 12
ATOM 14304 C C . VAL A 1 6 ? 3.645 2.141 4.143 1.00 0.44 6 VAL A C 12
ATOM 14305 O O . VAL A 1 6 ? 2.686 2.572 3.508 1.00 0.49 6 VAL A O 12
ATOM 14318 N N . GLN A 1 7 ? 3.834 2.385 5.434 1.00 0.47 7 GLN A N 12
ATOM 14319 C CA . GLN A 1 7 ? 2.923 3.221 6.197 1.00 0.54 7 GLN A CA 12
ATOM 14320 C C . GLN A 1 7 ? 2.733 4.564 5.498 1.00 0.58 7 GLN A C 12
ATOM 14321 O O . GLN A 1 7 ? 1.680 5.175 5.599 1.00 0.70 7 GLN A O 12
ATOM 14335 N N . GLY A 1 8 ? 3.746 4.995 4.753 1.00 0.60 8 GLY A N 12
ATOM 14336 C CA . GLY A 1 8 ? 3.656 6.242 4.023 1.00 0.70 8 GLY A CA 12
ATOM 14337 C C . GLY A 1 8 ? 2.596 6.226 2.933 1.00 0.66 8 GLY A C 12
ATOM 14338 O O . GLY A 1 8 ? 1.970 7.255 2.667 1.00 0.82 8 GLY A O 12
ATOM 14342 N N . ASN A 1 9 ? 2.377 5.073 2.301 1.00 0.58 9 ASN A N 12
ATOM 14343 C CA . ASN A 1 9 ? 1.389 4.987 1.230 1.00 0.63 9 ASN A CA 12
ATOM 14344 C C . ASN A 1 9 ? -0.005 4.761 1.808 1.00 0.62 9 ASN A C 12
ATOM 14345 O O . ASN A 1 9 ? -1.002 5.188 1.234 1.00 0.78 9 ASN A O 12
ATOM 14356 N N . LEU A 1 10 ? -0.069 4.095 2.952 1.00 0.56 10 LEU A N 12
ATOM 14357 C CA . LEU A 1 10 ? -1.345 3.869 3.632 1.00 0.66 10 LEU A CA 12
ATOM 14358 C C . LEU A 1 10 ? -1.798 5.101 4.417 1.00 0.65 10 LEU A C 12
ATOM 14359 O O . LEU A 1 10 ? -2.908 5.589 4.222 1.00 0.72 10 LEU A O 12
ATOM 14375 N N . ALA A 1 11 ? -0.923 5.600 5.288 1.00 0.62 11 ALA A N 12
ATOM 14376 C CA . ALA A 1 11 ? -1.273 6.655 6.244 1.00 0.69 11 ALA A CA 12
ATOM 14377 C C . ALA A 1 11 ? -1.894 7.869 5.567 1.00 0.63 11 ALA A C 12
ATOM 14378 O O . ALA A 1 11 ? -2.890 8.410 6.045 1.00 0.72 11 ALA A O 12
ATOM 14385 N N . GLN A 1 12 ? -1.315 8.286 4.452 1.00 0.56 12 GLN A N 12
ATOM 14386 C CA . GLN A 1 12 ? -1.786 9.476 3.758 1.00 0.53 12 GLN A CA 12
ATOM 14387 C C . GLN A 1 12 ? -3.148 9.231 3.127 1.00 0.52 12 GLN A C 12
ATOM 14388 O O . GLN A 1 12 ? -4.011 10.108 3.135 1.00 0.60 12 GLN A O 12
ATOM 14402 N N . CYS A 1 13 ? -3.350 8.035 2.596 1.00 0.52 13 CYS A N 12
ATOM 14403 C CA . CYS A 1 13 ? -4.619 7.701 1.969 1.00 0.56 13 CYS A CA 12
ATOM 14404 C C . CYS A 1 13 ? -5.677 7.356 2.996 1.00 0.53 13 CYS A C 12
ATOM 14405 O O . CYS A 1 13 ? -6.851 7.413 2.682 1.00 0.56 13 CYS A O 12
ATOM 14412 N N . ILE A 1 14 ? -5.251 7.020 4.214 1.00 0.58 14 ILE A N 12
ATOM 14413 C CA . ILE A 1 14 ? -6.160 6.612 5.295 1.00 0.67 14 ILE A CA 12
ATOM 14414 C C . ILE A 1 14 ? -7.428 7.470 5.355 1.00 0.67 14 ILE A C 12
ATOM 14415 O O . ILE A 1 14 ? -8.532 6.945 5.528 1.00 0.77 14 ILE A O 12
ATOM 14431 N N . GLY A 1 15 ? -7.266 8.779 5.200 1.00 0.66 15 GLY A N 12
ATOM 14432 C CA . GLY A 1 15 ? -8.408 9.676 5.262 1.00 0.76 15 GLY A CA 12
ATOM 14433 C C . GLY A 1 15 ? -9.485 9.333 4.248 1.00 0.86 15 GLY A C 12
ATOM 14434 O O . GLY A 1 15 ? -10.673 9.469 4.523 1.00 1.45 15 GLY A O 12
ATOM 14438 N N . PHE A 1 16 ? -9.064 8.867 3.089 1.00 0.61 16 PHE A N 12
ATOM 14439 C CA . PHE A 1 16 ? -9.975 8.413 2.048 1.00 0.60 16 PHE A CA 12
ATOM 14440 C C . PHE A 1 16 ? -10.188 6.907 2.167 1.00 0.60 16 PHE A C 12
ATOM 14441 O O . PHE A 1 16 ? -11.275 6.392 1.942 1.00 0.69 16 PHE A O 12
ATOM 14458 N N . LEU A 1 17 ? -9.117 6.241 2.539 1.00 0.56 17 LEU A N 12
ATOM 14459 C CA . LEU A 1 17 ? -9.051 4.797 2.689 1.00 0.67 17 LEU A CA 12
ATOM 14460 C C . LEU A 1 17 ? -10.140 4.280 3.631 1.00 0.79 17 LEU A C 12
ATOM 14461 O O . LEU A 1 17 ? -10.711 3.212 3.412 1.00 0.87 17 LEU A O 12
ATOM 14477 N N . GLN A 1 18 ? -10.398 5.043 4.686 1.00 0.87 18 GLN A N 12
ATOM 14478 C CA . GLN A 1 18 ? -11.366 4.672 5.690 1.00 1.07 18 GLN A CA 12
ATOM 14479 C C . GLN A 1 18 ? -12.599 5.577 5.640 1.00 1.09 18 GLN A C 12
ATOM 14480 O O . GLN A 1 18 ? -13.731 5.096 5.612 1.00 1.20 18 GLN A O 12
ATOM 14494 N N . LYS A 1 19 ? -12.380 6.890 5.626 1.00 1.06 19 LYS A N 12
ATOM 14495 C CA . LYS A 1 19 ? -13.488 7.836 5.701 1.00 1.21 19 LYS A CA 12
ATOM 14496 C C . LYS A 1 19 ? -14.049 8.146 4.314 1.00 1.34 19 LYS A C 12
ATOM 14497 O O . LYS A 1 19 ? -15.254 8.327 4.151 1.00 2.08 19 LYS A O 12
ATOM 14516 N N . GLY A 1 20 ? -13.171 8.205 3.322 1.00 1.18 20 GLY A N 12
ATOM 14517 C CA . GLY A 1 20 ? -13.597 8.508 1.968 1.00 1.47 20 GLY A CA 12
ATOM 14518 C C . GLY A 1 20 ? -13.258 9.930 1.574 1.00 1.29 20 GLY A C 12
ATOM 14519 O O . GLY A 1 20 ? -12.563 10.631 2.311 1.00 1.99 20 GLY A O 12
ATOM 14523 N N . GLY A 1 21 ? -13.731 10.358 0.413 1.00 1.10 21 GLY A N 12
ATOM 14524 C CA . GLY A 1 21 ? -13.499 11.721 -0.022 1.00 1.37 21 GLY A CA 12
ATOM 14525 C C . GLY A 1 21 ? -12.639 11.813 -1.267 1.00 1.26 21 GLY A C 12
ATOM 14526 O O . GLY A 1 21 ? -13.136 11.670 -2.385 1.00 1.79 21 GLY A O 12
ATOM 14530 N N . VAL A 1 22 ? -11.348 12.036 -1.074 1.00 1.14 22 VAL A N 12
ATOM 14531 C CA . VAL A 1 22 ? -10.439 12.274 -2.187 1.00 1.00 22 VAL A CA 12
ATOM 14532 C C . VAL A 1 22 ? -9.035 11.752 -1.866 1.00 0.82 22 VAL A C 12
ATOM 14533 O O . VAL A 1 22 ? -8.590 11.820 -0.717 1.00 0.87 22 VAL A O 12
ATOM 14546 N N . VAL A 1 23 ? -8.356 11.209 -2.873 1.00 0.71 23 VAL A N 12
ATOM 14547 C CA . VAL A 1 23 ? -6.976 10.771 -2.711 1.00 0.58 23 VAL A CA 12
ATOM 14548 C C . VAL A 1 23 ? -6.029 11.921 -3.015 1.00 0.54 23 VAL A C 12
ATOM 14549 O O . VAL A 1 23 ? -6.012 12.447 -4.132 1.00 0.58 23 VAL A O 12
ATOM 14562 N N . PRO A 1 24 ? -5.240 12.337 -2.024 1.00 0.54 24 PRO A N 12
ATOM 14563 C CA . PRO A 1 24 ? -4.310 13.449 -2.160 1.00 0.58 24 PRO A CA 12
ATOM 14564 C C . PRO A 1 24 ? -3.007 13.028 -2.834 1.00 0.55 24 PRO A C 12
ATOM 14565 O O . PRO A 1 24 ? -2.544 11.898 -2.655 1.00 0.47 24 PRO A O 12
ATOM 14576 N N . PRO A 1 25 ? -2.380 13.944 -3.599 1.00 0.65 25 PRO A N 12
ATOM 14577 C CA . PRO A 1 25 ? -1.086 13.696 -4.255 1.00 0.67 25 PRO A CA 12
ATOM 14578 C C . PRO A 1 25 ? 0.014 13.361 -3.247 1.00 0.66 25 PRO A C 12
ATOM 14579 O O . PRO A 1 25 ? 1.099 12.905 -3.612 1.00 0.71 25 PRO A O 12
ATOM 14590 N N . SER A 1 26 ? -0.295 13.571 -1.979 1.00 0.68 26 SER A N 12
ATOM 14591 C CA . SER A 1 26 ? 0.615 13.266 -0.889 1.00 0.73 26 SER A CA 12
ATOM 14592 C C . SER A 1 26 ? 0.711 11.762 -0.753 1.00 0.65 26 SER A C 12
ATOM 14593 O O . SER A 1 26 ? 1.798 11.187 -0.668 1.00 0.68 26 SER A O 12
ATOM 14601 N N . CYS A 1 27 ? -0.454 11.131 -0.758 1.00 0.58 27 CYS A N 12
ATOM 14602 C CA . CYS A 1 27 ? -0.537 9.691 -0.775 1.00 0.55 27 CYS A CA 12
ATOM 14603 C C . CYS A 1 27 ? 0.049 9.171 -2.066 1.00 0.47 27 CYS A C 12
ATOM 14604 O O . CYS A 1 27 ? 0.826 8.224 -2.064 1.00 0.48 27 CYS A O 12
ATOM 14611 N N . CYS A 1 28 ? -0.309 9.824 -3.167 1.00 0.42 28 CYS A N 12
ATOM 14612 C CA . CYS A 1 28 ? 0.155 9.409 -4.475 1.00 0.40 28 CYS A CA 12
ATOM 14613 C C . CYS A 1 28 ? 1.670 9.369 -4.549 1.00 0.45 28 CYS A C 12
ATOM 14614 O O . CYS A 1 28 ? 2.243 8.524 -5.236 1.00 0.50 28 CYS A O 12
ATOM 14621 N N . THR A 1 29 ? 2.316 10.264 -3.822 1.00 0.51 29 THR A N 12
ATOM 14622 C CA . THR A 1 29 ? 3.760 10.265 -3.753 1.00 0.58 29 THR A CA 12
ATOM 14623 C C . THR A 1 29 ? 4.249 9.063 -2.945 1.00 0.54 29 THR A C 12
ATOM 14624 O O . THR A 1 29 ? 5.175 8.360 -3.352 1.00 0.56 29 THR A O 12
ATOM 14635 N N . GLY A 1 30 ? 3.595 8.816 -1.813 1.00 0.54 30 GLY A N 12
ATOM 14636 C CA . GLY A 1 30 ? 3.950 7.687 -0.971 1.00 0.57 30 GLY A CA 12
ATOM 14637 C C . GLY A 1 30 ? 3.705 6.355 -1.656 1.00 0.47 30 GLY A C 12
ATOM 14638 O O . GLY A 1 30 ? 4.472 5.409 -1.480 1.00 0.51 30 GLY A O 12
ATOM 14642 N N . VAL A 1 31 ? 2.633 6.276 -2.436 1.00 0.41 31 VAL A N 12
ATOM 14643 C CA . VAL A 1 31 ? 2.336 5.072 -3.201 1.00 0.44 31 VAL A CA 12
ATOM 14644 C C . VAL A 1 31 ? 3.419 4.838 -4.248 1.00 0.39 31 VAL A C 12
ATOM 14645 O O . VAL A 1 31 ? 3.930 3.729 -4.380 1.00 0.40 31 VAL A O 12
ATOM 14658 N N . LYS A 1 32 ? 3.787 5.896 -4.972 1.00 0.40 32 LYS A N 12
ATOM 14659 C CA . LYS A 1 32 ? 4.861 5.810 -5.956 1.00 0.46 32 LYS A CA 12
ATOM 14660 C C . LYS A 1 32 ? 6.175 5.416 -5.283 1.00 0.44 32 LYS A C 12
ATOM 14661 O O . LYS A 1 32 ? 7.024 4.754 -5.889 1.00 0.49 32 LYS A O 12
ATOM 14680 N N . ASN A 1 33 ? 6.329 5.828 -4.028 1.00 0.41 33 ASN A N 12
ATOM 14681 C CA . ASN A 1 33 ? 7.475 5.438 -3.215 1.00 0.44 33 ASN A CA 12
ATOM 14682 C C . ASN A 1 33 ? 7.481 3.931 -3.024 1.00 0.39 33 ASN A C 12
ATOM 14683 O O . ASN A 1 33 ? 8.480 3.262 -3.262 1.00 0.46 33 ASN A O 12
ATOM 14694 N N . ILE A 1 34 ? 6.344 3.414 -2.599 1.00 0.36 34 ILE A N 12
ATOM 14695 C CA . ILE A 1 34 ? 6.165 1.994 -2.361 1.00 0.40 34 ILE A CA 12
ATOM 14696 C C . ILE A 1 34 ? 6.275 1.165 -3.651 1.00 0.48 34 ILE A C 12
ATOM 14697 O O . ILE A 1 34 ? 6.435 -0.057 -3.616 1.00 0.57 34 ILE A O 12
ATOM 14713 N N . LEU A 1 35 ? 6.231 1.834 -4.784 1.00 0.56 35 LEU A N 12
ATOM 14714 C CA . LEU A 1 35 ? 6.564 1.191 -6.045 1.00 0.79 35 LEU A CA 12
ATOM 14715 C C . LEU A 1 35 ? 8.058 1.279 -6.334 1.00 0.93 35 LEU A C 12
ATOM 14716 O O . LEU A 1 35 ? 8.792 0.298 -6.225 1.00 1.31 35 LEU A O 12
ATOM 14732 N N . ASN A 1 36 ? 8.494 2.478 -6.678 1.00 0.89 36 ASN A N 12
ATOM 14733 C CA . ASN A 1 36 ? 9.841 2.698 -7.199 1.00 1.06 36 ASN A CA 12
ATOM 14734 C C . ASN A 1 36 ? 10.899 2.714 -6.103 1.00 1.01 36 ASN A C 12
ATOM 14735 O O . ASN A 1 36 ? 12.011 2.223 -6.301 1.00 1.13 36 ASN A O 12
ATOM 14746 N N . SER A 1 37 ? 10.561 3.270 -4.950 1.00 0.90 37 SER A N 12
ATOM 14747 C CA . SER A 1 37 ? 11.539 3.472 -3.890 1.00 0.98 37 SER A CA 12
ATOM 14748 C C . SER A 1 37 ? 11.649 2.260 -2.966 1.00 0.84 37 SER A C 12
ATOM 14749 O O . SER A 1 37 ? 12.492 2.237 -2.069 1.00 0.94 37 SER A O 12
ATOM 14757 N N . SER A 1 38 ? 10.792 1.266 -3.174 1.00 0.67 38 SER A N 12
ATOM 14758 C CA . SER A 1 38 ? 10.978 -0.032 -2.546 1.00 0.58 38 SER A CA 12
ATOM 14759 C C . SER A 1 38 ? 12.192 -0.693 -3.195 1.00 0.67 38 SER A C 12
ATOM 14760 O O . SER A 1 38 ? 12.079 -1.405 -4.195 1.00 1.22 38 SER A O 12
ATOM 14768 N N . ARG A 1 39 ? 13.355 -0.388 -2.631 1.00 0.87 39 ARG A N 12
ATOM 14769 C CA . ARG A 1 39 ? 14.649 -0.634 -3.268 1.00 1.08 39 ARG A CA 12
ATOM 14770 C C . ARG A 1 39 ? 14.901 -2.101 -3.583 1.00 0.84 39 ARG A C 12
ATOM 14771 O O . ARG A 1 39 ? 14.684 -2.556 -4.704 1.00 1.22 39 ARG A O 12
ATOM 14792 N N . THR A 1 40 ? 15.354 -2.833 -2.582 1.00 0.62 40 THR A N 12
ATOM 14793 C CA . THR A 1 40 ? 15.895 -4.160 -2.793 1.00 0.70 40 THR A CA 12
ATOM 14794 C C . THR A 1 40 ? 14.842 -5.244 -2.614 1.00 0.75 40 THR A C 12
ATOM 14795 O O . THR A 1 40 ? 13.657 -4.952 -2.459 1.00 0.61 40 THR A O 12
ATOM 14806 N N . THR A 1 41 ? 15.282 -6.495 -2.652 1.00 1.03 41 THR A N 12
ATOM 14807 C CA . THR A 1 41 ? 14.407 -7.625 -2.401 1.00 1.16 41 THR A CA 12
ATOM 14808 C C . THR A 1 41 ? 13.786 -7.521 -1.021 1.00 1.04 41 THR A C 12
ATOM 14809 O O . THR A 1 41 ? 12.575 -7.607 -0.882 1.00 0.97 41 THR A O 12
ATOM 14820 N N . ALA A 1 42 ? 14.619 -7.317 -0.006 1.00 1.12 42 ALA A N 12
ATOM 14821 C CA . ALA A 1 42 ? 14.134 -7.194 1.362 1.00 1.18 42 ALA A CA 12
ATOM 14822 C C . ALA A 1 42 ? 13.169 -6.024 1.480 1.00 0.98 42 ALA A C 12
ATOM 14823 O O . ALA A 1 42 ? 12.256 -6.035 2.305 1.00 1.13 42 ALA A O 12
ATOM 14830 N N . ASP A 1 43 ? 13.361 -5.029 0.622 1.00 0.74 43 ASP A N 12
ATOM 14831 C CA . ASP A 1 43 ? 12.492 -3.867 0.591 1.00 0.67 43 ASP A CA 12
ATOM 14832 C C . ASP A 1 43 ? 11.173 -4.222 -0.074 1.00 0.64 43 ASP A C 12
ATOM 14833 O O . ASP A 1 43 ? 10.106 -3.933 0.454 1.00 0.93 43 ASP A O 12
ATOM 14842 N N . ARG A 1 44 ? 11.261 -4.891 -1.219 1.00 0.54 44 ARG A N 12
ATOM 14843 C CA . ARG A 1 44 ? 10.083 -5.229 -2.015 1.00 0.61 44 ARG A CA 12
ATOM 14844 C C . ARG A 1 44 ? 9.294 -6.354 -1.353 1.00 0.67 44 ARG A C 12
ATOM 14845 O O . ARG A 1 44 ? 8.073 -6.443 -1.485 1.00 0.93 44 ARG A O 12
ATOM 14866 N N . ARG A 1 45 ? 10.013 -7.204 -0.648 1.00 0.66 45 ARG A N 12
ATOM 14867 C CA . ARG A 1 45 ? 9.431 -8.330 0.062 1.00 0.72 45 ARG A CA 12
ATOM 14868 C C . ARG A 1 45 ? 8.587 -7.828 1.223 1.00 0.76 45 ARG A C 12
ATOM 14869 O O . ARG A 1 45 ? 7.374 -8.038 1.270 1.00 1.28 45 ARG A O 12
ATOM 14890 N N . ALA A 1 46 ? 9.241 -7.123 2.139 1.00 0.51 46 ALA A N 12
ATOM 14891 C CA . ALA A 1 46 ? 8.600 -6.685 3.365 1.00 0.53 46 ALA A CA 12
ATOM 14892 C C . ALA A 1 46 ? 7.597 -5.566 3.110 1.00 0.44 46 ALA A C 12
ATOM 14893 O O . ALA A 1 46 ? 6.655 -5.397 3.878 1.00 0.53 46 ALA A O 12
ATOM 14900 N N . VAL A 1 47 ? 7.781 -4.804 2.033 1.00 0.35 47 VAL A N 12
ATOM 14901 C CA . VAL A 1 47 ? 6.825 -3.756 1.695 1.00 0.38 47 VAL A CA 12
ATOM 14902 C C . VAL A 1 47 ? 5.482 -4.379 1.326 1.00 0.42 47 VAL A C 12
ATOM 14903 O O . VAL A 1 47 ? 4.431 -3.787 1.548 1.00 0.50 47 VAL A O 12
ATOM 14916 N N . CYS A 1 48 ? 5.527 -5.597 0.805 1.00 0.44 48 CYS A N 12
ATOM 14917 C CA . CYS A 1 48 ? 4.316 -6.317 0.453 1.00 0.56 48 CYS A CA 12
ATOM 14918 C C . CYS A 1 48 ? 3.740 -7.004 1.691 1.00 0.59 48 CYS A C 12
ATOM 14919 O O . CYS A 1 48 ? 2.535 -6.947 1.939 1.00 0.68 48 CYS A O 12
ATOM 14926 N N . SER A 1 49 ? 4.614 -7.622 2.483 1.00 0.59 49 SER A N 12
ATOM 14927 C CA . SER A 1 49 ? 4.197 -8.296 3.710 1.00 0.73 49 SER A CA 12
ATOM 14928 C C . SER A 1 49 ? 3.674 -7.294 4.742 1.00 0.73 49 SER A C 12
ATOM 14929 O O . SER A 1 49 ? 2.894 -7.646 5.627 1.00 0.96 49 SER A O 12
ATOM 14937 N N . CYS A 1 50 ? 4.103 -6.050 4.629 1.00 0.57 50 CYS A N 12
ATOM 14938 C CA . CYS A 1 50 ? 3.595 -4.997 5.491 1.00 0.60 50 CYS A CA 12
ATOM 14939 C C . CYS A 1 50 ? 2.352 -4.367 4.863 1.00 0.55 50 CYS A C 12
ATOM 14940 O O . CYS A 1 50 ? 1.433 -3.956 5.571 1.00 0.59 50 CYS A O 12
ATOM 14947 N N . LEU A 1 51 ? 2.318 -4.323 3.529 1.00 0.51 51 LEU A N 12
ATOM 14948 C CA . LEU A 1 51 ? 1.154 -3.832 2.792 1.00 0.55 51 LEU A CA 12
ATOM 14949 C C . LEU A 1 51 ? -0.095 -4.605 3.222 1.00 0.63 51 LEU A C 12
ATOM 14950 O O . LEU A 1 51 ? -1.106 -4.017 3.613 1.00 0.63 51 LEU A O 12
ATOM 14966 N N . LYS A 1 52 ? 0.000 -5.932 3.169 1.00 0.80 52 LYS A N 12
ATOM 14967 C CA . LYS A 1 52 ? -1.109 -6.802 3.545 1.00 0.99 52 LYS A CA 12
ATOM 14968 C C . LYS A 1 52 ? -1.517 -6.584 5.000 1.00 0.92 52 LYS A C 12
ATOM 14969 O O . LYS A 1 52 ? -2.701 -6.653 5.336 1.00 1.02 52 LYS A O 12
ATOM 14988 N N . ALA A 1 53 ? -0.539 -6.314 5.860 1.00 0.88 53 ALA A N 12
ATOM 14989 C CA . ALA A 1 53 ? -0.807 -6.101 7.274 1.00 0.95 53 ALA A CA 12
ATOM 14990 C C . ALA A 1 53 ? -1.507 -4.774 7.494 1.00 0.91 53 ALA A C 12
ATOM 14991 O O . ALA A 1 53 ? -2.365 -4.659 8.359 1.00 1.10 53 ALA A O 12
ATOM 14998 N N . ALA A 1 54 ? -1.137 -3.777 6.703 1.00 0.79 54 ALA A N 12
ATOM 14999 C CA . ALA A 1 54 ? -1.742 -2.459 6.802 1.00 0.87 54 ALA A CA 12
ATOM 15000 C C . ALA A 1 54 ? -3.212 -2.506 6.400 1.00 0.94 54 ALA A C 12
ATOM 15001 O O . ALA A 1 54 ? -4.046 -1.802 6.971 1.00 1.16 54 ALA A O 12
ATOM 15008 N N . ALA A 1 55 ? -3.523 -3.358 5.432 1.00 0.88 55 ALA A N 12
ATOM 15009 C CA . ALA A 1 55 ? -4.899 -3.549 4.990 1.00 0.97 55 ALA A CA 12
ATOM 15010 C C . ALA A 1 55 ? -5.728 -4.223 6.081 1.00 0.96 55 ALA A C 12
ATOM 15011 O O . ALA A 1 55 ? -6.958 -4.161 6.072 1.00 1.07 55 ALA A O 12
ATOM 15018 N N . GLY A 1 56 ? -5.045 -4.872 7.015 1.00 0.96 56 GLY A N 12
ATOM 15019 C CA . GLY A 1 56 ? -5.719 -5.498 8.135 1.00 1.05 56 GLY A CA 12
ATOM 15020 C C . GLY A 1 56 ? -5.496 -4.739 9.429 1.00 0.99 56 GLY A C 12
ATOM 15021 O O . GLY A 1 56 ? -6.029 -5.103 10.478 1.00 1.08 56 GLY A O 12
ATOM 15025 N N . ALA A 1 57 ? -4.701 -3.678 9.350 1.00 0.98 57 ALA A N 12
ATOM 15026 C CA . ALA A 1 57 ? -4.377 -2.868 10.514 1.00 1.11 57 ALA A CA 12
ATOM 15027 C C . ALA A 1 57 ? -5.536 -1.934 10.838 1.00 1.10 57 ALA A C 12
ATOM 15028 O O . ALA A 1 57 ? -5.927 -1.776 11.996 1.00 1.53 57 ALA A O 12
ATOM 15035 N N . VAL A 1 58 ? -6.080 -1.323 9.795 1.00 0.89 58 VAL A N 12
ATOM 15036 C CA . VAL A 1 58 ? -7.210 -0.421 9.934 1.00 1.10 58 VAL A CA 12
ATOM 15037 C C . VAL A 1 58 ? -8.516 -1.209 10.045 1.00 1.08 58 VAL A C 12
ATOM 15038 O O . VAL A 1 58 ? -8.828 -2.049 9.197 1.00 1.78 58 VAL A O 12
ATOM 15051 N N . ARG A 1 59 ? -9.265 -0.941 11.106 1.00 0.92 59 ARG A N 12
ATOM 15052 C CA . ARG A 1 59 ? -10.506 -1.657 11.375 1.00 1.16 59 ARG A CA 12
ATOM 15053 C C . ARG A 1 59 ? -11.635 -1.103 10.527 1.00 1.18 59 ARG A C 12
ATOM 15054 O O . ARG A 1 59 ? -12.673 -1.735 10.339 1.00 1.83 59 ARG A O 12
ATOM 15075 N N . GLY A 1 60 ? -11.394 0.066 9.991 1.00 1.26 60 GLY A N 12
ATOM 15076 C CA . GLY A 1 60 ? -12.377 0.729 9.168 1.00 1.50 60 GLY A CA 12
ATOM 15077 C C . GLY A 1 60 ? -11.973 0.744 7.713 1.00 1.68 60 GLY A C 12
ATOM 15078 O O . GLY A 1 60 ? -12.343 1.652 6.972 1.00 2.01 60 GLY A O 12
ATOM 15082 N N . ILE A 1 61 ? -11.196 -0.257 7.308 1.00 1.67 61 ILE A N 12
ATOM 15083 C CA . ILE A 1 61 ? -10.725 -0.354 5.934 1.00 1.93 61 ILE A CA 12
ATOM 15084 C C . ILE A 1 61 ? -11.887 -0.431 4.950 1.00 1.67 61 ILE A C 12
ATOM 15085 O O . ILE A 1 61 ? -12.920 -1.054 5.219 1.00 2.21 61 ILE A O 12
ATOM 15101 N N . ASN A 1 62 ? -11.721 0.241 3.836 1.00 1.52 62 ASN A N 12
ATOM 15102 C CA . ASN A 1 62 ? -12.578 0.035 2.689 1.00 1.54 62 ASN A CA 12
ATOM 15103 C C . ASN A 1 62 ? -11.770 -0.645 1.597 1.00 1.47 62 ASN A C 12
ATOM 15104 O O . ASN A 1 62 ? -10.885 -0.032 1.003 1.00 1.53 62 ASN A O 12
ATOM 15115 N N . PRO A 1 63 ? -12.044 -1.933 1.337 1.00 1.67 63 PRO A N 12
ATOM 15116 C CA . PRO A 1 63 ? -11.285 -2.722 0.362 1.00 1.87 63 PRO A CA 12
ATOM 15117 C C . PRO A 1 63 ? -11.396 -2.123 -1.032 1.00 1.64 63 PRO A C 12
ATOM 15118 O O . PRO A 1 63 ? -10.492 -2.251 -1.862 1.00 1.59 63 PRO A O 12
ATOM 15129 N N . ASN A 1 64 ? -12.513 -1.453 -1.261 1.00 1.59 64 ASN A N 12
ATOM 15130 C CA . ASN A 1 64 ? -12.741 -0.733 -2.510 1.00 1.51 64 ASN A CA 12
ATOM 15131 C C . ASN A 1 64 ? -11.783 0.449 -2.628 1.00 1.16 64 ASN A C 12
ATOM 15132 O O . ASN A 1 64 ? -11.226 0.712 -3.693 1.00 1.11 64 ASN A O 12
ATOM 15143 N N . ASN A 1 65 ? -11.579 1.136 -1.514 1.00 0.99 65 ASN A N 12
ATOM 15144 C CA . ASN A 1 65 ? -10.730 2.314 -1.475 1.00 0.74 65 ASN A CA 12
ATOM 15145 C C . ASN A 1 65 ? -9.265 1.906 -1.480 1.00 0.69 65 ASN A C 12
ATOM 15146 O O . ASN A 1 65 ? -8.415 2.631 -1.985 1.00 0.60 65 ASN A O 12
ATOM 15157 N N . ALA A 1 66 ? -8.983 0.727 -0.933 1.00 0.93 66 ALA A N 12
ATOM 15158 C CA . ALA A 1 66 ? -7.634 0.174 -0.953 1.00 1.07 66 ALA A CA 12
ATOM 15159 C C . ALA A 1 66 ? -7.203 -0.146 -2.382 1.00 1.02 66 ALA A C 12
ATOM 15160 O O . ALA A 1 66 ? -6.104 0.209 -2.804 1.00 1.05 66 ALA A O 12
ATOM 15167 N N . GLU A 1 67 ? -8.088 -0.795 -3.132 1.00 1.07 67 GLU A N 12
ATOM 15168 C CA . GLU A 1 67 ? -7.811 -1.140 -4.524 1.00 1.12 67 GLU A CA 12
ATOM 15169 C C . GLU A 1 67 ? -7.888 0.110 -5.411 1.00 0.94 67 GLU A C 12
ATOM 15170 O O . GLU A 1 67 ? -7.464 0.103 -6.567 1.00 1.00 67 GLU A O 12
ATOM 15182 N N . ALA A 1 68 ? -8.422 1.189 -4.854 1.00 0.86 68 ALA A N 12
ATOM 15183 C CA . ALA A 1 68 ? -8.552 2.440 -5.586 1.00 0.92 68 ALA A CA 12
ATOM 15184 C C . ALA A 1 68 ? -7.231 3.202 -5.609 1.00 0.89 68 ALA A C 12
ATOM 15185 O O . ALA A 1 68 ? -6.953 3.944 -6.551 1.00 1.14 68 ALA A O 12
ATOM 15192 N N . LEU A 1 69 ? -6.412 2.994 -4.581 1.00 0.79 69 LEU A N 12
ATOM 15193 C CA . LEU A 1 69 ? -5.161 3.742 -4.413 1.00 1.01 69 LEU A CA 12
ATOM 15194 C C . LEU A 1 69 ? -4.236 3.606 -5.634 1.00 1.08 69 LEU A C 12
ATOM 15195 O O . LEU A 1 69 ? -3.818 4.616 -6.206 1.00 1.37 69 LEU A O 12
ATOM 15211 N N . PRO A 1 70 ? -3.904 2.365 -6.067 1.00 0.88 70 PRO A N 12
ATOM 15212 C CA . PRO A 1 70 ? -3.024 2.152 -7.220 1.00 0.91 70 PRO A CA 12
ATOM 15213 C C . PRO A 1 70 ? -3.588 2.743 -8.508 1.00 1.02 70 PRO A C 12
ATOM 15214 O O . PRO A 1 70 ? -2.841 3.015 -9.453 1.00 1.20 70 PRO A O 12
ATOM 15225 N N . GLY A 1 71 ? -4.897 2.947 -8.540 1.00 1.06 71 GLY A N 12
ATOM 15226 C CA . GLY A 1 71 ? -5.534 3.510 -9.711 1.00 1.36 71 GLY A CA 12
ATOM 15227 C C . GLY A 1 71 ? -5.486 5.024 -9.718 1.00 1.09 71 GLY A C 12
ATOM 15228 O O . GLY A 1 71 ? -5.118 5.633 -10.721 1.00 1.18 71 GLY A O 12
ATOM 15232 N N . LYS A 1 72 ? -5.834 5.631 -8.585 1.00 0.90 72 LYS A N 12
ATOM 15233 C CA . LYS A 1 72 ? -5.875 7.088 -8.465 1.00 0.78 72 LYS A CA 12
ATOM 15234 C C . LYS A 1 72 ? -4.511 7.710 -8.750 1.00 0.73 72 LYS A C 12
ATOM 15235 O O . LYS A 1 72 ? -4.417 8.775 -9.356 1.00 0.99 72 LYS A O 12
ATOM 15254 N N . CYS A 1 73 ? -3.458 7.036 -8.317 1.00 0.63 73 CYS A N 12
ATOM 15255 C CA . CYS A 1 73 ? -2.103 7.547 -8.487 1.00 0.63 73 CYS A CA 12
ATOM 15256 C C . CYS A 1 73 ? -1.443 6.961 -9.735 1.00 0.62 73 CYS A C 12
ATOM 15257 O O . CYS A 1 73 ? -0.254 7.173 -9.984 1.00 0.77 73 CYS A O 12
ATOM 15264 N N . GLY A 1 74 ? -2.243 6.229 -10.519 1.00 0.61 74 GLY A N 12
ATOM 15265 C CA . GLY A 1 74 ? -1.799 5.712 -11.805 1.00 0.67 74 GLY A CA 12
ATOM 15266 C C . GLY A 1 74 ? -0.526 4.894 -11.716 1.00 0.66 74 GLY A C 12
ATOM 15267 O O . GLY A 1 74 ? 0.436 5.157 -12.435 1.00 0.96 74 GLY A O 12
ATOM 15271 N N . VAL A 1 75 ? -0.510 3.907 -10.835 1.00 0.55 75 VAL A N 12
ATOM 15272 C CA . VAL A 1 75 ? 0.675 3.079 -10.656 1.00 0.61 75 VAL A CA 12
ATOM 15273 C C . VAL A 1 75 ? 0.367 1.600 -10.891 1.00 0.80 75 VAL A C 12
ATOM 15274 O O . VAL A 1 75 ? 1.058 0.942 -11.667 1.00 1.70 75 VAL A O 12
ATOM 15287 N N . ASN A 1 76 ? -0.681 1.108 -10.228 1.00 0.78 76 ASN A N 12
ATOM 15288 C CA . ASN A 1 76 ? -1.141 -0.283 -10.358 1.00 0.90 76 ASN A CA 12
ATOM 15289 C C . ASN A 1 76 ? -0.028 -1.296 -10.058 1.00 0.81 76 ASN A C 12
ATOM 15290 O O . ASN A 1 76 ? 0.835 -1.564 -10.897 1.00 0.99 76 ASN A O 12
ATOM 15301 N N . ILE A 1 77 ? -0.061 -1.871 -8.864 1.00 0.78 77 ILE A N 12
ATOM 15302 C CA . ILE A 1 77 ? 0.907 -2.894 -8.496 1.00 0.91 77 ILE A CA 12
ATOM 15303 C C . ILE A 1 77 ? 0.303 -4.286 -8.646 1.00 0.85 77 ILE A C 12
ATOM 15304 O O . ILE A 1 77 ? -0.874 -4.491 -8.349 1.00 0.82 77 ILE A O 12
ATOM 15320 N N . PRO A 1 78 ? 1.108 -5.258 -9.101 1.00 0.96 78 PRO A N 12
ATOM 15321 C CA . PRO A 1 78 ? 0.664 -6.644 -9.308 1.00 1.03 78 PRO A CA 12
ATOM 15322 C C . PRO A 1 78 ? 0.501 -7.415 -7.996 1.00 0.91 78 PRO A C 12
ATOM 15323 O O . PRO A 1 78 ? 0.939 -8.560 -7.874 1.00 1.28 78 PRO A O 12
ATOM 15334 N N . TYR A 1 79 ? -0.139 -6.788 -7.022 1.00 0.89 79 TYR A N 12
ATOM 15335 C CA . TYR A 1 79 ? -0.406 -7.433 -5.747 1.00 0.80 79 TYR A CA 12
ATOM 15336 C C . TYR A 1 79 ? -1.886 -7.740 -5.621 1.00 0.85 79 TYR A C 12
ATOM 15337 O O . TYR A 1 79 ? -2.669 -7.450 -6.527 1.00 1.07 79 TYR A O 12
ATOM 15355 N N . LYS A 1 80 ? -2.276 -8.323 -4.500 1.00 0.87 80 LYS A N 12
ATOM 15356 C CA . LYS A 1 80 ? -3.662 -8.725 -4.305 1.00 1.11 80 LYS A CA 12
ATOM 15357 C C . LYS A 1 80 ? -4.442 -7.626 -3.631 1.00 1.06 80 LYS A C 12
ATOM 15358 O O . LYS A 1 80 ? -5.670 -7.619 -3.632 1.00 1.49 80 LYS A O 12
ATOM 15377 N N . ILE A 1 81 ? -3.697 -6.703 -3.056 1.00 1.13 81 ILE A N 12
ATOM 15378 C CA . ILE A 1 81 ? -4.257 -5.596 -2.277 1.00 1.19 81 ILE A CA 12
ATOM 15379 C C . ILE A 1 81 ? -4.968 -6.129 -1.021 1.00 1.22 81 ILE A C 12
ATOM 15380 O O . ILE A 1 81 ? -5.477 -5.367 -0.199 1.00 1.37 81 ILE A O 12
ATOM 15396 N N . SER A 1 82 ? -4.979 -7.446 -0.865 1.00 1.31 82 SER A N 12
ATOM 15397 C CA . SER A 1 82 ? -5.605 -8.065 0.292 1.00 1.50 82 SER A CA 12
ATOM 15398 C C . SER A 1 82 ? -4.548 -8.506 1.301 1.00 1.47 82 SER A C 12
ATOM 15399 O O . SER A 1 82 ? -3.346 -8.425 1.032 1.00 1.81 82 SER A O 12
ATOM 15407 N N . THR A 1 83 ? -4.992 -8.969 2.458 1.00 1.47 83 THR A N 12
ATOM 15408 C CA . THR A 1 83 ? -4.081 -9.430 3.489 1.00 1.50 83 THR A CA 12
ATOM 15409 C C . THR A 1 83 ? -3.589 -10.843 3.171 1.00 1.59 83 THR A C 12
ATOM 15410 O O . THR A 1 83 ? -2.419 -11.158 3.370 1.00 1.72 83 THR A O 12
ATOM 15421 N N . SER A 1 84 ? -4.475 -11.671 2.637 1.00 1.68 84 SER A N 12
ATOM 15422 C CA . SER A 1 84 ? -4.119 -13.037 2.265 1.00 1.82 84 SER A CA 12
ATOM 15423 C C . SER A 1 84 ? -3.348 -13.069 0.941 1.00 1.55 84 SER A C 12
ATOM 15424 O O . SER A 1 84 ? -3.746 -13.737 -0.015 1.00 1.77 84 SER A O 12
ATOM 15432 N N . THR A 1 85 ? -2.247 -12.335 0.898 1.00 1.28 85 THR A N 12
ATOM 15433 C CA . THR A 1 85 ? -1.395 -12.284 -0.280 1.00 1.11 85 THR A CA 12
ATOM 15434 C C . THR A 1 85 ? -0.168 -13.172 -0.096 1.00 0.96 85 THR A C 12
ATOM 15435 O O . THR A 1 85 ? 0.213 -13.913 -1.005 1.00 1.52 85 THR A O 12
ATOM 15446 N N . ASN A 1 86 ? 0.416 -13.109 1.100 1.00 1.23 86 ASN A N 12
ATOM 15447 C CA . ASN A 1 86 ? 1.650 -13.831 1.423 1.00 1.36 86 ASN A CA 12
ATOM 15448 C C . ASN A 1 86 ? 2.805 -13.365 0.539 1.00 1.10 86 ASN A C 12
ATOM 15449 O O . ASN A 1 86 ? 2.976 -13.832 -0.592 1.00 1.53 86 ASN A O 12
ATOM 15460 N N . CYS A 1 87 ? 3.604 -12.451 1.065 1.00 0.87 87 CYS A N 12
ATOM 15461 C CA . CYS A 1 87 ? 4.665 -11.831 0.281 1.00 0.72 87 CYS A CA 12
ATOM 15462 C C . CYS A 1 87 ? 6.043 -12.231 0.798 1.00 0.83 87 CYS A C 12
ATOM 15463 O O . CYS A 1 87 ? 7.055 -11.640 0.424 1.00 1.10 87 CYS A O 12
ATOM 15470 N N . ASN A 1 88 ? 6.076 -13.257 1.637 1.00 0.91 88 ASN A N 12
ATOM 15471 C CA . ASN A 1 88 ? 7.330 -13.724 2.223 1.00 1.09 88 ASN A CA 12
ATOM 15472 C C . ASN A 1 88 ? 8.111 -14.565 1.221 1.00 1.10 88 ASN A C 12
ATOM 15473 O O . ASN A 1 88 ? 9.243 -14.978 1.480 1.00 1.24 88 ASN A O 12
ATOM 15484 N N . SER A 1 89 ? 7.502 -14.822 0.081 1.00 1.12 89 SER A N 12
ATOM 15485 C CA . SER A 1 89 ? 8.171 -15.498 -1.014 1.00 1.29 89 SER A CA 12
ATOM 15486 C C . SER A 1 89 ? 7.598 -15.027 -2.345 1.00 1.42 89 SER A C 12
ATOM 15487 O O . SER A 1 89 ? 6.669 -15.623 -2.889 1.00 2.21 89 SER A O 12
ATOM 15495 N N . ILE A 1 90 ? 8.133 -13.918 -2.829 1.00 1.14 90 ILE A N 12
ATOM 15496 C CA . ILE A 1 90 ? 7.696 -13.327 -4.090 1.00 1.35 90 ILE A CA 12
ATOM 15497 C C . ILE A 1 90 ? 8.898 -12.980 -4.960 1.00 1.76 90 ILE A C 12
ATOM 15498 O O . ILE A 1 90 ? 8.892 -13.207 -6.167 1.00 2.17 90 ILE A O 12
ATOM 15514 N N . ASN A 1 91 ? 9.935 -12.443 -4.334 1.00 2.27 91 ASN A N 12
ATOM 15515 C CA . ASN A 1 91 ? 11.126 -12.027 -5.047 1.00 2.91 91 ASN A CA 12
ATOM 15516 C C . ASN A 1 91 ? 12.314 -12.849 -4.580 1.00 3.60 91 ASN A C 12
ATOM 15517 O O . ASN A 1 91 ? 12.766 -13.731 -5.337 1.00 4.24 91 ASN A O 12
ATOM 15529 N N . MET A 1 1 ? 13.637 0.217 4.218 1.00 1.70 1 MET A N 13
ATOM 15530 C CA . MET A 1 1 ? 12.381 -0.459 4.605 1.00 1.61 1 MET A CA 13
ATOM 15531 C C . MET A 1 1 ? 12.193 -0.505 6.104 1.00 0.88 1 MET A C 13
ATOM 15532 O O . MET A 1 1 ? 13.117 -0.748 6.879 1.00 1.16 1 MET A O 13
ATOM 15548 N N . THR A 1 2 ? 10.966 -0.236 6.476 1.00 0.65 2 THR A N 13
ATOM 15549 C CA . THR A 1 2 ? 10.458 -0.476 7.797 1.00 1.13 2 THR A CA 13
ATOM 15550 C C . THR A 1 2 ? 8.949 -0.561 7.661 1.00 1.10 2 THR A C 13
ATOM 15551 O O . THR A 1 2 ? 8.395 -0.042 6.691 1.00 1.86 2 THR A O 13
ATOM 15562 N N . CYS A 1 3 ? 8.279 -1.227 8.586 1.00 0.81 3 CYS A N 13
ATOM 15563 C CA . CYS A 1 3 ? 6.822 -1.268 8.592 1.00 0.69 3 CYS A CA 13
ATOM 15564 C C . CYS A 1 3 ? 6.269 0.138 8.872 1.00 0.65 3 CYS A C 13
ATOM 15565 O O . CYS A 1 3 ? 5.064 0.343 9.011 1.00 0.79 3 CYS A O 13
ATOM 15572 N N . GLY A 1 4 ? 7.181 1.109 8.926 1.00 0.57 4 GLY A N 13
ATOM 15573 C CA . GLY A 1 4 ? 6.809 2.502 9.044 1.00 0.56 4 GLY A CA 13
ATOM 15574 C C . GLY A 1 4 ? 6.953 3.192 7.707 1.00 0.51 4 GLY A C 13
ATOM 15575 O O . GLY A 1 4 ? 6.354 4.237 7.458 1.00 0.53 4 GLY A O 13
ATOM 15579 N N . GLN A 1 5 ? 7.748 2.580 6.832 1.00 0.52 5 GLN A N 13
ATOM 15580 C CA . GLN A 1 5 ? 7.879 3.034 5.463 1.00 0.51 5 GLN A CA 13
ATOM 15581 C C . GLN A 1 5 ? 6.591 2.694 4.741 1.00 0.46 5 GLN A C 13
ATOM 15582 O O . GLN A 1 5 ? 6.009 3.510 4.031 1.00 0.52 5 GLN A O 13
ATOM 15596 N N . VAL A 1 6 ? 6.145 1.474 4.995 1.00 0.43 6 VAL A N 13
ATOM 15597 C CA . VAL A 1 6 ? 4.909 0.944 4.447 1.00 0.44 6 VAL A CA 13
ATOM 15598 C C . VAL A 1 6 ? 3.712 1.704 5.000 1.00 0.44 6 VAL A C 13
ATOM 15599 O O . VAL A 1 6 ? 2.759 2.000 4.282 1.00 0.49 6 VAL A O 13
ATOM 15612 N N . GLN A 1 7 ? 3.779 2.022 6.287 1.00 0.47 7 GLN A N 13
ATOM 15613 C CA . GLN A 1 7 ? 2.713 2.751 6.954 1.00 0.54 7 GLN A CA 13
ATOM 15614 C C . GLN A 1 7 ? 2.538 4.130 6.327 1.00 0.58 7 GLN A C 13
ATOM 15615 O O . GLN A 1 7 ? 1.437 4.673 6.311 1.00 0.70 7 GLN A O 13
ATOM 15629 N N . GLY A 1 8 ? 3.628 4.673 5.787 1.00 0.60 8 GLY A N 13
ATOM 15630 C CA . GLY A 1 8 ? 3.577 5.968 5.124 1.00 0.70 8 GLY A CA 13
ATOM 15631 C C . GLY A 1 8 ? 2.628 5.972 3.939 1.00 0.66 8 GLY A C 13
ATOM 15632 O O . GLY A 1 8 ? 2.152 7.025 3.520 1.00 0.82 8 GLY A O 13
ATOM 15636 N N . ASN A 1 9 ? 2.368 4.784 3.402 1.00 0.58 9 ASN A N 13
ATOM 15637 C CA . ASN A 1 9 ? 1.398 4.613 2.328 1.00 0.63 9 ASN A CA 13
ATOM 15638 C C . ASN A 1 9 ? -0.011 4.852 2.872 1.00 0.62 9 ASN A C 13
ATOM 15639 O O . ASN A 1 9 ? -0.669 5.832 2.523 1.00 0.78 9 ASN A O 13
ATOM 15650 N N . LEU A 1 10 ? -0.435 3.977 3.773 1.00 0.56 10 LEU A N 13
ATOM 15651 C CA . LEU A 1 10 ? -1.800 4.002 4.286 1.00 0.66 10 LEU A CA 13
ATOM 15652 C C . LEU A 1 10 ? -2.076 5.251 5.112 1.00 0.65 10 LEU A C 13
ATOM 15653 O O . LEU A 1 10 ? -3.171 5.794 5.054 1.00 0.72 10 LEU A O 13
ATOM 15669 N N . ALA A 1 11 ? -1.076 5.716 5.856 1.00 0.62 11 ALA A N 13
ATOM 15670 C CA . ALA A 1 11 ? -1.245 6.861 6.756 1.00 0.69 11 ALA A CA 13
ATOM 15671 C C . ALA A 1 11 ? -1.790 8.087 6.028 1.00 0.63 11 ALA A C 13
ATOM 15672 O O . ALA A 1 11 ? -2.589 8.843 6.579 1.00 0.72 11 ALA A O 13
ATOM 15679 N N . GLN A 1 12 ? -1.361 8.273 4.791 1.00 0.56 12 GLN A N 13
ATOM 15680 C CA . GLN A 1 12 ? -1.794 9.416 3.996 1.00 0.53 12 GLN A CA 13
ATOM 15681 C C . GLN A 1 12 ? -3.138 9.137 3.353 1.00 0.52 12 GLN A C 13
ATOM 15682 O O . GLN A 1 12 ? -3.964 10.031 3.175 1.00 0.60 12 GLN A O 13
ATOM 15696 N N . CYS A 1 13 ? -3.342 7.884 3.004 1.00 0.52 13 CYS A N 13
ATOM 15697 C CA . CYS A 1 13 ? -4.500 7.480 2.239 1.00 0.56 13 CYS A CA 13
ATOM 15698 C C . CYS A 1 13 ? -5.718 7.262 3.117 1.00 0.53 13 CYS A C 13
ATOM 15699 O O . CYS A 1 13 ? -6.841 7.327 2.632 1.00 0.56 13 CYS A O 13
ATOM 15706 N N . ILE A 1 14 ? -5.490 7.045 4.409 1.00 0.58 14 ILE A N 13
ATOM 15707 C CA . ILE A 1 14 ? -6.571 6.795 5.366 1.00 0.67 14 ILE A CA 13
ATOM 15708 C C . ILE A 1 14 ? -7.686 7.848 5.264 1.00 0.67 14 ILE A C 13
ATOM 15709 O O . ILE A 1 14 ? -8.848 7.538 5.503 1.00 0.77 14 ILE A O 13
ATOM 15725 N N . GLY A 1 15 ? -7.335 9.074 4.881 1.00 0.66 15 GLY A N 13
ATOM 15726 C CA . GLY A 1 15 ? -8.352 10.094 4.660 1.00 0.76 15 GLY A CA 13
ATOM 15727 C C . GLY A 1 15 ? -9.385 9.659 3.645 1.00 0.86 15 GLY A C 13
ATOM 15728 O O . GLY A 1 15 ? -10.549 9.459 3.979 1.00 1.45 15 GLY A O 13
ATOM 15732 N N . PHE A 1 16 ? -8.948 9.508 2.405 1.00 0.61 16 PHE A N 13
ATOM 15733 C CA . PHE A 1 16 ? -9.809 9.039 1.328 1.00 0.60 16 PHE A CA 13
ATOM 15734 C C . PHE A 1 16 ? -10.306 7.628 1.619 1.00 0.60 16 PHE A C 13
ATOM 15735 O O . PHE A 1 16 ? -11.451 7.286 1.338 1.00 0.69 16 PHE A O 13
ATOM 15752 N N . LEU A 1 17 ? -9.428 6.830 2.195 1.00 0.56 17 LEU A N 13
ATOM 15753 C CA . LEU A 1 17 ? -9.734 5.454 2.562 1.00 0.67 17 LEU A CA 13
ATOM 15754 C C . LEU A 1 17 ? -10.889 5.387 3.569 1.00 0.79 17 LEU A C 13
ATOM 15755 O O . LEU A 1 17 ? -11.581 4.374 3.663 1.00 0.87 17 LEU A O 13
ATOM 15771 N N . GLN A 1 18 ? -11.089 6.461 4.323 1.00 0.87 18 GLN A N 13
ATOM 15772 C CA . GLN A 1 18 ? -12.217 6.551 5.243 1.00 1.07 18 GLN A CA 13
ATOM 15773 C C . GLN A 1 18 ? -13.337 7.382 4.649 1.00 1.09 18 GLN A C 13
ATOM 15774 O O . GLN A 1 18 ? -14.430 6.879 4.381 1.00 1.20 18 GLN A O 13
ATOM 15788 N N . LYS A 1 19 ? -13.040 8.655 4.444 1.00 1.06 19 LYS A N 13
ATOM 15789 C CA . LYS A 1 19 ? -14.033 9.624 3.976 1.00 1.21 19 LYS A CA 13
ATOM 15790 C C . LYS A 1 19 ? -14.659 9.198 2.650 1.00 1.34 19 LYS A C 13
ATOM 15791 O O . LYS A 1 19 ? -15.870 9.319 2.463 1.00 2.08 19 LYS A O 13
ATOM 15810 N N . GLY A 1 20 ? -13.840 8.682 1.745 1.00 1.18 20 GLY A N 13
ATOM 15811 C CA . GLY A 1 20 ? -14.342 8.244 0.457 1.00 1.47 20 GLY A CA 13
ATOM 15812 C C . GLY A 1 20 ? -14.586 9.401 -0.490 1.00 1.29 20 GLY A C 13
ATOM 15813 O O . GLY A 1 20 ? -15.728 9.707 -0.829 1.00 1.99 20 GLY A O 13
ATOM 15817 N N . GLY A 1 21 ? -13.513 10.050 -0.913 1.00 1.10 21 GLY A N 13
ATOM 15818 C CA . GLY A 1 21 ? -13.633 11.169 -1.819 1.00 1.37 21 GLY A CA 13
ATOM 15819 C C . GLY A 1 21 ? -12.297 11.820 -2.080 1.00 1.26 21 GLY A C 13
ATOM 15820 O O . GLY A 1 21 ? -11.501 11.962 -1.157 1.00 1.79 21 GLY A O 13
ATOM 15824 N N . VAL A 1 22 ? -12.071 12.189 -3.345 1.00 1.14 22 VAL A N 13
ATOM 15825 C CA . VAL A 1 22 ? -10.855 12.872 -3.826 1.00 1.00 22 VAL A CA 13
ATOM 15826 C C . VAL A 1 22 ? -9.551 12.317 -3.233 1.00 0.82 22 VAL A C 13
ATOM 15827 O O . VAL A 1 22 ? -9.169 12.611 -2.097 1.00 0.87 22 VAL A O 13
ATOM 15840 N N . VAL A 1 23 ? -8.859 11.513 -4.030 1.00 0.71 23 VAL A N 13
ATOM 15841 C CA . VAL A 1 23 ? -7.575 10.962 -3.624 1.00 0.58 23 VAL A CA 13
ATOM 15842 C C . VAL A 1 23 ? -6.510 12.049 -3.616 1.00 0.54 23 VAL A C 13
ATOM 15843 O O . VAL A 1 23 ? -6.284 12.719 -4.622 1.00 0.58 23 VAL A O 13
ATOM 15856 N N . PRO A 1 24 ? -5.849 12.244 -2.472 1.00 0.54 24 PRO A N 13
ATOM 15857 C CA . PRO A 1 24 ? -4.833 13.276 -2.316 1.00 0.58 24 PRO A CA 13
ATOM 15858 C C . PRO A 1 24 ? -3.517 12.896 -2.989 1.00 0.55 24 PRO A C 13
ATOM 15859 O O . PRO A 1 24 ? -3.071 11.748 -2.901 1.00 0.47 24 PRO A O 13
ATOM 15870 N N . PRO A 1 25 ? -2.861 13.869 -3.648 1.00 0.65 25 PRO A N 13
ATOM 15871 C CA . PRO A 1 25 ? -1.555 13.670 -4.294 1.00 0.67 25 PRO A CA 13
ATOM 15872 C C . PRO A 1 25 ? -0.439 13.471 -3.269 1.00 0.66 25 PRO A C 13
ATOM 15873 O O . PRO A 1 25 ? 0.739 13.489 -3.602 1.00 0.71 25 PRO A O 13
ATOM 15884 N N . SER A 1 26 ? -0.843 13.288 -2.028 1.00 0.68 26 SER A N 13
ATOM 15885 C CA . SER A 1 26 ? 0.063 13.008 -0.927 1.00 0.73 26 SER A CA 13
ATOM 15886 C C . SER A 1 26 ? 0.026 11.517 -0.645 1.00 0.65 26 SER A C 13
ATOM 15887 O O . SER A 1 26 ? 1.054 10.847 -0.537 1.00 0.68 26 SER A O 13
ATOM 15895 N N . CYS A 1 27 ? -1.197 11.024 -0.531 1.00 0.58 27 CYS A N 13
ATOM 15896 C CA . CYS A 1 27 ? -1.476 9.607 -0.419 1.00 0.55 27 CYS A CA 13
ATOM 15897 C C . CYS A 1 27 ? -0.823 8.843 -1.567 1.00 0.47 27 CYS A C 13
ATOM 15898 O O . CYS A 1 27 ? -0.080 7.886 -1.344 1.00 0.48 27 CYS A O 13
ATOM 15905 N N . CYS A 1 28 ? -1.064 9.308 -2.792 1.00 0.42 28 CYS A N 13
ATOM 15906 C CA . CYS A 1 28 ? -0.506 8.672 -3.981 1.00 0.40 28 CYS A CA 13
ATOM 15907 C C . CYS A 1 28 ? 1.014 8.594 -3.926 1.00 0.45 28 CYS A C 13
ATOM 15908 O O . CYS A 1 28 ? 1.617 7.651 -4.441 1.00 0.50 28 CYS A O 13
ATOM 15915 N N . THR A 1 29 ? 1.629 9.578 -3.289 1.00 0.51 29 THR A N 13
ATOM 15916 C CA . THR A 1 29 ? 3.074 9.629 -3.170 1.00 0.58 29 THR A CA 13
ATOM 15917 C C . THR A 1 29 ? 3.605 8.452 -2.346 1.00 0.54 29 THR A C 13
ATOM 15918 O O . THR A 1 29 ? 4.596 7.819 -2.721 1.00 0.56 29 THR A O 13
ATOM 15929 N N . GLY A 1 30 ? 2.929 8.148 -1.243 1.00 0.54 30 GLY A N 13
ATOM 15930 C CA . GLY A 1 30 ? 3.371 7.075 -0.372 1.00 0.57 30 GLY A CA 13
ATOM 15931 C C . GLY A 1 30 ? 3.167 5.712 -0.998 1.00 0.47 30 GLY A C 13
ATOM 15932 O O . GLY A 1 30 ? 3.995 4.816 -0.837 1.00 0.51 30 GLY A O 13
ATOM 15936 N N . VAL A 1 31 ? 2.068 5.558 -1.724 1.00 0.41 31 VAL A N 13
ATOM 15937 C CA . VAL A 1 31 ? 1.786 4.309 -2.419 1.00 0.44 31 VAL A CA 13
ATOM 15938 C C . VAL A 1 31 ? 2.821 4.069 -3.507 1.00 0.39 31 VAL A C 13
ATOM 15939 O O . VAL A 1 31 ? 3.370 2.975 -3.624 1.00 0.40 31 VAL A O 13
ATOM 15952 N N . LYS A 1 32 ? 3.096 5.105 -4.289 1.00 0.40 32 LYS A N 13
ATOM 15953 C CA . LYS A 1 32 ? 4.085 5.016 -5.357 1.00 0.46 32 LYS A CA 13
ATOM 15954 C C . LYS A 1 32 ? 5.476 4.797 -4.767 1.00 0.44 32 LYS A C 13
ATOM 15955 O O . LYS A 1 32 ? 6.351 4.214 -5.406 1.00 0.49 32 LYS A O 13
ATOM 15974 N N . ASN A 1 33 ? 5.668 5.249 -3.535 1.00 0.41 33 ASN A N 13
ATOM 15975 C CA . ASN A 1 33 ? 6.922 5.033 -2.829 1.00 0.44 33 ASN A CA 13
ATOM 15976 C C . ASN A 1 33 ? 7.068 3.556 -2.490 1.00 0.39 33 ASN A C 13
ATOM 15977 O O . ASN A 1 33 ? 8.045 2.915 -2.855 1.00 0.46 33 ASN A O 13
ATOM 15988 N N . ILE A 1 34 ? 6.074 3.019 -1.811 1.00 0.36 34 ILE A N 13
ATOM 15989 C CA . ILE A 1 34 ? 6.075 1.619 -1.426 1.00 0.40 34 ILE A CA 13
ATOM 15990 C C . ILE A 1 34 ? 6.135 0.692 -2.636 1.00 0.48 34 ILE A C 13
ATOM 15991 O O . ILE A 1 34 ? 6.691 -0.404 -2.572 1.00 0.57 34 ILE A O 13
ATOM 16007 N N . LEU A 1 35 ? 5.597 1.154 -3.739 1.00 0.56 35 LEU A N 13
ATOM 16008 C CA . LEU A 1 35 ? 5.607 0.384 -4.966 1.00 0.79 35 LEU A CA 13
ATOM 16009 C C . LEU A 1 35 ? 6.909 0.575 -5.735 1.00 0.93 35 LEU A C 13
ATOM 16010 O O . LEU A 1 35 ? 7.752 -0.320 -5.792 1.00 1.31 35 LEU A O 13
ATOM 16026 N N . ASN A 1 36 ? 7.077 1.759 -6.291 1.00 0.89 36 ASN A N 13
ATOM 16027 C CA . ASN A 1 36 ? 8.193 2.049 -7.185 1.00 1.06 36 ASN A CA 13
ATOM 16028 C C . ASN A 1 36 ? 9.488 2.350 -6.435 1.00 1.01 36 ASN A C 13
ATOM 16029 O O . ASN A 1 36 ? 10.577 2.149 -6.970 1.00 1.13 36 ASN A O 13
ATOM 16040 N N . SER A 1 37 ? 9.382 2.835 -5.209 1.00 0.90 37 SER A N 13
ATOM 16041 C CA . SER A 1 37 ? 10.563 3.267 -4.473 1.00 0.98 37 SER A CA 13
ATOM 16042 C C . SER A 1 37 ? 11.011 2.236 -3.439 1.00 0.84 37 SER A C 13
ATOM 16043 O O . SER A 1 37 ? 11.822 2.548 -2.563 1.00 0.94 37 SER A O 13
ATOM 16051 N N . SER A 1 38 ? 10.487 1.017 -3.532 1.00 0.67 38 SER A N 13
ATOM 16052 C CA . SER A 1 38 ? 11.022 -0.086 -2.744 1.00 0.58 38 SER A CA 13
ATOM 16053 C C . SER A 1 38 ? 12.485 -0.299 -3.143 1.00 0.67 38 SER A C 13
ATOM 16054 O O . SER A 1 38 ? 12.779 -0.819 -4.222 1.00 1.22 38 SER A O 13
ATOM 16062 N N . ARG A 1 39 ? 13.391 0.145 -2.276 1.00 0.87 39 ARG A N 13
ATOM 16063 C CA . ARG A 1 39 ? 14.814 0.250 -2.605 1.00 1.08 39 ARG A CA 13
ATOM 16064 C C . ARG A 1 39 ? 15.383 -1.048 -3.169 1.00 0.84 39 ARG A C 13
ATOM 16065 O O . ARG A 1 39 ? 15.889 -1.083 -4.292 1.00 1.22 39 ARG A O 13
ATOM 16086 N N . THR A 1 40 ? 15.285 -2.109 -2.395 1.00 0.62 40 THR A N 13
ATOM 16087 C CA . THR A 1 40 ? 15.937 -3.362 -2.729 1.00 0.70 40 THR A CA 13
ATOM 16088 C C . THR A 1 40 ? 14.955 -4.516 -2.639 1.00 0.75 40 THR A C 13
ATOM 16089 O O . THR A 1 40 ? 13.757 -4.308 -2.439 1.00 0.61 40 THR A O 13
ATOM 16100 N N . THR A 1 41 ? 15.459 -5.730 -2.777 1.00 1.03 41 THR A N 13
ATOM 16101 C CA . THR A 1 41 ? 14.628 -6.911 -2.643 1.00 1.16 41 THR A CA 13
ATOM 16102 C C . THR A 1 41 ? 14.111 -7.033 -1.219 1.00 1.04 41 THR A C 13
ATOM 16103 O O . THR A 1 41 ? 12.932 -7.279 -1.001 1.00 0.97 41 THR A O 13
ATOM 16114 N N . ALA A 1 42 ? 15.003 -6.837 -0.255 1.00 1.12 42 ALA A N 13
ATOM 16115 C CA . ALA A 1 42 ? 14.627 -6.880 1.151 1.00 1.18 42 ALA A CA 13
ATOM 16116 C C . ALA A 1 42 ? 13.643 -5.763 1.472 1.00 0.98 42 ALA A C 13
ATOM 16117 O O . ALA A 1 42 ? 12.841 -5.871 2.397 1.00 1.13 42 ALA A O 13
ATOM 16124 N N . ASP A 1 43 ? 13.692 -4.705 0.674 1.00 0.74 43 ASP A N 13
ATOM 16125 C CA . ASP A 1 43 ? 12.824 -3.557 0.873 1.00 0.67 43 ASP A CA 13
ATOM 16126 C C . ASP A 1 43 ? 11.432 -3.877 0.349 1.00 0.64 43 ASP A C 13
ATOM 16127 O O . ASP A 1 43 ? 10.432 -3.525 0.962 1.00 0.93 43 ASP A O 13
ATOM 16136 N N . ARG A 1 44 ? 11.386 -4.591 -0.771 1.00 0.54 44 ARG A N 13
ATOM 16137 C CA . ARG A 1 44 ? 10.124 -4.927 -1.422 1.00 0.61 44 ARG A CA 13
ATOM 16138 C C . ARG A 1 44 ? 9.530 -6.219 -0.855 1.00 0.67 44 ARG A C 13
ATOM 16139 O O . ARG A 1 44 ? 8.316 -6.414 -0.864 1.00 0.93 44 ARG A O 13
ATOM 16160 N N . ARG A 1 45 ? 10.379 -7.104 -0.369 1.00 0.66 45 ARG A N 13
ATOM 16161 C CA . ARG A 1 45 ? 9.912 -8.339 0.242 1.00 0.72 45 ARG A CA 13
ATOM 16162 C C . ARG A 1 45 ? 9.241 -8.025 1.571 1.00 0.76 45 ARG A C 13
ATOM 16163 O O . ARG A 1 45 ? 8.088 -8.395 1.803 1.00 1.28 45 ARG A O 13
ATOM 16184 N N . ALA A 1 46 ? 9.957 -7.306 2.420 1.00 0.51 46 ALA A N 13
ATOM 16185 C CA . ALA A 1 46 ? 9.449 -6.935 3.731 1.00 0.53 46 ALA A CA 13
ATOM 16186 C C . ALA A 1 46 ? 8.287 -5.952 3.620 1.00 0.44 46 ALA A C 13
ATOM 16187 O O . ALA A 1 46 ? 7.377 -5.969 4.450 1.00 0.53 46 ALA A O 13
ATOM 16194 N N . VAL A 1 47 ? 8.317 -5.100 2.599 1.00 0.35 47 VAL A N 13
ATOM 16195 C CA . VAL A 1 47 ? 7.261 -4.108 2.416 1.00 0.38 47 VAL A CA 13
ATOM 16196 C C . VAL A 1 47 ? 5.928 -4.799 2.184 1.00 0.42 47 VAL A C 13
ATOM 16197 O O . VAL A 1 47 ? 4.896 -4.309 2.614 1.00 0.50 47 VAL A O 13
ATOM 16210 N N . CYS A 1 48 ? 5.959 -5.958 1.531 1.00 0.44 48 CYS A N 13
ATOM 16211 C CA . CYS A 1 48 ? 4.747 -6.723 1.301 1.00 0.56 48 CYS A CA 13
ATOM 16212 C C . CYS A 1 48 ? 4.310 -7.397 2.598 1.00 0.59 48 CYS A C 13
ATOM 16213 O O . CYS A 1 48 ? 3.126 -7.410 2.940 1.00 0.68 48 CYS A O 13
ATOM 16220 N N . SER A 1 49 ? 5.281 -7.937 3.331 1.00 0.59 49 SER A N 13
ATOM 16221 C CA . SER A 1 49 ? 5.012 -8.578 4.615 1.00 0.73 49 SER A CA 13
ATOM 16222 C C . SER A 1 49 ? 4.377 -7.593 5.602 1.00 0.73 49 SER A C 13
ATOM 16223 O O . SER A 1 49 ? 3.592 -7.980 6.466 1.00 0.96 49 SER A O 13
ATOM 16231 N N . CYS A 1 50 ? 4.723 -6.321 5.474 1.00 0.57 50 CYS A N 13
ATOM 16232 C CA . CYS A 1 50 ? 4.107 -5.277 6.285 1.00 0.60 50 CYS A CA 13
ATOM 16233 C C . CYS A 1 50 ? 2.829 -4.777 5.617 1.00 0.55 50 CYS A C 13
ATOM 16234 O O . CYS A 1 50 ? 1.850 -4.457 6.289 1.00 0.59 50 CYS A O 13
ATOM 16241 N N . LEU A 1 51 ? 2.845 -4.744 4.284 1.00 0.51 51 LEU A N 13
ATOM 16242 C CA . LEU A 1 51 ? 1.709 -4.277 3.488 1.00 0.55 51 LEU A CA 13
ATOM 16243 C C . LEU A 1 51 ? 0.431 -5.019 3.864 1.00 0.63 51 LEU A C 13
ATOM 16244 O O . LEU A 1 51 ? -0.622 -4.408 4.038 1.00 0.63 51 LEU A O 13
ATOM 16260 N N . LYS A 1 52 ? 0.539 -6.338 3.994 1.00 0.80 52 LYS A N 13
ATOM 16261 C CA . LYS A 1 52 ? -0.603 -7.181 4.331 1.00 0.99 52 LYS A CA 13
ATOM 16262 C C . LYS A 1 52 ? -1.233 -6.754 5.658 1.00 0.92 52 LYS A C 13
ATOM 16263 O O . LYS A 1 52 ? -2.451 -6.773 5.812 1.00 1.02 52 LYS A O 13
ATOM 16282 N N . ALA A 1 53 ? -0.399 -6.348 6.612 1.00 0.88 53 ALA A N 13
ATOM 16283 C CA . ALA A 1 53 ? -0.886 -5.946 7.920 1.00 0.95 53 ALA A CA 13
ATOM 16284 C C . ALA A 1 53 ? -1.269 -4.480 7.928 1.00 0.91 53 ALA A C 13
ATOM 16285 O O . ALA A 1 53 ? -2.002 -4.036 8.804 1.00 1.10 53 ALA A O 13
ATOM 16292 N N . ALA A 1 54 ? -0.760 -3.730 6.959 1.00 0.79 54 ALA A N 13
ATOM 16293 C CA . ALA A 1 54 ? -1.118 -2.328 6.810 1.00 0.87 54 ALA A CA 13
ATOM 16294 C C . ALA A 1 54 ? -2.485 -2.213 6.153 1.00 0.94 54 ALA A C 13
ATOM 16295 O O . ALA A 1 54 ? -3.331 -1.430 6.581 1.00 1.16 54 ALA A O 13
ATOM 16302 N N . ALA A 1 55 ? -2.699 -3.021 5.121 1.00 0.88 55 ALA A N 13
ATOM 16303 C CA . ALA A 1 55 ? -3.996 -3.105 4.470 1.00 0.97 55 ALA A CA 13
ATOM 16304 C C . ALA A 1 55 ? -4.986 -3.803 5.387 1.00 0.96 55 ALA A C 13
ATOM 16305 O O . ALA A 1 55 ? -6.181 -3.520 5.366 1.00 1.07 55 ALA A O 13
ATOM 16312 N N . GLY A 1 56 ? -4.472 -4.718 6.198 1.00 0.96 56 GLY A N 13
ATOM 16313 C CA . GLY A 1 56 ? -5.292 -5.393 7.181 1.00 1.05 56 GLY A CA 13
ATOM 16314 C C . GLY A 1 56 ? -5.500 -4.552 8.427 1.00 0.99 56 GLY A C 13
ATOM 16315 O O . GLY A 1 56 ? -6.275 -4.917 9.308 1.00 1.08 56 GLY A O 13
ATOM 16319 N N . ALA A 1 57 ? -4.817 -3.411 8.494 1.00 0.98 57 ALA A N 13
ATOM 16320 C CA . ALA A 1 57 ? -4.890 -2.536 9.661 1.00 1.11 57 ALA A CA 13
ATOM 16321 C C . ALA A 1 57 ? -6.073 -1.580 9.556 1.00 1.10 57 ALA A C 13
ATOM 16322 O O . ALA A 1 57 ? -6.253 -0.706 10.405 1.00 1.53 57 ALA A O 13
ATOM 16329 N N . VAL A 1 58 ? -6.864 -1.741 8.502 1.00 0.89 58 VAL A N 13
ATOM 16330 C CA . VAL A 1 58 ? -8.009 -0.875 8.249 1.00 1.10 58 VAL A CA 13
ATOM 16331 C C . VAL A 1 58 ? -9.121 -1.079 9.284 1.00 1.08 58 VAL A C 13
ATOM 16332 O O . VAL A 1 58 ? -10.035 -1.888 9.109 1.00 1.78 58 VAL A O 13
ATOM 16345 N N . ARG A 1 59 ? -9.001 -0.364 10.394 1.00 0.92 59 ARG A N 13
ATOM 16346 C CA . ARG A 1 59 ? -10.026 -0.352 11.423 1.00 1.16 59 ARG A CA 13
ATOM 16347 C C . ARG A 1 59 ? -10.813 0.946 11.333 1.00 1.18 59 ARG A C 13
ATOM 16348 O O . ARG A 1 59 ? -10.339 2.002 11.755 1.00 1.83 59 ARG A O 13
ATOM 16369 N N . GLY A 1 60 ? -11.995 0.868 10.748 1.00 1.26 60 GLY A N 13
ATOM 16370 C CA . GLY A 1 60 ? -12.766 2.061 10.464 1.00 1.50 60 GLY A CA 13
ATOM 16371 C C . GLY A 1 60 ? -12.463 2.578 9.075 1.00 1.68 60 GLY A C 13
ATOM 16372 O O . GLY A 1 60 ? -13.149 3.458 8.557 1.00 2.01 60 GLY A O 13
ATOM 16376 N N . ILE A 1 61 ? -11.417 2.016 8.480 1.00 1.67 61 ILE A N 13
ATOM 16377 C CA . ILE A 1 61 ? -11.017 2.353 7.126 1.00 1.93 61 ILE A CA 13
ATOM 16378 C C . ILE A 1 61 ? -11.652 1.373 6.154 1.00 1.67 61 ILE A C 13
ATOM 16379 O O . ILE A 1 61 ? -11.742 0.176 6.431 1.00 2.21 61 ILE A O 13
ATOM 16395 N N . ASN A 1 62 ? -12.086 1.882 5.021 1.00 1.52 62 ASN A N 13
ATOM 16396 C CA . ASN A 1 62 ? -12.734 1.057 4.013 1.00 1.54 62 ASN A CA 13
ATOM 16397 C C . ASN A 1 62 ? -11.715 0.545 3.009 1.00 1.47 62 ASN A C 13
ATOM 16398 O O . ASN A 1 62 ? -11.076 1.329 2.313 1.00 1.53 62 ASN A O 13
ATOM 16409 N N . PRO A 1 63 ? -11.570 -0.785 2.906 1.00 1.67 63 PRO A N 13
ATOM 16410 C CA . PRO A 1 63 ? -10.552 -1.403 2.068 1.00 1.87 63 PRO A CA 13
ATOM 16411 C C . PRO A 1 63 ? -10.926 -1.381 0.590 1.00 1.64 63 PRO A C 13
ATOM 16412 O O . PRO A 1 63 ? -10.084 -1.610 -0.277 1.00 1.59 63 PRO A O 13
ATOM 16423 N N . ASN A 1 64 ? -12.188 -1.088 0.302 1.00 1.59 64 ASN A N 13
ATOM 16424 C CA . ASN A 1 64 ? -12.632 -0.927 -1.079 1.00 1.51 64 ASN A CA 13
ATOM 16425 C C . ASN A 1 64 ? -11.958 0.293 -1.702 1.00 1.16 64 ASN A C 13
ATOM 16426 O O . ASN A 1 64 ? -11.732 0.347 -2.910 1.00 1.11 64 ASN A O 13
ATOM 16437 N N . ASN A 1 65 ? -11.619 1.260 -0.854 1.00 0.99 65 ASN A N 13
ATOM 16438 C CA . ASN A 1 65 ? -10.916 2.459 -1.286 1.00 0.74 65 ASN A CA 13
ATOM 16439 C C . ASN A 1 65 ? -9.443 2.152 -1.512 1.00 0.69 65 ASN A C 13
ATOM 16440 O O . ASN A 1 65 ? -8.751 2.869 -2.229 1.00 0.60 65 ASN A O 13
ATOM 16451 N N . ALA A 1 66 ? -8.973 1.070 -0.904 1.00 0.93 66 ALA A N 13
ATOM 16452 C CA . ALA A 1 66 ? -7.580 0.659 -1.044 1.00 1.07 66 ALA A CA 13
ATOM 16453 C C . ALA A 1 66 ? -7.341 0.026 -2.409 1.00 1.02 66 ALA A C 13
ATOM 16454 O O . ALA A 1 66 ? -6.244 0.096 -2.949 1.00 1.05 66 ALA A O 13
ATOM 16461 N N . GLU A 1 67 ? -8.377 -0.594 -2.954 1.00 1.07 67 GLU A N 13
ATOM 16462 C CA . GLU A 1 67 ? -8.332 -1.133 -4.309 1.00 1.12 67 GLU A CA 13
ATOM 16463 C C . GLU A 1 67 ? -8.493 -0.010 -5.317 1.00 0.94 67 GLU A C 13
ATOM 16464 O O . GLU A 1 67 ? -7.912 -0.025 -6.401 1.00 1.00 67 GLU A O 13
ATOM 16476 N N . ALA A 1 68 ? -9.282 0.971 -4.922 1.00 0.86 68 ALA A N 13
ATOM 16477 C CA . ALA A 1 68 ? -9.579 2.121 -5.752 1.00 0.92 68 ALA A CA 13
ATOM 16478 C C . ALA A 1 68 ? -8.422 3.111 -5.738 1.00 0.89 68 ALA A C 13
ATOM 16479 O O . ALA A 1 68 ? -8.428 4.107 -6.462 1.00 1.14 68 ALA A O 13
ATOM 16486 N N . LEU A 1 69 ? -7.429 2.808 -4.922 1.00 0.79 69 LEU A N 13
ATOM 16487 C CA . LEU A 1 69 ? -6.296 3.691 -4.713 1.00 1.01 69 LEU A CA 13
ATOM 16488 C C . LEU A 1 69 ? -5.258 3.578 -5.841 1.00 1.08 69 LEU A C 13
ATOM 16489 O O . LEU A 1 69 ? -4.954 4.578 -6.495 1.00 1.37 69 LEU A O 13
ATOM 16505 N N . PRO A 1 70 ? -4.705 2.371 -6.108 1.00 0.88 70 PRO A N 13
ATOM 16506 C CA . PRO A 1 70 ? -3.680 2.191 -7.146 1.00 0.91 70 PRO A CA 13
ATOM 16507 C C . PRO A 1 70 ? -4.179 2.615 -8.520 1.00 1.02 70 PRO A C 13
ATOM 16508 O O . PRO A 1 70 ? -3.395 3.007 -9.388 1.00 1.20 70 PRO A O 13
ATOM 16519 N N . GLY A 1 71 ? -5.492 2.546 -8.696 1.00 1.06 71 GLY A N 13
ATOM 16520 C CA . GLY A 1 71 ? -6.110 2.947 -9.941 1.00 1.36 71 GLY A CA 13
ATOM 16521 C C . GLY A 1 71 ? -5.930 4.427 -10.231 1.00 1.09 71 GLY A C 13
ATOM 16522 O O . GLY A 1 71 ? -5.785 4.828 -11.385 1.00 1.18 71 GLY A O 13
ATOM 16526 N N . LYS A 1 72 ? -5.949 5.242 -9.184 1.00 0.90 72 LYS A N 13
ATOM 16527 C CA . LYS A 1 72 ? -5.795 6.683 -9.336 1.00 0.78 72 LYS A CA 13
ATOM 16528 C C . LYS A 1 72 ? -4.331 7.079 -9.457 1.00 0.73 72 LYS A C 13
ATOM 16529 O O . LYS A 1 72 ? -3.964 7.885 -10.309 1.00 0.99 72 LYS A O 13
ATOM 16548 N N . CYS A 1 73 ? -3.493 6.501 -8.606 1.00 0.63 73 CYS A N 13
ATOM 16549 C CA . CYS A 1 73 ? -2.092 6.899 -8.522 1.00 0.63 73 CYS A CA 13
ATOM 16550 C C . CYS A 1 73 ? -1.266 6.288 -9.659 1.00 0.62 73 CYS A C 13
ATOM 16551 O O . CYS A 1 73 ? -0.046 6.442 -9.700 1.00 0.77 73 CYS A O 13
ATOM 16558 N N . GLY A 1 74 ? -1.946 5.593 -10.570 1.00 0.61 74 GLY A N 13
ATOM 16559 C CA . GLY A 1 74 ? -1.294 5.055 -11.752 1.00 0.67 74 GLY A CA 13
ATOM 16560 C C . GLY A 1 74 ? -0.291 3.970 -11.429 1.00 0.66 74 GLY A C 13
ATOM 16561 O O . GLY A 1 74 ? 0.742 3.851 -12.087 1.00 0.96 74 GLY A O 13
ATOM 16565 N N . VAL A 1 75 ? -0.597 3.168 -10.421 1.00 0.55 75 VAL A N 13
ATOM 16566 C CA . VAL A 1 75 ? 0.312 2.122 -9.983 1.00 0.61 75 VAL A CA 13
ATOM 16567 C C . VAL A 1 75 ? -0.419 0.799 -9.767 1.00 0.80 75 VAL A C 13
ATOM 16568 O O . VAL A 1 75 ? -0.627 0.362 -8.636 1.00 1.70 75 VAL A O 13
ATOM 16581 N N . ASN A 1 76 ? -0.821 0.174 -10.862 1.00 0.78 76 ASN A N 13
ATOM 16582 C CA . ASN A 1 76 ? -1.511 -1.105 -10.801 1.00 0.90 76 ASN A CA 13
ATOM 16583 C C . ASN A 1 76 ? -0.512 -2.258 -10.854 1.00 0.81 76 ASN A C 13
ATOM 16584 O O . ASN A 1 76 ? -0.106 -2.711 -11.923 1.00 0.99 76 ASN A O 13
ATOM 16595 N N . ILE A 1 77 ? -0.087 -2.692 -9.678 1.00 0.78 77 ILE A N 13
ATOM 16596 C CA . ILE A 1 77 ? 0.851 -3.801 -9.552 1.00 0.91 77 ILE A CA 13
ATOM 16597 C C . ILE A 1 77 ? 0.158 -5.145 -9.788 1.00 0.85 77 ILE A C 13
ATOM 16598 O O . ILE A 1 77 ? -1.065 -5.253 -9.660 1.00 0.82 77 ILE A O 13
ATOM 16614 N N . PRO A 1 78 ? 0.933 -6.183 -10.156 1.00 0.96 78 PRO A N 13
ATOM 16615 C CA . PRO A 1 78 ? 0.391 -7.521 -10.423 1.00 1.03 78 PRO A CA 13
ATOM 16616 C C . PRO A 1 78 ? -0.054 -8.252 -9.157 1.00 0.91 78 PRO A C 13
ATOM 16617 O O . PRO A 1 78 ? -0.914 -9.133 -9.215 1.00 1.28 78 PRO A O 13
ATOM 16628 N N . TYR A 1 79 ? 0.530 -7.899 -8.016 1.00 0.89 79 TYR A N 13
ATOM 16629 C CA . TYR A 1 79 ? 0.156 -8.537 -6.761 1.00 0.80 79 TYR A CA 13
ATOM 16630 C C . TYR A 1 79 ? -0.940 -7.747 -6.059 1.00 0.85 79 TYR A C 13
ATOM 16631 O O . TYR A 1 79 ? -1.401 -6.722 -6.566 1.00 1.07 79 TYR A O 13
ATOM 16649 N N . LYS A 1 80 ? -1.349 -8.219 -4.896 1.00 0.87 80 LYS A N 13
ATOM 16650 C CA . LYS A 1 80 ? -2.432 -7.590 -4.173 1.00 1.11 80 LYS A CA 13
ATOM 16651 C C . LYS A 1 80 ? -2.010 -7.233 -2.745 1.00 1.06 80 LYS A C 13
ATOM 16652 O O . LYS A 1 80 ? -0.972 -7.680 -2.258 1.00 1.49 80 LYS A O 13
ATOM 16671 N N . ILE A 1 81 ? -2.827 -6.412 -2.093 1.00 1.13 81 ILE A N 13
ATOM 16672 C CA . ILE A 1 81 ? -2.572 -5.958 -0.732 1.00 1.19 81 ILE A CA 13
ATOM 16673 C C . ILE A 1 81 ? -3.080 -6.978 0.289 1.00 1.22 81 ILE A C 13
ATOM 16674 O O . ILE A 1 81 ? -2.887 -6.820 1.495 1.00 1.37 81 ILE A O 13
ATOM 16690 N N . SER A 1 82 ? -3.742 -8.016 -0.212 1.00 1.31 82 SER A N 13
ATOM 16691 C CA . SER A 1 82 ? -4.360 -9.027 0.635 1.00 1.50 82 SER A CA 13
ATOM 16692 C C . SER A 1 82 ? -3.313 -9.911 1.316 1.00 1.47 82 SER A C 13
ATOM 16693 O O . SER A 1 82 ? -2.143 -9.928 0.933 1.00 1.81 82 SER A O 13
ATOM 16701 N N . THR A 1 83 ? -3.750 -10.661 2.318 1.00 1.47 83 THR A N 13
ATOM 16702 C CA . THR A 1 83 ? -2.860 -11.524 3.080 1.00 1.50 83 THR A CA 13
ATOM 16703 C C . THR A 1 83 ? -2.644 -12.865 2.369 1.00 1.59 83 THR A C 13
ATOM 16704 O O . THR A 1 83 ? -2.106 -13.810 2.950 1.00 1.72 83 THR A O 13
ATOM 16715 N N . SER A 1 84 ? -3.036 -12.925 1.100 1.00 1.68 84 SER A N 13
ATOM 16716 C CA . SER A 1 84 ? -2.951 -14.154 0.319 1.00 1.82 84 SER A CA 13
ATOM 16717 C C . SER A 1 84 ? -1.954 -13.989 -0.829 1.00 1.55 84 SER A C 13
ATOM 16718 O O . SER A 1 84 ? -1.845 -14.841 -1.712 1.00 1.77 84 SER A O 13
ATOM 16726 N N . THR A 1 85 ? -1.211 -12.892 -0.796 1.00 1.28 85 THR A N 13
ATOM 16727 C CA . THR A 1 85 ? -0.264 -12.566 -1.851 1.00 1.11 85 THR A CA 13
ATOM 16728 C C . THR A 1 85 ? 0.982 -13.457 -1.801 1.00 0.96 85 THR A C 13
ATOM 16729 O O . THR A 1 85 ? 1.615 -13.705 -2.833 1.00 1.52 85 THR A O 13
ATOM 16740 N N . ASN A 1 86 ? 1.303 -13.960 -0.609 1.00 1.23 86 ASN A N 13
ATOM 16741 C CA . ASN A 1 86 ? 2.535 -14.717 -0.383 1.00 1.36 86 ASN A CA 13
ATOM 16742 C C . ASN A 1 86 ? 3.747 -13.852 -0.712 1.00 1.10 86 ASN A C 13
ATOM 16743 O O . ASN A 1 86 ? 4.313 -13.921 -1.805 1.00 1.53 86 ASN A O 13
ATOM 16754 N N . CYS A 1 87 ? 4.130 -13.030 0.249 1.00 0.87 87 CYS A N 13
ATOM 16755 C CA . CYS A 1 87 ? 5.182 -12.042 0.048 1.00 0.72 87 CYS A CA 13
ATOM 16756 C C . CYS A 1 87 ? 6.560 -12.686 0.094 1.00 0.83 87 CYS A C 13
ATOM 16757 O O . CYS A 1 87 ? 7.569 -12.035 -0.166 1.00 1.10 87 CYS A O 13
ATOM 16764 N N . ASN A 1 88 ? 6.588 -13.974 0.407 1.00 0.91 88 ASN A N 13
ATOM 16765 C CA . ASN A 1 88 ? 7.838 -14.712 0.512 1.00 1.09 88 ASN A CA 13
ATOM 16766 C C . ASN A 1 88 ? 8.487 -14.886 -0.858 1.00 1.10 88 ASN A C 13
ATOM 16767 O O . ASN A 1 88 ? 9.710 -14.862 -0.985 1.00 1.24 88 ASN A O 13
ATOM 16778 N N . SER A 1 89 ? 7.664 -15.032 -1.891 1.00 1.12 89 SER A N 13
ATOM 16779 C CA . SER A 1 89 ? 8.176 -15.354 -3.214 1.00 1.29 89 SER A CA 13
ATOM 16780 C C . SER A 1 89 ? 7.606 -14.416 -4.280 1.00 1.42 89 SER A C 13
ATOM 16781 O O . SER A 1 89 ? 7.505 -14.783 -5.450 1.00 2.21 89 SER A O 13
ATOM 16789 N N . ILE A 1 90 ? 7.254 -13.197 -3.881 1.00 1.14 90 ILE A N 13
ATOM 16790 C CA . ILE A 1 90 ? 6.768 -12.202 -4.840 1.00 1.35 90 ILE A CA 13
ATOM 16791 C C . ILE A 1 90 ? 7.849 -11.860 -5.855 1.00 1.76 90 ILE A C 13
ATOM 16792 O O . ILE A 1 90 ? 7.559 -11.538 -7.009 1.00 2.17 90 ILE A O 13
ATOM 16808 N N . ASN A 1 91 ? 9.097 -11.928 -5.415 1.00 2.27 91 ASN A N 13
ATOM 16809 C CA . ASN A 1 91 ? 10.217 -11.530 -6.242 1.00 2.91 91 ASN A CA 13
ATOM 16810 C C . ASN A 1 91 ? 11.088 -12.733 -6.570 1.00 3.60 91 ASN A C 13
ATOM 16811 O O . ASN A 1 91 ? 10.948 -13.284 -7.679 1.00 4.24 91 ASN A O 13
ATOM 16823 N N . MET A 1 1 ? 13.503 0.714 6.256 1.00 1.70 1 MET A N 14
ATOM 16824 C CA . MET A 1 1 ? 12.328 0.524 7.140 1.00 1.61 1 MET A CA 14
ATOM 16825 C C . MET A 1 1 ? 11.399 -0.545 6.583 1.00 0.88 1 MET A C 14
ATOM 16826 O O . MET A 1 1 ? 11.780 -1.298 5.693 1.00 1.16 1 MET A O 14
ATOM 16842 N N . THR A 1 2 ? 10.168 -0.588 7.093 1.00 0.65 2 THR A N 14
ATOM 16843 C CA . THR A 1 2 ? 9.233 -1.655 6.750 1.00 1.13 2 THR A CA 14
ATOM 16844 C C . THR A 1 2 ? 7.774 -1.227 6.963 1.00 1.10 2 THR A C 14
ATOM 16845 O O . THR A 1 2 ? 7.126 -0.735 6.047 1.00 1.86 2 THR A O 14
ATOM 16856 N N . CYS A 1 3 ? 7.289 -1.384 8.191 1.00 0.81 3 CYS A N 14
ATOM 16857 C CA . CYS A 1 3 ? 5.879 -1.183 8.525 1.00 0.69 3 CYS A CA 14
ATOM 16858 C C . CYS A 1 3 ? 5.611 0.292 8.818 1.00 0.65 3 CYS A C 14
ATOM 16859 O O . CYS A 1 3 ? 4.503 0.788 8.633 1.00 0.79 3 CYS A O 14
ATOM 16866 N N . GLY A 1 4 ? 6.632 0.990 9.285 1.00 0.57 4 GLY A N 14
ATOM 16867 C CA . GLY A 1 4 ? 6.552 2.435 9.369 1.00 0.56 4 GLY A CA 14
ATOM 16868 C C . GLY A 1 4 ? 6.906 3.063 8.041 1.00 0.51 4 GLY A C 14
ATOM 16869 O O . GLY A 1 4 ? 6.572 4.211 7.768 1.00 0.53 4 GLY A O 14
ATOM 16873 N N . GLN A 1 5 ? 7.570 2.273 7.207 1.00 0.52 5 GLN A N 14
ATOM 16874 C CA . GLN A 1 5 ? 7.964 2.695 5.869 1.00 0.51 5 GLN A CA 14
ATOM 16875 C C . GLN A 1 5 ? 6.742 2.709 4.967 1.00 0.46 5 GLN A C 14
ATOM 16876 O O . GLN A 1 5 ? 6.432 3.700 4.304 1.00 0.52 5 GLN A O 14
ATOM 16890 N N . VAL A 1 6 ? 6.058 1.582 4.977 1.00 0.43 6 VAL A N 14
ATOM 16891 C CA . VAL A 1 6 ? 4.829 1.382 4.232 1.00 0.44 6 VAL A CA 14
ATOM 16892 C C . VAL A 1 6 ? 3.733 2.335 4.715 1.00 0.44 6 VAL A C 14
ATOM 16893 O O . VAL A 1 6 ? 2.862 2.737 3.949 1.00 0.49 6 VAL A O 14
ATOM 16906 N N . GLN A 1 7 ? 3.806 2.710 5.990 1.00 0.47 7 GLN A N 14
ATOM 16907 C CA . GLN A 1 7 ? 2.800 3.561 6.603 1.00 0.54 7 GLN A CA 14
ATOM 16908 C C . GLN A 1 7 ? 2.758 4.924 5.926 1.00 0.58 7 GLN A C 14
ATOM 16909 O O . GLN A 1 7 ? 1.693 5.515 5.791 1.00 0.70 7 GLN A O 14
ATOM 16923 N N . GLY A 1 8 ? 3.917 5.400 5.477 1.00 0.60 8 GLY A N 14
ATOM 16924 C CA . GLY A 1 8 ? 3.984 6.675 4.778 1.00 0.70 8 GLY A CA 14
ATOM 16925 C C . GLY A 1 8 ? 3.106 6.698 3.540 1.00 0.66 8 GLY A C 14
ATOM 16926 O O . GLY A 1 8 ? 2.660 7.755 3.100 1.00 0.82 8 GLY A O 14
ATOM 16930 N N . ASN A 1 9 ? 2.866 5.518 2.987 1.00 0.58 9 ASN A N 14
ATOM 16931 C CA . ASN A 1 9 ? 1.974 5.353 1.846 1.00 0.63 9 ASN A CA 14
ATOM 16932 C C . ASN A 1 9 ? 0.528 5.585 2.281 1.00 0.62 9 ASN A C 14
ATOM 16933 O O . ASN A 1 9 ? -0.135 6.521 1.830 1.00 0.78 9 ASN A O 14
ATOM 16944 N N . LEU A 1 10 ? 0.068 4.751 3.200 1.00 0.56 10 LEU A N 14
ATOM 16945 C CA . LEU A 1 10 ? -1.335 4.728 3.585 1.00 0.66 10 LEU A CA 14
ATOM 16946 C C . LEU A 1 10 ? -1.718 5.929 4.449 1.00 0.65 10 LEU A C 14
ATOM 16947 O O . LEU A 1 10 ? -2.876 6.320 4.479 1.00 0.72 10 LEU A O 14
ATOM 16963 N N . ALA A 1 11 ? -0.748 6.523 5.130 1.00 0.62 11 ALA A N 14
ATOM 16964 C CA . ALA A 1 11 ? -1.025 7.584 6.100 1.00 0.69 11 ALA A CA 14
ATOM 16965 C C . ALA A 1 11 ? -1.577 8.852 5.456 1.00 0.63 11 ALA A C 14
ATOM 16966 O O . ALA A 1 11 ? -2.157 9.694 6.139 1.00 0.72 11 ALA A O 14
ATOM 16973 N N . GLN A 1 12 ? -1.399 9.010 4.155 1.00 0.56 12 GLN A N 14
ATOM 16974 C CA . GLN A 1 12 ? -1.869 10.223 3.493 1.00 0.53 12 GLN A CA 14
ATOM 16975 C C . GLN A 1 12 ? -3.220 10.000 2.855 1.00 0.52 12 GLN A C 14
ATOM 16976 O O . GLN A 1 12 ? -3.961 10.946 2.594 1.00 0.60 12 GLN A O 14
ATOM 16990 N N . CYS A 1 13 ? -3.536 8.754 2.604 1.00 0.52 13 CYS A N 14
ATOM 16991 C CA . CYS A 1 13 ? -4.815 8.408 2.030 1.00 0.56 13 CYS A CA 14
ATOM 16992 C C . CYS A 1 13 ? -5.712 7.775 3.067 1.00 0.53 13 CYS A C 14
ATOM 16993 O O . CYS A 1 13 ? -6.859 7.472 2.782 1.00 0.56 13 CYS A O 14
ATOM 17000 N N . ILE A 1 14 ? -5.183 7.603 4.273 1.00 0.58 14 ILE A N 14
ATOM 17001 C CA . ILE A 1 14 ? -5.895 6.954 5.360 1.00 0.67 14 ILE A CA 14
ATOM 17002 C C . ILE A 1 14 ? -7.241 7.628 5.631 1.00 0.67 14 ILE A C 14
ATOM 17003 O O . ILE A 1 14 ? -8.186 6.975 6.075 1.00 0.77 14 ILE A O 14
ATOM 17019 N N . GLY A 1 15 ? -7.326 8.930 5.354 1.00 0.66 15 GLY A N 14
ATOM 17020 C CA . GLY A 1 15 ? -8.594 9.629 5.504 1.00 0.76 15 GLY A CA 14
ATOM 17021 C C . GLY A 1 15 ? -9.681 9.036 4.627 1.00 0.86 15 GLY A C 14
ATOM 17022 O O . GLY A 1 15 ? -10.832 8.893 5.038 1.00 1.45 15 GLY A O 14
ATOM 17026 N N . PHE A 1 16 ? -9.293 8.670 3.424 1.00 0.61 16 PHE A N 14
ATOM 17027 C CA . PHE A 1 16 ? -10.176 8.024 2.465 1.00 0.60 16 PHE A CA 14
ATOM 17028 C C . PHE A 1 16 ? -10.149 6.514 2.668 1.00 0.60 16 PHE A C 14
ATOM 17029 O O . PHE A 1 16 ? -11.142 5.819 2.485 1.00 0.69 16 PHE A O 14
ATOM 17046 N N . LEU A 1 17 ? -8.982 6.047 3.050 1.00 0.56 17 LEU A N 14
ATOM 17047 C CA . LEU A 1 17 ? -8.688 4.641 3.255 1.00 0.67 17 LEU A CA 14
ATOM 17048 C C . LEU A 1 17 ? -9.620 4.026 4.293 1.00 0.79 17 LEU A C 14
ATOM 17049 O O . LEU A 1 17 ? -10.227 2.982 4.070 1.00 0.87 17 LEU A O 14
ATOM 17065 N N . GLN A 1 18 ? -9.725 4.699 5.426 1.00 0.87 18 GLN A N 14
ATOM 17066 C CA . GLN A 1 18 ? -10.506 4.215 6.543 1.00 1.07 18 GLN A CA 14
ATOM 17067 C C . GLN A 1 18 ? -11.938 4.734 6.452 1.00 1.09 18 GLN A C 14
ATOM 17068 O O . GLN A 1 18 ? -12.893 3.963 6.511 1.00 1.20 18 GLN A O 14
ATOM 17082 N N . LYS A 1 19 ? -12.073 6.044 6.287 1.00 1.06 19 LYS A N 14
ATOM 17083 C CA . LYS A 1 19 ? -13.382 6.682 6.246 1.00 1.21 19 LYS A CA 14
ATOM 17084 C C . LYS A 1 19 ? -13.869 6.824 4.806 1.00 1.34 19 LYS A C 14
ATOM 17085 O O . LYS A 1 19 ? -14.806 6.143 4.382 1.00 2.08 19 LYS A O 14
ATOM 17104 N N . GLY A 1 20 ? -13.225 7.704 4.061 1.00 1.18 20 GLY A N 14
ATOM 17105 C CA . GLY A 1 20 ? -13.630 7.966 2.699 1.00 1.47 20 GLY A CA 14
ATOM 17106 C C . GLY A 1 20 ? -13.421 9.420 2.349 1.00 1.29 20 GLY A C 14
ATOM 17107 O O . GLY A 1 20 ? -13.441 10.277 3.231 1.00 1.99 20 GLY A O 14
ATOM 17111 N N . GLY A 1 21 ? -13.203 9.703 1.078 1.00 1.10 21 GLY A N 14
ATOM 17112 C CA . GLY A 1 21 ? -12.970 11.067 0.662 1.00 1.37 21 GLY A CA 14
ATOM 17113 C C . GLY A 1 21 ? -12.326 11.142 -0.700 1.00 1.26 21 GLY A C 14
ATOM 17114 O O . GLY A 1 21 ? -12.930 10.754 -1.699 1.00 1.79 21 GLY A O 14
ATOM 17118 N N . VAL A 1 22 ? -11.090 11.605 -0.737 1.00 1.14 22 VAL A N 14
ATOM 17119 C CA . VAL A 1 22 ? -10.387 11.819 -1.991 1.00 1.00 22 VAL A CA 14
ATOM 17120 C C . VAL A 1 22 ? -8.936 11.361 -1.867 1.00 0.82 22 VAL A C 14
ATOM 17121 O O . VAL A 1 22 ? -8.371 11.369 -0.771 1.00 0.87 22 VAL A O 14
ATOM 17134 N N . VAL A 1 23 ? -8.354 10.932 -2.977 1.00 0.71 23 VAL A N 14
ATOM 17135 C CA . VAL A 1 23 ? -6.951 10.547 -3.004 1.00 0.58 23 VAL A CA 14
ATOM 17136 C C . VAL A 1 23 ? -6.100 11.665 -3.600 1.00 0.54 23 VAL A C 14
ATOM 17137 O O . VAL A 1 23 ? -6.196 11.975 -4.790 1.00 0.58 23 VAL A O 14
ATOM 17150 N N . PRO A 1 24 ? -5.282 12.304 -2.761 1.00 0.54 24 PRO A N 14
ATOM 17151 C CA . PRO A 1 24 ? -4.380 13.375 -3.187 1.00 0.58 24 PRO A CA 14
ATOM 17152 C C . PRO A 1 24 ? -3.150 12.847 -3.930 1.00 0.55 24 PRO A C 14
ATOM 17153 O O . PRO A 1 24 ? -2.685 11.732 -3.667 1.00 0.47 24 PRO A O 14
ATOM 17164 N N . PRO A 1 25 ? -2.591 13.651 -4.855 1.00 0.65 25 PRO A N 14
ATOM 17165 C CA . PRO A 1 25 ? -1.381 13.284 -5.606 1.00 0.67 25 PRO A CA 14
ATOM 17166 C C . PRO A 1 25 ? -0.159 13.157 -4.696 1.00 0.66 25 PRO A C 14
ATOM 17167 O O . PRO A 1 25 ? 0.870 12.601 -5.083 1.00 0.71 25 PRO A O 14
ATOM 17178 N N . SER A 1 26 ? -0.301 13.654 -3.479 1.00 0.68 26 SER A N 14
ATOM 17179 C CA . SER A 1 26 ? 0.746 13.572 -2.474 1.00 0.73 26 SER A CA 14
ATOM 17180 C C . SER A 1 26 ? 0.838 12.145 -1.984 1.00 0.65 26 SER A C 14
ATOM 17181 O O . SER A 1 26 ? 1.879 11.495 -2.079 1.00 0.68 26 SER A O 14
ATOM 17189 N N . CYS A 1 27 ? -0.291 11.676 -1.469 1.00 0.58 27 CYS A N 14
ATOM 17190 C CA . CYS A 1 27 ? -0.470 10.287 -1.108 1.00 0.55 27 CYS A CA 14
ATOM 17191 C C . CYS A 1 27 ? -0.015 9.394 -2.246 1.00 0.47 27 CYS A C 14
ATOM 17192 O O . CYS A 1 27 ? 0.738 8.446 -2.037 1.00 0.48 27 CYS A O 14
ATOM 17199 N N . CYS A 1 28 ? -0.456 9.739 -3.458 1.00 0.42 28 CYS A N 14
ATOM 17200 C CA . CYS A 1 28 ? -0.141 8.963 -4.650 1.00 0.40 28 CYS A CA 14
ATOM 17201 C C . CYS A 1 28 ? 1.364 8.746 -4.777 1.00 0.45 28 CYS A C 14
ATOM 17202 O O . CYS A 1 28 ? 1.819 7.638 -5.068 1.00 0.50 28 CYS A O 14
ATOM 17209 N N . THR A 1 29 ? 2.130 9.792 -4.523 1.00 0.51 29 THR A N 14
ATOM 17210 C CA . THR A 1 29 ? 3.573 9.719 -4.631 1.00 0.58 29 THR A CA 14
ATOM 17211 C C . THR A 1 29 ? 4.160 8.777 -3.573 1.00 0.54 29 THR A C 14
ATOM 17212 O O . THR A 1 29 ? 5.094 8.022 -3.850 1.00 0.56 29 THR A O 14
ATOM 17223 N N . GLY A 1 30 ? 3.596 8.813 -2.370 1.00 0.54 30 GLY A N 14
ATOM 17224 C CA . GLY A 1 30 ? 4.033 7.911 -1.320 1.00 0.57 30 GLY A CA 14
ATOM 17225 C C . GLY A 1 30 ? 3.648 6.481 -1.620 1.00 0.47 30 GLY A C 14
ATOM 17226 O O . GLY A 1 30 ? 4.402 5.550 -1.324 1.00 0.51 30 GLY A O 14
ATOM 17230 N N . VAL A 1 31 ? 2.471 6.305 -2.210 1.00 0.41 31 VAL A N 14
ATOM 17231 C CA . VAL A 1 31 ? 2.054 5.001 -2.702 1.00 0.44 31 VAL A CA 14
ATOM 17232 C C . VAL A 1 31 ? 3.073 4.508 -3.705 1.00 0.39 31 VAL A C 14
ATOM 17233 O O . VAL A 1 31 ? 3.539 3.373 -3.637 1.00 0.40 31 VAL A O 14
ATOM 17246 N N . LYS A 1 32 ? 3.439 5.398 -4.612 1.00 0.40 32 LYS A N 14
ATOM 17247 C CA . LYS A 1 32 ? 4.447 5.115 -5.613 1.00 0.46 32 LYS A CA 14
ATOM 17248 C C . LYS A 1 32 ? 5.776 4.745 -4.953 1.00 0.44 32 LYS A C 14
ATOM 17249 O O . LYS A 1 32 ? 6.550 3.975 -5.507 1.00 0.49 32 LYS A O 14
ATOM 17268 N N . ASN A 1 33 ? 6.028 5.258 -3.754 1.00 0.41 33 ASN A N 14
ATOM 17269 C CA . ASN A 1 33 ? 7.282 4.959 -3.073 1.00 0.44 33 ASN A CA 14
ATOM 17270 C C . ASN A 1 33 ? 7.301 3.534 -2.534 1.00 0.39 33 ASN A C 14
ATOM 17271 O O . ASN A 1 33 ? 8.320 2.857 -2.605 1.00 0.46 33 ASN A O 14
ATOM 17282 N N . ILE A 1 34 ? 6.187 3.073 -1.993 1.00 0.36 34 ILE A N 14
ATOM 17283 C CA . ILE A 1 34 ? 6.114 1.715 -1.467 1.00 0.40 34 ILE A CA 14
ATOM 17284 C C . ILE A 1 34 ? 5.830 0.700 -2.567 1.00 0.48 34 ILE A C 14
ATOM 17285 O O . ILE A 1 34 ? 6.310 -0.432 -2.523 1.00 0.57 34 ILE A O 14
ATOM 17301 N N . LEU A 1 35 ? 5.083 1.122 -3.564 1.00 0.56 35 LEU A N 14
ATOM 17302 C CA . LEU A 1 35 ? 4.600 0.211 -4.582 1.00 0.79 35 LEU A CA 14
ATOM 17303 C C . LEU A 1 35 ? 5.552 0.134 -5.764 1.00 0.93 35 LEU A C 14
ATOM 17304 O O . LEU A 1 35 ? 5.734 -0.925 -6.360 1.00 1.31 35 LEU A O 14
ATOM 17320 N N . ASN A 1 36 ? 6.150 1.258 -6.106 1.00 0.89 36 ASN A N 14
ATOM 17321 C CA . ASN A 1 36 ? 7.097 1.305 -7.210 1.00 1.06 36 ASN A CA 14
ATOM 17322 C C . ASN A 1 36 ? 8.522 1.372 -6.689 1.00 1.01 36 ASN A C 14
ATOM 17323 O O . ASN A 1 36 ? 9.381 0.587 -7.084 1.00 1.13 36 ASN A O 14
ATOM 17334 N N . SER A 1 37 ? 8.755 2.310 -5.789 1.00 0.90 37 SER A N 14
ATOM 17335 C CA . SER A 1 37 ? 10.096 2.609 -5.324 1.00 0.98 37 SER A CA 14
ATOM 17336 C C . SER A 1 37 ? 10.509 1.766 -4.115 1.00 0.84 37 SER A C 14
ATOM 17337 O O . SER A 1 37 ? 11.407 2.158 -3.366 1.00 0.94 37 SER A O 14
ATOM 17345 N N . SER A 1 38 ? 9.853 0.622 -3.903 1.00 0.67 38 SER A N 14
ATOM 17346 C CA . SER A 1 38 ? 10.347 -0.347 -2.930 1.00 0.58 38 SER A CA 14
ATOM 17347 C C . SER A 1 38 ? 11.739 -0.794 -3.353 1.00 0.67 38 SER A C 14
ATOM 17348 O O . SER A 1 38 ? 11.919 -1.613 -4.262 1.00 1.22 38 SER A O 14
ATOM 17356 N N . ARG A 1 39 ? 12.708 -0.194 -2.673 1.00 0.87 39 ARG A N 14
ATOM 17357 C CA . ARG A 1 39 ? 14.109 -0.203 -3.059 1.00 1.08 39 ARG A CA 14
ATOM 17358 C C . ARG A 1 39 ? 14.653 -1.601 -3.294 1.00 0.84 39 ARG A C 14
ATOM 17359 O O . ARG A 1 39 ? 15.229 -1.882 -4.341 1.00 1.22 39 ARG A O 14
ATOM 17380 N N . THR A 1 40 ? 14.470 -2.475 -2.327 1.00 0.62 40 THR A N 14
ATOM 17381 C CA . THR A 1 40 ? 15.113 -3.773 -2.376 1.00 0.70 40 THR A CA 14
ATOM 17382 C C . THR A 1 40 ? 14.117 -4.913 -2.266 1.00 0.75 40 THR A C 14
ATOM 17383 O O . THR A 1 40 ? 12.936 -4.706 -1.990 1.00 0.61 40 THR A O 14
ATOM 17394 N N . THR A 1 41 ? 14.610 -6.123 -2.488 1.00 1.03 41 THR A N 14
ATOM 17395 C CA . THR A 1 41 ? 13.839 -7.327 -2.242 1.00 1.16 41 THR A CA 14
ATOM 17396 C C . THR A 1 41 ? 13.438 -7.381 -0.774 1.00 1.04 41 THR A C 14
ATOM 17397 O O . THR A 1 41 ? 12.318 -7.758 -0.431 1.00 0.97 41 THR A O 14
ATOM 17408 N N . ALA A 1 42 ? 14.369 -6.974 0.082 1.00 1.12 42 ALA A N 14
ATOM 17409 C CA . ALA A 1 42 ? 14.126 -6.912 1.511 1.00 1.18 42 ALA A CA 14
ATOM 17410 C C . ALA A 1 42 ? 13.018 -5.914 1.809 1.00 0.98 42 ALA A C 14
ATOM 17411 O O . ALA A 1 42 ? 12.280 -6.067 2.777 1.00 1.13 42 ALA A O 14
ATOM 17418 N N . ASP A 1 43 ? 12.897 -4.912 0.948 1.00 0.74 43 ASP A N 14
ATOM 17419 C CA . ASP A 1 43 ? 11.847 -3.917 1.075 1.00 0.67 43 ASP A CA 14
ATOM 17420 C C . ASP A 1 43 ? 10.519 -4.508 0.643 1.00 0.64 43 ASP A C 14
ATOM 17421 O O . ASP A 1 43 ? 9.512 -4.392 1.336 1.00 0.93 43 ASP A O 14
ATOM 17430 N N . ARG A 1 44 ? 10.545 -5.172 -0.503 1.00 0.54 44 ARG A N 14
ATOM 17431 C CA . ARG A 1 44 ? 9.340 -5.701 -1.123 1.00 0.61 44 ARG A CA 14
ATOM 17432 C C . ARG A 1 44 ? 8.707 -6.804 -0.283 1.00 0.67 44 ARG A C 14
ATOM 17433 O O . ARG A 1 44 ? 7.493 -6.826 -0.107 1.00 0.93 44 ARG A O 14
ATOM 17454 N N . ARG A 1 45 ? 9.530 -7.691 0.263 1.00 0.66 45 ARG A N 14
ATOM 17455 C CA . ARG A 1 45 ? 9.015 -8.823 1.041 1.00 0.72 45 ARG A CA 14
ATOM 17456 C C . ARG A 1 45 ? 8.803 -8.437 2.496 1.00 0.76 45 ARG A C 14
ATOM 17457 O O . ARG A 1 45 ? 8.420 -9.260 3.322 1.00 1.28 45 ARG A O 14
ATOM 17478 N N . ALA A 1 46 ? 9.061 -7.185 2.805 1.00 0.51 46 ALA A N 14
ATOM 17479 C CA . ALA A 1 46 ? 8.782 -6.658 4.133 1.00 0.53 46 ALA A CA 14
ATOM 17480 C C . ALA A 1 46 ? 7.523 -5.800 4.110 1.00 0.44 46 ALA A C 14
ATOM 17481 O O . ALA A 1 46 ? 6.679 -5.882 5.007 1.00 0.53 46 ALA A O 14
ATOM 17488 N N . VAL A 1 47 ? 7.398 -4.988 3.070 1.00 0.35 47 VAL A N 14
ATOM 17489 C CA . VAL A 1 47 ? 6.269 -4.087 2.928 1.00 0.38 47 VAL A CA 14
ATOM 17490 C C . VAL A 1 47 ? 4.964 -4.858 2.742 1.00 0.42 47 VAL A C 14
ATOM 17491 O O . VAL A 1 47 ? 3.925 -4.431 3.227 1.00 0.50 47 VAL A O 14
ATOM 17504 N N . CYS A 1 48 ? 5.026 -6.006 2.074 1.00 0.44 48 CYS A N 14
ATOM 17505 C CA . CYS A 1 48 ? 3.838 -6.831 1.859 1.00 0.56 48 CYS A CA 14
ATOM 17506 C C . CYS A 1 48 ? 3.236 -7.287 3.189 1.00 0.59 48 CYS A C 14
ATOM 17507 O O . CYS A 1 48 ? 2.026 -7.201 3.395 1.00 0.68 48 CYS A O 14
ATOM 17514 N N . SER A 1 49 ? 4.092 -7.761 4.090 1.00 0.59 49 SER A N 14
ATOM 17515 C CA . SER A 1 49 ? 3.670 -8.164 5.433 1.00 0.73 49 SER A CA 14
ATOM 17516 C C . SER A 1 49 ? 2.886 -7.059 6.151 1.00 0.73 49 SER A C 14
ATOM 17517 O O . SER A 1 49 ? 1.897 -7.333 6.831 1.00 0.96 49 SER A O 14
ATOM 17525 N N . CYS A 1 50 ? 3.321 -5.816 6.000 1.00 0.57 50 CYS A N 14
ATOM 17526 C CA . CYS A 1 50 ? 2.660 -4.707 6.680 1.00 0.60 50 CYS A CA 14
ATOM 17527 C C . CYS A 1 50 ? 1.513 -4.152 5.837 1.00 0.55 50 CYS A C 14
ATOM 17528 O O . CYS A 1 50 ? 0.522 -3.672 6.374 1.00 0.59 50 CYS A O 14
ATOM 17535 N N . LEU A 1 51 ? 1.651 -4.230 4.514 1.00 0.51 51 LEU A N 14
ATOM 17536 C CA . LEU A 1 51 ? 0.582 -3.839 3.594 1.00 0.55 51 LEU A CA 14
ATOM 17537 C C . LEU A 1 51 ? -0.659 -4.685 3.860 1.00 0.63 51 LEU A C 14
ATOM 17538 O O . LEU A 1 51 ? -1.789 -4.237 3.698 1.00 0.63 51 LEU A O 14
ATOM 17554 N N . LYS A 1 52 ? -0.413 -5.917 4.282 1.00 0.80 52 LYS A N 14
ATOM 17555 C CA . LYS A 1 52 ? -1.459 -6.824 4.723 1.00 0.99 52 LYS A CA 14
ATOM 17556 C C . LYS A 1 52 ? -2.268 -6.206 5.865 1.00 0.92 52 LYS A C 14
ATOM 17557 O O . LYS A 1 52 ? -3.499 -6.278 5.887 1.00 1.02 52 LYS A O 14
ATOM 17576 N N . ALA A 1 53 ? -1.565 -5.578 6.801 1.00 0.88 53 ALA A N 14
ATOM 17577 C CA . ALA A 1 53 ? -2.208 -4.920 7.928 1.00 0.95 53 ALA A CA 14
ATOM 17578 C C . ALA A 1 53 ? -2.768 -3.568 7.502 1.00 0.91 53 ALA A C 14
ATOM 17579 O O . ALA A 1 53 ? -3.648 -3.009 8.152 1.00 1.10 53 ALA A O 14
ATOM 17586 N N . ALA A 1 54 ? -2.268 -3.059 6.390 1.00 0.79 54 ALA A N 14
ATOM 17587 C CA . ALA A 1 54 ? -2.705 -1.773 5.879 1.00 0.87 54 ALA A CA 14
ATOM 17588 C C . ALA A 1 54 ? -3.953 -1.924 5.015 1.00 0.94 54 ALA A C 14
ATOM 17589 O O . ALA A 1 54 ? -4.374 -0.987 4.338 1.00 1.16 54 ALA A O 14
ATOM 17596 N N . ALA A 1 55 ? -4.530 -3.120 5.030 1.00 0.88 55 ALA A N 14
ATOM 17597 C CA . ALA A 1 55 ? -5.794 -3.360 4.354 1.00 0.97 55 ALA A CA 14
ATOM 17598 C C . ALA A 1 55 ? -6.848 -3.886 5.328 1.00 0.96 55 ALA A C 14
ATOM 17599 O O . ALA A 1 55 ? -8.023 -3.529 5.245 1.00 1.07 55 ALA A O 14
ATOM 17606 N N . GLY A 1 56 ? -6.423 -4.727 6.265 1.00 0.96 56 GLY A N 14
ATOM 17607 C CA . GLY A 1 56 ? -7.369 -5.357 7.165 1.00 1.05 56 GLY A CA 14
ATOM 17608 C C . GLY A 1 56 ? -7.286 -4.852 8.594 1.00 0.99 56 GLY A C 14
ATOM 17609 O O . GLY A 1 56 ? -8.025 -5.323 9.459 1.00 1.08 56 GLY A O 14
ATOM 17613 N N . ALA A 1 57 ? -6.405 -3.897 8.855 1.00 0.98 57 ALA A N 14
ATOM 17614 C CA . ALA A 1 57 ? -6.230 -3.388 10.210 1.00 1.11 57 ALA A CA 14
ATOM 17615 C C . ALA A 1 57 ? -6.360 -1.869 10.257 1.00 1.10 57 ALA A C 14
ATOM 17616 O O . ALA A 1 57 ? -5.910 -1.228 11.206 1.00 1.53 57 ALA A O 14
ATOM 17623 N N . VAL A 1 58 ? -7.012 -1.299 9.250 1.00 0.89 58 VAL A N 14
ATOM 17624 C CA . VAL A 1 58 ? -7.146 0.153 9.152 1.00 1.10 58 VAL A CA 14
ATOM 17625 C C . VAL A 1 58 ? -8.425 0.630 9.846 1.00 1.08 58 VAL A C 14
ATOM 17626 O O . VAL A 1 58 ? -8.892 1.748 9.629 1.00 1.78 58 VAL A O 14
ATOM 17639 N N . ARG A 1 59 ? -8.969 -0.233 10.705 1.00 0.92 59 ARG A N 14
ATOM 17640 C CA . ARG A 1 59 ? -10.158 0.063 11.509 1.00 1.16 59 ARG A CA 14
ATOM 17641 C C . ARG A 1 59 ? -11.413 0.204 10.663 1.00 1.18 59 ARG A C 14
ATOM 17642 O O . ARG A 1 59 ? -12.326 -0.619 10.736 1.00 1.83 59 ARG A O 14
ATOM 17663 N N . GLY A 1 60 ? -11.446 1.249 9.882 1.00 1.26 60 GLY A N 14
ATOM 17664 C CA . GLY A 1 60 ? -12.542 1.478 8.955 1.00 1.50 60 GLY A CA 14
ATOM 17665 C C . GLY A 1 60 ? -12.529 0.469 7.827 1.00 1.68 60 GLY A C 14
ATOM 17666 O O . GLY A 1 60 ? -13.566 0.167 7.234 1.00 2.01 60 GLY A O 14
ATOM 17670 N N . ILE A 1 61 ? -11.334 -0.043 7.545 1.00 1.67 61 ILE A N 14
ATOM 17671 C CA . ILE A 1 61 ? -11.121 -1.120 6.580 1.00 1.93 61 ILE A CA 14
ATOM 17672 C C . ILE A 1 61 ? -11.243 -0.639 5.139 1.00 1.67 61 ILE A C 14
ATOM 17673 O O . ILE A 1 61 ? -12.250 -0.052 4.737 1.00 2.21 61 ILE A O 14
ATOM 17689 N N . ASN A 1 62 ? -10.195 -0.895 4.375 1.00 1.52 62 ASN A N 14
ATOM 17690 C CA . ASN A 1 62 ? -10.137 -0.528 2.966 1.00 1.54 62 ASN A CA 14
ATOM 17691 C C . ASN A 1 62 ? -10.080 -1.749 2.054 1.00 1.47 62 ASN A C 14
ATOM 17692 O O . ASN A 1 62 ? -9.002 -2.227 1.712 1.00 1.53 62 ASN A O 14
ATOM 17703 N N . PRO A 1 63 ? -11.237 -2.288 1.659 1.00 1.67 63 PRO A N 14
ATOM 17704 C CA . PRO A 1 63 ? -11.304 -3.315 0.630 1.00 1.87 63 PRO A CA 14
ATOM 17705 C C . PRO A 1 63 ? -11.161 -2.703 -0.758 1.00 1.64 63 PRO A C 14
ATOM 17706 O O . PRO A 1 63 ? -10.206 -2.991 -1.481 1.00 1.59 63 PRO A O 14
ATOM 17717 N N . ASN A 1 64 ? -12.093 -1.828 -1.115 1.00 1.59 64 ASN A N 14
ATOM 17718 C CA . ASN A 1 64 ? -12.024 -1.131 -2.389 1.00 1.51 64 ASN A CA 14
ATOM 17719 C C . ASN A 1 64 ? -11.039 0.021 -2.307 1.00 1.16 64 ASN A C 14
ATOM 17720 O O . ASN A 1 64 ? -10.343 0.312 -3.271 1.00 1.11 64 ASN A O 14
ATOM 17731 N N . ASN A 1 65 ? -10.947 0.641 -1.133 1.00 0.99 65 ASN A N 14
ATOM 17732 C CA . ASN A 1 65 ? -10.165 1.858 -0.960 1.00 0.74 65 ASN A CA 14
ATOM 17733 C C . ASN A 1 65 ? -8.687 1.566 -1.177 1.00 0.69 65 ASN A C 14
ATOM 17734 O O . ASN A 1 65 ? -7.927 2.431 -1.604 1.00 0.60 65 ASN A O 14
ATOM 17745 N N . ALA A 1 66 ? -8.294 0.331 -0.892 1.00 0.93 66 ALA A N 14
ATOM 17746 C CA . ALA A 1 66 ? -6.914 -0.093 -1.069 1.00 1.07 66 ALA A CA 14
ATOM 17747 C C . ALA A 1 66 ? -6.599 -0.344 -2.541 1.00 1.02 66 ALA A C 14
ATOM 17748 O O . ALA A 1 66 ? -5.511 -0.023 -3.010 1.00 1.05 66 ALA A O 14
ATOM 17755 N N . GLU A 1 67 ? -7.552 -0.917 -3.270 1.00 1.07 67 GLU A N 14
ATOM 17756 C CA . GLU A 1 67 ? -7.370 -1.144 -4.706 1.00 1.12 67 GLU A CA 14
ATOM 17757 C C . GLU A 1 67 ? -7.589 0.147 -5.477 1.00 0.94 67 GLU A C 14
ATOM 17758 O O . GLU A 1 67 ? -7.141 0.297 -6.614 1.00 1.00 67 GLU A O 14
ATOM 17770 N N . ALA A 1 68 ? -8.298 1.062 -4.844 1.00 0.86 68 ALA A N 14
ATOM 17771 C CA . ALA A 1 68 ? -8.572 2.371 -5.409 1.00 0.92 68 ALA A CA 14
ATOM 17772 C C . ALA A 1 68 ? -7.374 3.291 -5.232 1.00 0.89 68 ALA A C 14
ATOM 17773 O O . ALA A 1 68 ? -7.254 4.319 -5.898 1.00 1.14 68 ALA A O 14
ATOM 17780 N N . LEU A 1 69 ? -6.494 2.899 -4.324 1.00 0.79 69 LEU A N 14
ATOM 17781 C CA . LEU A 1 69 ? -5.311 3.676 -3.984 1.00 1.01 69 LEU A CA 14
ATOM 17782 C C . LEU A 1 69 ? -4.384 3.880 -5.197 1.00 1.08 69 LEU A C 14
ATOM 17783 O O . LEU A 1 69 ? -4.099 5.018 -5.570 1.00 1.37 69 LEU A O 14
ATOM 17799 N N . PRO A 1 70 ? -3.915 2.791 -5.852 1.00 0.88 70 PRO A N 14
ATOM 17800 C CA . PRO A 1 70 ? -2.983 2.897 -6.983 1.00 0.91 70 PRO A CA 14
ATOM 17801 C C . PRO A 1 70 ? -3.597 3.601 -8.194 1.00 1.02 70 PRO A C 14
ATOM 17802 O O . PRO A 1 70 ? -2.878 4.129 -9.048 1.00 1.20 70 PRO A O 14
ATOM 17813 N N . GLY A 1 71 ? -4.925 3.617 -8.250 1.00 1.06 71 GLY A N 14
ATOM 17814 C CA . GLY A 1 71 ? -5.623 4.192 -9.387 1.00 1.36 71 GLY A CA 14
ATOM 17815 C C . GLY A 1 71 ? -5.329 5.669 -9.570 1.00 1.09 71 GLY A C 14
ATOM 17816 O O . GLY A 1 71 ? -5.085 6.125 -10.686 1.00 1.18 71 GLY A O 14
ATOM 17820 N N . LYS A 1 72 ? -5.329 6.414 -8.473 1.00 0.90 72 LYS A N 14
ATOM 17821 C CA . LYS A 1 72 ? -5.103 7.856 -8.524 1.00 0.78 72 LYS A CA 14
ATOM 17822 C C . LYS A 1 72 ? -3.615 8.215 -8.549 1.00 0.73 72 LYS A C 14
ATOM 17823 O O . LYS A 1 72 ? -3.229 9.310 -8.143 1.00 0.99 72 LYS A O 14
ATOM 17842 N N . CYS A 1 73 ? -2.783 7.304 -9.038 1.00 0.63 73 CYS A N 14
ATOM 17843 C CA . CYS A 1 73 ? -1.380 7.620 -9.263 1.00 0.63 73 CYS A CA 14
ATOM 17844 C C . CYS A 1 73 ? -0.872 6.914 -10.520 1.00 0.62 73 CYS A C 14
ATOM 17845 O O . CYS A 1 73 ? -0.057 7.461 -11.263 1.00 0.77 73 CYS A O 14
ATOM 17852 N N . GLY A 1 74 ? -1.373 5.707 -10.773 1.00 0.61 74 GLY A N 14
ATOM 17853 C CA . GLY A 1 74 ? -1.025 5.011 -11.997 1.00 0.67 74 GLY A CA 14
ATOM 17854 C C . GLY A 1 74 ? -0.088 3.849 -11.759 1.00 0.66 74 GLY A C 14
ATOM 17855 O O . GLY A 1 74 ? 0.441 3.266 -12.701 1.00 0.96 74 GLY A O 14
ATOM 17859 N N . VAL A 1 75 ? 0.114 3.509 -10.499 1.00 0.55 75 VAL A N 14
ATOM 17860 C CA . VAL A 1 75 ? 0.987 2.403 -10.141 1.00 0.61 75 VAL A CA 14
ATOM 17861 C C . VAL A 1 75 ? 0.223 1.079 -10.165 1.00 0.80 75 VAL A C 14
ATOM 17862 O O . VAL A 1 75 ? -0.346 0.648 -9.167 1.00 1.70 75 VAL A O 14
ATOM 17875 N N . ASN A 1 76 ? 0.195 0.460 -11.333 1.00 0.78 76 ASN A N 14
ATOM 17876 C CA . ASN A 1 76 ? -0.540 -0.779 -11.536 1.00 0.90 76 ASN A CA 14
ATOM 17877 C C . ASN A 1 76 ? 0.385 -1.973 -11.355 1.00 0.81 76 ASN A C 14
ATOM 17878 O O . ASN A 1 76 ? 1.196 -2.284 -12.225 1.00 0.99 76 ASN A O 14
ATOM 17889 N N . ILE A 1 77 ? 0.275 -2.605 -10.207 1.00 0.78 77 ILE A N 14
ATOM 17890 C CA . ILE A 1 77 ? 1.080 -3.780 -9.890 1.00 0.91 77 ILE A CA 14
ATOM 17891 C C . ILE A 1 77 ? 0.286 -5.067 -10.106 1.00 0.85 77 ILE A C 14
ATOM 17892 O O . ILE A 1 77 ? -0.946 -5.062 -10.073 1.00 0.82 77 ILE A O 14
ATOM 17908 N N . PRO A 1 78 ? 0.991 -6.182 -10.354 1.00 0.96 78 PRO A N 14
ATOM 17909 C CA . PRO A 1 78 ? 0.363 -7.486 -10.582 1.00 1.03 78 PRO A CA 14
ATOM 17910 C C . PRO A 1 78 ? -0.219 -8.102 -9.308 1.00 0.91 78 PRO A C 14
ATOM 17911 O O . PRO A 1 78 ? -1.184 -8.865 -9.366 1.00 1.28 78 PRO A O 14
ATOM 17922 N N . TYR A 1 79 ? 0.370 -7.777 -8.162 1.00 0.89 79 TYR A N 14
ATOM 17923 C CA . TYR A 1 79 ? -0.085 -8.333 -6.890 1.00 0.80 79 TYR A CA 14
ATOM 17924 C C . TYR A 1 79 ? -1.149 -7.440 -6.262 1.00 0.85 79 TYR A C 14
ATOM 17925 O O . TYR A 1 79 ? -1.462 -6.377 -6.791 1.00 1.07 79 TYR A O 14
ATOM 17943 N N . LYS A 1 80 ? -1.697 -7.863 -5.132 1.00 0.87 80 LYS A N 14
ATOM 17944 C CA . LYS A 1 80 ? -2.769 -7.113 -4.495 1.00 1.11 80 LYS A CA 14
ATOM 17945 C C . LYS A 1 80 ? -2.464 -6.795 -3.041 1.00 1.06 80 LYS A C 14
ATOM 17946 O O . LYS A 1 80 ? -1.428 -7.178 -2.506 1.00 1.49 80 LYS A O 14
ATOM 17965 N N . ILE A 1 81 ? -3.401 -6.105 -2.408 1.00 1.13 81 ILE A N 14
ATOM 17966 C CA . ILE A 1 81 ? -3.250 -5.643 -1.033 1.00 1.19 81 ILE A CA 14
ATOM 17967 C C . ILE A 1 81 ? -3.917 -6.599 -0.048 1.00 1.22 81 ILE A C 14
ATOM 17968 O O . ILE A 1 81 ? -3.976 -6.332 1.150 1.00 1.37 81 ILE A O 14
ATOM 17984 N N . SER A 1 82 ? -4.419 -7.709 -0.568 1.00 1.31 82 SER A N 14
ATOM 17985 C CA . SER A 1 82 ? -5.145 -8.675 0.238 1.00 1.50 82 SER A CA 14
ATOM 17986 C C . SER A 1 82 ? -4.238 -9.356 1.265 1.00 1.47 82 SER A C 14
ATOM 17987 O O . SER A 1 82 ? -3.023 -9.430 1.090 1.00 1.81 82 SER A O 14
ATOM 17995 N N . THR A 1 83 ? -4.843 -9.863 2.327 1.00 1.47 83 THR A N 14
ATOM 17996 C CA . THR A 1 83 ? -4.113 -10.585 3.358 1.00 1.50 83 THR A CA 14
ATOM 17997 C C . THR A 1 83 ? -3.584 -11.926 2.840 1.00 1.59 83 THR A C 14
ATOM 17998 O O . THR A 1 83 ? -2.736 -12.554 3.468 1.00 1.72 83 THR A O 14
ATOM 18009 N N . SER A 1 84 ? -4.083 -12.350 1.682 1.00 1.68 84 SER A N 14
ATOM 18010 C CA . SER A 1 84 ? -3.678 -13.619 1.091 1.00 1.82 84 SER A CA 14
ATOM 18011 C C . SER A 1 84 ? -2.655 -13.390 -0.030 1.00 1.55 84 SER A C 14
ATOM 18012 O O . SER A 1 84 ? -2.337 -14.300 -0.796 1.00 1.77 84 SER A O 14
ATOM 18020 N N . THR A 1 85 ? -2.138 -12.169 -0.114 1.00 1.28 85 THR A N 14
ATOM 18021 C CA . THR A 1 85 ? -1.152 -11.823 -1.128 1.00 1.11 85 THR A CA 14
ATOM 18022 C C . THR A 1 85 ? 0.189 -12.496 -0.844 1.00 0.96 85 THR A C 14
ATOM 18023 O O . THR A 1 85 ? 0.599 -12.629 0.314 1.00 1.52 85 THR A O 14
ATOM 18034 N N . ASN A 1 86 ? 0.846 -12.940 -1.907 1.00 1.23 86 ASN A N 14
ATOM 18035 C CA . ASN A 1 86 ? 2.181 -13.507 -1.809 1.00 1.36 86 ASN A CA 14
ATOM 18036 C C . ASN A 1 86 ? 3.162 -12.456 -1.302 1.00 1.10 86 ASN A C 14
ATOM 18037 O O . ASN A 1 86 ? 3.303 -11.388 -1.897 1.00 1.53 86 ASN A O 14
ATOM 18048 N N . CYS A 1 87 ? 3.824 -12.755 -0.198 1.00 0.87 87 CYS A N 14
ATOM 18049 C CA . CYS A 1 87 ? 4.732 -11.804 0.422 1.00 0.72 87 CYS A CA 14
ATOM 18050 C C . CYS A 1 87 ? 6.143 -12.377 0.548 1.00 0.83 87 CYS A C 14
ATOM 18051 O O . CYS A 1 87 ? 7.131 -11.669 0.363 1.00 1.10 87 CYS A O 14
ATOM 18058 N N . ASN A 1 88 ? 6.240 -13.672 0.820 1.00 0.91 88 ASN A N 14
ATOM 18059 C CA . ASN A 1 88 ? 7.538 -14.297 1.076 1.00 1.09 88 ASN A CA 14
ATOM 18060 C C . ASN A 1 88 ? 8.219 -14.736 -0.217 1.00 1.10 88 ASN A C 14
ATOM 18061 O O . ASN A 1 88 ? 9.174 -15.512 -0.192 1.00 1.24 88 ASN A O 14
ATOM 18072 N N . SER A 1 89 ? 7.735 -14.239 -1.345 1.00 1.12 89 SER A N 14
ATOM 18073 C CA . SER A 1 89 ? 8.351 -14.544 -2.627 1.00 1.29 89 SER A CA 14
ATOM 18074 C C . SER A 1 89 ? 8.517 -13.275 -3.457 1.00 1.42 89 SER A C 14
ATOM 18075 O O . SER A 1 89 ? 9.591 -12.677 -3.447 1.00 2.21 89 SER A O 14
ATOM 18083 N N . ILE A 1 90 ? 7.425 -12.866 -4.123 1.00 1.14 90 ILE A N 14
ATOM 18084 C CA . ILE A 1 90 ? 7.377 -11.687 -5.005 1.00 1.35 90 ILE A CA 14
ATOM 18085 C C . ILE A 1 90 ? 8.709 -11.368 -5.690 1.00 1.76 90 ILE A C 14
ATOM 18086 O O . ILE A 1 90 ? 8.994 -11.904 -6.763 1.00 2.17 90 ILE A O 14
ATOM 18102 N N . ASN A 1 91 ? 9.499 -10.494 -5.065 1.00 2.27 91 ASN A N 14
ATOM 18103 C CA . ASN A 1 91 ? 10.813 -10.093 -5.564 1.00 2.91 91 ASN A CA 14
ATOM 18104 C C . ASN A 1 91 ? 10.677 -9.269 -6.838 1.00 3.60 91 ASN A C 14
ATOM 18105 O O . ASN A 1 91 ? 10.646 -9.863 -7.935 1.00 4.24 91 ASN A O 14
ATOM 18117 N N . MET A 1 1 ? 12.372 4.439 6.810 1.00 1.70 1 MET A N 15
ATOM 18118 C CA . MET A 1 1 ? 12.549 3.233 7.649 1.00 1.61 1 MET A CA 15
ATOM 18119 C C . MET A 1 1 ? 12.325 1.963 6.825 1.00 0.88 1 MET A C 15
ATOM 18120 O O . MET A 1 1 ? 13.206 1.552 6.076 1.00 1.16 1 MET A O 15
ATOM 18136 N N . THR A 1 2 ? 11.137 1.369 6.959 1.00 0.65 2 THR A N 15
ATOM 18137 C CA . THR A 1 2 ? 10.787 0.119 6.284 1.00 1.13 2 THR A CA 15
ATOM 18138 C C . THR A 1 2 ? 9.293 -0.135 6.407 1.00 1.10 2 THR A C 15
ATOM 18139 O O . THR A 1 2 ? 8.519 0.278 5.560 1.00 1.86 2 THR A O 15
ATOM 18150 N N . CYS A 1 3 ? 8.883 -0.792 7.483 1.00 0.81 3 CYS A N 15
ATOM 18151 C CA . CYS A 1 3 ? 7.470 -0.875 7.819 1.00 0.69 3 CYS A CA 15
ATOM 18152 C C . CYS A 1 3 ? 6.944 0.539 8.038 1.00 0.65 3 CYS A C 15
ATOM 18153 O O . CYS A 1 3 ? 5.779 0.842 7.784 1.00 0.79 3 CYS A O 15
ATOM 18160 N N . GLY A 1 4 ? 7.845 1.410 8.471 1.00 0.57 4 GLY A N 15
ATOM 18161 C CA . GLY A 1 4 ? 7.519 2.815 8.607 1.00 0.56 4 GLY A CA 15
ATOM 18162 C C . GLY A 1 4 ? 7.393 3.489 7.257 1.00 0.51 4 GLY A C 15
ATOM 18163 O O . GLY A 1 4 ? 6.622 4.434 7.092 1.00 0.53 4 GLY A O 15
ATOM 18167 N N . GLN A 1 5 ? 8.135 2.981 6.275 1.00 0.52 5 GLN A N 15
ATOM 18168 C CA . GLN A 1 5 ? 8.089 3.531 4.929 1.00 0.51 5 GLN A CA 15
ATOM 18169 C C . GLN A 1 5 ? 6.818 3.041 4.243 1.00 0.46 5 GLN A C 15
ATOM 18170 O O . GLN A 1 5 ? 6.213 3.753 3.444 1.00 0.52 5 GLN A O 15
ATOM 18184 N N . VAL A 1 6 ? 6.403 1.824 4.599 1.00 0.43 6 VAL A N 15
ATOM 18185 C CA . VAL A 1 6 ? 5.127 1.273 4.152 1.00 0.44 6 VAL A CA 15
ATOM 18186 C C . VAL A 1 6 ? 3.991 2.127 4.686 1.00 0.44 6 VAL A C 15
ATOM 18187 O O . VAL A 1 6 ? 3.032 2.431 3.976 1.00 0.49 6 VAL A O 15
ATOM 18200 N N . GLN A 1 7 ? 4.106 2.495 5.956 1.00 0.47 7 GLN A N 15
ATOM 18201 C CA . GLN A 1 7 ? 3.121 3.335 6.606 1.00 0.54 7 GLN A CA 15
ATOM 18202 C C . GLN A 1 7 ? 2.971 4.645 5.843 1.00 0.58 7 GLN A C 15
ATOM 18203 O O . GLN A 1 7 ? 1.864 5.118 5.632 1.00 0.70 7 GLN A O 15
ATOM 18217 N N . GLY A 1 8 ? 4.093 5.198 5.387 1.00 0.60 8 GLY A N 15
ATOM 18218 C CA . GLY A 1 8 ? 4.063 6.445 4.637 1.00 0.70 8 GLY A CA 15
ATOM 18219 C C . GLY A 1 8 ? 3.310 6.333 3.317 1.00 0.66 8 GLY A C 15
ATOM 18220 O O . GLY A 1 8 ? 3.005 7.343 2.681 1.00 0.82 8 GLY A O 15
ATOM 18224 N N . ASN A 1 9 ? 3.024 5.105 2.905 1.00 0.58 9 ASN A N 15
ATOM 18225 C CA . ASN A 1 9 ? 2.181 4.853 1.744 1.00 0.63 9 ASN A CA 15
ATOM 18226 C C . ASN A 1 9 ? 0.711 4.957 2.157 1.00 0.62 9 ASN A C 15
ATOM 18227 O O . ASN A 1 9 ? 0.004 5.889 1.768 1.00 0.78 9 ASN A O 15
ATOM 18238 N N . LEU A 1 10 ? 0.282 4.035 3.008 1.00 0.56 10 LEU A N 15
ATOM 18239 C CA . LEU A 1 10 ? -1.136 3.871 3.302 1.00 0.66 10 LEU A CA 15
ATOM 18240 C C . LEU A 1 10 ? -1.659 4.877 4.321 1.00 0.65 10 LEU A C 15
ATOM 18241 O O . LEU A 1 10 ? -2.838 5.221 4.292 1.00 0.72 10 LEU A O 15
ATOM 18257 N N . ALA A 1 11 ? -0.798 5.365 5.211 1.00 0.62 11 ALA A N 15
ATOM 18258 C CA . ALA A 1 11 ? -1.226 6.309 6.245 1.00 0.69 11 ALA A CA 15
ATOM 18259 C C . ALA A 1 11 ? -1.741 7.593 5.616 1.00 0.63 11 ALA A C 15
ATOM 18260 O O . ALA A 1 11 ? -2.577 8.289 6.186 1.00 0.72 11 ALA A O 15
ATOM 18267 N N . GLN A 1 12 ? -1.255 7.880 4.421 1.00 0.56 12 GLN A N 15
ATOM 18268 C CA . GLN A 1 12 ? -1.619 9.095 3.716 1.00 0.53 12 GLN A CA 15
ATOM 18269 C C . GLN A 1 12 ? -2.957 8.935 3.006 1.00 0.52 12 GLN A C 15
ATOM 18270 O O . GLN A 1 12 ? -3.666 9.913 2.773 1.00 0.60 12 GLN A O 15
ATOM 18284 N N . CYS A 1 13 ? -3.305 7.703 2.675 1.00 0.52 13 CYS A N 15
ATOM 18285 C CA . CYS A 1 13 ? -4.581 7.428 2.028 1.00 0.56 13 CYS A CA 15
ATOM 18286 C C . CYS A 1 13 ? -5.609 6.922 3.010 1.00 0.53 13 CYS A C 15
ATOM 18287 O O . CYS A 1 13 ? -6.768 6.808 2.660 1.00 0.56 13 CYS A O 15
ATOM 18294 N N . ILE A 1 14 ? -5.194 6.633 4.237 1.00 0.58 14 ILE A N 15
ATOM 18295 C CA . ILE A 1 14 ? -6.128 6.182 5.271 1.00 0.67 14 ILE A CA 15
ATOM 18296 C C . ILE A 1 14 ? -7.287 7.170 5.420 1.00 0.67 14 ILE A C 15
ATOM 18297 O O . ILE A 1 14 ? -8.440 6.765 5.603 1.00 0.77 14 ILE A O 15
ATOM 18313 N N . GLY A 1 15 ? -6.985 8.463 5.294 1.00 0.66 15 GLY A N 15
ATOM 18314 C CA . GLY A 1 15 ? -8.014 9.485 5.374 1.00 0.76 15 GLY A CA 15
ATOM 18315 C C . GLY A 1 15 ? -8.837 9.593 4.111 1.00 0.86 15 GLY A C 15
ATOM 18316 O O . GLY A 1 15 ? -9.329 10.661 3.744 1.00 1.45 15 GLY A O 15
ATOM 18320 N N . PHE A 1 16 ? -8.968 8.464 3.465 1.00 0.61 16 PHE A N 15
ATOM 18321 C CA . PHE A 1 16 ? -9.792 8.281 2.296 1.00 0.60 16 PHE A CA 15
ATOM 18322 C C . PHE A 1 16 ? -10.178 6.813 2.253 1.00 0.60 16 PHE A C 15
ATOM 18323 O O . PHE A 1 16 ? -11.322 6.449 2.021 1.00 0.69 16 PHE A O 15
ATOM 18340 N N . LEU A 1 17 ? -9.166 6.004 2.508 1.00 0.56 17 LEU A N 15
ATOM 18341 C CA . LEU A 1 17 ? -9.262 4.572 2.710 1.00 0.67 17 LEU A CA 15
ATOM 18342 C C . LEU A 1 17 ? -10.479 4.229 3.569 1.00 0.79 17 LEU A C 15
ATOM 18343 O O . LEU A 1 17 ? -11.353 3.460 3.163 1.00 0.87 17 LEU A O 15
ATOM 18359 N N . GLN A 1 18 ? -10.521 4.824 4.754 1.00 0.87 18 GLN A N 15
ATOM 18360 C CA . GLN A 1 18 ? -11.602 4.627 5.687 1.00 1.07 18 GLN A CA 15
ATOM 18361 C C . GLN A 1 18 ? -12.794 5.516 5.339 1.00 1.09 18 GLN A C 15
ATOM 18362 O O . GLN A 1 18 ? -13.847 5.030 4.938 1.00 1.20 18 GLN A O 15
ATOM 18376 N N . LYS A 1 19 ? -12.601 6.820 5.512 1.00 1.06 19 LYS A N 15
ATOM 18377 C CA . LYS A 1 19 ? -13.663 7.813 5.303 1.00 1.21 19 LYS A CA 15
ATOM 18378 C C . LYS A 1 19 ? -14.271 7.728 3.901 1.00 1.34 19 LYS A C 15
ATOM 18379 O O . LYS A 1 19 ? -15.450 7.405 3.738 1.00 2.08 19 LYS A O 15
ATOM 18398 N N . GLY A 1 20 ? -13.459 8.021 2.895 1.00 1.18 20 GLY A N 15
ATOM 18399 C CA . GLY A 1 20 ? -13.946 8.067 1.530 1.00 1.47 20 GLY A CA 15
ATOM 18400 C C . GLY A 1 20 ? -14.000 9.486 1.000 1.00 1.29 20 GLY A C 15
ATOM 18401 O O . GLY A 1 20 ? -14.996 10.186 1.179 1.00 1.99 20 GLY A O 15
ATOM 18405 N N . GLY A 1 21 ? -12.923 9.917 0.353 1.00 1.10 21 GLY A N 15
ATOM 18406 C CA . GLY A 1 21 ? -12.853 11.277 -0.145 1.00 1.37 21 GLY A CA 15
ATOM 18407 C C . GLY A 1 21 ? -11.965 11.405 -1.367 1.00 1.26 21 GLY A C 15
ATOM 18408 O O . GLY A 1 21 ? -12.405 11.161 -2.488 1.00 1.79 21 GLY A O 15
ATOM 18412 N N . VAL A 1 22 ? -10.708 11.762 -1.149 1.00 1.14 22 VAL A N 15
ATOM 18413 C CA . VAL A 1 22 ? -9.777 11.989 -2.246 1.00 1.00 22 VAL A CA 15
ATOM 18414 C C . VAL A 1 22 ? -8.383 11.484 -1.884 1.00 0.82 22 VAL A C 15
ATOM 18415 O O . VAL A 1 22 ? -7.996 11.487 -0.714 1.00 0.87 22 VAL A O 15
ATOM 18428 N N . VAL A 1 23 ? -7.648 11.026 -2.888 1.00 0.71 23 VAL A N 15
ATOM 18429 C CA . VAL A 1 23 ? -6.266 10.613 -2.706 1.00 0.58 23 VAL A CA 15
ATOM 18430 C C . VAL A 1 23 ? -5.330 11.796 -2.935 1.00 0.54 23 VAL A C 15
ATOM 18431 O O . VAL A 1 23 ? -5.310 12.383 -4.018 1.00 0.58 23 VAL A O 15
ATOM 18444 N N . PRO A 1 24 ? -4.557 12.171 -1.907 1.00 0.54 24 PRO A N 15
ATOM 18445 C CA . PRO A 1 24 ? -3.612 13.284 -1.991 1.00 0.58 24 PRO A CA 15
ATOM 18446 C C . PRO A 1 24 ? -2.338 12.909 -2.748 1.00 0.55 24 PRO A C 15
ATOM 18447 O O . PRO A 1 24 ? -1.938 11.741 -2.767 1.00 0.47 24 PRO A O 15
ATOM 18458 N N . PRO A 1 25 ? -1.667 13.904 -3.361 1.00 0.65 25 PRO A N 15
ATOM 18459 C CA . PRO A 1 25 ? -0.388 13.698 -4.061 1.00 0.67 25 PRO A CA 15
ATOM 18460 C C . PRO A 1 25 ? 0.710 13.232 -3.108 1.00 0.66 25 PRO A C 15
ATOM 18461 O O . PRO A 1 25 ? 1.796 12.830 -3.524 1.00 0.71 25 PRO A O 15
ATOM 18472 N N . SER A 1 26 ? 0.393 13.259 -1.825 1.00 0.68 26 SER A N 15
ATOM 18473 C CA . SER A 1 26 ? 1.317 12.857 -0.782 1.00 0.73 26 SER A CA 15
ATOM 18474 C C . SER A 1 26 ? 1.284 11.353 -0.677 1.00 0.65 26 SER A C 15
ATOM 18475 O O . SER A 1 26 ? 2.319 10.686 -0.674 1.00 0.68 26 SER A O 15
ATOM 18483 N N . CYS A 1 27 ? 0.067 10.832 -0.619 1.00 0.58 27 CYS A N 15
ATOM 18484 C CA . CYS A 1 27 ? -0.155 9.406 -0.659 1.00 0.55 27 CYS A CA 15
ATOM 18485 C C . CYS A 1 27 ? 0.460 8.843 -1.920 1.00 0.47 27 CYS A C 15
ATOM 18486 O O . CYS A 1 27 ? 1.268 7.928 -1.863 1.00 0.48 27 CYS A O 15
ATOM 18493 N N . CYS A 1 28 ? 0.111 9.441 -3.056 1.00 0.42 28 CYS A N 15
ATOM 18494 C CA . CYS A 1 28 ? 0.579 8.948 -4.338 1.00 0.40 28 CYS A CA 15
ATOM 18495 C C . CYS A 1 28 ? 2.095 8.904 -4.424 1.00 0.45 28 CYS A C 15
ATOM 18496 O O . CYS A 1 28 ? 2.657 8.018 -5.067 1.00 0.50 28 CYS A O 15
ATOM 18503 N N . THR A 1 29 ? 2.752 9.841 -3.764 1.00 0.51 29 THR A N 15
ATOM 18504 C CA . THR A 1 29 ? 4.197 9.843 -3.716 1.00 0.58 29 THR A CA 15
ATOM 18505 C C . THR A 1 29 ? 4.712 8.649 -2.901 1.00 0.54 29 THR A C 15
ATOM 18506 O O . THR A 1 29 ? 5.677 7.987 -3.289 1.00 0.56 29 THR A O 15
ATOM 18517 N N . GLY A 1 30 ? 4.040 8.366 -1.790 1.00 0.54 30 GLY A N 15
ATOM 18518 C CA . GLY A 1 30 ? 4.419 7.241 -0.954 1.00 0.57 30 GLY A CA 15
ATOM 18519 C C . GLY A 1 30 ? 4.067 5.908 -1.590 1.00 0.47 30 GLY A C 15
ATOM 18520 O O . GLY A 1 30 ? 4.802 4.927 -1.445 1.00 0.51 30 GLY A O 15
ATOM 18524 N N . VAL A 1 31 ? 2.942 5.875 -2.297 1.00 0.41 31 VAL A N 15
ATOM 18525 C CA . VAL A 1 31 ? 2.510 4.671 -2.995 1.00 0.44 31 VAL A CA 15
ATOM 18526 C C . VAL A 1 31 ? 3.530 4.279 -4.057 1.00 0.39 31 VAL A C 15
ATOM 18527 O O . VAL A 1 31 ? 4.101 3.190 -4.003 1.00 0.40 31 VAL A O 15
ATOM 18540 N N . LYS A 1 32 ? 3.793 5.182 -4.998 1.00 0.40 32 LYS A N 15
ATOM 18541 C CA . LYS A 1 32 ? 4.747 4.898 -6.067 1.00 0.46 32 LYS A CA 15
ATOM 18542 C C . LYS A 1 32 ? 6.148 4.692 -5.500 1.00 0.44 32 LYS A C 15
ATOM 18543 O O . LYS A 1 32 ? 7.040 4.198 -6.184 1.00 0.49 32 LYS A O 15
ATOM 18562 N N . ASN A 1 33 ? 6.335 5.065 -4.244 1.00 0.41 33 ASN A N 15
ATOM 18563 C CA . ASN A 1 33 ? 7.577 4.781 -3.550 1.00 0.44 33 ASN A CA 15
ATOM 18564 C C . ASN A 1 33 ? 7.625 3.299 -3.199 1.00 0.39 33 ASN A C 15
ATOM 18565 O O . ASN A 1 33 ? 8.443 2.569 -3.730 1.00 0.46 33 ASN A O 15
ATOM 18576 N N . ILE A 1 34 ? 6.713 2.854 -2.340 1.00 0.36 34 ILE A N 15
ATOM 18577 C CA . ILE A 1 34 ? 6.665 1.455 -1.912 1.00 0.40 34 ILE A CA 15
ATOM 18578 C C . ILE A 1 34 ? 6.590 0.479 -3.091 1.00 0.48 34 ILE A C 15
ATOM 18579 O O . ILE A 1 34 ? 6.989 -0.680 -2.973 1.00 0.57 34 ILE A O 15
ATOM 18595 N N . LEU A 1 35 ? 6.122 0.948 -4.234 1.00 0.56 35 LEU A N 15
ATOM 18596 C CA . LEU A 1 35 ? 6.133 0.125 -5.429 1.00 0.79 35 LEU A CA 15
ATOM 18597 C C . LEU A 1 35 ? 7.403 0.320 -6.246 1.00 0.93 35 LEU A C 15
ATOM 18598 O O . LEU A 1 35 ? 8.251 -0.570 -6.323 1.00 1.31 35 LEU A O 15
ATOM 18614 N N . ASN A 1 36 ? 7.526 1.484 -6.851 1.00 0.89 36 ASN A N 15
ATOM 18615 C CA . ASN A 1 36 ? 8.619 1.755 -7.779 1.00 1.06 36 ASN A CA 15
ATOM 18616 C C . ASN A 1 36 ? 9.907 2.129 -7.053 1.00 1.01 36 ASN A C 15
ATOM 18617 O O . ASN A 1 36 ? 10.958 1.527 -7.276 1.00 1.13 36 ASN A O 15
ATOM 18628 N N . SER A 1 37 ? 9.815 3.116 -6.172 1.00 0.90 37 SER A N 15
ATOM 18629 C CA . SER A 1 37 ? 10.996 3.683 -5.525 1.00 0.98 37 SER A CA 15
ATOM 18630 C C . SER A 1 37 ? 11.579 2.755 -4.457 1.00 0.84 37 SER A C 15
ATOM 18631 O O . SER A 1 37 ? 12.688 2.983 -3.973 1.00 0.94 37 SER A O 15
ATOM 18639 N N . SER A 1 38 ? 10.841 1.717 -4.089 1.00 0.67 38 SER A N 15
ATOM 18640 C CA . SER A 1 38 ? 11.351 0.720 -3.171 1.00 0.58 38 SER A CA 15
ATOM 18641 C C . SER A 1 38 ? 12.435 -0.081 -3.894 1.00 0.67 38 SER A C 15
ATOM 18642 O O . SER A 1 38 ? 12.176 -0.677 -4.934 1.00 1.22 38 SER A O 15
ATOM 18650 N N . ARG A 1 39 ? 13.660 -0.052 -3.385 1.00 0.87 39 ARG A N 15
ATOM 18651 C CA . ARG A 1 39 ? 14.779 -0.628 -4.121 1.00 1.08 39 ARG A CA 15
ATOM 18652 C C . ARG A 1 39 ? 15.268 -1.948 -3.537 1.00 0.84 39 ARG A C 15
ATOM 18653 O O . ARG A 1 39 ? 15.322 -2.958 -4.234 1.00 1.22 39 ARG A O 15
ATOM 18674 N N . THR A 1 40 ? 15.624 -1.938 -2.264 1.00 0.62 40 THR A N 15
ATOM 18675 C CA . THR A 1 40 ? 16.354 -3.049 -1.676 1.00 0.70 40 THR A CA 15
ATOM 18676 C C . THR A 1 40 ? 15.433 -4.163 -1.189 1.00 0.75 40 THR A C 15
ATOM 18677 O O . THR A 1 40 ? 14.210 -4.103 -1.346 1.00 0.61 40 THR A O 15
ATOM 18688 N N . THR A 1 41 ? 16.034 -5.181 -0.590 1.00 1.03 41 THR A N 15
ATOM 18689 C CA . THR A 1 41 ? 15.285 -6.282 -0.019 1.00 1.16 41 THR A CA 15
ATOM 18690 C C . THR A 1 41 ? 14.455 -5.789 1.157 1.00 1.04 41 THR A C 15
ATOM 18691 O O . THR A 1 41 ? 13.284 -6.140 1.298 1.00 0.97 41 THR A O 15
ATOM 18702 N N . ALA A 1 42 ? 15.057 -4.937 1.979 1.00 1.12 42 ALA A N 15
ATOM 18703 C CA . ALA A 1 42 ? 14.356 -4.344 3.109 1.00 1.18 42 ALA A CA 15
ATOM 18704 C C . ALA A 1 42 ? 13.278 -3.383 2.621 1.00 0.98 42 ALA A C 15
ATOM 18705 O O . ALA A 1 42 ? 12.423 -2.944 3.383 1.00 1.13 42 ALA A O 15
ATOM 18712 N N . ASP A 1 43 ? 13.326 -3.070 1.335 1.00 0.74 43 ASP A N 15
ATOM 18713 C CA . ASP A 1 43 ? 12.317 -2.223 0.722 1.00 0.67 43 ASP A CA 15
ATOM 18714 C C . ASP A 1 43 ? 11.112 -3.034 0.281 1.00 0.64 43 ASP A C 15
ATOM 18715 O O . ASP A 1 43 ? 9.982 -2.671 0.579 1.00 0.93 43 ASP A O 15
ATOM 18724 N N . ARG A 1 44 ? 11.349 -4.135 -0.424 1.00 0.54 44 ARG A N 15
ATOM 18725 C CA . ARG A 1 44 ? 10.257 -4.859 -1.071 1.00 0.61 44 ARG A CA 15
ATOM 18726 C C . ARG A 1 44 ? 9.882 -6.155 -0.357 1.00 0.67 44 ARG A C 15
ATOM 18727 O O . ARG A 1 44 ? 8.798 -6.688 -0.576 1.00 0.93 44 ARG A O 15
ATOM 18748 N N . ARG A 1 45 ? 10.747 -6.662 0.501 1.00 0.66 45 ARG A N 15
ATOM 18749 C CA . ARG A 1 45 ? 10.416 -7.863 1.254 1.00 0.72 45 ARG A CA 15
ATOM 18750 C C . ARG A 1 45 ? 9.901 -7.491 2.636 1.00 0.76 45 ARG A C 15
ATOM 18751 O O . ARG A 1 45 ? 9.130 -8.229 3.249 1.00 1.28 45 ARG A O 15
ATOM 18772 N N . ALA A 1 46 ? 10.317 -6.336 3.124 1.00 0.51 46 ALA A N 15
ATOM 18773 C CA . ALA A 1 46 ? 9.819 -5.844 4.395 1.00 0.53 46 ALA A CA 15
ATOM 18774 C C . ALA A 1 46 ? 8.520 -5.080 4.190 1.00 0.44 46 ALA A C 15
ATOM 18775 O O . ALA A 1 46 ? 7.706 -4.957 5.108 1.00 0.53 46 ALA A O 15
ATOM 18782 N N . VAL A 1 47 ? 8.313 -4.583 2.974 1.00 0.35 47 VAL A N 15
ATOM 18783 C CA . VAL A 1 47 ? 7.114 -3.820 2.677 1.00 0.38 47 VAL A CA 15
ATOM 18784 C C . VAL A 1 47 ? 5.885 -4.713 2.677 1.00 0.42 47 VAL A C 15
ATOM 18785 O O . VAL A 1 47 ? 4.860 -4.342 3.221 1.00 0.50 47 VAL A O 15
ATOM 18798 N N . CYS A 1 48 ? 5.995 -5.897 2.097 1.00 0.44 48 CYS A N 15
ATOM 18799 C CA . CYS A 1 48 ? 4.868 -6.816 2.033 1.00 0.56 48 CYS A CA 15
ATOM 18800 C C . CYS A 1 48 ? 4.545 -7.358 3.421 1.00 0.59 48 CYS A C 15
ATOM 18801 O O . CYS A 1 48 ? 3.383 -7.573 3.766 1.00 0.68 48 CYS A O 15
ATOM 18808 N N . SER A 1 49 ? 5.585 -7.554 4.216 1.00 0.59 49 SER A N 15
ATOM 18809 C CA . SER A 1 49 ? 5.435 -8.004 5.589 1.00 0.73 49 SER A CA 15
ATOM 18810 C C . SER A 1 49 ? 4.712 -6.950 6.432 1.00 0.73 49 SER A C 15
ATOM 18811 O O . SER A 1 49 ? 3.896 -7.281 7.296 1.00 0.96 49 SER A O 15
ATOM 18819 N N . CYS A 1 50 ? 4.999 -5.681 6.172 1.00 0.57 50 CYS A N 15
ATOM 18820 C CA . CYS A 1 50 ? 4.348 -4.599 6.897 1.00 0.60 50 CYS A CA 15
ATOM 18821 C C . CYS A 1 50 ? 3.004 -4.259 6.266 1.00 0.55 50 CYS A C 15
ATOM 18822 O O . CYS A 1 50 ? 2.039 -3.965 6.972 1.00 0.59 50 CYS A O 15
ATOM 18829 N N . LEU A 1 51 ? 2.950 -4.299 4.931 1.00 0.51 51 LEU A N 15
ATOM 18830 C CA . LEU A 1 51 ? 1.712 -4.096 4.194 1.00 0.55 51 LEU A CA 15
ATOM 18831 C C . LEU A 1 51 ? 0.606 -4.977 4.767 1.00 0.63 51 LEU A C 15
ATOM 18832 O O . LEU A 1 51 ? -0.557 -4.589 4.803 1.00 0.63 51 LEU A O 15
ATOM 18848 N N . LYS A 1 52 ? 0.999 -6.165 5.219 1.00 0.80 52 LYS A N 15
ATOM 18849 C CA . LYS A 1 52 ? 0.087 -7.106 5.856 1.00 0.99 52 LYS A CA 15
ATOM 18850 C C . LYS A 1 52 ? -0.687 -6.456 7.008 1.00 0.92 52 LYS A C 15
ATOM 18851 O O . LYS A 1 52 ? -1.898 -6.641 7.132 1.00 1.02 52 LYS A O 15
ATOM 18870 N N . ALA A 1 53 ? 0.008 -5.690 7.841 1.00 0.88 53 ALA A N 15
ATOM 18871 C CA . ALA A 1 53 ? -0.639 -5.018 8.962 1.00 0.95 53 ALA A CA 15
ATOM 18872 C C . ALA A 1 53 ? -1.346 -3.758 8.496 1.00 0.91 53 ALA A C 15
ATOM 18873 O O . ALA A 1 53 ? -2.458 -3.473 8.920 1.00 1.10 53 ALA A O 15
ATOM 18880 N N . ALA A 1 54 ? -0.699 -3.020 7.610 1.00 0.79 54 ALA A N 15
ATOM 18881 C CA . ALA A 1 54 ? -1.235 -1.753 7.128 1.00 0.87 54 ALA A CA 15
ATOM 18882 C C . ALA A 1 54 ? -2.532 -1.955 6.343 1.00 0.94 54 ALA A C 15
ATOM 18883 O O . ALA A 1 54 ? -3.492 -1.205 6.513 1.00 1.16 54 ALA A O 15
ATOM 18890 N N . ALA A 1 55 ? -2.567 -2.984 5.505 1.00 0.88 55 ALA A N 15
ATOM 18891 C CA . ALA A 1 55 ? -3.753 -3.286 4.710 1.00 0.97 55 ALA A CA 15
ATOM 18892 C C . ALA A 1 55 ? -4.779 -4.051 5.537 1.00 0.96 55 ALA A C 15
ATOM 18893 O O . ALA A 1 55 ? -5.919 -4.245 5.113 1.00 1.07 55 ALA A O 15
ATOM 18900 N N . GLY A 1 56 ? -4.360 -4.494 6.712 1.00 0.96 56 GLY A N 15
ATOM 18901 C CA . GLY A 1 56 ? -5.261 -5.184 7.608 1.00 1.05 56 GLY A CA 15
ATOM 18902 C C . GLY A 1 56 ? -5.723 -4.288 8.737 1.00 0.99 56 GLY A C 15
ATOM 18903 O O . GLY A 1 56 ? -6.577 -4.673 9.534 1.00 1.08 56 GLY A O 15
ATOM 18907 N N . ALA A 1 57 ? -5.167 -3.082 8.794 1.00 0.98 57 ALA A N 15
ATOM 18908 C CA . ALA A 1 57 ? -5.498 -2.125 9.845 1.00 1.11 57 ALA A CA 15
ATOM 18909 C C . ALA A 1 57 ? -6.853 -1.473 9.574 1.00 1.10 57 ALA A C 15
ATOM 18910 O O . ALA A 1 57 ? -7.442 -0.839 10.451 1.00 1.53 57 ALA A O 15
ATOM 18917 N N . VAL A 1 58 ? -7.328 -1.649 8.341 1.00 0.89 58 VAL A N 15
ATOM 18918 C CA . VAL A 1 58 ? -8.596 -1.088 7.873 1.00 1.10 58 VAL A CA 15
ATOM 18919 C C . VAL A 1 58 ? -9.777 -1.493 8.760 1.00 1.08 58 VAL A C 15
ATOM 18920 O O . VAL A 1 58 ? -10.342 -2.580 8.631 1.00 1.78 58 VAL A O 15
ATOM 18933 N N . ARG A 1 59 ? -10.119 -0.614 9.689 1.00 0.92 59 ARG A N 15
ATOM 18934 C CA . ARG A 1 59 ? -11.286 -0.797 10.531 1.00 1.16 59 ARG A CA 15
ATOM 18935 C C . ARG A 1 59 ? -12.388 0.120 10.031 1.00 1.18 59 ARG A C 15
ATOM 18936 O O . ARG A 1 59 ? -12.440 1.299 10.381 1.00 1.83 59 ARG A O 15
ATOM 18957 N N . GLY A 1 60 ? -13.237 -0.421 9.177 1.00 1.26 60 GLY A N 15
ATOM 18958 C CA . GLY A 1 60 ? -14.227 0.389 8.509 1.00 1.50 60 GLY A CA 15
ATOM 18959 C C . GLY A 1 60 ? -13.782 0.721 7.105 1.00 1.68 60 GLY A C 15
ATOM 18960 O O . GLY A 1 60 ? -14.076 1.798 6.587 1.00 2.01 60 GLY A O 15
ATOM 18964 N N . ILE A 1 61 ? -13.043 -0.204 6.498 1.00 1.67 61 ILE A N 15
ATOM 18965 C CA . ILE A 1 61 ? -12.503 0.005 5.165 1.00 1.93 61 ILE A CA 15
ATOM 18966 C C . ILE A 1 61 ? -13.609 0.198 4.147 1.00 1.67 61 ILE A C 15
ATOM 18967 O O . ILE A 1 61 ? -14.672 -0.430 4.216 1.00 2.21 61 ILE A O 15
ATOM 18983 N N . ASN A 1 62 ? -13.361 1.086 3.218 1.00 1.52 62 ASN A N 15
ATOM 18984 C CA . ASN A 1 62 ? -14.199 1.180 2.037 1.00 1.54 62 ASN A CA 15
ATOM 18985 C C . ASN A 1 62 ? -13.610 0.295 0.956 1.00 1.47 62 ASN A C 15
ATOM 18986 O O . ASN A 1 62 ? -12.503 0.546 0.489 1.00 1.53 62 ASN A O 15
ATOM 18997 N N . PRO A 1 63 ? -14.332 -0.762 0.555 1.00 1.67 63 PRO A N 15
ATOM 18998 C CA . PRO A 1 63 ? -13.840 -1.731 -0.429 1.00 1.87 63 PRO A CA 15
ATOM 18999 C C . PRO A 1 63 ? -13.442 -1.059 -1.734 1.00 1.64 63 PRO A C 15
ATOM 19000 O O . PRO A 1 63 ? -12.512 -1.487 -2.416 1.00 1.59 63 PRO A O 15
ATOM 19011 N N . ASN A 1 64 ? -14.147 0.012 -2.056 1.00 1.59 64 ASN A N 15
ATOM 19012 C CA . ASN A 1 64 ? -13.835 0.812 -3.241 1.00 1.51 64 ASN A CA 15
ATOM 19013 C C . ASN A 1 64 ? -12.447 1.421 -3.116 1.00 1.16 64 ASN A C 15
ATOM 19014 O O . ASN A 1 64 ? -11.661 1.419 -4.059 1.00 1.11 64 ASN A O 15
ATOM 19025 N N . ASN A 1 65 ? -12.148 1.918 -1.928 1.00 0.99 65 ASN A N 15
ATOM 19026 C CA . ASN A 1 65 ? -10.899 2.613 -1.674 1.00 0.74 65 ASN A CA 15
ATOM 19027 C C . ASN A 1 65 ? -9.802 1.618 -1.356 1.00 0.69 65 ASN A C 15
ATOM 19028 O O . ASN A 1 65 ? -8.620 1.951 -1.347 1.00 0.60 65 ASN A O 15
ATOM 19039 N N . ALA A 1 66 ? -10.212 0.390 -1.101 1.00 0.93 66 ALA A N 15
ATOM 19040 C CA . ALA A 1 66 ? -9.284 -0.714 -0.927 1.00 1.07 66 ALA A CA 15
ATOM 19041 C C . ALA A 1 66 ? -8.617 -1.057 -2.256 1.00 1.02 66 ALA A C 15
ATOM 19042 O O . ALA A 1 66 ? -7.520 -1.611 -2.288 1.00 1.05 66 ALA A O 15
ATOM 19049 N N . GLU A 1 67 ? -9.289 -0.719 -3.354 1.00 1.07 67 GLU A N 15
ATOM 19050 C CA . GLU A 1 67 ? -8.722 -0.892 -4.684 1.00 1.12 67 GLU A CA 15
ATOM 19051 C C . GLU A 1 67 ? -7.935 0.361 -5.063 1.00 0.94 67 GLU A C 15
ATOM 19052 O O . GLU A 1 67 ? -7.289 0.427 -6.107 1.00 1.00 67 GLU A O 15
ATOM 19064 N N . ALA A 1 68 ? -8.001 1.355 -4.190 1.00 0.86 68 ALA A N 15
ATOM 19065 C CA . ALA A 1 68 ? -7.211 2.563 -4.337 1.00 0.92 68 ALA A CA 15
ATOM 19066 C C . ALA A 1 68 ? -5.973 2.472 -3.458 1.00 0.89 68 ALA A C 15
ATOM 19067 O O . ALA A 1 68 ? -5.098 3.335 -3.505 1.00 1.14 68 ALA A O 15
ATOM 19074 N N . LEU A 1 69 ? -5.923 1.406 -2.661 1.00 0.79 69 LEU A N 15
ATOM 19075 C CA . LEU A 1 69 ? -4.777 1.112 -1.809 1.00 1.01 69 LEU A CA 15
ATOM 19076 C C . LEU A 1 69 ? -3.533 0.831 -2.666 1.00 1.08 69 LEU A C 15
ATOM 19077 O O . LEU A 1 69 ? -2.460 1.357 -2.376 1.00 1.37 69 LEU A O 15
ATOM 19093 N N . PRO A 1 70 ? -3.644 -0.012 -3.727 1.00 0.88 70 PRO A N 15
ATOM 19094 C CA . PRO A 1 70 ? -2.567 -0.179 -4.712 1.00 0.91 70 PRO A CA 15
ATOM 19095 C C . PRO A 1 70 ? -2.152 1.152 -5.329 1.00 1.02 70 PRO A C 15
ATOM 19096 O O . PRO A 1 70 ? -1.015 1.313 -5.768 1.00 1.20 70 PRO A O 15
ATOM 19107 N N . GLY A 1 71 ? -3.082 2.099 -5.364 1.00 1.06 71 GLY A N 15
ATOM 19108 C CA . GLY A 1 71 ? -2.754 3.437 -5.784 1.00 1.36 71 GLY A CA 15
ATOM 19109 C C . GLY A 1 71 ? -3.501 3.892 -7.018 1.00 1.09 71 GLY A C 15
ATOM 19110 O O . GLY A 1 71 ? -3.431 3.261 -8.072 1.00 1.18 71 GLY A O 15
ATOM 19114 N N . LYS A 1 72 ? -4.225 4.999 -6.874 1.00 0.90 72 LYS A N 15
ATOM 19115 C CA . LYS A 1 72 ? -4.797 5.728 -8.004 1.00 0.78 72 LYS A CA 15
ATOM 19116 C C . LYS A 1 72 ? -3.703 6.492 -8.755 1.00 0.73 72 LYS A C 15
ATOM 19117 O O . LYS A 1 72 ? -3.981 7.368 -9.575 1.00 0.99 72 LYS A O 15
ATOM 19136 N N . CYS A 1 73 ? -2.466 6.129 -8.470 1.00 0.63 73 CYS A N 15
ATOM 19137 C CA . CYS A 1 73 ? -1.297 6.834 -8.967 1.00 0.63 73 CYS A CA 15
ATOM 19138 C C . CYS A 1 73 ? -0.798 6.205 -10.264 1.00 0.62 73 CYS A C 15
ATOM 19139 O O . CYS A 1 73 ? 0.304 6.495 -10.731 1.00 0.77 73 CYS A O 15
ATOM 19146 N N . GLY A 1 74 ? -1.628 5.343 -10.848 1.00 0.61 74 GLY A N 15
ATOM 19147 C CA . GLY A 1 74 ? -1.288 4.705 -12.104 1.00 0.67 74 GLY A CA 15
ATOM 19148 C C . GLY A 1 74 ? -0.628 3.361 -11.900 1.00 0.66 74 GLY A C 15
ATOM 19149 O O . GLY A 1 74 ? -0.401 2.616 -12.854 1.00 0.96 74 GLY A O 15
ATOM 19153 N N . VAL A 1 75 ? -0.335 3.042 -10.652 1.00 0.55 75 VAL A N 15
ATOM 19154 C CA . VAL A 1 75 ? 0.359 1.810 -10.318 1.00 0.61 75 VAL A CA 15
ATOM 19155 C C . VAL A 1 75 ? -0.618 0.668 -10.049 1.00 0.80 75 VAL A C 15
ATOM 19156 O O . VAL A 1 75 ? -1.087 0.474 -8.929 1.00 1.70 75 VAL A O 15
ATOM 19169 N N . ASN A 1 76 ? -0.948 -0.065 -11.101 1.00 0.78 76 ASN A N 15
ATOM 19170 C CA . ASN A 1 76 ? -1.789 -1.243 -10.979 1.00 0.90 76 ASN A CA 15
ATOM 19171 C C . ASN A 1 76 ? -0.912 -2.457 -10.713 1.00 0.81 76 ASN A C 15
ATOM 19172 O O . ASN A 1 76 ? -0.391 -3.083 -11.637 1.00 0.99 76 ASN A O 15
ATOM 19183 N N . ILE A 1 77 ? -0.710 -2.743 -9.439 1.00 0.78 77 ILE A N 15
ATOM 19184 C CA . ILE A 1 77 ? 0.182 -3.813 -9.015 1.00 0.91 77 ILE A CA 15
ATOM 19185 C C . ILE A 1 77 ? -0.471 -5.189 -9.156 1.00 0.85 77 ILE A C 15
ATOM 19186 O O . ILE A 1 77 ? -1.685 -5.331 -8.997 1.00 0.82 77 ILE A O 15
ATOM 19202 N N . PRO A 1 78 ? 0.337 -6.207 -9.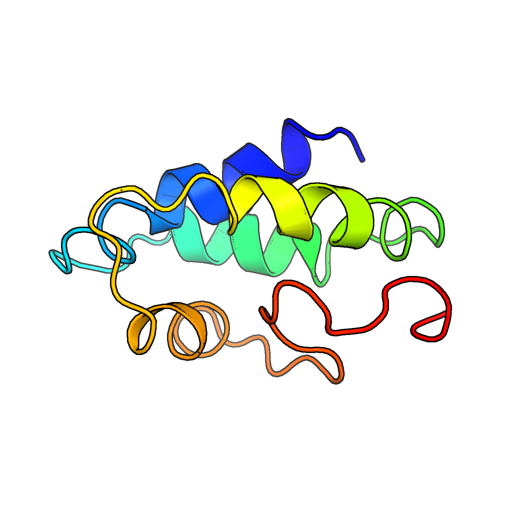493 1.00 0.96 78 PRO A N 15
ATOM 19203 C CA . PRO A 1 78 ? -0.141 -7.574 -9.743 1.00 1.03 78 PRO A CA 15
ATOM 19204 C C . PRO A 1 78 ? -0.769 -8.238 -8.519 1.00 0.91 78 PRO A C 15
ATOM 19205 O O . PRO A 1 78 ? -1.854 -8.810 -8.618 1.00 1.28 78 PRO A O 15
ATOM 19216 N N . TYR A 1 79 ? -0.092 -8.186 -7.373 1.00 0.89 79 TYR A N 15
ATOM 19217 C CA . TYR A 1 79 ? -0.642 -8.780 -6.157 1.00 0.80 79 TYR A CA 15
ATOM 19218 C C . TYR A 1 79 ? -1.824 -7.960 -5.657 1.00 0.85 79 TYR A C 15
ATOM 19219 O O . TYR A 1 79 ? -2.001 -6.802 -6.040 1.00 1.07 79 TYR A O 15
ATOM 19237 N N . LYS A 1 80 ? -2.630 -8.557 -4.797 1.00 0.87 80 LYS A N 15
ATOM 19238 C CA . LYS A 1 80 ? -3.764 -7.856 -4.234 1.00 1.11 80 LYS A CA 15
ATOM 19239 C C . LYS A 1 80 ? -3.517 -7.578 -2.755 1.00 1.06 80 LYS A C 15
ATOM 19240 O O . LYS A 1 80 ? -2.615 -8.159 -2.154 1.00 1.49 80 LYS A O 15
ATOM 19259 N N . ILE A 1 81 ? -4.324 -6.697 -2.175 1.00 1.13 81 ILE A N 15
ATOM 19260 C CA . ILE A 1 81 ? -4.156 -6.287 -0.785 1.00 1.19 81 ILE A CA 15
ATOM 19261 C C . ILE A 1 81 ? -4.567 -7.391 0.185 1.00 1.22 81 ILE A C 15
ATOM 19262 O O . ILE A 1 81 ? -4.348 -7.277 1.391 1.00 1.37 81 ILE A O 15
ATOM 19278 N N . SER A 1 82 ? -5.185 -8.439 -0.344 1.00 1.31 82 SER A N 15
ATOM 19279 C CA . SER A 1 82 ? -5.596 -9.570 0.465 1.00 1.50 82 SER A CA 15
ATOM 19280 C C . SER A 1 82 ? -4.376 -10.181 1.142 1.00 1.47 82 SER A C 15
ATOM 19281 O O . SER A 1 82 ? -3.417 -10.574 0.475 1.00 1.81 82 SER A O 15
ATOM 19289 N N . THR A 1 83 ? -4.421 -10.271 2.464 1.00 1.47 83 THR A N 15
ATOM 19290 C CA . THR A 1 83 ? -3.273 -10.708 3.249 1.00 1.50 83 THR A CA 15
ATOM 19291 C C . THR A 1 83 ? -2.999 -12.203 3.094 1.00 1.59 83 THR A C 15
ATOM 19292 O O . THR A 1 83 ? -2.154 -12.762 3.796 1.00 1.72 83 THR A O 15
ATOM 19303 N N . SER A 1 84 ? -3.703 -12.840 2.171 1.00 1.68 84 SER A N 15
ATOM 19304 C CA . SER A 1 84 ? -3.507 -14.252 1.904 1.00 1.82 84 SER A CA 15
ATOM 19305 C C . SER A 1 84 ? -2.524 -14.460 0.752 1.00 1.55 84 SER A C 15
ATOM 19306 O O . SER A 1 84 ? -2.129 -15.591 0.460 1.00 1.77 84 SER A O 15
ATOM 19314 N N . THR A 1 85 ? -2.130 -13.371 0.094 1.00 1.28 85 THR A N 15
ATOM 19315 C CA . THR A 1 85 ? -1.100 -13.447 -0.929 1.00 1.11 85 THR A CA 15
ATOM 19316 C C . THR A 1 85 ? 0.263 -13.494 -0.248 1.00 0.96 85 THR A C 15
ATOM 19317 O O . THR A 1 85 ? 0.411 -13.032 0.887 1.00 1.52 85 THR A O 15
ATOM 19328 N N . ASN A 1 86 ? 1.254 -14.061 -0.913 1.00 1.23 86 ASN A N 15
ATOM 19329 C CA . ASN A 1 86 ? 2.529 -14.318 -0.264 1.00 1.36 86 ASN A CA 15
ATOM 19330 C C . ASN A 1 86 ? 3.476 -13.124 -0.366 1.00 1.10 86 ASN A C 15
ATOM 19331 O O . ASN A 1 86 ? 3.690 -12.568 -1.441 1.00 1.53 86 ASN A O 15
ATOM 19342 N N . CYS A 1 87 ? 4.035 -12.749 0.776 1.00 0.87 87 CYS A N 15
ATOM 19343 C CA . CYS A 1 87 ? 5.038 -11.691 0.854 1.00 0.72 87 CYS A CA 15
ATOM 19344 C C . CYS A 1 87 ? 6.420 -12.278 0.598 1.00 0.83 87 CYS A C 15
ATOM 19345 O O . CYS A 1 87 ? 7.381 -11.560 0.323 1.00 1.10 87 CYS A O 15
ATOM 19352 N N . ASN A 1 88 ? 6.485 -13.604 0.643 1.00 0.91 88 ASN A N 15
ATOM 19353 C CA . ASN A 1 88 ? 7.734 -14.350 0.484 1.00 1.09 88 ASN A CA 15
ATOM 19354 C C . ASN A 1 88 ? 8.477 -13.991 -0.805 1.00 1.10 88 ASN A C 15
ATOM 19355 O O . ASN A 1 88 ? 9.694 -14.173 -0.898 1.00 1.24 88 ASN A O 15
ATOM 19366 N N . SER A 1 89 ? 7.765 -13.469 -1.797 1.00 1.12 89 SER A N 15
ATOM 19367 C CA . SER A 1 89 ? 8.391 -13.131 -3.061 1.00 1.29 89 SER A CA 15
ATOM 19368 C C . SER A 1 89 ? 7.697 -11.940 -3.704 1.00 1.42 89 SER A C 15
ATOM 19369 O O . SER A 1 89 ? 8.358 -11.040 -4.226 1.00 2.21 89 SER A O 15
ATOM 19377 N N . ILE A 1 90 ? 6.362 -11.958 -3.643 1.00 1.14 90 ILE A N 15
ATOM 19378 C CA . ILE A 1 90 ? 5.490 -10.933 -4.237 1.00 1.35 90 ILE A CA 15
ATOM 19379 C C . ILE A 1 90 ? 5.866 -10.604 -5.679 1.00 1.76 90 ILE A C 15
ATOM 19380 O O . ILE A 1 90 ? 6.678 -11.284 -6.314 1.00 2.17 90 ILE A O 15
ATOM 19396 N N . ASN A 1 91 ? 5.229 -9.570 -6.189 1.00 2.27 91 ASN A N 15
ATOM 19397 C CA . ASN A 1 91 ? 5.500 -9.058 -7.524 1.00 2.91 91 ASN A CA 15
ATOM 19398 C C . ASN A 1 91 ? 4.791 -7.726 -7.720 1.00 3.60 91 ASN A C 15
ATOM 19399 O O . ASN A 1 91 ? 5.484 -6.711 -7.949 1.00 4.24 91 ASN A O 15
#

Foldseek 3Di:
DALVLLCQQLVQCLCCQQPNDDRDVSNLVSLCCLPPVQDDCSSQLSNLVSLLCSLVVRDRGDVVCLCCSNHPNPRPADDHSPNVDDSNPGD

Radius of gyration: 11.68 Å; Cα contacts (8 Å, |Δi|>4): 138; chains: 1; bounding box: 30×29×23 Å

CATH classification: 1.10.110.10